Protein AF-A0A1W9M1H3-F1 (afdb_monomer_lite)

Radius of gyration: 82.52 Å; chains: 1; bounding box: 172×120×273 Å

pLDDT: mean 75.89, std 18.96, range [2.42, 95.19]

Sequence (982 aa):
MSDLTIGKKMFMIGVVIVTGLSFLAGNAFRTNAVIEKASANAVLRDSQYATLNQILQTHSRMMLAAMDSIINKDEGKISPERMTVINSGAEFFQSHSITLQKLADTDEEAGLVKNIMDTFPLLVKSIRTDLPELIQNGAVRAKQIQEAFIRIDDELDKLGETVTQNLLRLFVSVQKERKEEPEKVVLREQQVTVLNKMMLAQSALMLAAMDIIIDRDEGKISDERIKSVNENISLIRSNMESLTALADTEEEKRAAAEIHEFFPKLSEKIRTELVKLIEESSAELKKTESKFAETDKLLDAYGDKIETDLMKLVGLIENEQKTAAEELSSVISRSTWAGLIVFFVTLGIVIPVFFLITRSITGPINRVSAETDILIRKVRDGELAARGNAEAYSGIWKDLVLGINRLIEAFVIPINMTSEHIDRISKGDIPEKITEAYKGDFNRIKDNLNMLIGTMKGLLSETDSLIQAVQNGNLETRGTPEKFSGSWKELVTGINRLIDAFVTPINMNAGYIDRISQGDIPEKITEQYKGDFNRIKNNLNTLIDTMDSLLKETDGLIRAVQNGDLSKRGNSDGFAGDWRELLIGINRLTEAFVIPIHLTAAHIDRIAKGDIPEKITAEYKGDFNQIKNNLNMLIDATLEITRLAEKMAEGNLTVEVRERSAQDKLMQAMNSMVARLNETVMTVKGAANNVAYGSQQLSSTSEQMSQGNSEQAAAAEEASASMEQMASNIRQNADNAMETEKIALKSAENAREGGEAVKQTVIAMKSIAEKISIIEEIARQTNLLALNAAIEAARAGEHGKGFAVVASEVRKLAERSQKAAGEISKLSISSVDIAEKAGEMLARIVPNIQKTAELVQEISAASNEQNTGSAQINKSIQQLDEVIQQNASASEEMASTAGELSDQARRLRDTIEFFTVSETDQRQMNASGVIRKKSGRGIGKTSGEKKRNIRTAAGSGNNTAVSESNEDAENDFGLDKEFEKY

Foldseek 3Di:
DPDDDPVVVVVVVVVVVVVVVVVPPPPPPPQPPPPPVLPPVLVLLVVLLVLLVVLLVLLVLLLVLQVVCLVVLLVLARDPVSVVSNVVSLVVNQVSLVVSCVSDPDPLSNVLSVLLVVLSVLLSCLRNPVSRVLSNVVNVLVVVLVVLLVVLLVVLCVLLVQLLVLLVQLLVVLVVVCVVDVVCVVLSVQLNVLSVQLNVLSVQLSVLLVVLSVCLVVLDDDPVSLVSNVVSLVSNVVSLVVQCVSQDDPSSNVSSVSSVVRSVVSSCSSNPVSNVSSNVSSVVVVVSVVVSVVSSVSSCVSSVSSSVSSVVSSCVSVVVSVVSVPVSPPPDDDDDDDDPPPPPPPPDDDPDDDDDDDDDDDDDDDDDDDDADDDPDPQDDQPFDDDDAFDDDDDPRTDDDDYDGDDDDYDDDDDDDPPPLVVCVVVVNLDAADDDADDDVVRVVRVVSRVVSVLVVVLVVQVVVQVVCVVVVVLVDAGDLVVHDDCSSVVSVVVNVVSVLVPPLVVVLVVCVVCVVVVRLDDQDPDDDDDVSVVSSVVSNVVSVLSVLLVVQVVVVVVCVVVVNLVDAGDLVVDDDVSSVVSVVVNVVSVVVVPLVVVLVVCVVCVVVVNQDDQDPDDDDDPSVVSSVVSNVVSVVSVVLVVLVVCVVLQELVDDQDAPDPPRVVSVVSVVVSVVVLVVLVVLLVVLVVLLVVLVVLLVVLVVLLVVLVVLVVVLVVVLVVLVVVLVVLVVLLVVLVVLLVVLLVVLVVLVVVLVVLVVVLVVLVVVLVVLVVQLVVLVVQLVVLVVQLVVLVVVPPVSVVSNVVSVVSNVVSVVSNVVSVVVSVVSVVVSVVSVVSSVVSVVVSVVSNVVSVVSVVSSVVSVVVSVVSVVVSVVSVVVNVVSVVSNVVSVVSNVVSVVSNVVSVVSVVVSVSHDHDPPDPVPPVPPPDPPDDDDDDDDDDDDDDDDDDDDDDDDDDDDDDDDDDDDDDDDDDDDDDDPDD

Secondary structure (DSSP, 8-state):
-----HHHHHHHHHHHHHHHHTTGGGGGGGSTTSSGGGHHHHHHHHHHHHHHHHHHHHHHHHHHHHHHHHHTGGGSS--HHHHHHHHHHHHHHHHHHHHHHHH--SHHHHHHHHHHHHHHHHHHHIIIIIHHHHHHHHHHHHHHHHHHHHHHHHHHHHHHHHHHHHHHHHHHHHHHHHHH-GGGHHHHHHHHHHHHHHHHHHHHHHHHHHHHHHGGGG----HHHHHHHHHHHHHHHHHHHHHHHH--SHHHHHHHHHHHHHHHHHHHIIIIIIHHHHHHHHHHHHHHHHHHHHHHHHHHHHHHHHHHHHHHHHHHHHHHHHHHHHGGGGGS-------TTSGGGSSSSSSSS-SS----------------------S-SSS--------S--GGGG--------------------HHHHHHHHTT--PPPP-----THHHHHHHHHHHHHHHHHHHHHHHHHHHHHHHTT-TT----GGG--THHHHHHHHHHHHHHHHHHHHHHHHHHHHHHHTT--PPP--S---THHHHHHHHHHHHHHHHHHHHHHHHHHHHHHHTT-TT----GGG--THHHHHHHHHHHHHHHHHHHHHHHHHHHHHHHTT--PPP------THHHHHHHHHHHHHHHHHHHHHHHHHHHTTB-------SSTT-HHHHHHHHHHHHHHHHHHHHHHHHHHHHHHHHHHHHHHHHHHHHHHHHHHHHHHHHHHHHHHHHHHHHHHHHHHHHHHHHHHHHHHHHHHHHHHHHHHHHHHHHHHHHHHHHHHHHHHHHHHHHHHHHHHHTGGGGHHHHHHHHHHHHHHHHHHHHHHHHHHHHHHHHHHHHHHHHHHHHHHHHHHHHHHHHHHHHHHHHHHHHHHHHHHHHHHHHHHHHHHHHHHHHHHHHHHHHHHHHHHHHHHHHTTSB---TTHHHHTTSS--------------------------------------------------S--

Structure (mmCIF, N/CA/C/O backbone):
data_AF-A0A1W9M1H3-F1
#
_entry.id   AF-A0A1W9M1H3-F1
#
loop_
_atom_site.group_PDB
_atom_site.id
_atom_site.type_symbol
_atom_site.label_atom_id
_atom_site.label_alt_id
_atom_site.label_comp_id
_atom_site.label_asym_id
_atom_site.label_entity_id
_atom_site.label_seq_id
_atom_site.pdbx_PDB_ins_code
_atom_site.Cartn_x
_atom_site.Cartn_y
_atom_site.Cartn_z
_atom_site.occupancy
_atom_site.B_iso_or_equiv
_atom_site.auth_seq_id
_atom_site.auth_comp_id
_atom_site.auth_asym_id
_atom_site.auth_atom_id
_atom_site.pdbx_PDB_model_num
ATOM 1 N N . MET A 1 1 ? -35.608 -65.389 17.922 1.00 41.44 1 MET A N 1
ATOM 2 C CA . MET A 1 1 ? -34.564 -65.159 16.910 1.00 41.44 1 MET A CA 1
ATOM 3 C C . MET A 1 1 ? -33.668 -64.004 17.370 1.00 41.44 1 MET A C 1
ATOM 5 O O . MET A 1 1 ? -33.985 -62.869 17.044 1.00 41.44 1 MET A O 1
ATOM 9 N N . SER A 1 2 ? -32.620 -64.132 18.192 1.00 45.38 2 SER A N 1
ATOM 10 C CA . SER A 1 2 ? -31.841 -65.294 18.674 1.00 45.38 2 SER A CA 1
ATOM 11 C C . SER A 1 2 ? -31.317 -66.237 17.579 1.00 45.38 2 SER A C 1
ATOM 13 O O . SER A 1 2 ? -32.066 -66.674 16.716 1.00 45.38 2 SER A O 1
ATOM 15 N N . ASP A 1 3 ? -30.019 -66.524 17.615 1.00 47.69 3 ASP A N 1
ATOM 16 C CA . ASP A 1 3 ? -29.324 -67.504 16.768 1.00 47.69 3 ASP A CA 1
ATOM 17 C C . ASP A 1 3 ? -29.438 -67.318 15.245 1.00 47.69 3 ASP A C 1
ATOM 19 O O . ASP A 1 3 ? -29.888 -68.188 14.502 1.00 47.69 3 ASP A O 1
ATOM 23 N N . LEU A 1 4 ? -28.887 -66.201 14.754 1.00 44.25 4 LEU A N 1
ATOM 24 C CA . LEU A 1 4 ? -28.217 -66.199 13.449 1.00 44.25 4 LEU A CA 1
ATOM 25 C C . LEU A 1 4 ? -27.024 -65.230 13.452 1.00 44.25 4 LEU A C 1
ATOM 27 O O . LEU A 1 4 ? -27.161 -64.059 13.804 1.00 44.25 4 LEU A O 1
ATOM 31 N N . THR A 1 5 ? -25.843 -65.724 13.078 1.00 48.41 5 THR A N 1
ATOM 32 C CA . THR A 1 5 ? -24.572 -64.991 13.195 1.00 48.41 5 THR A CA 1
ATOM 33 C C . THR A 1 5 ? -24.386 -63.914 12.121 1.00 48.41 5 THR A C 1
ATOM 35 O O . THR A 1 5 ? -24.944 -63.984 11.023 1.00 48.41 5 THR A O 1
ATOM 38 N N . ILE A 1 6 ? -23.542 -62.920 12.431 1.00 49.50 6 ILE A N 1
ATOM 39 C CA . ILE A 1 6 ? -23.251 -61.736 11.595 1.00 49.50 6 ILE A CA 1
ATOM 40 C C . ILE A 1 6 ? -22.871 -62.105 10.148 1.00 49.50 6 ILE A C 1
ATOM 42 O O . ILE A 1 6 ? -23.288 -61.419 9.215 1.00 49.50 6 ILE A O 1
ATOM 46 N N . GLY A 1 7 ? -22.187 -63.236 9.934 1.00 53.47 7 GLY A N 1
ATOM 47 C CA . GLY A 1 7 ? -21.837 -63.734 8.598 1.00 53.47 7 GLY A CA 1
ATOM 48 C C . GLY A 1 7 ? -23.034 -63.920 7.652 1.00 53.47 7 GLY A C 1
ATOM 49 O O . GLY A 1 7 ? -22.919 -63.618 6.467 1.00 53.47 7 GLY A O 1
ATOM 50 N N . LYS A 1 8 ? -24.217 -64.318 8.148 1.00 48.03 8 LYS A N 1
ATOM 51 C CA . LYS A 1 8 ? -25.423 -64.441 7.301 1.00 48.03 8 LYS A CA 1
ATOM 52 C C . LYS A 1 8 ? -26.125 -63.107 7.019 1.00 48.03 8 LYS A C 1
ATOM 54 O O . LYS A 1 8 ? -26.892 -63.036 6.064 1.00 48.03 8 LYS A O 1
ATOM 59 N N . LYS A 1 9 ? -25.822 -62.040 7.771 1.00 47.09 9 LYS A N 1
ATOM 60 C CA . LYS A 1 9 ? -26.225 -60.666 7.412 1.00 47.09 9 LYS A CA 1
ATOM 61 C C . LYS A 1 9 ? -25.264 -60.048 6.388 1.00 47.09 9 LYS A C 1
ATOM 63 O O . LYS A 1 9 ? -25.734 -59.444 5.432 1.00 47.09 9 LYS A O 1
ATOM 68 N N . MET A 1 10 ? -23.956 -60.302 6.506 1.00 44.94 10 MET A N 1
ATOM 69 C CA . MET A 1 10 ? -22.968 -59.961 5.465 1.00 44.94 10 MET A CA 1
ATOM 70 C C . MET A 1 10 ? -23.281 -60.642 4.120 1.00 44.94 10 MET A C 1
ATOM 72 O O . MET A 1 10 ? -23.242 -59.997 3.075 1.00 44.94 10 MET A O 1
ATOM 76 N N . PHE A 1 11 ? -23.647 -61.929 4.130 1.00 46.62 11 PHE A N 1
ATOM 77 C CA . PHE A 1 11 ? -23.921 -62.690 2.903 1.00 46.62 11 PHE A CA 1
ATOM 78 C C . PHE A 1 11 ? -25.114 -62.137 2.098 1.00 46.62 11 PHE A C 1
ATOM 80 O O . PHE A 1 11 ? -25.024 -62.006 0.880 1.00 46.62 11 PHE A O 1
ATOM 87 N N . MET A 1 12 ? -26.198 -61.730 2.772 1.00 45.72 12 MET A N 1
ATOM 88 C CA . MET A 1 12 ? -27.349 -61.069 2.130 1.00 45.72 12 MET A CA 1
ATOM 89 C C . MET A 1 12 ? -26.995 -59.708 1.505 1.00 45.72 12 MET A C 1
ATOM 91 O O . MET A 1 12 ? -27.628 -59.310 0.534 1.00 45.72 12 MET A O 1
ATOM 95 N N . ILE A 1 13 ? -25.979 -59.008 2.021 1.00 46.88 13 ILE A N 1
ATOM 96 C CA . ILE A 1 13 ? -25.503 -57.733 1.460 1.00 46.88 13 ILE A CA 1
ATOM 97 C C . ILE A 1 13 ? -24.636 -57.987 0.214 1.00 46.88 13 ILE A C 1
ATOM 99 O O . ILE A 1 13 ? -24.832 -57.339 -0.813 1.00 46.88 13 ILE A O 1
ATOM 103 N N . GLY A 1 14 ? -23.744 -58.984 0.253 1.00 48.78 14 GLY A N 1
ATOM 104 C CA . GLY A 1 14 ? -22.912 -59.357 -0.899 1.00 48.78 14 GLY A CA 1
ATOM 105 C C . GLY A 1 14 ? -23.718 -59.799 -2.129 1.00 48.78 14 GLY A C 1
ATOM 106 O O . GLY A 1 14 ? -23.411 -59.387 -3.247 1.00 48.78 14 GLY A O 1
ATOM 107 N N . VAL A 1 15 ? -24.791 -60.576 -1.935 1.00 47.06 15 VAL A N 1
ATOM 108 C CA . VAL A 1 15 ? -25.648 -61.074 -3.033 1.00 47.06 15 VAL A CA 1
ATOM 109 C C . VAL A 1 15 ? -26.369 -59.942 -3.787 1.00 47.06 15 VAL A C 1
ATOM 111 O O . VAL A 1 15 ? -26.546 -60.033 -5.005 1.00 47.06 15 VAL A O 1
ATOM 114 N N . VAL A 1 16 ? -26.735 -58.854 -3.099 1.00 45.47 16 VAL A N 1
ATOM 115 C CA . VAL A 1 16 ? -27.395 -57.679 -3.705 1.00 45.47 16 VAL A CA 1
ATOM 116 C C . VAL A 1 16 ? -26.408 -56.811 -4.498 1.00 45.47 16 VAL A C 1
ATOM 118 O O . VAL A 1 16 ? -26.762 -56.268 -5.540 1.00 45.47 16 VAL A O 1
ATOM 121 N N . ILE A 1 17 ? -25.151 -56.709 -4.054 1.00 49.44 17 ILE A N 1
ATOM 122 C CA . ILE A 1 17 ? -24.120 -55.916 -4.747 1.00 49.44 17 ILE A CA 1
ATOM 123 C C . ILE A 1 17 ? -23.686 -56.596 -6.057 1.00 49.44 17 ILE A C 1
ATOM 125 O O . ILE A 1 17 ? -23.563 -55.941 -7.092 1.00 49.44 17 ILE A O 1
ATOM 129 N N . VAL A 1 18 ? -23.502 -57.921 -6.040 1.00 48.28 18 VAL A N 1
ATOM 130 C CA . VAL A 1 18 ? -23.032 -58.679 -7.215 1.00 48.28 18 VAL A CA 1
ATOM 131 C C . VAL A 1 18 ? -24.079 -58.727 -8.337 1.00 48.28 18 VAL A C 1
ATOM 133 O O . VAL A 1 18 ? -23.710 -58.681 -9.508 1.00 48.28 18 VAL A O 1
ATOM 136 N N . THR A 1 19 ? -25.378 -58.739 -8.016 1.00 49.00 19 THR A N 1
ATOM 137 C CA . THR A 1 19 ? -26.444 -58.719 -9.039 1.00 49.00 19 THR A CA 1
ATOM 138 C C . THR A 1 19 ? -26.579 -57.375 -9.765 1.00 49.00 19 THR A C 1
ATOM 140 O O . THR A 1 19 ? -26.987 -57.366 -10.925 1.00 49.00 19 THR A O 1
ATOM 143 N N . GLY A 1 20 ? -26.187 -56.253 -9.148 1.00 47.84 20 GLY A N 1
ATOM 144 C CA . GLY A 1 20 ? -26.184 -54.941 -9.811 1.00 47.84 20 GLY A CA 1
ATOM 145 C C . GLY A 1 20 ? -25.086 -54.791 -10.873 1.00 47.84 20 GLY A C 1
ATOM 146 O O . GLY A 1 20 ? -25.330 -54.260 -11.956 1.00 47.84 20 GLY A O 1
ATOM 147 N N . LEU A 1 21 ? -23.883 -55.305 -10.597 1.00 48.16 21 LEU A N 1
ATOM 148 C CA . LEU A 1 21 ? -22.724 -55.172 -11.493 1.00 48.16 21 LEU A CA 1
ATOM 149 C C . LEU A 1 21 ? -22.874 -55.966 -12.802 1.00 48.16 21 LEU A C 1
ATOM 151 O O . LEU A 1 21 ? -22.385 -55.530 -13.843 1.00 48.16 21 LEU A O 1
ATOM 155 N N . SER A 1 22 ? -23.597 -57.090 -12.791 1.00 47.09 22 SER A N 1
ATOM 156 C CA . SER A 1 22 ? -23.816 -57.915 -13.991 1.00 47.09 22 SER A CA 1
ATOM 157 C C . SER A 1 22 ? -24.731 -57.278 -15.048 1.00 47.09 22 SER A C 1
ATOM 159 O O . SER A 1 22 ? -24.753 -57.754 -16.181 1.00 47.09 22 SER A O 1
ATOM 161 N N . PHE A 1 23 ? -25.468 -56.209 -14.723 1.00 45.41 23 PHE A N 1
ATOM 162 C CA . PHE A 1 23 ? -26.370 -55.534 -15.669 1.00 45.41 23 PHE A CA 1
ATOM 163 C C . PHE A 1 23 ? -25.650 -54.503 -16.564 1.00 45.41 23 PHE A C 1
ATOM 165 O O . PHE A 1 23 ? -26.094 -54.226 -17.676 1.00 45.41 23 PHE A O 1
ATOM 172 N N . LEU A 1 24 ? -24.509 -53.963 -16.116 1.00 48.00 24 LEU A N 1
ATOM 173 C CA . LEU A 1 24 ? -23.777 -52.892 -16.811 1.00 48.00 24 LEU A CA 1
ATOM 174 C C . LEU A 1 24 ? -23.002 -53.362 -18.055 1.00 48.00 24 LEU A C 1
ATOM 176 O O . LEU A 1 24 ? -22.837 -52.595 -19.001 1.00 48.00 24 LEU A O 1
ATOM 180 N N . ALA A 1 25 ? -22.554 -54.620 -18.090 1.00 46.34 25 ALA A N 1
ATOM 181 C CA . ALA A 1 25 ? -21.704 -55.131 -19.171 1.00 46.34 25 ALA A CA 1
ATOM 182 C C . ALA A 1 25 ? -22.433 -55.313 -20.523 1.00 46.34 25 ALA A C 1
ATOM 184 O O . ALA A 1 25 ? -21.789 -55.350 -21.570 1.00 46.34 25 ALA A O 1
ATOM 185 N N . GLY A 1 26 ? -23.767 -55.428 -20.525 1.00 48.44 26 GLY A N 1
ATOM 186 C CA . GLY A 1 26 ? -24.540 -55.819 -21.712 1.00 48.44 26 GLY A CA 1
ATOM 187 C C . GLY A 1 26 ? -24.678 -54.754 -22.809 1.00 48.44 26 GLY A C 1
ATOM 188 O O . GLY A 1 26 ? -24.932 -55.103 -23.960 1.00 48.44 26 GLY A O 1
ATOM 189 N N . ASN A 1 27 ? -24.509 -53.466 -22.488 1.00 46.31 27 ASN A N 1
ATOM 190 C CA . ASN A 1 27 ? -24.770 -52.369 -23.435 1.00 46.31 27 ASN A CA 1
ATOM 191 C C . ASN A 1 27 ? -23.580 -52.006 -24.342 1.00 46.31 27 ASN A C 1
ATOM 193 O O . ASN A 1 27 ? -23.785 -51.387 -25.383 1.00 46.31 27 ASN A O 1
ATOM 197 N N . ALA A 1 28 ? -22.348 -52.385 -23.988 1.00 46.47 28 ALA A N 1
ATOM 198 C CA . ALA A 1 28 ? -21.140 -51.890 -24.660 1.00 46.47 28 ALA A CA 1
ATOM 199 C C . ALA A 1 28 ? -20.920 -52.436 -26.090 1.00 46.47 28 ALA A C 1
ATOM 201 O O . ALA A 1 28 ? -20.156 -51.863 -26.860 1.00 46.47 28 ALA A O 1
ATOM 202 N N . PHE A 1 29 ? -21.569 -53.545 -26.462 1.00 47.53 29 PHE A N 1
ATOM 203 C CA . PHE A 1 29 ? -21.206 -54.312 -27.664 1.00 47.53 29 PHE A CA 1
ATOM 204 C C . PHE A 1 29 ? -21.889 -53.848 -28.967 1.00 47.53 29 PHE A C 1
ATOM 206 O O . PHE A 1 29 ? -21.547 -54.325 -30.046 1.00 47.53 29 PHE A O 1
ATOM 213 N N . ARG A 1 30 ? -22.870 -52.935 -28.904 1.00 50.81 30 ARG A N 1
ATOM 214 C CA . ARG A 1 30 ? -23.650 -52.499 -30.086 1.00 50.81 30 ARG A CA 1
ATOM 215 C C . ARG A 1 30 ? -23.121 -51.247 -30.791 1.00 50.81 30 ARG A C 1
ATOM 217 O O . ARG A 1 30 ? -23.594 -50.932 -31.877 1.00 50.81 30 ARG A O 1
ATOM 224 N N . THR A 1 31 ? -22.156 -50.553 -30.200 1.00 53.69 31 THR A N 1
ATOM 225 C CA . THR A 1 31 ? -21.735 -49.203 -30.613 1.00 53.69 31 THR A CA 1
ATOM 226 C C . THR A 1 31 ? -20.708 -49.184 -31.752 1.00 53.69 31 THR A C 1
ATOM 228 O O . THR A 1 31 ? -20.527 -48.165 -32.408 1.00 53.69 31 THR A O 1
ATOM 231 N N . ASN A 1 32 ? -20.020 -50.303 -31.996 1.00 49.50 32 ASN A N 1
ATOM 232 C CA . ASN A 1 32 ? -18.735 -50.298 -32.706 1.00 49.50 32 ASN A CA 1
ATOM 233 C C . ASN A 1 32 ? -18.826 -50.287 -34.248 1.00 49.50 32 ASN A C 1
ATOM 235 O O . ASN A 1 32 ? -17.822 -50.069 -34.914 1.00 49.50 32 ASN A O 1
ATOM 239 N N . ALA A 1 33 ? -20.005 -50.537 -34.829 1.00 51.41 33 ALA A N 1
ATOM 240 C CA . ALA A 1 33 ? -20.173 -50.753 -36.277 1.00 51.41 33 ALA A CA 1
ATOM 241 C C . ALA A 1 33 ? -20.538 -49.490 -37.090 1.00 51.41 33 ALA A C 1
ATOM 243 O O . ALA A 1 33 ? -20.693 -49.571 -38.305 1.00 51.41 33 ALA A O 1
ATOM 244 N N . VAL A 1 34 ? -20.716 -48.337 -36.435 1.00 54.88 34 VAL A N 1
ATOM 245 C CA . VAL A 1 34 ? -21.118 -47.071 -37.089 1.00 54.88 34 VAL A CA 1
ATOM 246 C C . VAL A 1 34 ? -19.909 -46.178 -37.412 1.00 54.88 34 VAL A C 1
ATOM 248 O O . VAL A 1 34 ? -19.949 -45.393 -38.352 1.00 54.88 34 VAL A O 1
ATOM 251 N N . ILE A 1 35 ? -18.813 -46.338 -36.666 1.00 57.44 35 ILE A N 1
ATOM 252 C CA . ILE A 1 35 ? -17.660 -45.421 -36.647 1.00 57.44 35 ILE A CA 1
ATOM 253 C C . ILE A 1 35 ? -16.833 -45.480 -37.945 1.00 57.44 35 ILE A C 1
ATOM 255 O O . ILE A 1 35 ? -16.316 -44.467 -38.406 1.00 57.44 35 ILE A O 1
ATOM 259 N N . GLU A 1 36 ? -16.718 -46.660 -38.560 1.00 52.38 36 GLU A N 1
ATOM 260 C CA . GLU A 1 36 ? -15.759 -46.925 -39.642 1.00 52.38 36 GLU A CA 1
ATOM 261 C C . GLU A 1 36 ? -16.003 -46.071 -40.902 1.00 52.38 36 GLU A C 1
ATOM 263 O O . GLU A 1 36 ? -15.055 -45.606 -41.537 1.00 52.38 36 GLU A O 1
ATOM 268 N N . LYS A 1 37 ? -17.272 -45.796 -41.240 1.00 53.78 37 LYS A N 1
ATOM 269 C CA . LYS A 1 37 ? -17.651 -45.158 -42.513 1.00 53.78 37 LYS A CA 1
ATOM 270 C C . LYS A 1 37 ? -17.501 -43.629 -42.532 1.00 53.78 37 LYS A C 1
ATOM 272 O O . LYS A 1 37 ? -17.380 -43.062 -43.614 1.00 53.78 37 LYS A O 1
ATOM 277 N N . ALA A 1 38 ? -17.477 -42.971 -41.372 1.00 56.38 38 ALA A N 1
ATOM 278 C CA . ALA A 1 38 ? -17.289 -41.518 -41.276 1.00 56.38 38 ALA A CA 1
ATOM 279 C C . ALA A 1 38 ? -15.834 -41.082 -41.556 1.00 56.38 38 ALA A C 1
ATOM 281 O O . ALA A 1 38 ? -15.583 -39.946 -41.949 1.00 56.38 38 ALA A O 1
ATOM 282 N N . SER A 1 39 ? -14.873 -41.998 -41.389 1.00 56.28 39 SER A N 1
ATOM 283 C CA . SER A 1 39 ? -13.433 -41.699 -41.414 1.00 56.28 39 SER A CA 1
ATOM 284 C C . SER A 1 39 ? -12.898 -41.177 -42.756 1.00 56.28 39 SER A C 1
ATOM 286 O O . SER A 1 39 ? -12.018 -40.321 -42.773 1.00 56.28 39 SER A O 1
ATOM 288 N N . ALA A 1 40 ? -13.417 -41.668 -43.886 1.00 58.19 40 ALA A N 1
ATOM 289 C CA . ALA A 1 40 ? -12.817 -41.421 -45.199 1.00 58.19 40 ALA A CA 1
ATOM 290 C C . ALA A 1 40 ? -13.030 -39.992 -45.733 1.00 58.19 40 ALA A C 1
ATOM 292 O O . ALA A 1 40 ? -12.170 -39.479 -46.445 1.00 58.19 40 ALA A O 1
ATOM 293 N N . ASN A 1 41 ? -14.153 -39.348 -45.393 1.00 62.47 41 ASN A N 1
ATOM 294 C CA . ASN A 1 41 ? -14.491 -38.020 -45.923 1.00 62.47 41 ASN A CA 1
ATOM 295 C C . ASN A 1 41 ? -13.708 -36.892 -45.226 1.00 62.47 41 ASN A C 1
ATOM 297 O O . ASN A 1 41 ? -13.389 -35.887 -45.857 1.00 62.47 41 ASN A O 1
ATOM 301 N N . ALA A 1 42 ? -13.354 -37.080 -43.949 1.00 61.38 42 ALA A N 1
ATOM 302 C CA . ALA A 1 42 ? -12.552 -36.123 -43.186 1.00 61.38 42 ALA A CA 1
ATOM 303 C C . ALA A 1 42 ? -11.158 -35.917 -43.809 1.00 61.38 42 ALA A C 1
ATOM 305 O O . ALA A 1 42 ? -10.747 -34.786 -44.046 1.00 61.38 42 ALA A O 1
ATOM 306 N N . VAL A 1 43 ? -10.482 -37.010 -44.184 1.00 68.31 43 VAL A N 1
ATOM 307 C CA . VAL A 1 43 ? -9.086 -37.003 -44.668 1.00 68.31 43 VAL A CA 1
ATOM 308 C C . VAL A 1 43 ? -8.874 -36.129 -45.917 1.00 68.31 43 VAL A C 1
ATOM 310 O O . VAL A 1 43 ? -7.801 -35.547 -46.082 1.00 68.31 43 VAL A O 1
ATOM 313 N N . LEU A 1 44 ? -9.875 -36.001 -46.797 1.00 69.94 44 LEU A N 1
ATOM 314 C CA . LEU A 1 44 ? -9.781 -35.126 -47.973 1.00 69.94 44 LEU A CA 1
ATOM 315 C C . LEU A 1 44 ? -9.870 -33.641 -47.585 1.00 69.94 44 LEU A C 1
ATOM 317 O O . LEU A 1 44 ? -9.023 -32.843 -47.998 1.00 69.94 44 LEU A O 1
ATOM 321 N N . ARG A 1 45 ? -10.865 -33.285 -46.761 1.00 76.06 45 ARG A N 1
ATOM 322 C CA . ARG A 1 45 ? -11.091 -31.910 -46.285 1.00 76.06 45 ARG A CA 1
ATOM 323 C C . ARG A 1 45 ? -9.927 -31.435 -45.397 1.00 76.06 45 ARG A C 1
ATOM 325 O O . ARG A 1 45 ? -9.474 -30.303 -45.559 1.00 76.06 45 ARG A O 1
ATOM 332 N N . ASP A 1 46 ? -9.334 -32.322 -44.591 1.00 70.31 46 ASP A N 1
ATOM 333 C CA . ASP A 1 46 ? -8.098 -32.064 -43.831 1.00 70.31 46 ASP A CA 1
ATOM 334 C C . ASP A 1 46 ? -6.927 -31.637 -44.745 1.00 70.31 46 ASP A C 1
ATOM 336 O O . ASP A 1 46 ? -6.188 -30.701 -44.429 1.00 70.31 46 ASP A O 1
ATOM 340 N N . SER A 1 47 ? -6.764 -32.279 -45.910 1.00 73.50 47 SER A N 1
ATOM 341 C CA . SER A 1 47 ? -5.680 -31.970 -46.857 1.00 73.50 47 SER A CA 1
ATOM 342 C C . SER A 1 47 ? -5.872 -30.629 -47.580 1.00 73.50 47 SER A C 1
ATOM 344 O O . SER A 1 47 ? -4.888 -29.934 -47.864 1.00 73.50 47 SER A O 1
ATOM 346 N N . GLN A 1 48 ? -7.117 -30.244 -47.878 1.00 72.88 48 GLN A N 1
ATOM 347 C CA . GLN A 1 48 ? -7.432 -28.910 -48.402 1.00 72.88 48 GLN A CA 1
ATOM 348 C C . GLN A 1 48 ? -7.163 -27.841 -47.332 1.00 72.88 48 GLN A C 1
ATOM 350 O O . GLN A 1 48 ? -6.446 -26.874 -47.593 1.00 72.88 48 GLN A O 1
ATOM 355 N N . TYR A 1 49 ? -7.661 -28.059 -46.109 1.00 77.44 49 TYR A N 1
ATOM 356 C CA . TYR A 1 49 ? -7.498 -27.161 -44.963 1.00 77.44 49 TYR A CA 1
ATOM 357 C C . TYR A 1 49 ? -6.018 -26.930 -44.609 1.00 77.44 49 TYR A C 1
ATOM 359 O O . TYR A 1 49 ? -5.603 -25.793 -44.376 1.00 77.44 49 TYR A O 1
ATOM 367 N N . ALA A 1 50 ? -5.183 -27.974 -44.644 1.00 76.44 50 ALA A N 1
ATOM 368 C CA . ALA A 1 50 ? -3.738 -27.857 -44.434 1.00 76.44 50 ALA A CA 1
ATOM 369 C C . ALA A 1 50 ? -3.046 -26.996 -45.511 1.00 76.44 50 ALA A C 1
ATOM 371 O O . ALA A 1 50 ? -2.239 -26.124 -45.184 1.00 76.44 50 ALA A O 1
ATOM 372 N N . THR A 1 51 ? -3.394 -27.197 -46.788 1.00 79.88 51 THR A N 1
ATOM 373 C CA . THR A 1 51 ? -2.839 -26.424 -47.918 1.00 79.88 51 THR A CA 1
ATOM 374 C C . THR A 1 51 ? -3.247 -24.950 -47.834 1.00 79.88 51 THR A C 1
ATOM 376 O O . THR A 1 51 ? -2.426 -24.052 -48.022 1.00 79.88 51 THR A O 1
ATOM 379 N N . LEU A 1 52 ? -4.513 -24.694 -47.502 1.00 81.00 52 LEU A N 1
ATOM 380 C CA . LEU A 1 52 ? -5.070 -23.351 -47.383 1.00 81.00 52 LEU A CA 1
ATOM 381 C C . LEU A 1 52 ? -4.446 -22.563 -46.220 1.00 81.00 52 LEU A C 1
ATOM 383 O O . LEU A 1 52 ? -4.087 -21.399 -46.393 1.00 81.00 52 LEU A O 1
ATOM 387 N N . ASN A 1 53 ? -4.209 -23.212 -45.076 1.00 79.69 53 ASN A N 1
ATOM 388 C CA . ASN A 1 53 ? -3.504 -22.595 -43.950 1.00 79.69 53 ASN A CA 1
ATOM 389 C C . ASN A 1 53 ? -2.055 -22.204 -44.288 1.00 79.69 53 ASN A C 1
ATOM 391 O O . ASN A 1 53 ? -1.599 -21.153 -43.847 1.00 79.69 53 ASN A O 1
ATOM 395 N N . GLN A 1 54 ? -1.330 -22.983 -45.100 1.00 81.06 54 GLN A N 1
ATOM 396 C CA . GLN A 1 54 ? 0.024 -22.603 -45.539 1.00 81.06 54 GLN A CA 1
ATOM 397 C C . GLN A 1 54 ? 0.020 -21.367 -46.453 1.00 81.06 54 GLN A C 1
ATOM 399 O O . GLN A 1 54 ? 0.910 -20.518 -46.361 1.00 81.06 54 GLN A O 1
ATOM 404 N N . ILE A 1 55 ? -0.996 -21.236 -47.310 1.00 83.88 55 ILE A N 1
ATOM 405 C CA . ILE A 1 55 ? -1.200 -20.062 -48.172 1.00 83.88 55 ILE A CA 1
ATOM 406 C C . ILE A 1 55 ? -1.540 -18.829 -47.321 1.00 83.88 55 ILE A C 1
ATOM 408 O O . ILE A 1 55 ? -0.902 -17.790 -47.486 1.00 83.88 55 ILE A O 1
ATOM 412 N N . LEU A 1 56 ? -2.462 -18.963 -46.360 1.00 80.31 56 LEU A N 1
ATOM 413 C CA . LEU A 1 56 ? -2.851 -17.898 -45.428 1.00 80.31 56 LEU A CA 1
ATOM 414 C C . LEU A 1 56 ? -1.673 -17.437 -44.548 1.00 80.31 56 LEU A C 1
ATOM 416 O O . LEU A 1 56 ? -1.405 -16.243 -44.459 1.00 80.31 56 LEU A O 1
ATOM 420 N N . GLN A 1 57 ? -0.901 -18.368 -43.975 1.00 80.94 57 GLN A N 1
ATOM 421 C CA . GLN A 1 57 ? 0.310 -18.047 -43.206 1.00 80.94 57 GLN A CA 1
ATOM 422 C C . GLN A 1 57 ? 1.380 -17.349 -44.055 1.00 80.94 57 GLN A C 1
ATOM 424 O O . GLN A 1 57 ? 2.094 -16.483 -43.551 1.00 80.94 57 GLN A O 1
ATOM 429 N N . THR A 1 58 ? 1.508 -17.702 -45.337 1.00 83.56 58 THR A N 1
ATOM 430 C CA . THR A 1 58 ? 2.476 -17.052 -46.235 1.00 83.56 58 THR A CA 1
ATOM 431 C C . THR A 1 58 ? 2.027 -15.645 -46.620 1.00 83.56 58 THR A C 1
ATOM 433 O O . THR A 1 58 ? 2.843 -14.729 -46.596 1.00 83.56 58 THR A O 1
ATOM 436 N N . HIS A 1 59 ? 0.734 -15.452 -46.902 1.00 84.31 59 HIS A N 1
ATOM 437 C CA . HIS A 1 59 ? 0.129 -14.132 -47.120 1.00 84.31 59 HIS A CA 1
ATOM 438 C C . HIS A 1 59 ? 0.315 -13.225 -45.904 1.00 84.31 59 HIS A C 1
ATOM 440 O O . HIS A 1 59 ? 0.889 -12.149 -46.031 1.00 84.31 59 HIS A O 1
ATOM 446 N N . SER A 1 60 ? -0.059 -13.709 -44.716 1.00 83.56 60 SER A N 1
ATOM 447 C CA . SER A 1 60 ? 0.100 -12.996 -43.445 1.00 83.56 60 SER A CA 1
ATOM 448 C C . SER A 1 60 ? 1.561 -12.609 -43.179 1.00 83.56 60 SER A C 1
ATOM 450 O O . SER A 1 60 ? 1.834 -11.457 -42.860 1.00 83.56 60 SER A O 1
ATOM 452 N N . ARG A 1 61 ? 2.535 -13.504 -43.417 1.00 83.25 61 ARG A N 1
ATOM 453 C CA . ARG A 1 61 ? 3.973 -13.169 -43.318 1.00 83.25 61 ARG A CA 1
ATOM 454 C C . ARG A 1 61 ? 4.436 -12.144 -44.353 1.00 83.25 61 ARG A C 1
ATOM 456 O O . ARG A 1 61 ? 5.329 -11.358 -44.055 1.00 83.25 61 ARG A O 1
ATOM 463 N N . MET A 1 62 ? 3.871 -12.159 -45.559 1.00 85.31 62 MET A N 1
ATOM 464 C CA . MET A 1 62 ? 4.219 -11.212 -46.621 1.00 85.31 62 MET A CA 1
ATOM 465 C C . MET A 1 62 ? 3.639 -9.815 -46.347 1.00 85.31 62 MET A C 1
ATOM 467 O O . MET A 1 62 ? 4.325 -8.822 -46.577 1.00 85.31 62 MET A O 1
ATOM 471 N N . MET A 1 63 ? 2.417 -9.754 -45.807 1.00 83.06 63 MET A N 1
ATOM 472 C CA . MET A 1 63 ? 1.790 -8.537 -45.282 1.00 83.06 63 MET A CA 1
ATOM 473 C C . MET A 1 63 ? 2.566 -7.994 -44.081 1.00 83.06 63 MET A C 1
ATOM 475 O O . MET A 1 63 ? 2.961 -6.834 -44.100 1.00 83.06 63 MET A O 1
ATOM 479 N N . LEU A 1 64 ? 2.875 -8.839 -43.091 1.00 83.12 64 LEU A N 1
ATOM 480 C CA . LEU A 1 64 ? 3.647 -8.458 -41.908 1.00 83.12 64 LEU A CA 1
ATOM 481 C C . LEU A 1 64 ? 5.028 -7.912 -42.294 1.00 83.12 64 LEU A C 1
ATOM 483 O O . LEU A 1 64 ? 5.384 -6.828 -41.864 1.00 83.12 64 LEU A O 1
ATOM 487 N N . ALA A 1 65 ? 5.765 -8.572 -43.195 1.00 80.56 65 ALA A N 1
ATOM 488 C CA . ALA A 1 65 ? 7.058 -8.068 -43.670 1.00 80.56 65 ALA A CA 1
ATOM 489 C C . ALA A 1 65 ? 6.969 -6.726 -44.431 1.00 80.56 65 ALA A C 1
ATOM 491 O O . ALA A 1 65 ? 7.965 -6.005 -44.503 1.00 80.56 65 ALA A O 1
ATOM 492 N N . ALA A 1 66 ? 5.806 -6.386 -45.002 1.00 79.81 66 ALA A N 1
ATOM 493 C CA . ALA A 1 66 ? 5.556 -5.089 -45.628 1.00 79.81 66 ALA A CA 1
ATOM 494 C C . ALA A 1 66 ? 5.157 -4.019 -44.595 1.00 79.81 66 ALA A C 1
ATOM 496 O O . ALA A 1 66 ? 5.721 -2.926 -44.612 1.00 79.81 66 ALA A O 1
ATOM 497 N N . MET A 1 67 ? 4.253 -4.351 -43.666 1.00 80.56 67 MET A N 1
ATOM 498 C CA . MET A 1 67 ? 3.829 -3.491 -42.554 1.00 80.56 67 MET A CA 1
ATOM 499 C C . MET A 1 67 ? 4.994 -3.172 -41.614 1.00 80.56 67 MET A C 1
ATOM 501 O O . MET A 1 67 ? 5.242 -2.004 -41.337 1.00 80.56 67 MET A O 1
ATOM 505 N N . ASP A 1 68 ? 5.801 -4.163 -41.236 1.00 78.94 68 ASP A N 1
ATOM 506 C CA . ASP A 1 68 ? 7.060 -3.992 -40.501 1.00 78.94 68 ASP A CA 1
ATOM 507 C C . ASP A 1 68 ? 8.016 -3.005 -41.193 1.00 78.94 68 ASP A C 1
ATOM 509 O O . ASP A 1 68 ? 8.795 -2.322 -40.534 1.00 78.94 68 ASP A O 1
ATOM 513 N N . SER A 1 69 ? 7.983 -2.920 -42.527 1.00 80.44 69 SER A N 1
ATOM 514 C CA . SER A 1 69 ? 8.787 -1.965 -43.299 1.00 80.44 69 SER A CA 1
ATOM 515 C C . SER A 1 69 ? 8.130 -0.590 -43.479 1.00 80.44 69 SER A C 1
ATOM 517 O O . SER A 1 69 ? 8.834 0.359 -43.816 1.00 80.44 69 SER A O 1
ATOM 519 N N . ILE A 1 70 ? 6.828 -0.451 -43.212 1.00 74.69 70 ILE A N 1
ATOM 520 C CA . ILE A 1 70 ? 6.158 0.845 -43.002 1.00 74.69 70 ILE A CA 1
ATOM 521 C C . ILE A 1 70 ? 6.416 1.350 -41.574 1.00 74.69 70 ILE A C 1
ATOM 523 O O . ILE A 1 70 ? 6.664 2.539 -41.383 1.00 74.69 70 ILE A O 1
ATOM 527 N N . ILE A 1 71 ? 6.423 0.449 -40.587 1.00 74.50 71 ILE A N 1
ATOM 528 C CA . ILE A 1 71 ? 6.779 0.734 -39.191 1.00 74.50 71 ILE A CA 1
ATOM 529 C C . ILE A 1 71 ? 8.250 1.169 -39.119 1.00 74.50 71 ILE A C 1
ATOM 531 O O . ILE A 1 71 ? 8.542 2.274 -38.672 1.00 74.50 71 ILE A O 1
ATOM 535 N N . ASN A 1 72 ? 9.170 0.381 -39.682 1.00 69.88 72 ASN A N 1
ATOM 536 C CA . ASN A 1 72 ? 10.599 0.700 -39.750 1.00 69.88 72 ASN A CA 1
ATOM 537 C C . ASN A 1 72 ? 10.969 1.579 -40.968 1.00 69.88 72 ASN A C 1
ATOM 539 O O . ASN A 1 72 ? 12.051 1.436 -41.548 1.00 69.88 72 ASN A O 1
ATOM 543 N N . LYS A 1 73 ? 10.087 2.504 -41.371 1.00 69.62 73 LYS A N 1
ATOM 544 C CA . LYS A 1 73 ? 10.299 3.456 -42.483 1.00 69.62 73 LYS A CA 1
ATOM 545 C C . LYS A 1 73 ? 11.630 4.220 -42.405 1.00 69.62 73 LYS A C 1
ATOM 547 O O . LYS A 1 73 ? 12.210 4.569 -43.434 1.00 69.62 73 LYS A O 1
ATOM 552 N N . ASP A 1 74 ? 12.133 4.445 -41.196 1.00 64.25 74 ASP A N 1
ATOM 553 C CA . ASP A 1 74 ? 13.331 5.241 -40.929 1.00 64.25 74 ASP A CA 1
ATOM 554 C C . ASP A 1 74 ? 14.654 4.489 -41.202 1.00 64.25 74 ASP A C 1
ATOM 556 O O . ASP A 1 74 ? 15.707 5.118 -41.301 1.00 64.25 74 ASP A O 1
ATOM 560 N N . GLU A 1 75 ? 14.619 3.167 -41.455 1.00 65.25 75 GLU A N 1
ATOM 561 C CA . GLU A 1 75 ? 15.782 2.397 -41.950 1.00 65.25 75 GLU A CA 1
ATOM 562 C C . GLU A 1 75 ? 16.261 2.861 -43.347 1.00 65.25 75 GLU A C 1
ATOM 564 O O . GLU A 1 75 ? 17.384 2.558 -43.764 1.00 65.25 75 GLU A O 1
ATOM 569 N N . GLY A 1 76 ? 15.413 3.569 -44.108 1.00 65.81 76 GLY A N 1
ATOM 570 C CA . GLY A 1 76 ? 15.735 4.121 -45.433 1.00 65.81 76 GLY A CA 1
ATOM 571 C C . GLY A 1 76 ? 15.922 3.098 -46.557 1.00 65.81 76 GLY A C 1
ATOM 572 O O . GLY A 1 76 ? 16.300 3.457 -47.673 1.00 65.81 76 GLY A O 1
ATOM 573 N N . LYS A 1 77 ? 15.639 1.827 -46.271 1.00 76.25 77 LYS A N 1
ATOM 574 C CA . LYS A 1 77 ? 15.592 0.686 -47.191 1.00 76.25 77 LYS A CA 1
ATOM 575 C C . LYS A 1 77 ? 14.740 -0.413 -46.549 1.00 76.25 77 LYS A C 1
ATOM 577 O O . LYS A 1 77 ? 14.696 -0.510 -45.329 1.00 76.25 77 LYS A O 1
ATOM 582 N N . ILE A 1 78 ? 14.124 -1.282 -47.349 1.00 79.75 78 ILE A N 1
ATOM 583 C CA . ILE A 1 78 ? 13.619 -2.565 -46.831 1.00 79.75 78 ILE A CA 1
ATOM 584 C C . ILE A 1 78 ? 14.829 -3.464 -46.542 1.00 79.75 78 ILE A C 1
ATOM 586 O O . ILE A 1 78 ? 15.760 -3.523 -47.354 1.00 79.75 78 ILE A O 1
ATOM 590 N N . SER A 1 79 ? 14.843 -4.155 -45.397 1.00 80.19 79 SER A N 1
ATOM 591 C CA . SER A 1 79 ? 15.950 -5.054 -45.050 1.00 80.19 79 SER A CA 1
ATOM 592 C C . SER A 1 79 ? 16.066 -6.208 -46.067 1.00 80.19 79 SER A C 1
ATOM 594 O O . SER A 1 79 ? 15.046 -6.664 -46.599 1.00 80.19 79 SER A O 1
ATOM 596 N N . PRO A 1 80 ? 17.278 -6.722 -46.366 1.00 78.88 80 PRO A N 1
ATOM 597 C CA . PRO A 1 80 ? 17.443 -7.828 -47.317 1.00 78.88 80 PRO A CA 1
ATOM 598 C C . PRO A 1 80 ? 16.635 -9.074 -46.931 1.00 78.88 80 PRO A C 1
ATOM 600 O O . PRO A 1 80 ? 16.162 -9.803 -47.801 1.00 78.88 80 PRO A O 1
ATOM 603 N N . GLU A 1 81 ? 16.437 -9.290 -45.632 1.00 79.94 81 GLU A N 1
ATOM 604 C CA . GLU A 1 81 ? 15.662 -10.387 -45.053 1.00 79.94 81 GLU A CA 1
ATOM 605 C C . GLU A 1 81 ? 14.162 -10.212 -45.300 1.00 79.94 81 GLU A C 1
ATOM 607 O O . GLU A 1 81 ? 13.548 -11.097 -45.897 1.00 79.94 81 GLU A O 1
ATOM 612 N N . ARG A 1 82 ? 13.577 -9.052 -44.954 1.00 81.94 82 ARG A N 1
ATOM 613 C CA . ARG A 1 82 ? 12.165 -8.749 -45.255 1.00 81.94 82 ARG A CA 1
ATOM 614 C C . ARG A 1 82 ? 11.909 -8.790 -46.757 1.00 81.94 82 ARG A C 1
ATOM 616 O O . ARG A 1 82 ? 10.951 -9.420 -47.193 1.00 81.94 82 ARG A O 1
ATOM 623 N N . MET A 1 83 ? 12.812 -8.236 -47.570 1.00 83.94 83 MET A N 1
ATOM 624 C CA . MET A 1 83 ? 12.707 -8.321 -49.029 1.00 83.94 83 MET A CA 1
ATOM 625 C C . MET A 1 83 ? 12.816 -9.772 -49.536 1.00 83.94 83 MET A C 1
ATOM 627 O O . MET A 1 83 ? 12.161 -10.134 -50.511 1.00 83.94 83 MET A O 1
ATOM 631 N N . THR A 1 84 ? 13.577 -10.640 -48.862 1.00 83.81 84 THR A N 1
ATOM 632 C CA . THR A 1 84 ? 13.635 -12.081 -49.167 1.00 83.81 84 THR A CA 1
ATOM 633 C C . THR A 1 84 ? 12.345 -12.803 -48.768 1.00 83.81 84 THR A C 1
ATOM 635 O O . THR A 1 84 ? 11.861 -13.623 -49.550 1.00 83.81 84 THR A O 1
ATOM 638 N N . VAL A 1 85 ? 11.731 -12.471 -47.627 1.00 84.44 85 VAL A N 1
ATOM 639 C CA . VAL A 1 85 ? 10.394 -12.966 -47.234 1.00 84.44 85 VAL A CA 1
ATOM 640 C C . VAL A 1 85 ? 9.334 -12.520 -48.245 1.00 84.44 85 VAL A C 1
ATOM 642 O O . VAL A 1 85 ? 8.541 -13.339 -48.697 1.00 84.44 85 VAL A O 1
ATOM 645 N N . ILE A 1 86 ? 9.373 -11.261 -48.682 1.00 84.12 86 ILE A N 1
ATOM 646 C CA . ILE A 1 86 ? 8.483 -10.704 -49.709 1.00 84.12 86 ILE A CA 1
ATOM 647 C C . ILE A 1 86 ? 8.657 -11.426 -51.055 1.00 84.12 86 ILE A C 1
ATOM 649 O O . ILE A 1 86 ? 7.679 -11.835 -51.680 1.00 84.12 86 ILE A O 1
ATOM 653 N N . ASN A 1 87 ? 9.900 -11.619 -51.506 1.00 85.19 87 ASN A N 1
ATOM 654 C CA . ASN A 1 87 ? 10.202 -12.287 -52.773 1.00 85.19 87 ASN A CA 1
ATOM 655 C C . ASN A 1 87 ? 9.785 -13.771 -52.754 1.00 85.19 87 ASN A C 1
ATOM 657 O O . ASN A 1 87 ? 9.060 -14.220 -53.641 1.00 85.19 87 ASN A O 1
ATOM 661 N N . SER A 1 88 ? 10.209 -14.518 -51.730 1.00 83.81 88 SER A N 1
ATOM 662 C CA . SER A 1 88 ? 9.923 -15.955 -51.605 1.00 83.81 88 SER A CA 1
ATOM 663 C C . SER A 1 88 ? 8.457 -16.241 -51.267 1.00 83.81 88 SER A C 1
ATOM 665 O O . SER A 1 88 ? 7.899 -17.212 -51.774 1.00 83.81 88 SER A O 1
ATOM 667 N N . GLY A 1 89 ? 7.802 -15.376 -50.487 1.00 83.75 89 GLY A N 1
ATOM 668 C CA . GLY A 1 89 ? 6.367 -15.434 -50.216 1.00 83.75 89 GLY A CA 1
ATOM 669 C C . GLY A 1 89 ? 5.533 -15.241 -51.482 1.00 83.75 89 GLY A C 1
ATOM 670 O O . GLY A 1 89 ? 4.607 -16.016 -51.720 1.00 83.75 89 GLY A O 1
ATOM 671 N N . ALA A 1 90 ? 5.911 -14.289 -52.346 1.00 83.31 90 ALA A N 1
ATOM 672 C CA . ALA A 1 90 ? 5.258 -14.086 -53.639 1.00 83.31 90 ALA A CA 1
ATOM 673 C C . ALA A 1 90 ? 5.342 -15.332 -54.541 1.00 83.31 90 ALA A C 1
ATOM 675 O O . ALA A 1 90 ? 4.335 -15.760 -55.108 1.00 83.31 90 ALA A O 1
ATOM 676 N N . GLU A 1 91 ? 6.521 -15.950 -54.629 1.00 84.00 91 GLU A N 1
ATOM 677 C CA . GLU A 1 91 ? 6.752 -17.162 -55.426 1.00 84.00 91 GLU A CA 1
ATOM 678 C C . GLU A 1 91 ? 6.045 -18.397 -54.829 1.00 84.00 91 GLU A C 1
ATOM 680 O O . GLU A 1 91 ? 5.412 -19.171 -55.556 1.00 84.00 91 GLU A O 1
ATOM 685 N N . PHE A 1 92 ? 6.069 -18.558 -53.501 1.00 85.81 92 PHE A N 1
ATOM 686 C CA . PHE A 1 92 ? 5.368 -19.637 -52.799 1.00 85.81 92 PHE A CA 1
ATOM 687 C C . PHE A 1 92 ? 3.851 -19.541 -52.986 1.00 85.81 92 PHE A C 1
ATOM 689 O O . PHE A 1 92 ? 3.217 -20.536 -53.349 1.00 85.81 92 PHE A O 1
ATOM 696 N N . PHE A 1 93 ? 3.265 -18.361 -52.769 1.00 83.81 93 PHE A N 1
ATOM 697 C CA . PHE A 1 93 ? 1.824 -18.131 -52.883 1.00 83.81 93 PHE A CA 1
ATOM 698 C C . PHE A 1 93 ? 1.335 -18.362 -54.320 1.00 83.81 93 PHE A C 1
ATOM 700 O O . PHE A 1 93 ? 0.317 -19.026 -54.534 1.00 83.81 93 PHE A O 1
ATOM 707 N N . GLN A 1 94 ? 2.094 -17.900 -55.320 1.00 80.62 94 GLN A N 1
ATOM 708 C CA . GLN A 1 94 ? 1.792 -18.144 -56.733 1.00 80.62 94 GLN A CA 1
ATOM 709 C C . GLN A 1 94 ? 1.834 -19.642 -57.092 1.00 80.62 94 GLN A C 1
ATOM 711 O O . GLN A 1 94 ? 1.004 -20.109 -57.868 1.00 80.62 94 GLN A O 1
ATOM 716 N N . SER A 1 95 ? 2.750 -20.418 -56.504 1.00 80.56 95 SER A N 1
ATOM 717 C CA . SER A 1 95 ? 2.835 -21.872 -56.721 1.00 80.56 95 SER A CA 1
ATOM 718 C C . SER A 1 95 ? 1.702 -22.651 -56.030 1.00 80.56 95 SER A C 1
ATOM 720 O O . SER A 1 95 ? 1.079 -23.540 -56.622 1.00 80.56 95 SER A O 1
ATOM 722 N N . HIS A 1 96 ? 1.381 -22.305 -54.779 1.00 82.31 96 HIS A N 1
ATOM 723 C CA . HIS A 1 96 ? 0.414 -23.060 -53.977 1.00 82.31 96 HIS A CA 1
ATOM 724 C C . HIS A 1 96 ? -1.043 -22.700 -54.288 1.00 82.31 96 HIS A C 1
ATOM 726 O O . HIS A 1 96 ? -1.887 -23.593 -54.254 1.00 82.31 96 HIS A O 1
ATOM 732 N N . SER A 1 97 ? -1.348 -21.470 -54.713 1.00 75.88 97 SER A N 1
ATOM 733 C CA . SER A 1 97 ? -2.685 -21.113 -55.229 1.00 75.88 97 SER A CA 1
ATOM 734 C C . SER A 1 97 ? -3.085 -21.943 -56.462 1.00 75.88 97 SER A C 1
ATOM 736 O O . SER A 1 97 ? -4.220 -22.406 -56.545 1.00 75.88 97 SER A O 1
ATOM 738 N N . ILE A 1 98 ? -2.140 -22.261 -57.358 1.00 79.88 98 ILE A N 1
ATOM 739 C CA . ILE A 1 98 ? -2.347 -23.185 -58.496 1.00 79.88 98 ILE A CA 1
ATOM 740 C C . ILE A 1 98 ? -2.599 -24.634 -58.028 1.00 79.88 98 ILE A C 1
ATOM 742 O O . ILE A 1 98 ? -3.221 -25.425 -58.740 1.00 79.88 98 ILE A O 1
ATOM 746 N N . THR A 1 99 ? -2.117 -25.012 -56.843 1.00 78.81 99 THR A N 1
ATOM 747 C CA . THR A 1 99 ? -2.372 -26.338 -56.252 1.00 78.81 99 THR A CA 1
ATOM 748 C C . THR A 1 99 ? -3.735 -26.376 -55.563 1.00 78.81 99 THR A C 1
ATOM 750 O O . THR A 1 99 ? -4.511 -27.293 -55.813 1.00 78.81 99 THR A O 1
ATOM 753 N N . LEU A 1 100 ? -4.076 -25.333 -54.804 1.00 77.75 100 LEU A N 1
ATOM 754 C CA . LEU A 1 100 ? -5.399 -25.115 -54.218 1.00 77.75 100 LEU A CA 1
ATOM 755 C C . LEU A 1 100 ? -6.503 -25.111 -55.295 1.00 77.75 100 LEU A C 1
ATOM 757 O O . LEU A 1 100 ? -7.521 -25.772 -55.128 1.00 77.75 100 LEU A O 1
ATOM 761 N N . GLN A 1 101 ? -6.257 -24.482 -56.452 1.00 79.12 101 GLN A N 1
ATOM 762 C CA . GLN A 1 101 ? -7.170 -24.485 -57.606 1.00 79.12 101 GLN A CA 1
ATOM 763 C C . GLN A 1 101 ? -7.476 -25.892 -58.156 1.00 79.12 101 GLN A C 1
ATOM 765 O O . GLN A 1 101 ? -8.540 -26.103 -58.727 1.00 79.12 101 GLN A O 1
ATOM 770 N N . LYS A 1 102 ? -6.559 -26.858 -57.999 1.00 77.69 102 LYS A N 1
ATOM 771 C CA . LYS A 1 102 ? -6.754 -28.262 -58.419 1.00 77.69 102 LYS A CA 1
ATOM 772 C C . LYS A 1 102 ? -7.419 -29.127 -57.349 1.00 77.69 102 LYS A C 1
ATOM 774 O O . LYS A 1 102 ? -7.787 -30.258 -57.648 1.00 77.69 102 LYS A O 1
ATOM 779 N N . LEU A 1 103 ? -7.483 -28.630 -56.115 1.00 72.19 103 LEU A N 1
ATOM 780 C CA . LEU A 1 103 ? -8.073 -29.314 -54.968 1.00 72.19 103 LEU A CA 1
ATOM 781 C C . LEU A 1 103 ? -9.487 -28.813 -54.650 1.00 72.19 103 LEU A C 1
ATOM 783 O O . LEU A 1 103 ? -10.144 -29.438 -53.828 1.00 72.19 103 LEU A O 1
ATOM 787 N N . ALA A 1 104 ? -9.942 -27.719 -55.267 1.00 76.06 104 ALA A N 1
ATOM 788 C CA . ALA A 1 104 ? -11.315 -27.236 -55.151 1.00 76.06 104 ALA A CA 1
ATOM 789 C C . ALA A 1 104 ? -12.303 -28.253 -55.755 1.00 76.06 104 ALA A C 1
ATOM 791 O O . ALA A 1 104 ? -12.152 -28.643 -56.914 1.00 76.06 104 ALA A O 1
ATOM 792 N N . ASP A 1 105 ? -13.300 -28.661 -54.970 1.00 74.06 105 ASP A N 1
ATOM 793 C CA . ASP A 1 105 ? -14.299 -29.687 -55.324 1.00 74.06 105 ASP A CA 1
ATOM 794 C C . ASP A 1 105 ? -15.681 -29.072 -55.636 1.00 74.06 105 ASP A C 1
ATOM 796 O O . ASP A 1 105 ? -16.569 -29.736 -56.169 1.00 74.06 105 ASP A O 1
ATOM 800 N N . THR A 1 106 ? -15.867 -27.774 -55.354 1.00 78.00 106 THR A N 1
ATOM 801 C CA . THR A 1 106 ? -17.101 -27.025 -55.656 1.00 78.00 106 THR A CA 1
ATOM 802 C C . THR A 1 106 ? -16.849 -25.795 -56.536 1.00 78.00 106 THR A C 1
ATOM 804 O O . THR A 1 106 ? -15.778 -25.182 -56.504 1.00 78.00 106 THR A O 1
ATOM 807 N N . ASP A 1 107 ? -17.862 -25.387 -57.311 1.00 74.50 107 ASP A N 1
ATOM 808 C CA . ASP A 1 107 ? -17.797 -24.190 -58.169 1.00 74.50 107 ASP A CA 1
ATOM 809 C C . ASP A 1 107 ? -17.552 -22.894 -57.365 1.00 74.50 107 ASP A C 1
ATOM 811 O O . ASP A 1 107 ? -16.930 -21.952 -57.863 1.00 74.50 107 ASP A O 1
ATOM 815 N N . GLU A 1 108 ? -18.016 -22.838 -56.110 1.00 76.88 108 GLU A N 1
ATOM 816 C CA . GLU A 1 108 ? -17.835 -21.686 -55.218 1.00 76.88 108 GLU A CA 1
ATOM 817 C C . GLU A 1 108 ? -16.408 -21.627 -54.645 1.00 76.88 108 GLU A C 1
ATOM 819 O O . GLU A 1 108 ? -15.786 -20.559 -54.664 1.00 76.88 108 GLU A O 1
ATOM 824 N N . GLU A 1 109 ? -15.834 -22.776 -54.259 1.00 78.94 109 GLU A N 1
ATOM 825 C CA . GLU A 1 109 ? -14.409 -22.892 -53.915 1.00 78.94 109 GLU A CA 1
ATOM 826 C C . GLU A 1 109 ? -13.522 -22.416 -55.083 1.00 78.94 109 GLU A C 1
ATOM 828 O O . GLU A 1 109 ? -12.639 -21.570 -54.908 1.00 78.94 109 GLU A O 1
ATOM 833 N N . ALA A 1 110 ? -13.794 -22.899 -56.302 1.00 79.38 110 ALA A N 1
ATOM 834 C CA . ALA A 1 110 ? -13.040 -22.535 -57.502 1.00 79.38 110 ALA A CA 1
ATOM 835 C C . ALA A 1 110 ? -13.160 -21.037 -57.862 1.00 79.38 110 ALA A C 1
ATOM 837 O O . ALA A 1 110 ? -12.189 -20.424 -58.322 1.00 79.38 110 ALA A O 1
ATOM 838 N N . GLY A 1 111 ? -14.328 -20.429 -57.624 1.00 80.69 111 GLY A N 1
ATOM 839 C CA . GLY A 1 111 ? -14.564 -18.997 -57.821 1.00 80.69 111 GLY A CA 1
ATOM 840 C C . GLY A 1 111 ? -13.737 -18.111 -56.882 1.00 80.69 111 GLY A C 1
ATOM 841 O O . GLY A 1 111 ? -13.126 -17.137 -57.332 1.00 80.69 111 GLY A O 1
ATOM 842 N N . LEU A 1 112 ? -13.656 -18.469 -55.596 1.00 81.94 112 LEU A N 1
ATOM 843 C CA . LEU A 1 112 ? -12.855 -17.741 -54.603 1.00 81.94 112 LEU A CA 1
ATOM 844 C C . LEU A 1 112 ? -11.355 -17.802 -54.920 1.00 81.94 112 LEU A C 1
ATOM 846 O O . LEU A 1 112 ? -10.691 -16.762 -54.937 1.00 81.94 112 LEU A O 1
ATOM 850 N N . VAL A 1 113 ? -10.831 -18.986 -55.263 1.00 82.81 113 VAL A N 1
ATOM 851 C CA . VAL A 1 113 ? -9.414 -19.153 -55.644 1.00 82.81 113 VAL A CA 1
ATOM 852 C C . VAL A 1 113 ? -9.044 -18.262 -56.835 1.00 82.81 113 VAL A C 1
ATOM 854 O O . VAL A 1 113 ? -7.967 -17.664 -56.848 1.00 82.81 113 VAL A O 1
ATOM 857 N N . LYS A 1 114 ? -9.949 -18.088 -57.807 1.00 82.81 114 LYS A N 1
ATOM 858 C CA . LYS A 1 114 ? -9.715 -17.177 -58.933 1.00 82.81 114 LYS A CA 1
ATOM 859 C C . LYS A 1 114 ? -9.622 -15.707 -58.493 1.00 82.81 114 LYS A C 1
ATOM 861 O O . LYS A 1 114 ? -8.686 -15.020 -58.895 1.00 82.81 114 LYS A O 1
ATOM 866 N N . ASN A 1 115 ? -10.542 -15.231 -57.649 1.00 83.62 115 ASN A N 1
ATOM 867 C CA . ASN A 1 115 ? -10.533 -13.844 -57.159 1.00 83.62 115 ASN A CA 1
ATOM 868 C C . ASN A 1 115 ? -9.229 -13.490 -56.425 1.00 83.62 115 ASN A C 1
ATOM 870 O O . ASN A 1 115 ? -8.731 -12.367 -56.547 1.00 83.62 115 ASN A O 1
ATOM 874 N N . ILE A 1 116 ? -8.671 -14.453 -55.688 1.00 83.38 116 ILE A N 1
ATOM 875 C CA . ILE A 1 116 ? -7.370 -14.344 -55.021 1.00 83.38 116 ILE A CA 1
ATOM 876 C C . ILE A 1 116 ? -6.247 -14.179 -56.058 1.00 83.38 116 ILE A C 1
ATOM 878 O O . ILE A 1 116 ? -5.467 -13.228 -55.970 1.00 83.38 116 ILE A O 1
ATOM 882 N N . MET A 1 117 ? -6.201 -15.047 -57.076 1.00 80.94 117 MET A N 1
ATOM 883 C CA . MET A 1 117 ? -5.184 -15.005 -58.139 1.00 80.94 117 MET A CA 1
ATOM 884 C C . MET A 1 117 ? -5.234 -13.720 -58.983 1.00 80.94 117 MET A C 1
ATOM 886 O O . MET A 1 117 ? -4.180 -13.223 -59.373 1.00 80.94 117 MET A O 1
ATOM 890 N N . ASP A 1 118 ? -6.422 -13.154 -59.221 1.00 84.44 118 ASP A N 1
ATOM 891 C CA . ASP A 1 118 ? -6.584 -11.876 -59.934 1.00 84.44 118 ASP A CA 1
ATOM 892 C C . ASP A 1 118 ? -6.155 -10.658 -59.072 1.00 84.44 118 ASP A C 1
ATOM 894 O O . ASP A 1 118 ? -5.759 -9.626 -59.615 1.00 84.44 118 ASP A O 1
ATOM 898 N N . THR A 1 119 ? -6.195 -10.760 -57.733 1.00 84.00 119 THR A N 1
ATOM 899 C CA . THR A 1 119 ? -5.857 -9.648 -56.810 1.00 84.00 119 THR A CA 1
ATOM 900 C C . THR A 1 119 ? -4.369 -9.623 -56.433 1.00 84.00 119 THR A C 1
ATOM 902 O O . THR A 1 119 ? -3.763 -8.553 -56.351 1.00 84.00 119 THR A O 1
ATOM 905 N N . PHE A 1 120 ? -3.757 -10.795 -56.228 1.00 84.25 120 PHE A N 1
ATOM 906 C CA . PHE A 1 120 ? -2.387 -10.939 -55.716 1.00 84.25 120 PHE A CA 1
ATOM 907 C C . PHE A 1 120 ? -1.300 -10.142 -56.479 1.00 84.25 120 PHE A C 1
ATOM 909 O O . PHE A 1 120 ? -0.450 -9.537 -55.821 1.00 84.25 120 PHE A O 1
ATOM 916 N N . PRO A 1 121 ? -1.310 -10.037 -57.827 1.00 83.56 121 PRO A N 1
ATOM 917 C CA . PRO A 1 121 ? -0.295 -9.274 -58.560 1.00 83.56 121 PRO A CA 1
ATOM 918 C C . PRO A 1 121 ? -0.270 -7.770 -58.238 1.00 83.56 121 PRO A C 1
ATOM 920 O O . PRO A 1 121 ? 0.781 -7.142 -58.369 1.00 83.56 121 PRO A O 1
ATOM 923 N N . LEU A 1 122 ? -1.399 -7.189 -57.811 1.00 85.50 122 LEU A N 1
ATOM 924 C CA . LEU A 1 122 ? -1.480 -5.774 -57.427 1.00 85.50 122 LEU A CA 1
ATOM 925 C C . LEU A 1 122 ? -0.775 -5.530 -56.088 1.00 85.50 122 LEU A C 1
ATOM 927 O O . LEU A 1 122 ? 0.078 -4.648 -55.999 1.00 85.50 122 LEU A O 1
ATOM 931 N N . LEU A 1 123 ? -1.053 -6.381 -55.094 1.00 84.44 123 LEU A N 1
ATOM 932 C CA . LEU A 1 123 ? -0.374 -6.370 -53.797 1.00 84.44 123 LEU A CA 1
ATOM 933 C C . LEU A 1 123 ? 1.147 -6.523 -53.965 1.00 84.44 123 LEU A C 1
ATOM 935 O O . LEU A 1 123 ? 1.927 -5.733 -53.435 1.00 84.44 123 LEU A O 1
ATOM 939 N N . VAL A 1 124 ? 1.569 -7.495 -54.781 1.00 83.75 124 VAL A N 1
ATOM 940 C CA . VAL A 1 124 ? 2.987 -7.758 -55.071 1.00 83.75 124 VAL A CA 1
ATOM 941 C C . VAL A 1 124 ? 3.688 -6.543 -55.696 1.00 83.75 124 VAL A C 1
ATOM 943 O O . VAL A 1 124 ? 4.850 -6.301 -55.371 1.00 83.75 124 VAL A O 1
ATOM 946 N N . LYS A 1 125 ? 3.011 -5.742 -56.537 1.00 84.44 125 LYS A N 1
ATOM 947 C CA . LYS A 1 125 ? 3.570 -4.480 -57.059 1.00 84.44 125 LYS A CA 1
ATOM 948 C C . LYS A 1 125 ? 3.777 -3.452 -55.943 1.00 84.44 125 LYS A C 1
ATOM 950 O O . LYS A 1 125 ? 4.866 -2.884 -55.843 1.00 84.44 125 LYS A O 1
ATOM 955 N N . SER A 1 126 ? 2.756 -3.202 -55.125 1.00 83.50 126 SER A N 1
ATOM 956 C CA . SER A 1 126 ? 2.835 -2.165 -54.090 1.00 83.50 126 SER A CA 1
ATOM 957 C C . SER A 1 126 ? 3.905 -2.473 -53.043 1.00 83.50 126 SER A C 1
ATOM 959 O O . SER A 1 126 ? 4.659 -1.574 -52.675 1.00 83.50 126 SER A O 1
ATOM 961 N N . ILE A 1 127 ? 4.079 -3.746 -52.674 1.00 82.56 127 ILE A N 1
ATOM 962 C CA . ILE A 1 127 ? 5.153 -4.169 -51.766 1.00 82.56 127 ILE A CA 1
ATOM 963 C C . ILE A 1 127 ? 6.540 -4.142 -52.445 1.00 82.56 127 ILE A C 1
ATOM 965 O O . ILE A 1 127 ? 7.498 -3.663 -51.846 1.00 82.56 127 ILE A O 1
ATOM 969 N N . ARG A 1 128 ? 6.697 -4.651 -53.681 1.00 82.31 128 ARG A N 1
ATOM 970 C CA . ARG A 1 128 ? 8.030 -4.817 -54.317 1.00 82.31 128 ARG A CA 1
ATOM 971 C C . ARG A 1 128 ? 8.534 -3.595 -55.092 1.00 82.31 128 ARG A C 1
ATOM 973 O O . ARG A 1 128 ? 9.653 -3.637 -55.602 1.00 82.31 128 ARG A O 1
ATOM 980 N N . THR A 1 129 ? 7.742 -2.535 -55.245 1.00 80.56 129 THR A N 1
ATOM 981 C CA . THR A 1 129 ? 8.128 -1.353 -56.040 1.00 80.56 129 THR A CA 1
ATOM 982 C C . THR A 1 129 ? 7.729 -0.043 -55.377 1.00 80.56 129 THR A C 1
ATOM 984 O O . THR A 1 129 ? 8.605 0.772 -55.105 1.00 80.56 129 THR A O 1
ATOM 987 N N . ASP A 1 130 ? 6.442 0.147 -55.080 1.00 82.88 130 ASP A N 1
ATOM 988 C CA . ASP A 1 130 ? 5.946 1.455 -54.629 1.00 82.88 130 ASP A CA 1
ATOM 989 C C . ASP A 1 130 ? 6.442 1.791 -53.203 1.00 82.88 130 ASP A C 1
ATOM 991 O O . ASP A 1 130 ? 6.897 2.906 -52.946 1.00 82.88 130 ASP A O 1
ATOM 995 N N . LEU A 1 131 ? 6.433 0.809 -52.290 1.00 82.50 131 LEU A N 1
ATOM 996 C CA . LEU A 1 131 ? 6.889 0.965 -50.903 1.00 82.50 131 LEU A CA 1
ATOM 997 C C . LEU A 1 131 ? 8.418 1.207 -50.755 1.00 82.50 131 LEU A C 1
ATOM 999 O O . LEU A 1 131 ? 8.785 2.163 -50.065 1.00 82.50 131 LEU A O 1
ATOM 1003 N N . PRO A 1 132 ? 9.332 0.438 -51.395 1.00 81.62 132 PRO A N 1
ATOM 1004 C CA . PRO A 1 132 ? 10.777 0.690 -51.327 1.00 81.62 132 PRO A CA 1
ATOM 1005 C C . PRO A 1 132 ? 11.199 2.100 -51.759 1.00 81.62 132 PRO A C 1
ATOM 1007 O O . PRO A 1 132 ? 12.040 2.716 -51.102 1.00 81.62 132 PRO A O 1
ATOM 1010 N N . GLU A 1 133 ? 10.614 2.626 -52.842 1.00 81.75 133 GLU A N 1
ATOM 1011 C CA . GLU A 1 133 ? 10.914 3.977 -53.336 1.00 81.75 133 GLU A CA 1
ATOM 1012 C C . GLU A 1 133 ? 10.476 5.048 -52.323 1.00 81.75 133 GLU A C 1
ATOM 1014 O O . GLU A 1 133 ? 11.177 6.039 -52.103 1.00 81.75 133 GLU A O 1
ATOM 1019 N N . LEU A 1 134 ? 9.334 4.839 -51.666 1.00 82.31 134 LEU A N 1
ATOM 1020 C CA . LEU A 1 134 ? 8.773 5.754 -50.674 1.00 82.31 134 LEU A CA 1
ATOM 1021 C C . LEU A 1 134 ? 9.641 5.803 -49.402 1.00 82.31 134 LEU A C 1
ATOM 1023 O O . LEU A 1 134 ? 10.002 6.894 -48.954 1.00 82.31 134 LEU A O 1
ATOM 1027 N N . ILE A 1 135 ? 10.063 4.638 -48.898 1.00 81.31 135 ILE A N 1
ATOM 1028 C CA . ILE A 1 135 ? 10.997 4.493 -47.766 1.00 81.31 135 ILE A CA 1
ATOM 1029 C C . ILE A 1 135 ? 12.331 5.199 -48.052 1.00 81.31 135 ILE A C 1
ATOM 1031 O O . ILE A 1 135 ? 12.789 6.020 -47.253 1.00 81.31 135 ILE A O 1
ATOM 1035 N N . GLN A 1 136 ? 12.942 4.935 -49.214 1.00 79.56 136 GLN A N 1
ATOM 1036 C CA . GLN A 1 136 ? 14.242 5.513 -49.563 1.00 79.56 136 GLN A CA 1
ATOM 1037 C C . GLN A 1 136 ? 14.187 7.046 -49.672 1.00 79.56 136 GLN A C 1
ATOM 1039 O O . GLN A 1 136 ? 15.080 7.740 -49.180 1.00 79.56 136 GLN A O 1
ATOM 1044 N N . ASN A 1 137 ? 13.130 7.592 -50.281 1.00 78.50 137 ASN A N 1
ATOM 1045 C CA . ASN A 1 137 ? 12.941 9.041 -50.378 1.00 78.50 137 ASN A CA 1
ATOM 1046 C C . ASN A 1 137 ? 12.660 9.693 -49.009 1.00 78.50 137 ASN A C 1
ATOM 1048 O O . ASN A 1 137 ? 13.139 10.801 -48.757 1.00 78.50 137 ASN A O 1
ATOM 1052 N N . GLY A 1 138 ? 11.929 9.010 -48.118 1.00 74.06 138 GLY A N 1
ATOM 1053 C CA . GLY A 1 138 ? 11.644 9.479 -46.760 1.00 74.06 138 GLY A CA 1
ATOM 1054 C C . GLY A 1 138 ? 12.912 9.673 -45.926 1.00 74.06 138 GLY A C 1
ATOM 1055 O O . GLY A 1 138 ? 13.188 10.784 -45.470 1.00 74.06 138 GLY A O 1
ATOM 1056 N N . ALA A 1 139 ? 13.739 8.633 -45.796 1.00 71.06 139 ALA A N 1
ATOM 1057 C CA . ALA A 1 139 ? 14.944 8.688 -44.962 1.00 71.06 139 ALA A CA 1
ATOM 1058 C C . ALA A 1 139 ? 16.007 9.676 -45.479 1.00 71.06 139 ALA A C 1
ATOM 1060 O O . ALA A 1 139 ? 16.675 10.345 -44.686 1.00 71.06 139 ALA A O 1
ATOM 1061 N N . VAL A 1 140 ? 16.136 9.850 -46.804 1.00 76.38 140 VAL A N 1
ATOM 1062 C CA . VAL A 1 140 ? 16.999 10.901 -47.381 1.00 76.38 140 VAL A CA 1
ATOM 1063 C C . VAL A 1 140 ? 16.541 12.295 -46.937 1.00 76.38 140 VAL A C 1
ATOM 1065 O O . VAL A 1 140 ? 17.383 13.158 -46.671 1.00 76.38 140 VAL A O 1
ATOM 1068 N N . ARG A 1 141 ? 15.227 12.528 -46.810 1.00 74.00 141 ARG A N 1
ATOM 1069 C CA . ARG A 1 141 ? 14.682 13.809 -46.343 1.00 74.00 141 ARG A CA 1
ATOM 1070 C C . ARG A 1 141 ? 14.826 13.983 -44.830 1.00 74.00 141 ARG A C 1
ATOM 1072 O O . ARG A 1 141 ? 15.253 15.054 -44.401 1.00 74.00 141 ARG A O 1
ATOM 1079 N N . ALA A 1 142 ? 14.563 12.936 -44.047 1.00 70.56 142 ALA A N 1
ATOM 1080 C CA . ALA A 1 142 ? 14.769 12.929 -42.597 1.00 70.56 142 ALA A CA 1
ATOM 1081 C C . ALA A 1 142 ? 16.228 13.255 -42.231 1.00 70.56 142 ALA A C 1
ATOM 1083 O O . ALA A 1 142 ? 16.481 14.151 -41.426 1.00 70.56 142 ALA A O 1
ATOM 1084 N N . LYS A 1 143 ? 17.203 12.638 -42.914 1.00 75.19 143 LYS A N 1
ATOM 1085 C CA . LYS A 1 143 ? 18.629 12.923 -42.706 1.00 75.19 143 LYS A CA 1
ATOM 1086 C C . LYS A 1 143 ? 19.003 14.383 -42.996 1.00 75.19 143 LYS A C 1
ATOM 1088 O O . LYS A 1 143 ? 19.732 14.986 -42.215 1.00 75.19 143 LYS A O 1
ATOM 1093 N N . GLN A 1 144 ? 18.485 14.982 -44.073 1.00 76.38 144 GLN A N 1
ATOM 1094 C CA . GLN A 1 144 ? 18.724 16.406 -44.375 1.00 76.38 144 GLN A CA 1
ATOM 1095 C C . GLN A 1 144 ? 18.191 17.341 -43.279 1.00 76.38 144 GLN A C 1
ATOM 1097 O O . GLN A 1 144 ? 18.807 18.369 -42.994 1.00 76.38 144 GLN A O 1
ATOM 1102 N N . ILE A 1 145 ? 17.051 16.985 -42.679 1.00 75.62 145 ILE A N 1
ATOM 1103 C CA . ILE A 1 145 ? 16.431 17.713 -41.567 1.00 75.62 145 ILE A CA 1
ATOM 1104 C C . ILE A 1 145 ? 17.275 17.550 -40.294 1.00 75.62 145 ILE A C 1
ATOM 1106 O O . ILE A 1 145 ? 17.624 18.547 -39.666 1.00 75.62 145 ILE A O 1
ATOM 1110 N N . GLN A 1 146 ? 17.684 16.325 -39.954 1.00 76.38 146 GLN A N 1
ATOM 1111 C CA . GLN A 1 146 ? 18.530 16.042 -38.790 1.00 76.38 146 GLN A CA 1
ATOM 1112 C C . GLN A 1 146 ? 19.888 16.761 -38.875 1.00 76.38 146 GLN A C 1
ATOM 1114 O O . GLN A 1 146 ? 20.308 17.409 -37.920 1.00 76.38 146 GLN A O 1
ATOM 1119 N N . GLU A 1 147 ? 20.538 16.745 -40.043 1.00 79.00 147 GLU A N 1
ATOM 1120 C CA . GLU A 1 147 ? 21.765 17.514 -40.293 1.00 79.00 147 GLU A CA 1
ATOM 1121 C C . GLU A 1 147 ? 21.560 19.036 -40.160 1.00 79.00 147 GLU A C 1
ATOM 1123 O O . GLU A 1 147 ? 22.509 19.755 -39.849 1.00 79.00 147 GLU A O 1
ATOM 1128 N N . ALA A 1 148 ? 20.351 19.553 -40.407 1.00 79.31 148 ALA A N 1
ATOM 1129 C CA . ALA A 1 148 ? 20.031 20.965 -40.200 1.00 79.31 148 ALA A CA 1
ATOM 1130 C C . ALA A 1 148 ? 19.803 21.301 -38.720 1.00 79.31 148 ALA A C 1
ATOM 1132 O O . ALA A 1 148 ? 20.300 22.332 -38.271 1.00 79.31 148 ALA A O 1
ATOM 1133 N N . PHE A 1 149 ? 19.136 20.423 -37.960 1.00 81.06 149 PHE A N 1
ATOM 1134 C CA . PHE A 1 149 ? 18.993 20.582 -36.511 1.00 81.06 149 PHE A CA 1
ATOM 1135 C C . PHE A 1 149 ? 20.348 20.555 -35.810 1.00 81.06 149 PHE A C 1
ATOM 1137 O O . PHE A 1 149 ? 20.643 21.497 -35.086 1.00 81.06 149 PHE A O 1
ATOM 1144 N N . ILE A 1 150 ? 21.204 19.569 -36.108 1.00 81.06 150 ILE A N 1
ATOM 1145 C CA . ILE A 1 150 ? 22.554 19.463 -35.525 1.00 81.06 150 ILE A CA 1
ATOM 1146 C C . ILE A 1 150 ? 23.351 20.759 -35.738 1.00 81.06 150 ILE A C 1
ATOM 1148 O O . ILE A 1 150 ? 23.977 21.240 -34.804 1.00 81.06 150 ILE A O 1
ATOM 1152 N N . ARG A 1 151 ? 23.287 21.378 -36.929 1.00 83.81 151 ARG A N 1
ATOM 1153 C CA . ARG A 1 151 ? 23.968 22.662 -37.196 1.00 83.81 151 ARG A CA 1
ATOM 1154 C C . ARG A 1 151 ? 23.398 23.841 -36.402 1.00 83.81 151 ARG A C 1
ATOM 1156 O O . ARG A 1 151 ? 24.160 24.724 -36.021 1.00 83.81 151 ARG A O 1
ATOM 1163 N N . ILE A 1 152 ? 22.082 23.892 -36.182 1.00 85.00 152 ILE A N 1
ATOM 1164 C CA . ILE A 1 152 ? 21.464 24.952 -35.370 1.00 85.00 152 ILE A CA 1
ATOM 1165 C C . ILE A 1 152 ? 21.795 24.754 -33.887 1.00 85.00 152 ILE A C 1
ATOM 1167 O O . ILE A 1 152 ? 22.149 25.728 -33.231 1.00 85.00 152 ILE A O 1
ATOM 1171 N N . ASP A 1 153 ? 21.751 23.518 -33.395 1.00 83.38 153 ASP A N 1
ATOM 1172 C CA . ASP A 1 153 ? 22.136 23.114 -32.038 1.00 83.38 153 ASP A CA 1
ATOM 1173 C C . ASP A 1 153 ? 23.602 23.502 -31.746 1.00 83.38 153 ASP A C 1
ATOM 1175 O O . ASP A 1 153 ? 23.874 24.298 -30.846 1.00 83.38 153 ASP A O 1
ATOM 1179 N N . ASP A 1 154 ? 24.529 23.106 -32.632 1.00 83.50 154 ASP A N 1
ATOM 1180 C CA . ASP A 1 154 ? 25.950 23.492 -32.614 1.00 83.50 154 ASP A CA 1
ATOM 1181 C C . ASP A 1 154 ? 26.158 25.018 -32.503 1.00 83.50 154 ASP A C 1
ATOM 1183 O O . ASP A 1 154 ? 27.090 25.482 -31.839 1.00 83.50 154 ASP A O 1
ATOM 1187 N N . GLU A 1 155 ? 25.361 25.823 -33.209 1.00 84.62 155 GLU A N 1
ATOM 1188 C CA . GLU A 1 155 ? 25.480 27.288 -33.200 1.00 84.62 155 GLU A CA 1
ATOM 1189 C C . GLU A 1 155 ? 24.819 27.927 -31.970 1.00 84.62 155 GLU A C 1
ATOM 1191 O O . GLU A 1 155 ? 25.331 28.924 -31.448 1.00 84.62 155 GLU A O 1
ATOM 1196 N N . LEU A 1 156 ? 23.721 27.349 -31.479 1.00 85.69 156 LEU A N 1
ATOM 1197 C CA . LEU A 1 156 ? 23.026 27.792 -30.273 1.00 85.69 156 LEU A CA 1
ATOM 1198 C C . LEU A 1 156 ? 23.856 27.541 -29.020 1.00 85.69 156 LEU A C 1
ATOM 1200 O O . LEU A 1 156 ? 23.974 28.460 -28.212 1.00 85.69 156 LEU A O 1
ATOM 1204 N N . ASP A 1 157 ? 24.498 26.381 -28.893 1.00 84.00 157 ASP A N 1
ATOM 1205 C CA . ASP A 1 157 ? 25.407 26.089 -27.781 1.00 84.00 157 ASP A CA 1
ATOM 1206 C C . ASP A 1 157 ? 26.583 27.070 -27.750 1.00 84.00 157 ASP A C 1
ATOM 1208 O O . ASP A 1 157 ? 26.852 27.696 -26.723 1.00 84.00 157 ASP A O 1
ATOM 1212 N N . LYS A 1 158 ? 27.236 27.315 -28.894 1.00 85.81 158 LYS A N 1
ATOM 1213 C CA . LYS A 1 158 ? 28.369 28.258 -28.982 1.00 85.81 158 LYS A CA 1
ATOM 1214 C C . LYS A 1 158 ? 27.964 29.691 -28.612 1.00 85.81 158 LYS A C 1
ATOM 1216 O O . LYS A 1 158 ? 28.711 30.391 -27.921 1.00 85.81 158 LYS A O 1
ATOM 1221 N N . LEU A 1 159 ? 26.787 30.147 -29.047 1.00 85.88 159 LEU A N 1
ATOM 1222 C CA . LEU A 1 159 ? 26.257 31.470 -28.697 1.00 85.88 159 LEU A CA 1
ATOM 1223 C C . LEU A 1 159 ? 25.782 31.538 -27.233 1.00 85.88 159 LEU A C 1
ATOM 1225 O O . LEU A 1 159 ? 26.052 32.525 -26.543 1.00 85.88 159 LEU A O 1
ATOM 1229 N N . GLY A 1 160 ? 25.117 30.490 -26.749 1.00 83.12 160 GLY A N 1
ATOM 1230 C CA . GLY A 1 160 ? 24.599 30.351 -25.391 1.00 83.12 160 GLY A CA 1
ATOM 1231 C C . GLY A 1 160 ? 25.703 30.288 -24.342 1.00 83.12 160 GLY A C 1
ATOM 1232 O O . GLY A 1 160 ? 25.640 31.013 -23.344 1.00 83.12 160 GLY A O 1
ATOM 1233 N N . GLU A 1 161 ? 26.753 29.505 -24.597 1.00 85.06 161 GLU A N 1
ATOM 1234 C CA . GLU A 1 161 ? 27.963 29.465 -23.779 1.00 85.06 161 GLU A CA 1
ATOM 1235 C C . GLU A 1 161 ? 28.647 30.836 -23.769 1.00 85.06 161 GLU A C 1
ATOM 1237 O O . GLU A 1 161 ? 28.929 31.356 -22.692 1.00 85.06 161 GLU A O 1
ATOM 1242 N N . THR A 1 162 ? 28.850 31.471 -24.931 1.00 85.38 162 THR A N 1
ATOM 1243 C CA . THR A 1 162 ? 29.505 32.793 -25.017 1.00 85.38 162 THR A CA 1
ATOM 1244 C C . THR A 1 162 ? 28.782 33.845 -24.165 1.00 85.38 162 THR A C 1
ATOM 1246 O O . THR A 1 162 ? 29.412 34.570 -23.390 1.00 85.38 162 THR A O 1
ATOM 1249 N N . VAL A 1 163 ? 27.448 33.911 -24.251 1.00 85.12 163 VAL A N 1
ATOM 1250 C CA . VAL A 1 163 ? 26.629 34.815 -23.423 1.00 85.12 163 VAL A CA 1
ATOM 1251 C C . VAL A 1 163 ? 26.736 34.455 -21.933 1.00 85.12 163 VAL A C 1
ATOM 1253 O O . VAL A 1 163 ? 26.885 35.347 -21.093 1.00 85.12 163 VAL A O 1
ATOM 1256 N N . THR A 1 164 ? 26.728 33.164 -21.596 1.00 85.56 164 THR A N 1
ATOM 1257 C CA . THR A 1 164 ? 26.792 32.671 -20.208 1.00 85.56 164 THR A CA 1
ATOM 1258 C C . THR A 1 164 ? 28.160 32.908 -19.560 1.00 85.56 164 THR A C 1
ATOM 1260 O O . THR A 1 164 ? 28.222 33.390 -18.428 1.00 85.56 164 THR A O 1
ATOM 1263 N N . GLN A 1 165 ? 29.264 32.654 -20.271 1.00 86.12 165 GLN A N 1
ATOM 1264 C CA . GLN A 1 165 ? 30.621 32.941 -19.798 1.00 86.12 165 GLN A CA 1
ATOM 1265 C C . GLN A 1 165 ? 30.821 34.439 -19.540 1.00 86.12 165 GLN A C 1
ATOM 1267 O O . GLN A 1 165 ? 31.419 34.810 -18.528 1.00 86.12 165 GLN A O 1
ATOM 1272 N N . ASN A 1 166 ? 30.301 35.310 -20.411 1.00 84.62 166 ASN A N 1
ATOM 1273 C CA . ASN A 1 166 ? 30.430 36.758 -20.238 1.00 84.62 166 ASN A CA 1
ATOM 1274 C C . ASN A 1 166 ? 29.572 37.277 -19.065 1.00 84.62 166 ASN A C 1
ATOM 1276 O O . ASN A 1 166 ? 30.058 38.092 -18.277 1.00 84.62 166 ASN A O 1
ATOM 1280 N N . LEU A 1 167 ? 28.356 36.746 -18.867 1.00 84.94 167 LEU A N 1
ATOM 1281 C CA . LEU A 1 167 ? 27.544 37.003 -17.665 1.00 84.94 167 LEU A CA 1
ATOM 1282 C C . LEU A 1 167 ? 28.252 36.548 -16.377 1.00 84.94 167 LEU A C 1
ATOM 1284 O O . LEU A 1 167 ? 28.281 37.291 -15.395 1.00 84.94 167 LEU A O 1
ATOM 1288 N N . LEU A 1 168 ? 28.865 35.360 -16.380 1.00 85.81 168 LEU A N 1
ATOM 1289 C CA . LEU A 1 168 ? 29.591 34.824 -15.227 1.00 85.81 168 LEU A CA 1
ATOM 1290 C C . LEU A 1 168 ? 30.865 35.630 -14.919 1.00 85.81 168 LEU A C 1
ATOM 1292 O O . LEU A 1 168 ? 31.124 35.943 -13.757 1.00 85.81 168 LEU A O 1
ATOM 1296 N N . ARG A 1 169 ? 31.632 36.023 -15.947 1.00 83.94 169 ARG A N 1
ATOM 1297 C CA . ARG A 1 169 ? 32.807 36.907 -15.823 1.00 83.94 169 ARG A CA 1
ATOM 1298 C C . ARG A 1 169 ? 32.423 38.231 -15.159 1.00 83.94 169 ARG A C 1
ATOM 1300 O O . ARG A 1 169 ? 33.089 38.663 -14.218 1.00 83.94 169 ARG A O 1
ATOM 1307 N N . LEU A 1 170 ? 31.316 38.828 -15.602 1.00 85.38 170 LEU A N 1
ATOM 1308 C CA . LEU A 1 170 ? 30.781 40.070 -15.051 1.00 85.38 170 LEU A CA 1
ATOM 1309 C C . LEU A 1 170 ? 30.307 39.902 -13.598 1.00 85.38 170 LEU A C 1
ATOM 1311 O O . LEU A 1 170 ? 30.654 40.709 -12.739 1.00 85.38 170 LEU A O 1
ATOM 1315 N N . PHE A 1 171 ? 29.605 38.811 -13.279 1.00 86.69 171 PHE A N 1
ATOM 1316 C CA . PHE A 1 171 ? 29.208 38.490 -11.903 1.00 86.69 171 PHE A CA 1
ATOM 1317 C C . PHE A 1 171 ? 30.409 38.329 -10.957 1.00 86.69 171 PHE A C 1
ATOM 1319 O O . PHE A 1 171 ? 30.374 38.823 -9.828 1.00 86.69 171 PHE A O 1
ATOM 1326 N N . VAL A 1 172 ? 31.490 37.682 -11.406 1.00 85.50 172 VAL A N 1
ATOM 1327 C CA . VAL A 1 172 ? 32.724 37.532 -10.614 1.00 85.50 172 VAL A CA 1
ATOM 1328 C C . VAL A 1 172 ? 33.419 38.879 -10.391 1.00 85.50 172 VAL A C 1
ATOM 1330 O O . VAL A 1 172 ? 33.845 39.141 -9.264 1.00 85.50 172 VAL A O 1
ATOM 1333 N N . SER A 1 173 ? 33.481 39.746 -11.409 1.00 83.75 173 SER A N 1
ATOM 1334 C CA . SER A 1 173 ? 34.023 41.111 -11.295 1.00 83.75 173 SER A CA 1
ATOM 1335 C C . SER A 1 173 ? 33.248 41.933 -10.249 1.00 83.75 173 SER A C 1
ATOM 1337 O O . SER A 1 173 ? 33.815 42.319 -9.222 1.00 83.75 173 SER A O 1
ATOM 1339 N N . VAL A 1 174 ? 31.921 42.041 -10.394 1.00 84.50 174 VAL A N 1
ATOM 1340 C CA . VAL A 1 174 ? 31.036 42.750 -9.448 1.00 84.50 174 VAL A CA 1
ATOM 1341 C C . VAL A 1 174 ? 31.175 42.216 -8.010 1.00 84.50 174 VAL A C 1
ATOM 1343 O O . VAL A 1 174 ? 31.242 42.990 -7.054 1.00 84.50 174 VAL A O 1
ATOM 1346 N N . GLN A 1 175 ? 31.240 40.892 -7.812 1.00 82.19 175 GLN A N 1
ATOM 1347 C CA . GLN A 1 175 ? 31.367 40.290 -6.471 1.00 82.19 175 GLN A CA 1
ATOM 1348 C C . GLN A 1 175 ? 32.769 40.434 -5.856 1.00 82.19 175 GLN A C 1
ATOM 1350 O O . GLN A 1 175 ? 32.899 40.359 -4.628 1.00 82.19 175 GLN A O 1
ATOM 1355 N N . LYS A 1 176 ? 33.813 40.624 -6.673 1.00 82.31 176 LYS A N 1
ATOM 1356 C CA . LYS A 1 176 ? 35.155 40.999 -6.208 1.00 82.31 176 LYS A CA 1
ATOM 1357 C C . LYS A 1 176 ? 35.141 42.446 -5.728 1.00 82.31 176 LYS A C 1
ATOM 1359 O O . LYS A 1 176 ? 35.425 42.696 -4.557 1.00 82.31 176 LYS A O 1
ATOM 1364 N N . GLU A 1 177 ? 34.718 43.374 -6.582 1.00 76.56 177 GLU A N 1
ATOM 1365 C CA . GLU A 1 177 ? 34.693 44.802 -6.258 1.00 76.56 177 GLU A CA 1
ATOM 1366 C C . GLU A 1 177 ? 33.782 45.121 -5.058 1.00 76.56 177 GLU A C 1
ATOM 1368 O O . GLU A 1 177 ? 34.142 45.932 -4.208 1.00 76.56 177 GLU A O 1
ATOM 1373 N N . ARG A 1 178 ? 32.667 44.395 -4.881 1.00 76.25 178 ARG A N 1
ATOM 1374 C CA . ARG A 1 178 ? 31.789 44.486 -3.692 1.00 76.25 178 ARG A CA 1
ATOM 1375 C C . ARG A 1 178 ? 32.498 44.218 -2.351 1.00 76.25 178 ARG A C 1
ATOM 1377 O O . ARG A 1 178 ? 31.964 44.590 -1.307 1.00 76.25 178 ARG A O 1
ATOM 1384 N N . LYS A 1 179 ? 33.665 43.562 -2.350 1.00 72.94 179 LYS A N 1
ATOM 1385 C CA . LYS A 1 179 ? 34.507 43.352 -1.154 1.00 72.94 179 LYS A CA 1
ATOM 1386 C C . LYS A 1 179 ? 35.604 44.406 -0.999 1.00 72.94 179 LYS A C 1
ATOM 1388 O O . LYS A 1 179 ? 36.111 44.574 0.106 1.00 72.94 179 LYS A O 1
ATOM 1393 N N . GLU A 1 180 ? 35.988 45.060 -2.091 1.00 74.69 180 GLU A N 1
ATOM 1394 C CA . GLU A 1 180 ? 37.120 45.989 -2.163 1.00 74.69 180 GLU A CA 1
ATOM 1395 C C . GLU A 1 180 ? 36.658 47.451 -1.982 1.00 74.69 180 GLU A C 1
ATOM 1397 O O . GLU A 1 180 ? 37.351 48.226 -1.326 1.00 74.69 180 GLU A O 1
ATOM 1402 N N . GLU A 1 181 ? 35.448 47.808 -2.437 1.00 73.75 181 GLU A N 1
ATOM 1403 C CA . GLU A 1 181 ? 34.858 49.151 -2.312 1.00 73.75 181 GLU A CA 1
ATOM 1404 C C . GLU A 1 181 ? 33.572 49.162 -1.449 1.00 73.75 181 GLU A C 1
ATOM 1406 O O . GLU A 1 181 ? 32.451 49.168 -1.974 1.00 73.75 181 GLU A O 1
ATOM 1411 N N . PRO A 1 182 ? 33.682 49.203 -0.103 1.00 68.00 182 PRO A N 1
ATOM 1412 C CA . PRO A 1 182 ? 32.526 49.133 0.799 1.00 68.00 182 PRO A CA 1
ATOM 1413 C C . PRO A 1 182 ? 31.549 50.318 0.677 1.00 68.00 182 PRO A C 1
ATOM 1415 O O . PRO A 1 182 ? 30.395 50.201 1.086 1.00 68.00 182 PRO A O 1
ATOM 1418 N N . GLU A 1 183 ? 31.970 51.444 0.097 1.00 72.31 183 GLU A N 1
ATOM 1419 C CA . GLU A 1 183 ? 31.108 52.614 -0.130 1.00 72.31 183 GLU A CA 1
ATOM 1420 C C . GLU A 1 183 ? 30.113 52.405 -1.290 1.00 72.31 183 GLU A C 1
ATOM 1422 O O . GLU A 1 183 ? 29.035 53.000 -1.287 1.00 72.31 183 GLU A O 1
ATOM 1427 N N . LYS A 1 184 ? 30.407 51.501 -2.241 1.00 77.50 184 LYS A N 1
ATOM 1428 C CA . LYS A 1 184 ? 29.534 51.184 -3.390 1.00 77.50 184 LYS A CA 1
ATOM 1429 C C . LYS A 1 184 ? 28.621 49.971 -3.177 1.00 77.50 184 LYS A C 1
ATOM 1431 O O . LYS A 1 184 ? 27.960 49.538 -4.120 1.00 77.50 184 LYS A O 1
ATOM 1436 N N . VAL A 1 185 ? 28.533 49.410 -1.965 1.00 77.94 185 VAL A N 1
ATOM 1437 C CA . VAL A 1 185 ? 27.795 48.151 -1.700 1.00 77.94 185 VAL A CA 1
ATOM 1438 C C . VAL A 1 185 ? 26.352 48.169 -2.221 1.00 77.94 185 VAL A C 1
ATOM 1440 O O . VAL A 1 185 ? 25.908 47.166 -2.770 1.00 77.94 185 VAL A O 1
ATOM 1443 N N . VAL A 1 186 ? 25.645 49.303 -2.140 1.00 80.12 186 VAL A N 1
ATOM 1444 C CA . VAL A 1 186 ? 24.269 49.437 -2.663 1.00 80.12 186 VAL A CA 1
ATOM 1445 C C . VAL A 1 186 ? 24.215 49.316 -4.195 1.00 80.12 186 VAL A C 1
ATOM 1447 O O . VAL A 1 186 ? 23.333 48.638 -4.717 1.00 80.12 186 VAL A O 1
ATOM 1450 N N . LEU A 1 187 ? 25.170 49.916 -4.916 1.00 82.25 187 LEU A N 1
ATOM 1451 C CA . LEU A 1 187 ? 25.282 49.808 -6.377 1.00 82.25 187 LEU A CA 1
ATOM 1452 C C . LEU A 1 187 ? 25.621 48.367 -6.783 1.00 82.25 187 LEU A C 1
ATOM 1454 O O . LEU A 1 187 ? 24.946 47.775 -7.624 1.00 82.25 187 LEU A O 1
ATOM 1458 N N . ARG A 1 188 ? 26.615 47.768 -6.118 1.00 84.19 188 ARG A N 1
ATOM 1459 C CA . ARG A 1 188 ? 27.046 46.386 -6.370 1.00 84.19 188 ARG A CA 1
ATOM 1460 C C . ARG A 1 188 ? 25.927 45.377 -6.054 1.00 84.19 188 ARG A C 1
ATOM 1462 O O . ARG A 1 188 ? 25.782 44.385 -6.759 1.00 84.19 188 ARG A O 1
ATOM 1469 N N . GLU A 1 189 ? 25.075 45.623 -5.054 1.00 82.38 189 GLU A N 1
ATOM 1470 C CA . GLU A 1 189 ? 23.885 44.794 -4.785 1.00 82.38 189 GLU A CA 1
ATOM 1471 C C . GLU A 1 189 ? 22.781 44.947 -5.844 1.00 82.38 189 GLU A C 1
ATOM 1473 O O . GLU A 1 189 ? 22.124 43.958 -6.185 1.00 82.38 189 GLU A O 1
ATOM 1478 N N . GLN A 1 190 ? 22.610 46.138 -6.427 1.00 84.00 190 GLN A N 1
ATOM 1479 C CA . GLN A 1 190 ? 21.730 46.332 -7.586 1.00 84.00 190 GLN A CA 1
ATOM 1480 C C . GLN A 1 190 ? 22.259 45.571 -8.810 1.00 84.00 190 GLN A C 1
ATOM 1482 O O . GLN A 1 190 ? 21.513 44.784 -9.392 1.00 84.00 190 GLN A O 1
ATOM 1487 N N . GLN A 1 191 ? 23.548 45.705 -9.140 1.00 85.44 191 GLN A N 1
ATOM 1488 C CA . GLN A 1 191 ? 24.194 44.958 -10.228 1.00 85.44 191 GLN A CA 1
ATOM 1489 C C . GLN A 1 191 ? 24.072 43.436 -10.048 1.00 85.44 191 GLN A C 1
ATOM 1491 O O . GLN A 1 191 ? 23.617 42.753 -10.962 1.00 85.44 191 GLN A O 1
ATOM 1496 N N . VAL A 1 192 ? 24.385 42.894 -8.862 1.00 85.25 192 VAL A N 1
ATOM 1497 C CA . VAL A 1 192 ? 24.206 41.460 -8.543 1.00 85.25 192 VAL A CA 1
ATOM 1498 C C . VAL A 1 192 ? 22.752 41.017 -8.735 1.00 85.25 192 VAL A C 1
ATOM 1500 O O . VAL A 1 192 ? 22.500 39.921 -9.232 1.00 85.25 192 VAL A O 1
ATOM 1503 N N . THR A 1 193 ? 21.782 41.861 -8.375 1.00 86.00 193 THR A N 1
ATOM 1504 C CA . THR A 1 193 ? 20.352 41.561 -8.552 1.00 86.00 193 THR A CA 1
ATOM 1505 C C . THR A 1 193 ? 19.947 41.524 -10.029 1.00 86.00 193 THR A C 1
ATOM 1507 O O . THR A 1 193 ? 19.160 40.664 -10.421 1.00 86.00 193 THR A O 1
ATOM 1510 N N . VAL A 1 194 ? 20.485 42.426 -10.854 1.00 86.88 194 VAL A N 1
ATOM 1511 C CA . VAL A 1 194 ? 20.253 42.468 -12.308 1.00 86.88 194 VAL A CA 1
ATOM 1512 C C . VAL A 1 194 ? 20.931 41.278 -13.002 1.00 86.88 194 VAL A C 1
ATOM 1514 O O . VAL A 1 194 ? 20.284 40.568 -13.769 1.00 86.88 194 VAL A O 1
ATOM 1517 N N . LEU A 1 195 ? 22.185 40.975 -12.654 1.00 86.56 195 LEU A N 1
ATOM 1518 C CA . LEU A 1 195 ? 22.938 39.838 -13.197 1.00 86.56 195 LEU A CA 1
ATOM 1519 C C . LEU A 1 195 ? 22.298 38.491 -12.859 1.00 86.56 195 LEU A C 1
ATOM 1521 O O . LEU A 1 195 ? 22.133 37.669 -13.753 1.00 86.56 195 LEU A O 1
ATOM 1525 N N . ASN A 1 196 ? 21.852 38.283 -11.616 1.00 85.62 196 ASN A N 1
ATOM 1526 C CA . ASN A 1 196 ? 21.130 37.063 -11.240 1.00 85.62 196 ASN A CA 1
ATOM 1527 C C . ASN A 1 196 ? 19.856 36.864 -12.081 1.00 85.62 196 ASN A C 1
ATOM 1529 O O . ASN A 1 196 ? 19.569 35.744 -12.496 1.00 85.62 196 ASN A O 1
ATOM 1533 N N . LYS A 1 197 ? 19.103 37.937 -12.374 1.00 87.31 197 LYS A N 1
ATOM 1534 C CA . LYS A 1 197 ? 17.929 37.862 -13.263 1.00 87.31 197 LYS A CA 1
ATOM 1535 C C . LYS A 1 197 ? 18.320 37.509 -14.696 1.00 87.31 197 LYS A C 1
ATOM 1537 O O . LYS A 1 197 ? 17.655 36.679 -15.302 1.00 87.31 197 LYS A O 1
ATOM 1542 N N . MET A 1 198 ? 19.382 38.118 -15.226 1.00 88.50 198 MET A N 1
ATOM 1543 C CA . MET A 1 198 ? 19.855 37.846 -16.587 1.00 88.50 198 MET A CA 1
ATOM 1544 C C . MET A 1 198 ? 20.406 36.429 -16.733 1.00 88.50 198 MET A C 1
ATOM 1546 O O . MET A 1 198 ? 20.092 35.781 -17.720 1.00 88.50 198 MET A O 1
ATOM 1550 N N . MET A 1 199 ? 21.150 35.918 -15.749 1.00 85.94 199 MET A N 1
ATOM 1551 C CA . MET A 1 199 ? 21.627 34.531 -15.743 1.00 85.94 199 MET A CA 1
ATOM 1552 C C . MET A 1 199 ? 20.462 33.537 -15.684 1.00 85.94 199 MET A C 1
ATOM 1554 O O . MET A 1 199 ? 20.412 32.629 -16.504 1.00 85.94 199 MET A O 1
ATOM 1558 N N . LEU A 1 200 ? 19.488 33.736 -14.786 1.00 85.69 200 LEU A N 1
ATOM 1559 C CA . LEU A 1 200 ? 18.305 32.868 -14.705 1.00 85.69 200 LEU A CA 1
ATOM 1560 C C . LEU A 1 200 ? 17.481 32.887 -16.000 1.00 85.69 200 LEU A C 1
ATOM 1562 O O . LEU A 1 200 ? 17.091 31.830 -16.487 1.00 85.69 200 LEU A O 1
ATOM 1566 N N . ALA A 1 201 ? 17.252 34.068 -16.579 1.00 87.19 201 ALA A N 1
ATOM 1567 C CA . ALA A 1 201 ? 16.516 34.207 -17.832 1.00 87.19 201 ALA A CA 1
ATOM 1568 C C . ALA A 1 201 ? 17.292 33.641 -19.036 1.00 87.19 201 ALA A C 1
ATOM 1570 O O . ALA A 1 201 ? 16.684 33.065 -19.931 1.00 87.19 201 ALA A O 1
ATOM 1571 N N . GLN A 1 202 ? 18.625 33.755 -19.052 1.00 87.56 202 GLN A N 1
ATOM 1572 C CA . GLN A 1 202 ? 19.488 33.162 -20.078 1.00 87.56 202 GLN A CA 1
ATOM 1573 C C . GLN A 1 202 ? 19.476 31.631 -19.997 1.00 87.56 202 GLN A C 1
ATOM 1575 O O . GLN A 1 202 ? 19.329 30.975 -21.024 1.00 87.56 202 GLN A O 1
ATOM 1580 N N . SER A 1 203 ? 19.569 31.053 -18.796 1.00 85.56 203 SER A N 1
ATOM 1581 C CA . SER A 1 203 ? 19.428 29.605 -18.607 1.00 85.56 203 SER A CA 1
ATOM 1582 C C . SER A 1 203 ? 18.032 29.114 -18.996 1.00 85.56 203 SER A C 1
ATOM 1584 O O . SER A 1 203 ? 17.927 28.098 -19.670 1.00 85.56 203 SER A O 1
ATOM 1586 N N . ALA A 1 204 ? 16.968 29.847 -18.646 1.00 85.00 204 ALA A N 1
ATOM 1587 C CA . ALA A 1 204 ? 15.602 29.512 -19.055 1.00 85.00 204 ALA A CA 1
ATOM 1588 C C . ALA A 1 204 ? 15.380 29.646 -20.574 1.00 85.00 204 ALA A C 1
ATOM 1590 O O . ALA A 1 204 ? 14.635 28.861 -21.151 1.00 85.00 204 ALA A O 1
ATOM 1591 N N . LEU A 1 205 ? 16.041 30.605 -21.232 1.00 86.50 205 LEU A N 1
ATOM 1592 C CA . LEU A 1 205 ? 16.009 30.767 -22.687 1.00 86.50 205 LEU A CA 1
ATOM 1593 C C . LEU A 1 205 ? 16.750 29.635 -23.413 1.00 86.50 205 LEU A C 1
ATOM 1595 O O . LEU A 1 205 ? 16.238 29.136 -24.410 1.00 86.50 205 LEU A O 1
ATOM 1599 N N . MET A 1 206 ? 17.920 29.221 -22.913 1.00 86.88 206 MET A N 1
ATOM 1600 C CA . MET A 1 206 ? 18.651 28.073 -23.462 1.00 86.88 206 MET A CA 1
ATOM 1601 C C . MET A 1 206 ? 17.897 26.763 -23.234 1.00 86.88 206 MET A C 1
ATOM 1603 O O . MET A 1 206 ? 17.773 25.986 -24.172 1.00 86.88 206 MET A O 1
ATOM 1607 N N . LEU A 1 207 ? 17.325 26.553 -22.040 1.00 84.44 207 LEU A N 1
ATOM 1608 C CA . LEU A 1 207 ? 16.473 25.394 -21.758 1.00 84.44 207 LEU A CA 1
ATOM 1609 C C . LEU A 1 207 ? 15.290 25.351 -22.733 1.00 84.44 207 LEU A C 1
ATOM 1611 O O . LEU A 1 207 ? 15.128 24.373 -23.445 1.00 84.44 207 LEU A O 1
ATOM 1615 N N . ALA A 1 208 ? 14.544 26.453 -22.869 1.00 83.31 208 ALA A N 1
ATOM 1616 C CA . ALA A 1 208 ? 13.414 26.519 -23.791 1.00 83.31 208 ALA A CA 1
ATOM 1617 C C . ALA A 1 208 ? 13.818 26.316 -25.265 1.00 83.31 208 ALA A C 1
ATOM 1619 O O . ALA A 1 208 ? 13.019 25.796 -26.035 1.00 83.31 208 ALA A O 1
ATOM 1620 N N . ALA A 1 209 ? 15.030 26.707 -25.675 1.00 82.75 209 ALA A N 1
ATOM 1621 C CA . ALA A 1 209 ? 15.548 26.414 -27.013 1.00 82.75 209 ALA A CA 1
ATOM 1622 C C . ALA A 1 209 ? 15.914 24.929 -27.185 1.00 82.75 209 ALA A C 1
ATOM 1624 O O . ALA A 1 209 ? 15.613 24.351 -28.226 1.00 82.75 209 ALA A O 1
ATOM 1625 N N . MET A 1 210 ? 16.501 24.305 -26.161 1.00 81.88 210 MET A N 1
ATOM 1626 C CA . MET A 1 210 ? 16.846 22.882 -26.154 1.00 81.88 210 MET A CA 1
ATOM 1627 C C . MET A 1 210 ? 15.589 21.999 -26.127 1.00 81.88 210 MET A C 1
ATOM 1629 O O . MET A 1 210 ? 15.464 21.105 -26.957 1.00 81.88 210 MET A O 1
ATOM 1633 N N . ASP A 1 211 ? 14.599 22.323 -25.288 1.00 79.00 211 ASP A N 1
ATOM 1634 C CA . ASP A 1 211 ? 13.274 21.683 -25.259 1.00 79.00 211 ASP A CA 1
ATOM 1635 C C . ASP A 1 211 ? 12.588 21.739 -26.642 1.00 79.00 211 ASP A C 1
ATOM 1637 O O . ASP A 1 211 ? 11.887 20.816 -27.050 1.00 79.00 211 ASP A O 1
ATOM 1641 N N . ILE A 1 212 ? 12.798 22.826 -27.395 1.00 78.31 212 ILE A N 1
ATOM 1642 C CA . ILE A 1 212 ? 12.286 23.016 -28.763 1.00 78.31 212 ILE A CA 1
ATOM 1643 C C . ILE A 1 212 ? 13.045 22.160 -29.805 1.00 78.31 212 ILE A C 1
ATOM 1645 O O . ILE A 1 212 ? 12.464 21.802 -30.828 1.00 78.31 212 ILE A O 1
ATOM 1649 N N . ILE A 1 213 ? 14.310 21.801 -29.559 1.00 76.38 213 ILE A N 1
ATOM 1650 C CA . ILE A 1 213 ? 15.125 20.910 -30.416 1.00 76.38 213 ILE A CA 1
ATOM 1651 C C . ILE A 1 213 ? 14.877 19.428 -30.095 1.00 76.38 213 ILE A C 1
ATOM 1653 O O . ILE A 1 213 ? 14.954 18.577 -30.989 1.00 76.38 213 ILE A O 1
ATOM 1657 N N . ILE A 1 214 ? 14.557 19.125 -28.835 1.00 74.94 214 ILE A N 1
ATOM 1658 C CA . ILE A 1 214 ? 14.127 17.802 -28.373 1.00 74.94 214 ILE A CA 1
ATOM 1659 C C . ILE A 1 214 ? 12.749 17.486 -28.971 1.00 74.94 214 ILE A C 1
ATOM 1661 O O . ILE A 1 214 ? 12.633 16.536 -29.742 1.00 74.94 214 ILE A O 1
ATOM 1665 N N . ASP A 1 215 ? 11.754 18.355 -28.766 1.00 67.69 215 ASP A N 1
ATOM 1666 C CA . ASP A 1 215 ? 10.365 18.128 -29.211 1.00 67.69 215 ASP A CA 1
ATOM 1667 C C . ASP A 1 215 ? 10.105 18.551 -30.673 1.00 67.69 215 ASP A C 1
ATOM 1669 O O . ASP A 1 215 ? 8.968 18.770 -31.100 1.00 67.69 215 ASP A O 1
ATOM 1673 N N . ARG A 1 216 ? 11.168 18.638 -31.486 1.00 68.69 216 ARG A N 1
ATOM 1674 C CA . ARG A 1 216 ? 11.114 18.938 -32.932 1.00 68.69 216 ARG A CA 1
ATOM 1675 C C . ARG A 1 216 ? 10.142 18.027 -33.700 1.00 68.69 216 ARG A C 1
ATOM 1677 O O . ARG A 1 216 ? 9.587 18.443 -34.718 1.00 68.69 216 ARG A O 1
ATOM 1684 N N . ASP A 1 217 ? 9.949 16.804 -33.206 1.00 59.25 217 ASP A N 1
ATOM 1685 C CA . ASP A 1 217 ? 9.183 15.741 -33.852 1.00 59.25 217 ASP A CA 1
ATOM 1686 C C . ASP A 1 217 ? 7.660 15.893 -33.598 1.00 59.25 217 ASP A C 1
ATOM 1688 O O . ASP A 1 217 ? 6.856 15.438 -34.412 1.00 59.25 217 ASP A O 1
ATOM 1692 N N . GLU A 1 218 ? 7.231 16.663 -32.579 1.00 60.25 218 GLU A N 1
ATOM 1693 C CA . GLU A 1 218 ? 5.819 17.076 -32.417 1.00 60.25 218 GLU A CA 1
ATOM 1694 C C . GLU A 1 218 ? 5.363 18.049 -33.522 1.00 60.25 218 GLU A C 1
ATOM 1696 O O . GLU A 1 218 ? 4.172 18.175 -33.840 1.00 60.25 218 GLU A O 1
ATOM 1701 N N . GLY A 1 219 ? 6.311 18.780 -34.121 1.00 57.56 219 GLY A N 1
ATOM 1702 C CA . GLY A 1 219 ? 6.049 19.669 -35.249 1.00 57.56 219 GLY A CA 1
ATOM 1703 C C . GLY A 1 219 ? 5.122 20.853 -34.944 1.00 57.56 219 GLY A C 1
ATOM 1704 O O . GLY A 1 219 ? 4.481 21.388 -35.855 1.00 57.56 219 GLY A O 1
ATOM 1705 N N . LYS A 1 220 ? 5.013 21.228 -33.665 1.00 61.53 220 LYS A N 1
ATOM 1706 C CA . LYS A 1 220 ? 4.346 22.430 -33.154 1.00 61.53 220 LYS A CA 1
ATOM 1707 C C . LYS A 1 220 ? 5.067 22.901 -31.896 1.00 61.53 220 LYS A C 1
ATOM 1709 O O . LYS A 1 220 ? 5.025 22.225 -30.878 1.00 61.53 220 LYS A O 1
ATOM 1714 N N . ILE A 1 221 ? 5.641 24.097 -31.921 1.00 71.00 221 ILE A N 1
ATOM 1715 C CA . ILE A 1 221 ? 6.088 24.738 -30.681 1.00 71.00 221 ILE A CA 1
ATOM 1716 C C . ILE A 1 221 ? 4.841 25.264 -29.962 1.00 71.00 221 ILE A C 1
ATOM 1718 O O . ILE A 1 221 ? 4.042 25.976 -30.571 1.00 71.00 221 ILE A O 1
ATOM 1722 N N . SER A 1 222 ? 4.652 24.918 -28.687 1.00 76.62 222 SER A N 1
ATOM 1723 C CA . SER A 1 222 ? 3.483 25.384 -27.934 1.00 76.62 222 SER A CA 1
ATOM 1724 C C . SER A 1 222 ? 3.498 26.906 -27.735 1.00 76.62 222 SER A C 1
ATOM 1726 O O . SER A 1 222 ? 4.558 27.514 -27.550 1.00 76.62 222 SER A O 1
ATOM 1728 N N . ASP A 1 223 ? 2.314 27.528 -27.712 1.00 75.62 223 ASP A N 1
ATOM 1729 C CA . ASP A 1 223 ? 2.174 28.973 -27.472 1.00 75.62 223 ASP A CA 1
ATOM 1730 C C . ASP A 1 223 ? 2.840 29.401 -26.153 1.00 75.62 223 ASP A C 1
ATOM 1732 O O . ASP A 1 223 ? 3.402 30.491 -26.060 1.00 75.62 223 ASP A O 1
ATOM 1736 N N . GLU A 1 224 ? 2.844 28.526 -25.141 1.00 77.88 224 GLU A N 1
ATOM 1737 C CA . GLU A 1 224 ? 3.514 28.759 -23.859 1.00 77.88 224 GLU A CA 1
ATOM 1738 C C . GLU A 1 224 ? 5.044 28.750 -23.972 1.00 77.88 224 GLU A C 1
ATOM 1740 O O . GLU A 1 224 ? 5.701 29.570 -23.328 1.00 77.88 224 GLU A O 1
ATOM 1745 N N . ARG A 1 225 ? 5.631 27.903 -24.829 1.00 78.88 225 ARG A N 1
ATOM 1746 C CA . ARG A 1 225 ? 7.078 27.916 -25.105 1.00 78.88 225 ARG A CA 1
ATOM 1747 C C . ARG A 1 225 ? 7.484 29.117 -25.950 1.00 78.88 225 ARG A C 1
ATOM 1749 O O . ARG A 1 225 ? 8.440 29.801 -25.590 1.00 78.88 225 ARG A O 1
ATOM 1756 N N . ILE A 1 226 ? 6.722 29.456 -26.995 1.00 81.50 226 ILE A N 1
ATOM 1757 C CA . ILE A 1 226 ? 6.937 30.695 -27.768 1.00 81.50 226 ILE A CA 1
ATOM 1758 C C . ILE A 1 226 ? 6.839 31.912 -26.838 1.00 81.50 226 ILE A C 1
ATOM 1760 O O . ILE A 1 226 ? 7.684 32.811 -26.892 1.00 81.50 226 ILE A O 1
ATOM 1764 N N . LYS A 1 227 ? 5.851 31.940 -25.940 1.00 83.31 227 LYS A N 1
ATOM 1765 C CA . LYS A 1 227 ? 5.709 32.975 -24.913 1.00 83.31 227 LYS A CA 1
ATOM 1766 C C . LYS A 1 227 ? 6.911 33.004 -23.966 1.00 83.31 227 LYS A C 1
ATOM 1768 O O . LYS A 1 227 ? 7.489 34.073 -23.812 1.00 83.31 227 LYS A O 1
ATOM 1773 N N . SER A 1 228 ? 7.340 31.869 -23.411 1.00 83.56 228 SER A N 1
ATOM 1774 C CA . SER A 1 228 ? 8.512 31.766 -22.522 1.00 83.56 228 SER A CA 1
ATOM 1775 C C . SER A 1 228 ? 9.797 32.279 -23.185 1.00 83.56 228 SER A C 1
ATOM 1777 O O . SER A 1 228 ? 10.526 33.077 -22.594 1.00 83.56 228 SER A O 1
ATOM 1779 N N . VAL A 1 229 ? 10.045 31.911 -24.447 1.00 86.25 229 VAL A N 1
ATOM 1780 C CA . VAL A 1 229 ? 11.172 32.420 -25.246 1.00 86.25 229 VAL A CA 1
ATOM 1781 C C . VAL A 1 229 ? 11.095 33.945 -25.389 1.00 86.25 229 VAL A C 1
ATOM 1783 O O . VAL A 1 229 ? 12.069 34.642 -25.103 1.00 86.25 229 VAL A O 1
ATOM 1786 N N . ASN A 1 230 ? 9.937 34.501 -25.766 1.00 87.69 230 ASN A N 1
ATOM 1787 C CA . ASN A 1 230 ? 9.775 35.954 -25.908 1.00 87.69 230 ASN A CA 1
ATOM 1788 C C . ASN A 1 230 ? 9.844 36.703 -24.556 1.00 87.69 230 ASN A C 1
ATOM 1790 O O . ASN A 1 230 ? 10.418 37.792 -24.499 1.00 87.69 230 ASN A O 1
ATOM 1794 N N . GLU A 1 231 ? 9.306 36.139 -23.470 1.00 88.56 231 GLU A N 1
ATOM 1795 C CA . GLU A 1 231 ? 9.347 36.717 -22.120 1.00 88.56 231 GLU A CA 1
ATOM 1796 C C . GLU A 1 231 ? 10.776 36.741 -21.565 1.00 88.56 231 GLU A C 1
ATOM 1798 O O . GLU A 1 231 ? 11.222 37.793 -21.105 1.00 88.56 231 GLU A O 1
ATOM 1803 N N . ASN A 1 232 ? 11.537 35.649 -21.694 1.00 88.94 232 ASN A N 1
ATOM 1804 C CA . ASN A 1 232 ? 12.946 35.617 -21.294 1.00 88.94 232 ASN A CA 1
ATOM 1805 C C . ASN A 1 232 ? 13.810 36.546 -22.164 1.00 88.94 232 ASN A C 1
ATOM 1807 O O . ASN A 1 232 ? 14.615 37.301 -21.619 1.00 88.94 232 ASN A O 1
ATOM 1811 N N . ILE A 1 233 ? 13.594 36.599 -23.487 1.00 89.56 233 ILE A N 1
ATOM 1812 C CA . ILE A 1 233 ? 14.296 37.557 -24.363 1.00 89.56 233 ILE A CA 1
ATOM 1813 C C . ILE A 1 233 ? 14.009 39.010 -23.951 1.00 89.56 233 ILE A C 1
ATOM 1815 O O . ILE A 1 233 ? 14.926 39.835 -23.893 1.00 89.56 233 ILE A O 1
ATOM 1819 N N . SER A 1 234 ? 12.751 39.329 -23.637 1.00 88.19 234 SER A N 1
ATOM 1820 C CA . SER A 1 234 ? 12.341 40.653 -23.157 1.00 88.19 234 SER A CA 1
ATOM 1821 C C . SER A 1 234 ? 12.966 40.986 -21.796 1.00 88.19 234 SER A C 1
ATOM 1823 O O . SER A 1 234 ? 13.492 42.084 -21.598 1.00 88.19 234 SER A O 1
ATOM 1825 N N . LEU A 1 235 ? 12.987 40.018 -20.874 1.00 87.31 235 LEU A N 1
ATOM 1826 C CA . LEU A 1 235 ? 13.552 40.172 -19.538 1.00 87.31 235 LEU A CA 1
ATOM 1827 C C . LEU A 1 235 ? 15.070 40.395 -19.581 1.00 87.31 235 LEU A C 1
ATOM 1829 O O . LEU A 1 235 ? 15.560 41.299 -18.904 1.00 87.31 235 LEU A O 1
ATOM 1833 N N . ILE A 1 236 ? 15.815 39.642 -20.397 1.00 87.38 236 ILE A N 1
ATOM 1834 C CA . ILE A 1 236 ? 17.262 39.850 -20.573 1.00 87.38 236 ILE A CA 1
ATOM 1835 C C . ILE A 1 236 ? 17.522 41.226 -21.193 1.00 87.38 236 ILE A C 1
ATOM 1837 O O . ILE A 1 236 ? 18.359 41.961 -20.678 1.00 87.38 236 ILE A O 1
ATOM 1841 N N . ARG A 1 237 ? 16.766 41.628 -22.227 1.00 87.31 237 ARG A N 1
ATOM 1842 C CA . ARG A 1 237 ? 16.904 42.949 -22.870 1.00 87.31 237 ARG A CA 1
ATOM 1843 C C . ARG A 1 237 ? 16.653 44.108 -21.895 1.00 87.31 237 ARG A C 1
ATOM 1845 O O . ARG A 1 237 ? 17.474 45.012 -21.806 1.00 87.31 237 ARG A O 1
ATOM 1852 N N . SER A 1 238 ? 15.574 44.051 -21.114 1.00 87.06 238 SER A N 1
ATOM 1853 C CA . SER A 1 238 ? 15.242 45.082 -20.115 1.00 87.06 238 SER A CA 1
ATOM 1854 C C . SER A 1 238 ? 16.277 45.173 -18.982 1.00 87.06 238 SER A C 1
ATOM 1856 O O . SER A 1 238 ? 16.611 46.266 -18.516 1.00 87.06 238 SER A O 1
ATOM 1858 N N . ASN A 1 239 ? 16.828 44.034 -18.550 1.00 87.69 239 ASN A N 1
ATOM 1859 C CA . ASN A 1 239 ? 17.901 44.025 -17.557 1.00 87.69 239 ASN A CA 1
ATOM 1860 C C . ASN A 1 239 ? 19.260 44.435 -18.163 1.00 87.69 239 ASN A C 1
ATOM 1862 O O . ASN A 1 239 ? 20.054 45.026 -17.441 1.00 87.69 239 ASN A O 1
ATOM 1866 N N . MET A 1 240 ? 19.508 44.222 -19.463 1.00 84.25 240 MET A N 1
ATOM 1867 C CA . MET A 1 240 ? 20.724 44.672 -20.161 1.00 84.25 240 MET A CA 1
ATOM 1868 C C . MET A 1 240 ? 20.874 46.193 -20.104 1.00 84.25 240 MET A C 1
ATOM 1870 O O . MET A 1 240 ? 21.911 46.682 -19.674 1.00 84.25 240 MET A O 1
ATOM 1874 N N . GLU A 1 241 ? 19.827 46.944 -20.463 1.00 81.88 241 GLU A N 1
ATOM 1875 C CA . GLU A 1 241 ? 19.834 48.415 -20.399 1.00 81.88 241 GLU A CA 1
ATOM 1876 C C . GLU A 1 241 ? 20.139 48.911 -18.975 1.00 81.88 241 GLU A C 1
ATOM 1878 O O . GLU A 1 241 ? 20.947 49.820 -18.776 1.00 81.88 241 GLU A O 1
ATOM 1883 N N . SER A 1 242 ? 19.552 48.247 -17.973 1.00 82.31 242 SER A N 1
ATOM 1884 C CA . SER A 1 242 ? 19.815 48.519 -16.556 1.00 82.31 242 SER A CA 1
ATOM 1885 C C . SER A 1 242 ? 21.263 48.195 -16.169 1.00 82.31 242 SER A C 1
ATOM 1887 O O . SER A 1 242 ? 21.899 48.969 -15.462 1.00 82.31 242 SER A O 1
ATOM 1889 N N . LEU A 1 243 ? 21.808 47.071 -16.640 1.00 80.38 243 LEU A N 1
ATOM 1890 C CA . LEU A 1 243 ? 23.172 46.624 -16.363 1.00 80.38 243 LEU A CA 1
ATOM 1891 C C . LEU A 1 243 ? 24.214 47.557 -16.991 1.00 80.38 243 LEU A C 1
ATOM 1893 O O . LEU A 1 243 ? 25.154 47.956 -16.311 1.00 80.38 243 LEU A O 1
ATOM 1897 N N . THR A 1 244 ? 24.019 47.966 -18.247 1.00 80.88 244 THR A N 1
ATOM 1898 C CA . THR A 1 244 ? 24.887 48.931 -18.939 1.00 80.88 244 THR A CA 1
ATOM 1899 C C . THR A 1 244 ? 24.858 50.308 -18.267 1.00 80.88 244 THR A C 1
ATOM 1901 O O . THR A 1 244 ? 25.893 50.962 -18.193 1.00 80.88 244 THR A O 1
ATOM 1904 N N . ALA A 1 245 ? 23.710 50.738 -17.729 1.00 81.62 245 ALA A N 1
ATOM 1905 C CA . ALA A 1 245 ? 23.601 51.985 -16.967 1.00 81.62 245 ALA A CA 1
ATOM 1906 C C . ALA A 1 245 ? 24.207 51.906 -15.549 1.00 81.62 245 ALA A C 1
ATOM 1908 O O . ALA A 1 245 ? 24.566 52.938 -14.982 1.00 81.62 245 ALA A O 1
ATOM 1909 N N . LEU A 1 246 ? 24.312 50.703 -14.971 1.00 81.31 246 LEU A N 1
ATOM 1910 C CA . LEU A 1 246 ? 24.898 50.462 -13.647 1.00 81.31 246 LEU A CA 1
ATOM 1911 C C . LEU A 1 246 ? 26.401 50.136 -13.691 1.00 81.31 246 LEU A C 1
ATOM 1913 O O . LEU A 1 246 ? 27.038 50.205 -12.645 1.00 81.31 246 LEU A O 1
ATOM 1917 N N . ALA A 1 247 ? 26.960 49.744 -14.840 1.00 81.62 247 ALA A N 1
ATOM 1918 C CA . ALA A 1 247 ? 28.366 49.359 -15.000 1.00 81.62 247 ALA A CA 1
ATOM 1919 C C . ALA A 1 247 ? 29.306 50.576 -14.908 1.00 81.62 247 ALA A C 1
ATOM 1921 O O . ALA A 1 247 ? 29.320 51.428 -15.801 1.00 81.62 247 ALA A O 1
ATOM 1922 N N . ASP A 1 248 ? 30.113 50.666 -13.846 1.00 81.12 248 ASP A N 1
ATOM 1923 C CA . ASP A 1 248 ? 30.939 51.851 -13.574 1.00 81.12 248 ASP A CA 1
ATOM 1924 C C . ASP A 1 248 ? 32.440 51.638 -13.829 1.00 81.12 248 ASP A C 1
ATOM 1926 O O . ASP A 1 248 ? 33.118 52.605 -14.199 1.00 81.12 248 ASP A O 1
ATOM 1930 N N . THR A 1 249 ? 32.950 50.402 -13.766 1.00 82.12 249 THR A N 1
ATOM 1931 C CA . THR A 1 249 ? 34.341 50.080 -14.146 1.00 82.12 249 THR A CA 1
ATOM 1932 C C . THR A 1 249 ? 34.477 49.626 -15.603 1.00 82.12 249 THR A C 1
ATOM 1934 O O . THR A 1 249 ? 33.509 49.249 -16.265 1.00 82.12 249 THR A O 1
ATOM 1937 N N . GLU A 1 250 ? 35.691 49.714 -16.155 1.00 78.56 250 GLU A N 1
ATOM 1938 C CA . GLU A 1 250 ? 35.943 49.383 -17.567 1.00 78.56 250 GLU A CA 1
ATOM 1939 C C . GLU A 1 250 ? 35.843 47.875 -17.850 1.00 78.56 250 GLU A C 1
ATOM 1941 O O . GLU A 1 250 ? 35.464 47.487 -18.954 1.00 78.56 250 GLU A O 1
ATOM 1946 N N . GLU A 1 251 ? 36.112 47.018 -16.856 1.00 79.56 251 GLU A N 1
ATOM 1947 C CA . GLU A 1 251 ? 35.854 45.576 -16.961 1.00 79.56 251 GLU A CA 1
ATOM 1948 C C . GLU A 1 251 ? 34.347 45.291 -17.015 1.00 79.56 251 GLU A C 1
ATOM 1950 O O . GLU A 1 251 ? 33.897 44.528 -17.875 1.00 79.56 251 GLU A O 1
ATOM 1955 N N . GLU A 1 252 ? 33.555 45.959 -16.165 1.00 82.31 252 GLU A N 1
ATOM 1956 C CA . GLU A 1 252 ? 32.097 45.820 -16.152 1.00 82.31 252 GLU A CA 1
ATOM 1957 C C . GLU A 1 252 ? 31.464 46.272 -17.476 1.00 82.31 252 GLU A C 1
ATOM 1959 O O . GLU A 1 252 ? 30.683 45.531 -18.080 1.00 82.31 252 GLU A O 1
ATOM 1964 N N . LYS A 1 253 ? 31.840 47.459 -17.973 1.00 82.50 253 LYS A N 1
ATOM 1965 C CA . LYS A 1 253 ? 31.341 48.009 -19.248 1.00 82.50 253 LYS A CA 1
ATOM 1966 C C . LYS A 1 253 ? 31.723 47.135 -20.433 1.00 82.50 253 LYS A C 1
ATOM 1968 O O . LYS A 1 253 ? 30.899 46.916 -21.320 1.00 82.50 253 LYS A O 1
ATOM 1973 N N . ARG A 1 254 ? 32.956 46.618 -20.450 1.00 82.50 254 ARG A N 1
ATOM 1974 C CA . ARG A 1 254 ? 33.426 45.725 -21.510 1.00 82.50 254 ARG A CA 1
ATOM 1975 C C . ARG A 1 254 ? 32.634 44.422 -21.530 1.00 82.50 254 ARG A C 1
ATOM 1977 O O . ARG A 1 254 ? 32.162 44.035 -22.594 1.00 82.50 254 ARG A O 1
ATOM 1984 N N . ALA A 1 255 ? 32.455 43.766 -20.385 1.00 80.06 255 ALA A N 1
ATOM 1985 C CA . ALA A 1 255 ? 31.673 42.535 -20.334 1.00 80.06 255 ALA A CA 1
ATOM 1986 C C . ALA A 1 255 ? 30.197 42.791 -20.692 1.00 80.06 255 ALA A C 1
ATOM 1988 O O . ALA A 1 255 ? 29.619 42.017 -21.449 1.00 80.06 255 ALA A O 1
ATOM 1989 N N . ALA A 1 256 ? 29.603 43.906 -20.247 1.00 82.75 256 ALA A N 1
ATOM 1990 C CA . ALA A 1 256 ? 28.255 44.302 -20.659 1.00 82.75 256 ALA A CA 1
ATOM 1991 C C . ALA A 1 256 ? 28.144 44.512 -22.184 1.00 82.75 256 ALA A C 1
ATOM 1993 O O . ALA A 1 256 ? 27.177 44.056 -22.791 1.00 82.75 256 ALA A O 1
ATOM 1994 N N . ALA A 1 257 ? 29.145 45.132 -22.819 1.00 84.00 257 ALA A N 1
ATOM 1995 C CA . ALA A 1 257 ? 29.202 45.291 -24.273 1.00 84.00 257 ALA A CA 1
ATOM 1996 C C . ALA A 1 257 ? 29.371 43.949 -25.014 1.00 84.00 257 ALA A C 1
ATOM 1998 O O . ALA A 1 257 ? 28.689 43.717 -26.009 1.00 84.00 257 ALA A O 1
ATOM 1999 N N . GLU A 1 258 ? 30.213 43.040 -24.508 1.00 83.56 258 GLU A N 1
ATOM 2000 C CA . GLU A 1 258 ? 30.377 41.687 -25.061 1.00 83.56 258 GLU A CA 1
ATOM 2001 C C . GLU A 1 258 ? 29.046 40.897 -24.982 1.00 83.56 258 GLU A C 1
ATOM 2003 O O . GLU A 1 258 ? 28.624 40.300 -25.972 1.00 83.56 258 GLU A O 1
ATOM 2008 N N . ILE A 1 259 ? 28.300 40.962 -23.869 1.00 84.94 259 ILE A N 1
ATOM 2009 C CA . ILE A 1 259 ? 26.959 40.341 -23.771 1.00 84.94 259 ILE A CA 1
ATOM 2010 C C . ILE A 1 259 ? 25.971 41.018 -24.746 1.00 84.94 259 ILE A C 1
ATOM 2012 O O . ILE A 1 259 ? 25.205 40.327 -25.421 1.00 84.94 259 ILE A O 1
ATOM 2016 N N . HIS A 1 260 ? 26.004 42.350 -24.870 1.00 84.50 260 HIS A N 1
ATOM 2017 C CA . HIS A 1 260 ? 25.153 43.116 -25.791 1.00 84.50 260 HIS A CA 1
ATOM 2018 C C . HIS A 1 260 ? 25.443 42.810 -27.279 1.00 84.50 260 HIS A C 1
ATOM 2020 O O . HIS A 1 260 ? 24.556 42.983 -28.116 1.00 84.50 260 HIS A O 1
ATOM 2026 N N . GLU A 1 261 ? 26.636 42.327 -27.641 1.00 84.94 261 GLU A N 1
ATOM 2027 C CA . GLU A 1 261 ? 26.942 41.907 -29.016 1.00 84.94 261 GLU A CA 1
ATOM 2028 C C . GLU A 1 261 ? 26.410 40.499 -29.340 1.00 84.94 261 GLU A C 1
ATOM 2030 O O . GLU A 1 261 ? 25.853 40.275 -30.417 1.00 84.94 261 GLU A O 1
ATOM 2035 N N . PHE A 1 262 ? 26.572 39.534 -28.427 1.00 86.50 262 PHE A N 1
ATOM 2036 C CA . PHE A 1 262 ? 26.223 38.130 -28.691 1.00 86.50 262 PHE A CA 1
ATOM 2037 C C . PHE A 1 262 ? 24.764 37.780 -28.380 1.00 86.50 262 PHE A C 1
ATOM 2039 O O . PHE A 1 262 ? 24.173 36.965 -29.091 1.00 86.50 262 PHE A O 1
ATOM 2046 N N . PHE A 1 263 ? 24.147 38.420 -27.383 1.00 87.62 263 PHE A N 1
ATOM 2047 C CA . PHE A 1 263 ? 22.766 38.121 -27.004 1.00 87.62 263 PHE A CA 1
ATOM 2048 C C . PHE A 1 263 ? 21.729 38.361 -28.128 1.00 87.62 263 PHE A C 1
ATOM 2050 O O . PHE A 1 263 ? 20.865 37.501 -28.316 1.00 87.62 263 PHE A O 1
ATOM 2057 N N . PRO A 1 264 ? 21.798 39.443 -28.936 1.00 87.38 264 PRO A N 1
ATOM 2058 C CA . PRO A 1 264 ? 20.892 39.619 -30.072 1.00 87.38 264 PRO A CA 1
ATOM 2059 C C . PRO A 1 264 ? 20.975 38.468 -31.083 1.00 87.38 264 PRO A C 1
ATOM 2061 O O . PRO A 1 264 ? 19.931 37.951 -31.478 1.00 87.38 264 PRO A O 1
ATOM 2064 N N . LYS A 1 265 ? 22.194 38.017 -31.418 1.00 87.69 265 LYS A N 1
ATOM 2065 C CA . LYS A 1 265 ? 22.453 36.918 -32.368 1.00 87.69 265 LYS A CA 1
ATOM 2066 C C . LYS A 1 265 ? 21.826 35.609 -31.883 1.00 87.69 265 LYS A C 1
ATOM 2068 O O . LYS A 1 265 ? 21.119 34.949 -32.637 1.00 87.69 265 LYS A O 1
ATOM 2073 N N . LEU A 1 266 ? 22.010 35.283 -30.599 1.00 85.81 266 LEU A N 1
ATOM 2074 C CA . LEU A 1 266 ? 21.352 34.139 -29.958 1.00 85.81 266 LEU A CA 1
ATOM 2075 C C . LEU A 1 266 ? 19.822 34.258 -30.039 1.00 85.81 266 LEU A C 1
ATOM 2077 O O . LEU A 1 266 ? 19.141 33.315 -30.436 1.00 85.81 266 LEU A O 1
ATOM 2081 N N . SER A 1 267 ? 19.277 35.434 -29.708 1.00 85.88 267 SER A N 1
ATOM 2082 C CA . SER A 1 267 ? 17.827 35.661 -29.719 1.00 85.88 267 SER A CA 1
ATOM 2083 C C . SER A 1 267 ? 17.209 35.544 -31.119 1.00 85.88 267 SER A C 1
ATOM 2085 O O . SER A 1 267 ? 16.071 35.100 -31.239 1.00 85.88 267 SER A O 1
ATOM 2087 N N . GLU A 1 268 ? 17.952 35.892 -32.173 1.00 86.38 268 GLU A N 1
ATOM 2088 C CA . GLU A 1 268 ? 17.543 35.726 -33.572 1.00 86.38 268 GLU A CA 1
ATOM 2089 C C . GLU A 1 268 ? 17.607 34.257 -34.014 1.00 86.38 268 GLU A C 1
ATOM 2091 O O . GLU A 1 268 ? 16.648 33.761 -34.609 1.00 86.38 268 GLU A O 1
ATOM 2096 N N . LYS A 1 269 ? 18.672 33.533 -33.643 1.00 85.50 269 LYS A N 1
ATOM 2097 C CA . LYS A 1 269 ? 18.835 32.102 -33.940 1.00 85.50 269 LYS A CA 1
ATOM 2098 C C . LYS A 1 269 ? 17.682 31.266 -33.369 1.00 85.50 269 LYS A C 1
ATOM 2100 O O . LYS A 1 269 ? 17.061 30.497 -34.103 1.00 85.50 269 LYS A O 1
ATOM 2105 N N . ILE A 1 270 ? 17.340 31.483 -32.094 1.00 84.06 270 ILE A N 1
ATOM 2106 C CA . ILE A 1 270 ? 16.225 30.800 -31.413 1.00 84.06 270 ILE A CA 1
ATOM 2107 C C . ILE A 1 270 ? 14.876 31.213 -32.020 1.00 84.06 270 ILE A C 1
ATOM 2109 O O . ILE A 1 270 ? 14.047 30.361 -32.321 1.00 84.06 270 ILE A O 1
ATOM 2113 N N . ARG A 1 271 ? 14.627 32.518 -32.191 1.00 83.38 271 ARG A N 1
ATOM 2114 C CA . ARG A 1 271 ? 13.291 33.044 -32.530 1.00 83.38 271 ARG A CA 1
ATOM 2115 C C . ARG A 1 271 ? 12.931 32.951 -34.014 1.00 83.38 271 ARG A C 1
ATOM 2117 O O . ARG A 1 271 ? 11.745 32.983 -34.331 1.00 83.38 271 ARG A O 1
ATOM 2124 N N . THR A 1 272 ? 13.921 32.883 -34.903 1.00 79.94 272 THR A N 1
ATOM 2125 C CA . THR A 1 272 ? 13.715 32.948 -36.357 1.00 79.94 272 THR A CA 1
ATOM 2126 C C . THR A 1 272 ? 14.149 31.661 -37.052 1.00 79.94 272 THR A C 1
ATOM 2128 O O . THR A 1 272 ? 13.341 31.055 -37.750 1.00 79.94 272 THR A O 1
ATOM 2131 N N . GLU A 1 273 ? 15.402 31.228 -36.882 1.00 81.69 273 GLU A N 1
ATOM 2132 C CA . GLU A 1 273 ? 15.936 30.082 -37.636 1.00 81.69 273 GLU A CA 1
ATOM 2133 C C . GLU A 1 273 ? 15.434 28.737 -37.097 1.00 81.69 273 GLU A C 1
ATOM 2135 O O . GLU A 1 273 ? 14.931 27.926 -37.873 1.00 81.69 273 GLU A O 1
ATOM 2140 N N . LEU A 1 274 ? 15.505 28.522 -35.778 1.00 82.56 274 LEU A N 1
ATOM 2141 C CA . LEU A 1 274 ? 15.042 27.284 -35.141 1.00 82.56 274 LEU A CA 1
ATOM 2142 C C . LEU A 1 274 ? 13.528 27.071 -35.324 1.00 82.56 274 LEU A C 1
ATOM 2144 O O . LEU A 1 274 ? 13.106 25.999 -35.754 1.00 82.56 274 LEU A O 1
ATOM 2148 N N . VAL A 1 275 ? 12.718 28.108 -35.071 1.00 80.62 275 VAL A N 1
ATOM 2149 C CA . VAL A 1 275 ? 11.254 28.071 -35.280 1.00 80.62 275 VAL A CA 1
ATOM 2150 C C . VAL A 1 275 ? 10.917 27.695 -36.725 1.00 80.62 275 VAL A C 1
ATOM 2152 O O . VAL A 1 275 ? 10.141 26.767 -36.957 1.00 80.62 275 VAL A O 1
ATOM 2155 N N . LYS A 1 276 ? 11.543 28.364 -37.702 1.00 81.44 276 LYS A N 1
ATOM 2156 C CA . LYS A 1 276 ? 11.305 28.104 -39.126 1.00 81.44 276 LYS A CA 1
ATOM 2157 C C . LYS A 1 276 ? 11.701 26.683 -39.532 1.00 81.44 276 LYS A C 1
ATOM 2159 O O . LYS A 1 276 ? 10.987 26.069 -40.321 1.00 81.44 276 LYS A O 1
ATOM 2164 N N . LEU A 1 277 ? 12.804 26.148 -39.001 1.00 81.25 277 LEU A N 1
ATOM 2165 C CA . LEU A 1 277 ? 13.231 24.781 -39.308 1.00 81.25 277 LEU A CA 1
ATOM 2166 C C . LEU A 1 277 ? 12.201 23.738 -38.839 1.00 81.25 277 LEU A C 1
ATOM 2168 O O . LEU A 1 277 ? 11.988 22.758 -39.547 1.00 81.25 277 LEU A O 1
ATOM 2172 N N . ILE A 1 278 ? 11.534 23.967 -37.702 1.00 77.81 278 ILE A N 1
ATOM 2173 C CA . ILE A 1 278 ? 10.492 23.076 -37.158 1.00 77.81 278 ILE A CA 1
ATOM 2174 C C . ILE A 1 278 ? 9.188 23.163 -37.966 1.00 77.81 278 ILE A C 1
ATOM 2176 O O . ILE A 1 278 ? 8.539 22.146 -38.220 1.00 77.81 278 ILE A O 1
ATOM 2180 N N . GLU A 1 279 ? 8.811 24.357 -38.429 1.00 75.00 279 GLU A N 1
ATOM 2181 C CA . GLU A 1 279 ? 7.669 24.517 -39.339 1.00 75.00 279 GLU A CA 1
ATOM 2182 C C . GLU A 1 279 ? 7.924 23.828 -40.696 1.00 75.00 279 GLU A C 1
ATOM 2184 O O . GLU A 1 279 ? 7.055 23.116 -41.209 1.00 75.00 279 GLU A O 1
ATOM 2189 N N . GLU A 1 280 ? 9.128 23.983 -41.261 1.00 76.69 280 GLU A N 1
ATOM 2190 C CA . GLU A 1 280 ? 9.511 23.372 -42.541 1.00 76.69 280 GLU A CA 1
ATOM 2191 C C . GLU A 1 280 ? 9.727 21.848 -42.439 1.00 76.69 280 GLU A C 1
ATOM 2193 O O . GLU A 1 280 ? 9.331 21.124 -43.358 1.00 76.69 280 GLU A O 1
ATOM 2198 N N . SER A 1 281 ? 10.282 21.332 -41.332 1.00 73.06 281 SER A N 1
ATOM 2199 C CA . SER A 1 281 ? 10.427 19.885 -41.110 1.00 73.06 281 SER A CA 1
ATOM 2200 C C . SER A 1 281 ? 9.067 19.203 -40.968 1.00 73.06 281 SER A C 1
ATOM 2202 O O . SER A 1 281 ? 8.800 18.205 -41.640 1.00 73.06 281 SER A O 1
ATOM 2204 N N . SER A 1 282 ? 8.169 19.773 -40.160 1.00 68.25 282 SER A N 1
ATOM 2205 C CA . SER A 1 282 ? 6.860 19.181 -39.897 1.00 68.25 282 SER A CA 1
ATOM 2206 C C . SER A 1 282 ? 5.974 19.115 -41.144 1.00 68.25 282 SER A C 1
ATOM 2208 O O . SER A 1 282 ? 5.218 18.156 -41.320 1.00 68.25 282 SER A O 1
ATOM 2210 N N . ALA A 1 283 ? 6.078 20.103 -42.038 1.00 71.75 283 ALA A N 1
ATOM 2211 C CA . ALA A 1 283 ? 5.353 20.107 -43.306 1.00 71.75 283 ALA A CA 1
ATOM 2212 C C . ALA A 1 283 ? 5.793 18.964 -44.246 1.00 71.75 283 ALA A C 1
ATOM 2214 O O . ALA A 1 283 ? 4.949 18.329 -44.883 1.00 71.75 283 ALA A O 1
ATOM 2215 N N . GLU A 1 284 ? 7.095 18.673 -44.318 1.00 71.94 284 GLU A N 1
ATOM 2216 C CA . GLU A 1 284 ? 7.640 17.591 -45.152 1.00 71.94 284 GLU A CA 1
ATOM 2217 C C . GLU A 1 284 ? 7.426 16.202 -44.528 1.00 71.94 284 GLU A C 1
ATOM 2219 O O . GLU A 1 284 ? 7.129 15.251 -45.257 1.00 71.94 284 GLU A O 1
ATOM 2224 N N . LEU A 1 285 ? 7.490 16.087 -43.194 1.00 70.25 285 LEU A N 1
ATOM 2225 C CA . LEU A 1 285 ? 7.137 14.864 -42.465 1.00 70.25 285 LEU A CA 1
ATOM 2226 C C . LEU A 1 285 ? 5.674 14.481 -42.724 1.00 70.25 285 LEU A C 1
ATOM 2228 O O . LEU A 1 285 ? 5.423 13.433 -43.313 1.00 70.25 285 LEU A O 1
ATOM 2232 N N . LYS A 1 286 ? 4.712 15.374 -42.446 1.00 72.44 286 LYS A N 1
ATOM 2233 C CA . LYS A 1 286 ? 3.269 15.122 -42.668 1.00 72.44 286 LYS A CA 1
ATOM 2234 C C . LYS A 1 286 ? 2.935 14.752 -44.118 1.00 72.44 286 LYS A C 1
ATOM 2236 O O . LYS A 1 286 ? 2.076 13.910 -44.371 1.00 72.44 286 LYS A O 1
ATOM 2241 N N . LYS A 1 287 ? 3.628 15.351 -45.089 1.00 74.25 287 LYS A N 1
ATOM 2242 C CA . LYS A 1 287 ? 3.503 15.033 -46.524 1.00 74.25 287 LYS A CA 1
ATOM 2243 C C . LYS A 1 287 ? 4.071 13.653 -46.886 1.00 74.25 287 LYS A C 1
ATOM 2245 O O . LYS A 1 287 ? 3.576 13.022 -47.818 1.00 74.25 287 LYS A O 1
ATOM 2250 N N . THR A 1 288 ? 5.085 13.184 -46.165 1.00 72.44 288 THR A N 1
ATOM 2251 C CA . THR A 1 288 ? 5.668 11.842 -46.317 1.00 72.44 288 THR A CA 1
ATOM 2252 C C . THR A 1 288 ? 4.776 10.795 -45.646 1.00 72.44 288 THR A C 1
ATOM 2254 O O . THR A 1 288 ? 4.415 9.801 -46.272 1.00 72.44 288 THR A O 1
ATOM 2257 N N . GLU A 1 289 ? 4.306 11.063 -44.427 1.00 74.44 289 GLU A N 1
ATOM 2258 C CA . GLU A 1 289 ? 3.360 10.211 -43.696 1.00 74.44 289 GLU A CA 1
ATOM 2259 C C . GLU A 1 289 ? 2.020 10.066 -44.416 1.00 74.44 289 GLU A C 1
ATOM 2261 O O . GLU A 1 289 ? 1.485 8.965 -44.494 1.00 74.44 289 GLU A O 1
ATOM 2266 N N . SER A 1 290 ? 1.511 11.136 -45.035 1.00 76.75 290 SER A N 1
ATOM 2267 C CA . SER A 1 290 ? 0.306 11.068 -45.869 1.00 76.75 290 SER A CA 1
ATOM 2268 C C . SER A 1 290 ? 0.445 10.085 -47.035 1.00 76.75 290 SER A C 1
ATOM 2270 O O . SER A 1 290 ? -0.561 9.507 -47.438 1.00 76.75 290 SER A O 1
ATOM 2272 N N . LYS A 1 291 ? 1.654 9.900 -47.585 1.00 77.94 291 LYS A N 1
ATOM 2273 C CA . LYS A 1 291 ? 1.917 8.924 -48.654 1.00 77.94 291 LYS A CA 1
ATOM 2274 C C . LYS A 1 291 ? 2.126 7.513 -48.113 1.00 77.94 291 LYS A C 1
ATOM 2276 O O . LYS A 1 291 ? 1.682 6.560 -48.752 1.00 77.94 291 LYS A O 1
ATOM 2281 N N . PHE A 1 292 ? 2.758 7.371 -46.945 1.00 80.06 292 PHE A N 1
ATOM 2282 C CA . PHE A 1 292 ? 2.779 6.095 -46.228 1.00 80.06 292 PHE A CA 1
ATOM 2283 C C . PHE A 1 292 ? 1.346 5.630 -45.963 1.00 80.06 292 PHE A C 1
ATOM 2285 O O . PHE A 1 292 ? 0.984 4.571 -46.445 1.00 80.06 292 PHE A O 1
ATOM 2292 N N . ALA A 1 293 ? 0.492 6.463 -45.363 1.00 78.69 293 ALA A N 1
ATOM 2293 C CA . ALA A 1 293 ? -0.910 6.147 -45.073 1.00 78.69 293 ALA A CA 1
ATOM 2294 C C . ALA A 1 293 ? -1.813 5.965 -46.317 1.00 78.69 293 ALA A C 1
ATOM 2296 O O . ALA A 1 293 ? -2.921 5.441 -46.200 1.00 78.69 293 ALA A O 1
ATOM 2297 N N . GLU A 1 294 ? -1.393 6.423 -47.501 1.00 79.81 294 GLU A N 1
ATOM 2298 C CA . GLU A 1 294 ? -2.040 6.097 -48.785 1.00 79.81 294 GLU A CA 1
ATOM 2299 C C . GLU A 1 294 ? -1.594 4.717 -49.297 1.00 79.81 294 GLU A C 1
ATOM 2301 O O . GLU A 1 294 ? -2.417 3.944 -49.782 1.00 79.81 294 GLU A O 1
ATOM 2306 N N . THR A 1 295 ? -0.312 4.385 -49.133 1.00 80.31 295 THR A N 1
ATOM 2307 C CA . THR A 1 295 ? 0.268 3.085 -49.514 1.00 80.31 295 THR A CA 1
ATOM 2308 C C . THR A 1 295 ? -0.219 1.968 -48.593 1.00 80.31 295 THR A C 1
ATOM 2310 O O . THR A 1 295 ? -0.652 0.931 -49.076 1.00 80.31 295 THR A O 1
ATOM 2313 N N . ASP A 1 296 ? -0.224 2.220 -47.287 1.00 80.00 296 ASP A N 1
ATOM 2314 C CA . ASP A 1 296 ? -0.741 1.378 -46.204 1.00 80.00 296 ASP A CA 1
ATOM 2315 C C . ASP A 1 296 ? -2.185 0.936 -46.498 1.00 80.00 296 ASP A C 1
ATOM 2317 O O . ASP A 1 296 ? -2.451 -0.245 -46.687 1.00 80.00 296 ASP A O 1
ATOM 2321 N N . LYS A 1 297 ? -3.086 1.890 -46.773 1.00 79.94 297 LYS A N 1
ATOM 2322 C CA . LYS A 1 297 ? -4.476 1.609 -47.183 1.00 79.94 297 LYS A CA 1
ATOM 2323 C C . LYS A 1 297 ? -4.614 0.816 -48.481 1.00 79.94 297 LYS A C 1
ATOM 2325 O O . LYS A 1 297 ? -5.637 0.163 -48.673 1.00 79.94 297 LYS A O 1
ATOM 2330 N N . LEU A 1 298 ? -3.652 0.901 -49.401 1.00 80.44 298 LEU A N 1
ATOM 2331 C CA . LEU A 1 298 ? -3.644 0.068 -50.608 1.00 80.44 298 LEU A CA 1
ATOM 2332 C C . LEU A 1 298 ? -3.152 -1.350 -50.298 1.00 80.44 298 LEU A C 1
ATOM 2334 O O . LEU A 1 298 ? -3.686 -2.302 -50.864 1.00 80.44 298 LEU A O 1
ATOM 2338 N N . LEU A 1 299 ? -2.184 -1.502 -49.390 1.00 81.00 299 LEU A N 1
ATOM 2339 C CA . LEU A 1 299 ? -1.761 -2.806 -48.885 1.00 81.00 299 LEU A CA 1
ATOM 2340 C C . LEU A 1 299 ? -2.900 -3.483 -48.120 1.00 81.00 299 LEU A C 1
ATOM 2342 O O . LEU A 1 299 ? -3.220 -4.614 -48.467 1.00 81.00 299 LEU A O 1
ATOM 2346 N N . ASP A 1 300 ? -3.573 -2.785 -47.203 1.00 80.50 300 ASP A N 1
ATOM 2347 C CA . ASP A 1 300 ? -4.780 -3.265 -46.517 1.00 80.50 300 ASP A CA 1
ATOM 2348 C C . ASP A 1 300 ? -5.865 -3.649 -47.530 1.00 80.50 300 ASP A C 1
ATOM 2350 O O . ASP A 1 300 ? -6.309 -4.790 -47.570 1.00 80.50 300 ASP A O 1
ATOM 2354 N N . ALA A 1 301 ? -6.255 -2.745 -48.438 1.00 78.31 301 ALA A N 1
ATOM 2355 C CA . ALA A 1 301 ? -7.360 -2.997 -49.367 1.00 78.31 301 ALA A CA 1
ATOM 2356 C C . ALA A 1 301 ? -7.126 -4.184 -50.325 1.00 78.31 301 ALA A C 1
ATOM 2358 O O . ALA A 1 301 ? -8.094 -4.807 -50.775 1.00 78.31 301 ALA A O 1
ATOM 2359 N N . TYR A 1 302 ? -5.872 -4.519 -50.652 1.00 83.69 302 TYR A N 1
ATOM 2360 C CA . TYR A 1 302 ? -5.550 -5.749 -51.383 1.00 83.69 302 TYR A CA 1
ATOM 2361 C C . TYR A 1 302 ? -5.349 -6.952 -50.442 1.00 83.69 302 TYR A C 1
ATOM 2363 O O . TYR A 1 302 ? -5.784 -8.057 -50.774 1.00 83.69 302 TYR A O 1
ATOM 2371 N N . GLY A 1 303 ? -4.733 -6.740 -49.279 1.00 79.88 303 GLY A N 1
ATOM 2372 C CA . GLY A 1 303 ? -4.439 -7.724 -48.239 1.00 79.88 303 GLY A CA 1
ATOM 2373 C C . GLY A 1 303 ? -5.699 -8.313 -47.618 1.00 79.88 303 GLY A C 1
ATOM 2374 O O . GLY A 1 303 ? -5.919 -9.516 -47.755 1.00 79.88 303 GLY A O 1
ATOM 2375 N N . ASP A 1 304 ? -6.560 -7.464 -47.055 1.00 80.88 304 ASP A N 1
ATOM 2376 C CA . ASP A 1 304 ? -7.890 -7.784 -46.524 1.00 80.88 304 ASP A CA 1
ATOM 2377 C C . ASP A 1 304 ? -8.750 -8.488 -47.561 1.00 80.88 304 ASP A C 1
ATOM 2379 O O . ASP A 1 304 ? -9.494 -9.407 -47.232 1.00 80.88 304 ASP A O 1
ATOM 2383 N N . LYS A 1 305 ? -8.685 -8.068 -48.831 1.00 80.00 305 LYS A N 1
ATOM 2384 C CA . LYS A 1 305 ? -9.488 -8.685 -49.891 1.00 80.00 305 LYS A CA 1
ATOM 2385 C C . LYS A 1 305 ? -9.039 -10.125 -50.153 1.00 80.00 305 LYS A C 1
ATOM 2387 O O . LYS A 1 305 ? -9.884 -11.007 -50.307 1.00 80.00 305 LYS A O 1
ATOM 2392 N N . ILE A 1 306 ? -7.729 -10.364 -50.207 1.00 81.44 306 ILE A N 1
ATOM 2393 C CA . ILE A 1 306 ? -7.156 -11.704 -50.379 1.00 81.44 306 ILE A CA 1
ATOM 2394 C C . ILE A 1 306 ? -7.428 -12.559 -49.139 1.00 81.44 306 ILE A C 1
ATOM 2396 O O . ILE A 1 306 ? -7.884 -13.690 -49.278 1.00 81.44 306 ILE A O 1
ATOM 2400 N N . GLU A 1 307 ? -7.235 -12.012 -47.941 1.00 82.06 307 GLU A N 1
ATOM 2401 C CA . GLU A 1 307 ? -7.505 -12.694 -46.676 1.00 82.06 307 GLU A CA 1
ATOM 2402 C C . GLU A 1 307 ? -8.995 -13.010 -46.496 1.00 82.06 307 GLU A C 1
ATOM 2404 O O . GLU A 1 307 ? -9.342 -14.128 -46.139 1.00 82.06 307 GLU A O 1
ATOM 2409 N N . THR A 1 308 ? -9.893 -12.095 -46.856 1.00 82.25 308 THR A N 1
ATOM 2410 C CA . THR A 1 308 ? -11.348 -12.305 -46.847 1.00 82.25 308 THR A CA 1
ATOM 2411 C C . THR A 1 308 ? -11.769 -13.413 -47.813 1.00 82.25 308 THR A C 1
ATOM 2413 O O . THR A 1 308 ? -12.589 -14.261 -47.459 1.00 82.25 308 THR A O 1
ATOM 2416 N N . ASP A 1 309 ? -11.235 -13.431 -49.039 1.00 81.25 309 ASP A N 1
ATOM 2417 C CA . ASP A 1 309 ? -11.553 -14.483 -50.011 1.00 81.25 309 ASP A CA 1
ATOM 2418 C C . ASP A 1 309 ? -10.917 -15.840 -49.609 1.00 81.25 309 ASP A C 1
ATOM 2420 O O . ASP A 1 309 ? -11.532 -16.884 -49.838 1.00 81.25 309 ASP A O 1
ATOM 2424 N N . LEU A 1 310 ? -9.766 -15.844 -48.914 1.00 81.00 310 LEU A N 1
ATOM 2425 C CA . LEU A 1 310 ? -9.175 -17.036 -48.280 1.00 81.00 310 LEU A CA 1
ATOM 2426 C C . LEU A 1 310 ? -9.999 -17.525 -47.074 1.00 81.00 310 LEU A C 1
ATOM 2428 O O . LEU A 1 310 ? -10.273 -18.717 -46.976 1.00 81.00 310 LEU A O 1
ATOM 2432 N N . MET A 1 311 ? -10.439 -16.642 -46.172 1.00 81.81 311 MET A N 1
ATOM 2433 C CA . MET A 1 311 ? -11.228 -17.004 -44.986 1.00 81.81 311 MET A CA 1
ATOM 2434 C C . MET A 1 311 ? -12.618 -17.535 -45.348 1.00 81.81 311 MET A C 1
ATOM 2436 O O . MET A 1 311 ? -13.090 -18.472 -44.708 1.00 81.81 311 MET A O 1
ATOM 2440 N N . LYS A 1 312 ? -13.265 -17.013 -46.402 1.00 81.75 312 LYS A N 1
ATOM 2441 C CA . LYS A 1 312 ? -14.490 -17.626 -46.953 1.00 81.75 312 LYS A CA 1
ATOM 2442 C C . LYS A 1 312 ? -14.236 -19.071 -47.379 1.00 81.75 312 LYS A C 1
ATOM 2444 O O . LYS A 1 312 ? -15.033 -19.948 -47.066 1.00 81.75 312 LYS A O 1
ATOM 2449 N N . LEU A 1 313 ? -13.114 -19.315 -48.056 1.00 79.88 313 LEU A N 1
ATOM 2450 C CA . LEU A 1 313 ? -12.726 -20.646 -48.512 1.00 79.88 313 LEU A CA 1
ATOM 2451 C C . LEU A 1 313 ? -12.426 -21.587 -47.328 1.00 79.88 313 LEU A C 1
ATOM 2453 O O . LEU A 1 313 ? -12.848 -22.740 -47.355 1.00 79.88 313 LEU A O 1
ATOM 2457 N N . VAL A 1 314 ? -11.791 -21.083 -46.259 1.00 79.75 314 VAL A N 1
ATOM 2458 C CA . VAL A 1 314 ? -11.623 -21.817 -44.989 1.00 79.75 314 VAL A CA 1
ATOM 2459 C C . VAL A 1 314 ? -12.989 -22.172 -44.400 1.00 79.75 314 VAL A C 1
ATOM 2461 O O . VAL A 1 314 ? -13.230 -23.336 -44.094 1.00 79.75 314 VAL A O 1
ATOM 2464 N N . GLY A 1 315 ? -13.898 -21.199 -44.291 1.00 78.00 315 GLY A N 1
ATOM 2465 C CA . GLY A 1 315 ? -15.221 -21.383 -43.693 1.00 78.00 315 GLY A CA 1
ATOM 2466 C C . GLY A 1 315 ? -16.115 -22.374 -44.444 1.00 78.00 315 GLY A C 1
ATOM 2467 O O . GLY A 1 315 ? -16.833 -23.137 -43.803 1.00 78.00 315 GLY A O 1
ATOM 2468 N N . LEU A 1 316 ? -16.044 -22.420 -45.780 1.00 77.38 316 LEU A N 1
ATOM 2469 C CA . LEU A 1 316 ? -16.732 -23.439 -46.586 1.00 77.38 316 LEU A CA 1
ATOM 2470 C C . LEU A 1 316 ? -16.231 -24.854 -46.239 1.00 77.38 316 LEU A C 1
ATOM 2472 O O . LEU A 1 316 ? -17.032 -25.736 -45.929 1.00 77.38 316 LEU A O 1
ATOM 2476 N N . ILE A 1 317 ? -14.907 -25.044 -46.212 1.00 73.38 317 ILE A N 1
ATOM 2477 C CA . ILE A 1 317 ? -14.260 -26.332 -45.913 1.00 73.38 317 ILE A CA 1
ATOM 2478 C C . ILE A 1 317 ? -14.520 -26.767 -44.457 1.00 73.38 317 ILE A C 1
ATOM 2480 O O . ILE A 1 317 ? -14.829 -27.932 -44.202 1.00 73.38 317 ILE A O 1
ATOM 2484 N N . GLU A 1 318 ? -14.437 -25.843 -43.495 1.00 70.69 318 GLU A N 1
ATOM 2485 C CA . GLU A 1 318 ? -14.629 -26.127 -42.065 1.00 70.69 318 GLU A CA 1
ATOM 2486 C C . GLU A 1 318 ? -16.096 -26.447 -41.718 1.00 70.69 318 GLU A C 1
ATOM 2488 O O . GLU A 1 318 ? -16.368 -27.296 -40.867 1.00 70.69 318 GLU A O 1
ATOM 2493 N N . ASN A 1 319 ? -17.064 -25.808 -42.383 1.00 67.44 319 ASN A N 1
ATOM 2494 C CA . ASN A 1 319 ? -18.487 -26.041 -42.123 1.00 67.44 319 ASN A CA 1
ATOM 2495 C C . ASN A 1 319 ? -18.936 -27.446 -42.577 1.00 67.44 319 ASN A C 1
ATOM 2497 O O . ASN A 1 319 ? -19.700 -28.119 -41.876 1.00 67.44 319 ASN A O 1
ATOM 2501 N N . GLU A 1 320 ? -18.403 -27.949 -43.696 1.00 64.19 320 GLU A N 1
ATOM 2502 C CA . GLU A 1 320 ? -18.574 -29.359 -44.072 1.00 64.19 320 GLU A CA 1
ATOM 2503 C C . GLU A 1 320 ? -17.885 -30.310 -43.081 1.00 64.19 320 GLU A C 1
ATOM 2505 O O . GLU A 1 320 ? -18.473 -31.323 -42.694 1.00 64.19 320 GLU A O 1
ATOM 2510 N N . GLN A 1 321 ? -16.678 -29.969 -42.610 1.00 57.72 321 GLN A N 1
ATOM 2511 C CA . GLN A 1 321 ? -15.951 -30.772 -41.619 1.00 57.72 321 GLN A CA 1
ATOM 2512 C C . GLN A 1 321 ? -16.730 -30.879 -40.289 1.00 57.72 321 GLN A C 1
ATOM 2514 O O . GLN A 1 321 ? -16.848 -31.975 -39.736 1.00 57.72 321 GLN A O 1
ATOM 2519 N N . LYS A 1 322 ? -17.347 -29.784 -39.811 1.00 56.06 322 LYS A N 1
ATOM 2520 C CA . LYS A 1 322 ? -18.264 -29.800 -38.652 1.00 56.06 322 LYS A CA 1
ATOM 2521 C C . LYS A 1 322 ? -19.491 -30.679 -38.891 1.00 56.06 322 LYS A C 1
ATOM 2523 O O . LYS A 1 322 ? -19.842 -31.476 -38.023 1.00 56.06 322 LYS A O 1
ATOM 2528 N N . THR A 1 323 ? -20.111 -30.578 -40.066 1.00 57.62 323 THR A N 1
ATOM 2529 C CA . THR A 1 323 ? -21.304 -31.369 -40.416 1.00 57.62 323 THR A CA 1
ATOM 2530 C C . THR A 1 323 ? -21.018 -32.878 -40.361 1.00 57.62 323 THR A C 1
ATOM 2532 O O . THR A 1 323 ? -21.859 -33.650 -39.906 1.00 57.62 323 THR A O 1
ATOM 2535 N N . ALA A 1 324 ? -19.803 -33.305 -40.728 1.00 53.47 324 ALA A N 1
ATOM 2536 C CA . ALA A 1 324 ? -19.358 -34.696 -40.599 1.00 53.47 324 ALA A CA 1
ATOM 2537 C C . ALA A 1 324 ? -19.069 -35.146 -39.146 1.00 53.47 324 ALA A C 1
ATOM 2539 O O . ALA A 1 324 ? -19.010 -36.348 -38.878 1.00 53.47 324 ALA A O 1
ATOM 2540 N N . ALA A 1 325 ? -18.888 -34.215 -38.202 1.00 48.78 325 ALA A N 1
ATOM 2541 C CA . ALA A 1 325 ? -18.575 -34.513 -36.803 1.00 48.78 325 ALA A CA 1
ATOM 2542 C C . ALA A 1 325 ? -19.822 -34.632 -35.903 1.00 48.78 325 ALA A C 1
ATOM 2544 O O . ALA A 1 325 ? -19.816 -35.414 -34.947 1.00 48.78 325 ALA A O 1
ATOM 2545 N N . GLU A 1 326 ? -20.900 -33.890 -36.182 1.00 47.84 326 GLU A N 1
ATOM 2546 C CA . GLU A 1 326 ? -22.059 -33.824 -35.276 1.00 47.84 326 GLU A CA 1
ATOM 2547 C C . GLU A 1 326 ? -22.861 -35.136 -35.188 1.00 47.84 326 GLU A C 1
ATOM 2549 O O . GLU A 1 326 ? -23.313 -35.490 -34.090 1.00 47.84 326 GLU A O 1
ATOM 2554 N N . GLU A 1 327 ? -22.962 -35.917 -36.277 1.00 47.56 327 GLU A N 1
ATOM 2555 C CA . GLU A 1 327 ? -23.643 -37.230 -36.284 1.00 47.56 327 GLU A CA 1
ATOM 2556 C C . GLU A 1 327 ? -23.087 -38.191 -35.211 1.00 47.56 327 GLU A C 1
ATOM 2558 O O . GLU A 1 327 ? -23.833 -38.971 -34.603 1.00 47.56 327 GLU A O 1
ATOM 2563 N N . LEU A 1 328 ? -21.783 -38.092 -34.922 1.00 46.88 328 LEU A N 1
ATOM 2564 C CA . LEU A 1 328 ? -21.047 -38.969 -34.007 1.00 46.88 328 LEU A CA 1
ATOM 2565 C C . LEU A 1 328 ? -21.405 -38.745 -32.522 1.00 46.88 328 LEU A C 1
ATOM 2567 O O . LEU A 1 328 ? -21.229 -39.641 -31.695 1.00 46.88 328 LEU A O 1
ATOM 2571 N N . SER A 1 329 ? -21.928 -37.567 -32.165 1.00 45.16 329 SER A N 1
ATOM 2572 C CA . SER A 1 329 ? -22.150 -37.152 -30.766 1.00 45.16 329 SER A CA 1
ATOM 2573 C C . SER A 1 329 ? -23.398 -37.762 -30.101 1.00 45.16 329 SER A C 1
ATOM 2575 O O . SER A 1 329 ? -23.490 -37.846 -28.872 1.00 45.16 329 SER A O 1
ATOM 2577 N N . SER A 1 330 ? -24.360 -38.227 -30.903 1.00 48.88 330 SER A N 1
ATOM 2578 C CA . SER A 1 330 ? -25.747 -38.526 -30.497 1.00 48.88 330 SER A CA 1
ATOM 2579 C C . SER A 1 330 ? -25.944 -39.724 -29.543 1.00 48.88 330 SER A C 1
ATOM 2581 O O . SER A 1 330 ? -27.062 -40.001 -29.102 1.00 48.88 330 SER A O 1
ATOM 2583 N N . VAL A 1 331 ? -24.872 -40.442 -29.197 1.00 48.88 331 VAL A N 1
ATOM 2584 C CA . VAL A 1 331 ? -24.918 -41.774 -28.562 1.00 48.88 331 VAL A CA 1
ATOM 2585 C C . VAL A 1 331 ? -24.810 -41.744 -27.026 1.00 48.88 331 VAL A C 1
ATOM 2587 O O . VAL A 1 331 ? -25.248 -42.682 -26.360 1.00 48.88 331 VAL A O 1
ATOM 2590 N N . ILE A 1 332 ? -24.252 -40.682 -26.436 1.00 46.50 332 ILE A N 1
ATOM 2591 C CA . ILE A 1 332 ? -23.745 -40.705 -25.044 1.00 46.50 332 ILE A CA 1
ATOM 2592 C C . ILE A 1 332 ? -24.808 -40.330 -23.980 1.00 46.50 332 ILE A C 1
ATOM 2594 O O . ILE A 1 332 ? -24.648 -40.628 -22.797 1.00 46.50 332 ILE A O 1
ATOM 2598 N N . SER A 1 333 ? -25.942 -39.737 -24.369 1.00 46.16 333 SER A N 1
ATOM 2599 C CA . SER A 1 333 ? -26.922 -39.164 -23.426 1.00 46.16 333 SER A CA 1
ATOM 2600 C C . SER A 1 333 ? -28.039 -40.134 -22.985 1.00 46.16 333 SER A C 1
ATOM 2602 O O . SER A 1 333 ? -29.211 -39.937 -23.319 1.00 46.16 333 SER A O 1
ATOM 2604 N N . ARG A 1 334 ? -27.714 -41.193 -22.217 1.00 42.88 334 ARG A N 1
ATOM 2605 C CA . ARG A 1 334 ? -28.719 -42.007 -21.484 1.00 42.88 334 ARG A CA 1
ATOM 2606 C C . ARG A 1 334 ? -28.259 -42.480 -20.092 1.00 42.88 334 ARG A C 1
ATOM 2608 O O . ARG A 1 334 ? -27.188 -43.048 -19.931 1.00 42.88 334 ARG A O 1
ATOM 2615 N N . SER A 1 335 ? -29.165 -42.303 -19.124 1.00 37.19 335 SER A N 1
ATOM 2616 C CA . SER A 1 335 ? -29.186 -42.819 -17.738 1.00 37.19 335 SER A CA 1
ATOM 2617 C C . SER A 1 335 ? -28.054 -42.439 -16.764 1.00 37.19 335 SER A C 1
ATOM 2619 O O . SER A 1 335 ? -27.175 -43.238 -16.452 1.00 37.19 335 SER A O 1
ATOM 2621 N N . THR A 1 336 ? -28.230 -41.289 -16.105 1.00 48.88 336 THR A N 1
ATOM 2622 C CA . THR A 1 336 ? -28.192 -41.234 -14.625 1.00 48.88 336 THR A CA 1
ATOM 2623 C C . THR A 1 336 ? -29.478 -41.881 -14.037 1.00 48.88 336 THR A C 1
ATOM 2625 O O . THR A 1 336 ? -30.198 -42.543 -14.779 1.00 48.88 336 THR A O 1
ATOM 2628 N N . TRP A 1 337 ? -29.802 -41.672 -12.746 1.00 46.38 337 TRP A N 1
ATOM 2629 C CA . TRP A 1 337 ? -30.988 -42.185 -11.998 1.00 46.38 337 TRP A CA 1
ATOM 2630 C C . TRP A 1 337 ? -30.856 -43.514 -11.215 1.00 46.38 337 TRP A C 1
ATOM 2632 O O . TRP A 1 337 ? -31.700 -44.402 -11.313 1.00 46.38 337 TRP A O 1
ATOM 2642 N N . ALA A 1 338 ? -29.882 -43.600 -10.301 1.00 37.50 338 ALA A N 1
ATOM 2643 C CA . ALA A 1 338 ? -29.987 -44.446 -9.101 1.00 37.50 338 ALA A CA 1
ATOM 2644 C C . ALA A 1 338 ? -29.165 -43.845 -7.941 1.00 37.50 338 ALA A C 1
ATOM 2646 O O . ALA A 1 338 ? -28.032 -43.430 -8.161 1.00 37.50 338 ALA A O 1
ATOM 2647 N N . GLY A 1 339 ? -29.713 -43.797 -6.715 1.00 38.91 339 GLY A N 1
ATOM 2648 C CA . GLY A 1 339 ? -28.950 -43.425 -5.502 1.00 38.91 339 GLY A CA 1
ATOM 2649 C C . GLY A 1 339 ? -29.617 -42.458 -4.509 1.00 38.91 339 GLY A C 1
ATOM 2650 O O . GLY A 1 339 ? -29.189 -42.387 -3.360 1.00 38.91 339 GLY A O 1
ATOM 2651 N N . LEU A 1 340 ? -30.694 -41.762 -4.894 1.00 52.12 340 LEU A N 1
ATOM 2652 C CA . LEU A 1 340 ? -31.345 -40.677 -4.123 1.00 52.12 340 LEU A CA 1
ATOM 2653 C C . LEU A 1 340 ? -32.166 -41.151 -2.887 1.00 52.12 340 LEU A C 1
ATOM 2655 O O . LEU A 1 340 ? -33.188 -40.568 -2.542 1.00 52.12 340 LEU A O 1
ATOM 2659 N N . ILE A 1 341 ? -31.759 -42.250 -2.244 1.00 51.31 341 ILE A N 1
ATOM 2660 C CA . ILE A 1 341 ? -32.581 -43.039 -1.301 1.00 51.31 341 ILE A CA 1
ATOM 2661 C C . ILE A 1 341 ? -32.015 -43.059 0.135 1.00 51.31 341 ILE A C 1
ATOM 2663 O O . ILE A 1 341 ? -32.748 -43.329 1.082 1.00 51.31 341 ILE A O 1
ATOM 2667 N N . VAL A 1 342 ? -30.731 -42.739 0.340 1.00 44.97 342 VAL A N 1
ATOM 2668 C CA . VAL A 1 342 ? -30.046 -42.971 1.634 1.00 44.97 342 VAL A CA 1
ATOM 2669 C C . VAL A 1 342 ? -30.252 -41.845 2.668 1.00 44.97 342 VAL A C 1
ATOM 2671 O O . VAL A 1 342 ? -30.147 -42.089 3.867 1.00 44.97 342 VAL A O 1
ATOM 2674 N N . PHE A 1 343 ? -30.588 -40.620 2.247 1.00 45.28 343 PHE A N 1
ATOM 2675 C CA . PHE A 1 343 ? -30.588 -39.444 3.138 1.00 45.28 343 PHE A CA 1
ATOM 2676 C C . PHE A 1 343 ? -31.801 -39.342 4.090 1.00 45.28 343 PHE A C 1
ATOM 2678 O O . PHE A 1 343 ? -31.713 -38.706 5.135 1.00 45.28 343 PHE A O 1
ATOM 2685 N N . PHE A 1 344 ? -32.931 -39.984 3.777 1.00 50.62 344 PHE A N 1
ATOM 2686 C CA . PHE A 1 344 ? -34.209 -39.779 4.489 1.00 50.62 344 PHE A CA 1
ATOM 2687 C C . PHE A 1 344 ? -34.394 -40.579 5.799 1.00 50.62 344 PHE A C 1
ATOM 2689 O O . PHE A 1 344 ? -35.466 -40.536 6.397 1.00 50.62 344 PHE A O 1
ATOM 2696 N N . VAL A 1 345 ? -33.380 -41.315 6.267 1.00 45.94 345 VAL A N 1
ATOM 2697 C CA . VAL A 1 345 ? -33.529 -42.311 7.354 1.00 45.94 345 VAL A CA 1
ATOM 2698 C C . VAL A 1 345 ? -33.217 -41.757 8.761 1.00 45.94 345 VAL A C 1
ATOM 2700 O O . VAL A 1 345 ? -33.559 -42.382 9.762 1.00 45.94 345 VAL A O 1
ATOM 2703 N N . THR A 1 346 ? -32.610 -40.574 8.882 1.00 46.88 346 THR A N 1
ATOM 2704 C CA . THR A 1 346 ? -32.092 -40.042 10.165 1.00 46.88 346 THR A CA 1
ATOM 2705 C C . THR A 1 346 ? -33.075 -39.187 10.981 1.00 46.88 346 THR A C 1
ATOM 2707 O O . THR A 1 346 ? -32.797 -38.890 12.141 1.00 46.88 346 THR A O 1
ATOM 2710 N N . LEU A 1 347 ? -34.233 -38.802 10.433 1.00 44.31 347 LEU A N 1
ATOM 2711 C CA . LEU A 1 347 ? -35.084 -37.728 10.983 1.00 44.31 347 LEU A CA 1
ATOM 2712 C C . LEU A 1 347 ? -36.149 -38.170 12.026 1.00 44.31 347 LEU A C 1
ATOM 2714 O O . LEU A 1 347 ? -37.101 -37.434 12.271 1.00 44.31 347 LEU A O 1
ATOM 2718 N N . GLY A 1 348 ? -36.064 -39.382 12.595 1.00 54.34 348 GLY A N 1
ATOM 2719 C CA . GLY A 1 348 ? -37.277 -40.115 13.016 1.00 54.34 348 GLY A CA 1
ATOM 2720 C C . GLY A 1 348 ? -37.459 -40.600 14.466 1.00 54.34 348 GLY A C 1
ATOM 2721 O O . GLY A 1 348 ? -38.382 -41.383 14.667 1.00 54.34 348 GLY A O 1
ATOM 2722 N N . ILE A 1 349 ? -36.622 -40.248 15.462 1.00 51.81 349 ILE A N 1
ATOM 2723 C CA . ILE A 1 349 ? -36.581 -41.020 16.741 1.00 51.81 349 ILE A CA 1
ATOM 2724 C C . ILE A 1 349 ? -36.844 -40.253 18.064 1.00 51.81 349 ILE A C 1
ATOM 2726 O O . ILE A 1 349 ? -37.377 -40.855 18.991 1.00 51.81 349 ILE A O 1
ATOM 2730 N N . VAL A 1 350 ? -36.500 -38.967 18.217 1.00 46.28 350 VAL A N 1
ATOM 2731 C CA . VAL A 1 350 ? -36.234 -38.402 19.574 1.00 46.28 350 VAL A CA 1
ATOM 2732 C C . VAL A 1 350 ? -37.401 -37.625 20.233 1.00 46.28 350 VAL A C 1
ATOM 2734 O O . VAL A 1 350 ? -37.343 -37.321 21.420 1.00 46.28 350 VAL A O 1
ATOM 2737 N N . ILE A 1 351 ? -38.483 -37.305 19.515 1.00 53.16 351 ILE A N 1
ATOM 2738 C CA . ILE A 1 351 ? -39.484 -36.311 19.977 1.00 53.16 351 ILE A CA 1
ATOM 2739 C C . ILE A 1 351 ? -40.493 -36.785 21.066 1.00 53.16 351 ILE A C 1
ATOM 2741 O O . ILE A 1 351 ? -40.793 -35.978 21.948 1.00 53.16 351 ILE A O 1
ATOM 2745 N N . PRO A 1 352 ? -41.050 -38.018 21.071 1.00 48.12 352 PRO A N 1
ATOM 2746 C CA . PRO A 1 352 ? -42.211 -38.339 21.917 1.00 48.12 352 PRO A CA 1
ATOM 2747 C C . PRO A 1 352 ? -41.903 -39.309 23.079 1.00 48.12 352 PRO A C 1
ATOM 2749 O O . PRO A 1 352 ? -42.124 -40.512 22.951 1.00 48.12 352 PRO A O 1
ATOM 2752 N N . VAL A 1 353 ? -41.433 -38.806 24.233 1.00 46.62 353 VAL A N 1
ATOM 2753 C CA . VA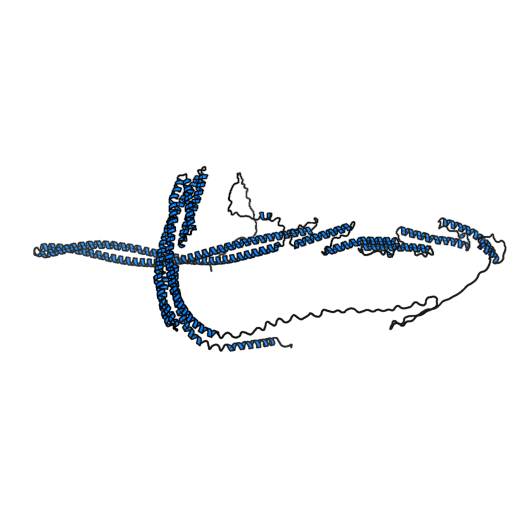L A 1 353 ? -41.160 -39.653 25.424 1.00 46.62 353 VAL A CA 1
ATOM 2754 C C . VAL A 1 353 ? -41.935 -39.238 26.690 1.00 46.62 353 VAL A C 1
ATOM 2756 O O . VAL A 1 353 ? -42.942 -39.873 26.994 1.00 46.62 353 VAL A O 1
ATOM 2759 N N . PHE A 1 354 ? -41.509 -38.228 27.466 1.00 44.66 354 PHE A N 1
ATOM 2760 C CA . PHE A 1 354 ? -41.950 -38.087 28.875 1.00 44.66 354 PHE A CA 1
ATOM 2761 C C . PHE A 1 354 ? -42.638 -36.754 29.242 1.00 44.66 354 PHE A C 1
ATOM 2763 O O . PHE A 1 354 ? -42.115 -35.937 29.991 1.00 44.66 354 PHE A O 1
ATOM 2770 N N . PHE A 1 355 ? -43.865 -36.559 28.747 1.00 46.62 355 PHE A N 1
ATOM 2771 C CA . PHE A 1 355 ? -44.694 -35.369 29.024 1.00 46.62 355 PHE A CA 1
ATOM 2772 C C . PHE A 1 355 ? -45.751 -35.559 30.146 1.00 46.62 355 PHE A C 1
ATOM 2774 O O . PHE A 1 355 ? -46.446 -34.607 30.487 1.00 46.62 355 PHE A O 1
ATOM 2781 N N . LEU A 1 356 ? -45.941 -36.770 30.703 1.00 45.06 356 LEU A N 1
ATOM 2782 C CA . LEU A 1 356 ? -47.283 -37.168 31.185 1.00 45.06 356 LEU A CA 1
ATOM 2783 C C . LEU A 1 356 ? -47.526 -37.546 32.665 1.00 45.06 356 LEU A C 1
ATOM 2785 O O . LEU A 1 356 ? -48.699 -37.610 33.027 1.00 45.06 356 LEU A O 1
ATOM 2789 N N . ILE A 1 357 ? -46.533 -37.809 33.533 1.00 51.22 357 ILE A N 1
ATOM 2790 C CA . ILE A 1 357 ? -46.816 -38.394 34.876 1.00 51.22 357 ILE A CA 1
ATOM 2791 C C . ILE A 1 357 ? -46.051 -37.721 36.036 1.00 51.22 357 ILE A C 1
ATOM 2793 O O . ILE A 1 357 ? -45.174 -38.322 36.650 1.00 51.22 357 ILE A O 1
ATOM 2797 N N . THR A 1 358 ? -46.447 -36.490 36.391 1.00 50.16 358 THR A N 1
ATOM 2798 C CA . THR A 1 358 ? -45.950 -35.776 37.593 1.00 50.16 358 THR A CA 1
ATOM 2799 C C . THR A 1 358 ? -47.066 -34.973 38.297 1.00 50.16 358 THR A C 1
ATOM 2801 O O . THR A 1 358 ? -46.955 -33.761 38.478 1.00 50.16 358 THR A O 1
ATOM 2804 N N . ARG A 1 359 ? -48.202 -35.606 38.652 1.00 38.38 359 ARG A N 1
ATOM 2805 C CA . ARG A 1 359 ? -49.369 -34.923 39.268 1.00 38.38 359 ARG A CA 1
ATOM 2806 C C . ARG A 1 359 ? -50.213 -35.850 40.173 1.00 38.38 359 ARG A C 1
ATOM 2808 O O . ARG A 1 359 ? -50.506 -36.966 39.770 1.00 38.38 359 ARG A O 1
ATOM 2815 N N . SER A 1 360 ? -50.682 -35.323 41.319 1.00 45.12 360 SER A N 1
ATOM 2816 C CA . SER A 1 360 ? -51.479 -35.975 42.402 1.00 45.12 360 SER A CA 1
ATOM 2817 C C . SER A 1 360 ? -50.686 -36.960 43.296 1.00 45.12 360 SER A C 1
ATOM 2819 O O . SER A 1 360 ? -50.032 -37.838 42.754 1.00 45.12 360 SER A O 1
ATOM 2821 N N . ILE A 1 361 ? -50.583 -36.893 44.640 1.00 52.34 361 ILE A N 1
ATOM 2822 C CA . ILE A 1 361 ? -51.344 -36.322 45.796 1.00 52.34 361 ILE A CA 1
ATOM 2823 C C . ILE A 1 361 ? -52.419 -37.258 46.401 1.00 52.34 361 ILE A C 1
ATOM 2825 O O . ILE A 1 361 ? -53.487 -37.384 45.810 1.00 52.34 361 ILE A O 1
ATOM 2829 N N . THR A 1 362 ? -52.152 -37.774 47.622 1.00 48.25 362 THR A N 1
ATOM 2830 C CA . THR A 1 362 ? -53.092 -38.294 48.665 1.00 48.25 362 THR A CA 1
ATOM 2831 C C . THR A 1 362 ? -52.382 -38.269 50.047 1.00 48.25 362 THR A C 1
ATOM 2833 O O . THR A 1 362 ? -51.158 -38.377 50.061 1.00 48.25 362 THR A O 1
ATOM 2836 N N . GLY A 1 363 ? -53.074 -38.139 51.203 1.00 52.75 363 GLY A N 1
ATOM 2837 C CA . GLY A 1 363 ? -52.383 -38.010 52.516 1.00 52.75 363 GLY A CA 1
ATOM 2838 C C . GLY A 1 363 ? -53.117 -38.362 53.842 1.00 52.75 363 GLY A C 1
ATOM 2839 O O . GLY A 1 363 ? -52.677 -39.303 54.499 1.00 52.75 363 GLY A O 1
ATOM 2840 N N . PRO A 1 364 ? -54.141 -37.614 54.326 1.00 54.50 364 PRO A N 1
ATOM 2841 C CA . PRO A 1 364 ? -54.348 -37.486 55.787 1.00 54.50 364 PRO A CA 1
ATOM 2842 C C . PRO A 1 364 ? -55.746 -37.864 56.357 1.00 54.50 364 PRO A C 1
ATOM 2844 O O . PRO A 1 364 ? -56.643 -37.026 56.382 1.00 54.50 364 PRO A O 1
ATOM 2847 N N . ILE A 1 365 ? -55.920 -39.075 56.922 1.00 49.91 365 ILE A N 1
ATOM 2848 C CA . ILE A 1 365 ? -57.086 -39.488 57.759 1.00 49.91 365 ILE A CA 1
ATOM 2849 C C . ILE A 1 365 ? -56.634 -40.553 58.789 1.00 49.91 365 ILE A C 1
ATOM 2851 O O . ILE A 1 365 ? -56.249 -41.633 58.348 1.00 49.91 365 ILE A O 1
ATOM 2855 N N . ASN A 1 366 ? -56.640 -40.309 60.124 1.00 48.34 366 ASN A N 1
ATOM 2856 C CA . ASN A 1 366 ? -56.158 -41.341 61.088 1.00 48.34 366 ASN A CA 1
ATOM 2857 C C . ASN A 1 366 ? -56.479 -41.237 62.624 1.00 48.34 366 ASN A C 1
ATOM 2859 O O . ASN A 1 366 ? -55.688 -41.760 63.408 1.00 48.34 366 ASN A O 1
ATOM 2863 N N . ARG A 1 367 ? -57.534 -40.562 63.138 1.00 48.69 367 ARG A N 1
ATOM 2864 C CA . ARG A 1 367 ? -57.798 -40.507 64.617 1.00 48.69 367 ARG A CA 1
ATOM 2865 C C . ARG A 1 367 ? -59.270 -40.355 65.050 1.00 48.69 367 ARG A C 1
ATOM 2867 O O . ARG A 1 367 ? -59.939 -39.457 64.555 1.00 48.69 367 ARG A O 1
ATOM 2874 N N . VAL A 1 368 ? -59.691 -41.133 66.065 1.00 49.06 368 VAL A N 1
ATOM 2875 C CA . VAL A 1 368 ? -60.871 -40.958 66.959 1.00 49.06 368 VAL A CA 1
ATOM 2876 C C . VAL A 1 368 ? -60.540 -41.568 68.340 1.00 49.06 368 VAL A C 1
ATOM 2878 O O . VAL A 1 368 ? -59.758 -42.515 68.405 1.00 49.06 368 VAL A O 1
ATOM 2881 N N . SER A 1 369 ? -61.083 -40.988 69.421 1.00 43.53 369 SER A N 1
ATOM 2882 C CA . SER A 1 369 ? -60.749 -41.256 70.839 1.00 43.53 369 SER A CA 1
ATOM 2883 C C . SER A 1 369 ? -61.913 -41.899 71.630 1.00 43.53 369 SER A C 1
ATOM 2885 O O . SER A 1 369 ? -62.935 -42.248 71.045 1.00 43.53 369 SER A O 1
ATOM 2887 N N . ALA A 1 370 ? -61.753 -42.046 72.952 1.00 47.75 370 ALA A N 1
ATOM 2888 C CA . ALA A 1 370 ? -62.750 -42.539 73.914 1.00 47.75 370 ALA A CA 1
ATOM 2889 C C . ALA A 1 370 ? -63.237 -41.451 74.909 1.00 47.75 370 ALA A C 1
ATOM 2891 O O . ALA A 1 370 ? -62.716 -40.335 74.927 1.00 47.75 370 ALA A O 1
ATOM 2892 N N . GLU A 1 371 ? -64.248 -41.801 75.714 1.00 47.38 371 GLU A N 1
ATOM 2893 C CA . GLU A 1 371 ? -65.170 -40.918 76.451 1.00 47.38 371 GLU A CA 1
ATOM 2894 C C . GLU A 1 371 ? -65.817 -41.720 77.617 1.00 47.38 371 GLU A C 1
ATOM 2896 O O . GLU A 1 371 ? -66.777 -42.459 77.380 1.00 47.38 371 GLU A O 1
ATOM 2901 N N . THR A 1 372 ? -65.268 -41.675 78.852 1.00 46.31 372 THR A N 1
ATOM 2902 C CA . THR A 1 372 ? -65.535 -42.765 79.840 1.00 46.31 372 THR A CA 1
ATOM 2903 C C . THR A 1 372 ? -65.660 -42.423 81.352 1.00 46.31 372 THR A C 1
ATOM 2905 O O . THR A 1 372 ? -65.940 -43.328 82.136 1.00 46.31 372 THR A O 1
ATOM 2908 N N . ASP A 1 373 ? -65.499 -41.177 81.823 1.00 50.94 373 ASP A N 1
ATOM 2909 C CA . ASP A 1 373 ? -65.388 -40.872 83.278 1.00 50.94 373 ASP A CA 1
ATOM 2910 C C . ASP A 1 373 ? -66.723 -40.497 83.987 1.00 50.94 373 ASP A C 1
ATOM 2912 O O . ASP A 1 373 ? -67.120 -39.331 84.032 1.00 50.94 373 ASP A O 1
ATOM 2916 N N . ILE A 1 374 ? -67.433 -41.478 84.576 1.00 39.16 374 ILE A N 1
ATOM 2917 C CA . ILE A 1 374 ? -68.862 -41.370 84.981 1.00 39.16 374 ILE A CA 1
ATOM 2918 C C . ILE A 1 374 ? -69.176 -41.540 86.507 1.00 39.16 374 ILE A C 1
ATOM 2920 O O . ILE A 1 374 ? -68.584 -42.345 87.220 1.00 39.16 374 ILE A O 1
ATOM 2924 N N . LEU A 1 375 ? -70.218 -40.825 86.988 1.00 50.94 375 LEU A N 1
ATOM 2925 C CA . LEU A 1 375 ? -71.006 -40.972 88.250 1.00 50.94 375 LEU A CA 1
ATOM 2926 C C . LEU A 1 375 ? -70.329 -40.828 89.647 1.00 50.94 375 LEU A C 1
ATOM 2928 O O . LEU A 1 375 ? -70.198 -39.714 90.159 1.00 50.94 375 LEU A O 1
ATOM 2932 N N . ILE A 1 376 ? -70.086 -41.944 90.354 1.00 51.84 376 ILE A N 1
ATOM 2933 C CA . ILE A 1 376 ? -69.665 -42.101 91.775 1.00 51.84 376 ILE A CA 1
ATOM 2934 C C . ILE A 1 376 ? -70.576 -41.498 92.892 1.00 51.84 376 ILE A C 1
ATOM 2936 O O . ILE A 1 376 ? -70.975 -42.195 93.822 1.00 51.84 376 ILE A O 1
ATOM 2940 N N . ARG A 1 377 ? -70.862 -40.192 92.882 1.00 50.47 377 ARG A N 1
ATOM 2941 C CA . ARG A 1 377 ? -70.867 -39.300 94.081 1.00 50.47 377 ARG A CA 1
ATOM 2942 C C . ARG A 1 377 ? -71.917 -39.428 95.230 1.00 50.47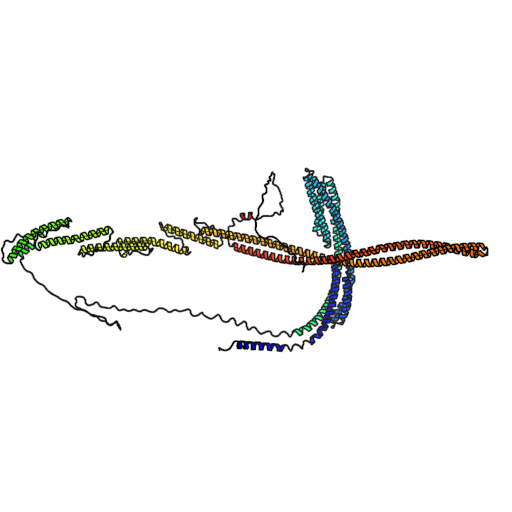 377 ARG A C 1
ATOM 2944 O O . ARG A 1 377 ? -71.895 -38.573 96.109 1.00 50.47 377 ARG A O 1
ATOM 2951 N N . LYS A 1 378 ? -72.846 -40.393 95.287 1.00 55.16 378 LYS A N 1
ATOM 2952 C CA . LYS A 1 378 ? -74.193 -40.174 95.909 1.00 55.16 378 LYS A CA 1
ATOM 2953 C C . LYS A 1 378 ? -74.529 -40.629 97.365 1.00 55.16 378 LYS A C 1
ATOM 2955 O O . LYS A 1 378 ? -75.717 -40.679 97.676 1.00 55.16 378 LYS A O 1
ATOM 2960 N N . VAL A 1 379 ? -73.593 -40.995 98.260 1.00 52.28 379 VAL A N 1
ATOM 2961 C CA . VAL A 1 379 ? -73.951 -41.759 99.503 1.00 52.28 379 VAL A CA 1
ATOM 2962 C C . VAL A 1 379 ? -73.370 -41.250 100.842 1.00 52.28 379 VAL A C 1
ATOM 2964 O O . VAL A 1 379 ? -73.015 -42.058 101.698 1.00 52.28 379 VAL A O 1
ATOM 2967 N N . ARG A 1 380 ? -73.214 -39.937 101.055 1.00 44.06 380 ARG A N 1
ATOM 2968 C CA . ARG A 1 380 ? -72.382 -39.426 102.170 1.00 44.06 380 ARG A CA 1
ATOM 2969 C C . ARG A 1 380 ? -73.120 -38.663 103.283 1.00 44.06 380 ARG A C 1
ATOM 2971 O O . ARG A 1 380 ? -72.556 -38.477 104.356 1.00 44.06 380 ARG A O 1
ATOM 2978 N N . ASP A 1 381 ? -74.353 -38.222 103.062 1.00 50.97 381 ASP A N 1
ATOM 2979 C CA . ASP A 1 381 ? -74.770 -36.910 103.585 1.00 50.97 381 ASP A CA 1
ATOM 2980 C C . ASP A 1 381 ? -75.692 -36.922 104.827 1.00 50.97 381 ASP A C 1
ATOM 2982 O O . ASP A 1 381 ? -76.520 -36.033 104.998 1.00 50.97 381 ASP A O 1
ATOM 2986 N N . GLY A 1 382 ? -75.550 -37.901 105.730 1.00 55.72 382 GLY A N 1
ATOM 2987 C CA . GLY A 1 382 ? -76.225 -37.920 107.047 1.00 55.72 382 GLY A CA 1
ATOM 2988 C C . GLY A 1 382 ? -77.722 -38.266 107.019 1.00 55.72 382 GLY A C 1
ATOM 2989 O O . GLY A 1 382 ? -78.218 -38.920 107.934 1.00 55.72 382 GLY A O 1
ATOM 2990 N N . GLU A 1 383 ? -78.408 -37.958 105.920 1.00 55.69 383 GLU A N 1
ATOM 2991 C CA . GLU A 1 383 ? -79.495 -38.786 105.401 1.00 55.69 383 GLU A CA 1
ATOM 2992 C C . GLU A 1 383 ? -78.921 -40.151 104.979 1.00 55.69 383 GLU A C 1
ATOM 2994 O O . GLU A 1 383 ? -77.978 -40.250 104.190 1.00 55.69 383 GLU A O 1
ATOM 2999 N N . LEU A 1 384 ? -79.466 -41.239 105.514 1.00 57.94 384 LEU A N 1
ATOM 3000 C CA . LEU A 1 384 ? -78.797 -42.543 105.499 1.00 57.94 384 LEU A CA 1
ATOM 3001 C C . LEU A 1 384 ? -79.190 -43.356 104.220 1.00 57.94 384 LEU A C 1
ATOM 3003 O O . LEU A 1 384 ? -79.988 -44.288 104.315 1.00 57.94 384 LEU A O 1
ATOM 3007 N N . ALA A 1 385 ? -78.685 -42.948 103.022 1.00 48.59 385 ALA A N 1
ATOM 3008 C CA . ALA A 1 385 ? -79.365 -43.081 101.694 1.00 48.59 385 ALA A CA 1
ATOM 3009 C C . ALA A 1 385 ? -78.677 -43.815 100.463 1.00 48.59 385 ALA A C 1
ATOM 3011 O O . ALA A 1 385 ? -78.466 -45.028 100.508 1.00 48.59 385 ALA A O 1
ATOM 3012 N N . ALA A 1 386 ? -78.454 -43.139 99.303 1.00 51.34 386 ALA A N 1
ATOM 3013 C CA . ALA A 1 386 ? -78.822 -43.547 97.899 1.00 51.34 386 ALA A CA 1
ATOM 3014 C C . ALA A 1 386 ? -77.856 -44.405 96.986 1.00 51.34 386 ALA A C 1
ATOM 3016 O O . ALA A 1 386 ? -76.868 -44.947 97.471 1.00 51.34 386 ALA A O 1
ATOM 3017 N N . ARG A 1 387 ? -78.177 -44.622 95.672 1.00 40.97 387 ARG A N 1
ATOM 3018 C CA . ARG A 1 387 ? -77.564 -45.603 94.689 1.00 40.97 387 ARG A CA 1
ATOM 3019 C C . ARG A 1 387 ? -77.524 -45.129 93.178 1.00 40.97 387 ARG A C 1
ATOM 3021 O O . ARG A 1 387 ? -77.768 -43.947 92.942 1.00 40.97 387 ARG A O 1
ATOM 3028 N N . GLY A 1 388 ? -77.212 -45.998 92.172 1.00 54.34 388 GLY A N 1
ATOM 3029 C CA . GLY A 1 388 ? -77.018 -45.690 90.705 1.00 54.34 388 GLY A CA 1
ATOM 3030 C C . GLY A 1 388 ? -77.204 -46.866 89.674 1.00 54.34 388 GLY A C 1
ATOM 3031 O O . GLY A 1 388 ? -77.686 -47.914 90.092 1.00 54.34 388 GLY A O 1
ATOM 3032 N N . ASN A 1 389 ? -76.870 -46.705 88.359 1.00 59.81 389 ASN A N 1
ATOM 3033 C CA . ASN A 1 389 ? -77.091 -47.672 87.218 1.00 59.81 389 ASN A CA 1
ATOM 3034 C C . ASN A 1 389 ? -76.095 -47.512 85.995 1.00 59.81 389 ASN A C 1
ATOM 3036 O O . ASN A 1 389 ? -75.355 -46.530 85.999 1.00 59.81 389 ASN A O 1
ATOM 3040 N N . ALA A 1 390 ? -76.062 -48.420 84.973 1.00 57.03 390 ALA A N 1
ATOM 3041 C CA . ALA A 1 390 ? -74.955 -48.583 83.976 1.00 57.03 390 ALA A CA 1
ATOM 3042 C C . ALA A 1 390 ? -75.217 -49.326 82.597 1.00 57.03 390 ALA A C 1
ATOM 3044 O O . ALA A 1 390 ? -74.917 -50.515 82.483 1.00 57.03 390 ALA A O 1
ATOM 3045 N N . GLU A 1 391 ? -75.682 -48.682 81.500 1.00 57.31 391 GLU A N 1
ATOM 3046 C CA . GLU A 1 391 ? -76.008 -49.411 80.225 1.00 57.31 391 GLU A CA 1
ATOM 3047 C C . GLU A 1 391 ? -75.325 -49.000 78.893 1.00 57.31 391 GLU A C 1
ATOM 3049 O O . GLU A 1 391 ? -75.394 -49.774 77.940 1.00 57.31 391 GLU A O 1
ATOM 3054 N N . ALA A 1 392 ? -74.660 -47.845 78.778 1.00 56.41 392 ALA A N 1
ATOM 3055 C CA . ALA A 1 392 ? -74.385 -47.204 77.474 1.00 56.41 392 ALA A CA 1
ATOM 3056 C C . ALA A 1 392 ? -73.220 -47.760 76.609 1.00 56.41 392 ALA A C 1
ATOM 3058 O O . ALA A 1 392 ? -72.929 -47.192 75.558 1.00 56.41 392 ALA A O 1
ATOM 3059 N N . TYR A 1 393 ? -72.545 -48.842 77.015 1.00 54.91 393 TYR A N 1
ATOM 3060 C CA . TYR A 1 393 ? -71.308 -49.322 76.377 1.00 54.91 393 TYR A CA 1
ATOM 3061 C C . TYR A 1 393 ? -71.330 -50.838 76.106 1.00 54.91 393 TYR A C 1
ATOM 3063 O O . TYR A 1 393 ? -72.050 -51.591 76.765 1.00 54.91 393 TYR A O 1
ATOM 3071 N N . SER A 1 394 ? -70.517 -51.297 75.145 1.00 51.25 394 SER A N 1
ATOM 3072 C CA . SER A 1 394 ? -70.373 -52.720 74.788 1.00 51.25 394 SER A CA 1
ATOM 3073 C C . SER A 1 394 ? -68.931 -53.216 74.947 1.00 51.25 394 SER A C 1
ATOM 3075 O O . SER A 1 394 ? -67.974 -52.452 74.812 1.00 51.25 394 SER A O 1
ATOM 3077 N N . GLY A 1 395 ? -68.776 -54.504 75.266 1.00 54.56 395 GLY A N 1
ATOM 3078 C CA . GLY A 1 395 ? -67.493 -55.068 75.685 1.00 54.56 395 GLY A CA 1
ATOM 3079 C C . GLY A 1 395 ? -67.120 -54.659 77.115 1.00 54.56 395 GLY A C 1
ATOM 3080 O O . GLY A 1 395 ? -67.990 -54.485 77.962 1.00 54.56 395 GLY A O 1
ATOM 3081 N N . ILE A 1 396 ? -65.818 -54.507 77.368 1.00 48.84 396 ILE A N 1
ATOM 3082 C CA . ILE A 1 396 ? -65.198 -54.382 78.706 1.00 48.84 396 ILE A CA 1
ATOM 3083 C C . ILE A 1 396 ? -65.699 -53.153 79.504 1.00 48.84 396 ILE A C 1
ATOM 3085 O O . ILE A 1 396 ? -65.599 -53.106 80.725 1.00 48.84 396 ILE A O 1
ATOM 3089 N N . TRP A 1 397 ? -66.289 -52.161 78.837 1.00 55.59 397 TRP A N 1
ATOM 3090 C CA . TRP A 1 397 ? -66.663 -50.865 79.414 1.00 55.59 397 TRP A CA 1
ATOM 3091 C C . TRP A 1 397 ? -68.008 -50.834 80.179 1.00 55.59 397 TRP A C 1
ATOM 3093 O O . TRP A 1 397 ? -68.580 -49.757 80.339 1.00 55.59 397 TRP A O 1
ATOM 3103 N N . LYS A 1 398 ? -68.540 -51.977 80.649 1.00 54.41 398 LYS A N 1
ATOM 3104 C CA . LYS A 1 398 ? -69.881 -52.056 81.279 1.00 54.41 398 LYS A CA 1
ATOM 3105 C C . LYS A 1 398 ? -69.919 -52.269 82.812 1.00 54.41 398 LYS A C 1
ATOM 3107 O O . LYS A 1 398 ? -70.866 -51.817 83.451 1.00 54.41 398 LYS A O 1
ATOM 3112 N N . ASP A 1 399 ? -68.923 -52.896 83.438 1.00 52.78 399 ASP A N 1
ATOM 3113 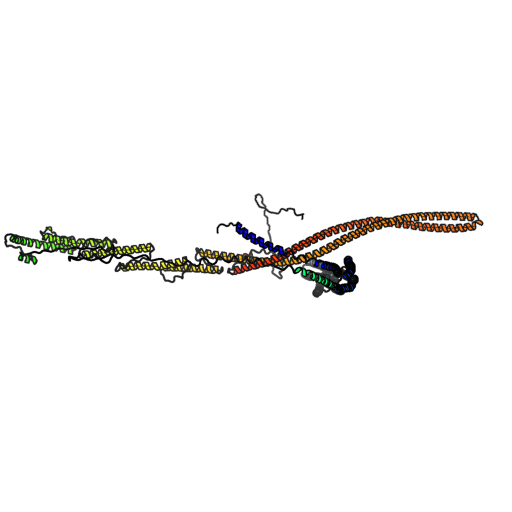C CA . ASP A 1 399 ? -69.119 -53.628 84.717 1.00 52.78 399 ASP A CA 1
ATOM 3114 C C . ASP A 1 399 ? -68.897 -52.863 86.079 1.00 52.78 399 ASP A C 1
ATOM 3116 O O . ASP A 1 399 ? -68.484 -53.485 87.055 1.00 52.78 399 ASP A O 1
ATOM 3120 N N . LEU A 1 400 ? -69.136 -51.538 86.234 1.00 51.81 400 LEU A N 1
ATOM 3121 C CA . LEU A 1 400 ? -68.349 -50.676 87.186 1.00 51.81 400 LEU A CA 1
ATOM 3122 C C . LEU A 1 400 ? -68.908 -50.030 88.558 1.00 51.81 400 LEU A C 1
ATOM 3124 O O . LEU A 1 400 ? -68.189 -49.158 89.029 1.00 51.81 400 LEU A O 1
ATOM 3128 N N . VAL A 1 401 ? -70.042 -50.295 89.308 1.00 55.47 401 VAL A N 1
ATOM 3129 C CA . VAL A 1 401 ? -70.492 -49.430 90.529 1.00 55.47 401 VAL A CA 1
ATOM 3130 C C . VAL A 1 401 ? -71.277 -50.052 91.782 1.00 55.47 401 VAL A C 1
ATOM 3132 O O . VAL A 1 401 ? -72.093 -50.940 91.564 1.00 55.47 401 VAL A O 1
ATOM 3135 N N . LEU A 1 402 ? -71.158 -49.542 93.069 1.00 55.81 402 LEU A N 1
ATOM 3136 C CA . LEU A 1 402 ? -71.957 -49.882 94.342 1.00 55.81 402 LEU A CA 1
ATOM 3137 C C . LEU A 1 402 ? -72.160 -48.759 95.484 1.00 55.81 402 LEU A C 1
ATOM 3139 O O . LEU A 1 402 ? -71.986 -47.586 95.169 1.00 55.81 402 LEU A O 1
ATOM 3143 N N . GLY A 1 403 ? -72.600 -49.042 96.769 1.00 49.00 403 GLY A N 1
ATOM 3144 C CA . GLY A 1 403 ? -73.011 -48.052 97.864 1.00 49.00 403 GLY A CA 1
ATOM 3145 C C . GLY A 1 403 ? -73.073 -48.456 99.413 1.00 49.00 403 GLY A C 1
ATOM 3146 O O . GLY A 1 403 ? -72.632 -49.546 99.756 1.00 49.00 403 GLY A O 1
ATOM 3147 N N . ILE A 1 404 ? -73.588 -47.594 100.361 1.00 54.69 404 ILE A N 1
ATOM 3148 C CA . ILE A 1 404 ? -73.267 -47.466 101.864 1.00 54.69 404 ILE A CA 1
ATOM 3149 C C . ILE A 1 404 ? -74.491 -47.356 102.910 1.00 54.69 404 ILE A C 1
ATOM 3151 O O . ILE A 1 404 ? -75.609 -47.677 102.505 1.00 54.69 404 ILE A O 1
ATOM 3155 N N . ASN A 1 405 ? -74.317 -47.044 104.245 1.00 47.56 405 ASN A N 1
ATOM 3156 C CA . ASN A 1 405 ? -75.243 -47.240 105.447 1.00 47.56 405 ASN A CA 1
ATOM 3157 C C . ASN A 1 405 ? -75.558 -46.046 106.490 1.00 47.56 405 ASN A C 1
ATOM 3159 O O . ASN A 1 405 ? -76.019 -45.014 106.019 1.00 47.56 405 ASN A O 1
ATOM 3163 N N . ARG A 1 406 ? -75.496 -46.183 107.868 1.00 26.39 406 ARG A N 1
ATOM 3164 C CA . ARG A 1 406 ? -76.384 -45.521 108.936 1.00 26.39 406 ARG A CA 1
ATOM 3165 C C . ARG A 1 406 ? -75.807 -45.177 110.381 1.00 26.39 406 ARG A C 1
ATOM 3167 O O . ARG A 1 406 ? -74.745 -45.702 110.695 1.00 26.39 406 ARG A O 1
ATOM 3174 N N . LEU A 1 407 ? -76.486 -44.343 111.245 1.00 14.55 407 LEU A N 1
ATOM 3175 C CA . LEU A 1 407 ? -76.039 -43.750 112.582 1.00 14.55 407 LEU A CA 1
ATOM 3176 C C . LEU A 1 407 ? -77.061 -43.676 113.819 1.00 14.55 407 LEU A C 1
ATOM 3178 O O . LEU A 1 407 ? -77.807 -44.638 113.974 1.00 14.55 407 LEU A O 1
ATOM 3182 N N . ILE A 1 408 ? -77.027 -42.663 114.755 1.00 3.93 408 ILE A N 1
ATOM 3183 C CA . ILE A 1 408 ? -77.340 -42.719 116.254 1.00 3.93 408 ILE A CA 1
ATOM 3184 C C . ILE A 1 408 ? -78.137 -41.525 116.951 1.00 3.93 408 ILE A C 1
ATOM 3186 O O . ILE A 1 408 ? -78.548 -40.614 116.242 1.00 3.93 408 ILE A O 1
ATOM 3190 N N . GLU A 1 409 ? -78.337 -41.507 118.311 1.00 3.48 409 GLU A N 1
ATOM 3191 C CA . GLU A 1 409 ? -79.162 -40.553 119.169 1.00 3.48 409 GLU A CA 1
ATOM 3192 C C . GLU A 1 409 ? -78.762 -40.498 120.714 1.00 3.48 409 GLU A C 1
ATOM 3194 O O . GLU A 1 409 ? -78.070 -41.433 121.124 1.00 3.48 409 GLU A O 1
ATOM 3199 N N . ALA A 1 410 ? -79.201 -39.497 121.554 1.00 3.36 410 ALA A N 1
ATOM 3200 C CA . ALA A 1 410 ? -79.677 -39.550 123.004 1.00 3.36 410 ALA A CA 1
ATOM 3201 C C . ALA A 1 410 ? -79.262 -38.466 124.101 1.00 3.36 410 ALA A C 1
ATOM 3203 O O . ALA A 1 410 ? -78.120 -38.013 124.137 1.00 3.36 410 ALA A O 1
ATOM 3204 N N . PHE A 1 411 ? -80.151 -38.236 125.122 1.00 2.42 411 PHE A N 1
ATOM 3205 C CA . PHE A 1 411 ? -79.954 -37.862 126.589 1.00 2.42 411 PHE A CA 1
ATOM 3206 C C . PHE A 1 411 ? -80.227 -36.415 127.190 1.00 2.42 411 PHE A C 1
ATOM 3208 O O . PHE A 1 411 ? -80.322 -35.445 126.447 1.00 2.42 411 PHE A O 1
ATOM 3215 N N . VAL A 1 412 ? -80.433 -36.264 128.542 1.00 6.81 412 VAL A N 1
ATOM 3216 C CA . VAL A 1 412 ? -80.924 -35.038 129.303 1.00 6.81 412 VAL A CA 1
ATOM 3217 C C . VAL A 1 412 ? -80.681 -35.050 130.874 1.00 6.81 412 VAL A C 1
ATOM 3219 O O . VAL A 1 412 ? -80.130 -36.035 131.355 1.00 6.81 412 VAL A O 1
ATOM 3222 N N . ILE A 1 413 ? -81.108 -34.048 131.715 1.00 21.30 413 ILE A N 1
ATOM 3223 C CA . ILE A 1 413 ? -81.185 -34.115 133.236 1.00 21.30 413 ILE A CA 1
ATOM 3224 C C . ILE A 1 413 ? -81.417 -32.745 134.033 1.00 21.30 413 ILE A C 1
ATOM 3226 O O . ILE A 1 413 ? -82.061 -31.876 133.447 1.00 21.30 413 ILE A O 1
ATOM 3230 N N . PRO A 1 414 ? -81.011 -32.521 135.339 1.00 53.28 414 PRO A N 1
ATOM 3231 C CA . PRO A 1 414 ? -81.745 -31.695 136.380 1.00 53.28 414 PRO A CA 1
ATOM 3232 C C . PRO A 1 414 ? -81.028 -30.536 137.200 1.00 53.28 414 PRO A C 1
ATOM 3234 O O . PRO A 1 414 ? -79.837 -30.303 137.017 1.00 53.28 414 PRO A O 1
ATOM 3237 N N . ILE A 1 415 ? -81.736 -29.841 138.151 1.00 60.38 415 ILE A N 1
ATOM 3238 C CA . ILE A 1 415 ? -81.283 -28.742 139.103 1.00 60.38 415 ILE A CA 1
ATOM 3239 C C . ILE A 1 415 ? -82.213 -28.459 140.355 1.00 60.38 415 ILE A C 1
ATOM 3241 O O . ILE A 1 415 ? -83.324 -28.984 140.366 1.00 60.38 415 ILE A O 1
ATOM 3245 N N . ASN A 1 416 ? -81.814 -27.665 141.410 1.00 60.75 416 ASN A N 1
ATOM 3246 C CA . ASN A 1 416 ? -82.643 -27.394 142.648 1.00 60.75 416 ASN A CA 1
ATOM 3247 C C . ASN A 1 416 ? -82.563 -26.052 143.519 1.00 60.75 416 ASN A C 1
ATOM 3249 O O . ASN A 1 416 ? -83.429 -25.210 143.312 1.00 60.75 416 ASN A O 1
ATOM 3253 N N . MET A 1 417 ? -81.734 -25.899 144.593 1.00 54.69 417 MET A N 1
ATOM 3254 C CA . MET A 1 417 ? -82.069 -25.161 145.885 1.00 54.69 417 MET A CA 1
ATOM 3255 C C . MET A 1 417 ? -81.154 -23.971 146.390 1.00 54.69 417 MET A C 1
ATOM 3257 O O . MET A 1 417 ? -80.353 -23.454 145.620 1.00 54.69 417 MET A O 1
ATOM 3261 N N . THR A 1 418 ? -81.244 -23.548 147.690 1.00 56.31 418 THR A N 1
ATOM 3262 C CA . THR A 1 418 ? -80.322 -22.607 148.422 1.00 56.31 418 THR A CA 1
ATOM 3263 C C . THR A 1 418 ? -80.489 -21.103 148.094 1.00 56.31 418 THR A C 1
ATOM 3265 O O . THR A 1 418 ? -79.620 -20.261 148.322 1.00 56.31 418 THR A O 1
ATOM 3268 N N . SER A 1 419 ? -81.655 -20.749 147.557 1.00 60.41 419 SER A N 1
ATOM 3269 C CA . SER A 1 419 ? -81.803 -19.585 146.680 1.00 60.41 419 SER A CA 1
ATOM 3270 C C . SER A 1 419 ? -81.708 -18.176 147.294 1.00 60.41 419 SER A C 1
ATOM 3272 O O . SER A 1 419 ? -81.429 -17.269 146.527 1.00 60.41 419 SER A O 1
ATOM 3274 N N . GLU A 1 420 ? -81.936 -17.921 148.591 1.00 67.12 420 GLU A N 1
ATOM 3275 C CA . GLU A 1 420 ? -82.054 -16.526 149.096 1.00 67.12 420 GLU A CA 1
ATOM 3276 C C . GLU A 1 420 ? -80.704 -15.835 149.362 1.00 67.12 420 GLU A C 1
ATOM 3278 O O . GLU A 1 420 ? -80.462 -14.712 148.924 1.00 67.12 420 GLU A O 1
ATOM 3283 N N . HIS A 1 421 ? -79.772 -16.506 150.043 1.00 57.78 421 HIS A N 1
ATOM 3284 C CA . HIS A 1 421 ? -78.422 -15.952 150.204 1.00 57.78 421 HIS A CA 1
ATOM 3285 C C . HIS A 1 421 ? -77.615 -16.038 148.899 1.00 57.78 421 HIS A C 1
ATOM 3287 O O . HIS A 1 421 ? -76.722 -15.222 148.680 1.00 57.78 421 HIS A O 1
ATOM 3293 N N . ILE A 1 422 ? -77.986 -16.954 147.995 1.00 60.03 422 ILE A N 1
ATOM 3294 C CA . ILE A 1 422 ? -77.562 -16.893 146.592 1.00 60.03 422 ILE A CA 1
ATOM 3295 C C . ILE A 1 422 ? -78.190 -15.680 145.891 1.00 60.03 422 ILE A C 1
ATOM 3297 O O . ILE A 1 422 ? -77.473 -15.008 145.169 1.00 60.03 422 ILE A O 1
ATOM 3301 N N . ASP A 1 423 ? -79.461 -15.338 146.125 1.00 67.31 423 ASP A N 1
ATOM 3302 C CA . ASP A 1 423 ? -80.127 -14.185 145.501 1.00 67.31 423 ASP A CA 1
ATOM 3303 C C . ASP A 1 423 ? -79.405 -12.863 145.819 1.00 67.31 423 ASP A C 1
ATOM 3305 O O . ASP A 1 423 ? -79.004 -12.171 144.880 1.00 67.31 423 ASP A O 1
ATOM 3309 N N . ARG A 1 424 ? -79.103 -12.554 147.092 1.00 65.81 424 ARG A N 1
ATOM 3310 C CA . ARG A 1 424 ? -78.303 -11.352 147.430 1.00 65.81 424 ARG A CA 1
ATOM 3311 C C . ARG A 1 424 ? -76.907 -11.367 146.804 1.00 65.81 424 ARG A C 1
ATOM 3313 O O . ARG A 1 424 ? -76.521 -10.392 146.164 1.00 65.81 424 ARG A O 1
ATOM 3320 N N . ILE A 1 425 ? -76.181 -12.482 146.909 1.00 63.22 425 ILE A N 1
ATOM 3321 C CA . ILE A 1 425 ? -74.830 -12.606 146.335 1.00 63.22 425 ILE A CA 1
ATOM 3322 C C . ILE A 1 425 ? -74.863 -12.518 144.794 1.00 63.22 425 ILE A C 1
ATOM 3324 O O . ILE A 1 425 ? -73.969 -11.922 144.197 1.00 63.22 425 ILE A O 1
ATOM 3328 N N . SER A 1 426 ? -75.918 -13.017 144.143 1.00 60.66 426 SER A N 1
ATOM 3329 C CA . SER A 1 426 ? -76.131 -12.917 142.689 1.00 60.66 426 SER A CA 1
ATOM 3330 C C . SER A 1 426 ? -76.493 -11.503 142.224 1.00 60.66 426 SER A C 1
ATOM 3332 O O . SER A 1 426 ? -76.215 -11.145 141.082 1.00 60.66 426 SER A O 1
ATOM 3334 N N . LYS A 1 427 ? -77.047 -10.675 143.120 1.00 74.12 427 LYS A N 1
ATOM 3335 C CA . LYS A 1 427 ? -77.296 -9.240 142.908 1.00 74.12 427 LYS A CA 1
ATOM 3336 C C . LYS A 1 427 ? -76.052 -8.372 143.148 1.00 74.12 427 LYS A C 1
ATOM 3338 O O . LYS A 1 427 ? -76.125 -7.161 142.968 1.00 74.12 427 LYS A O 1
ATOM 3343 N N . GLY A 1 428 ? -74.920 -8.963 143.542 1.00 65.50 428 GLY A N 1
ATOM 3344 C CA . GLY A 1 428 ? -73.634 -8.275 143.729 1.00 65.50 428 GLY A CA 1
ATOM 3345 C C . GLY A 1 428 ? -73.482 -7.504 145.047 1.00 65.50 428 GLY A C 1
ATOM 3346 O O . GLY A 1 428 ? -72.374 -7.091 145.385 1.00 65.50 428 GLY A O 1
ATOM 3347 N N . ASP A 1 429 ? -74.555 -7.357 145.825 1.00 72.25 429 ASP A N 1
ATOM 3348 C CA . ASP A 1 429 ? -74.515 -6.853 147.198 1.00 72.25 429 ASP A CA 1
ATOM 3349 C C . ASP A 1 429 ? -73.947 -7.942 148.123 1.00 72.25 429 ASP A C 1
ATOM 3351 O O . ASP A 1 429 ? -74.653 -8.876 148.504 1.00 72.25 429 ASP A O 1
ATOM 3355 N N . ILE A 1 430 ? -72.650 -7.858 148.443 1.00 77.31 430 ILE A N 1
ATOM 3356 C CA . ILE A 1 430 ? -71.969 -8.832 149.309 1.00 77.31 430 ILE A CA 1
ATOM 3357 C C . ILE A 1 430 ? -72.386 -8.576 150.769 1.00 77.31 430 ILE A C 1
ATOM 3359 O O . ILE A 1 430 ? -71.902 -7.608 151.370 1.00 77.31 430 ILE A O 1
ATOM 3363 N N . PRO A 1 431 ? -73.225 -9.443 151.372 1.00 65.25 431 PRO A N 1
ATOM 3364 C CA . PRO A 1 431 ? -73.803 -9.192 152.684 1.00 65.25 431 PRO A CA 1
ATOM 3365 C C . PRO A 1 431 ? -72.773 -9.366 153.808 1.00 65.25 431 PRO A C 1
ATOM 3367 O O . PRO A 1 431 ? -71.669 -9.883 153.615 1.00 65.25 431 PRO A O 1
ATOM 3370 N N . GLU A 1 432 ? -73.158 -8.977 155.022 1.00 72.56 432 GLU A N 1
ATOM 3371 C CA . GLU A 1 432 ? -72.451 -9.412 156.227 1.00 72.56 432 GLU A CA 1
ATOM 3372 C C . GLU A 1 432 ? -72.684 -10.909 156.505 1.00 72.56 432 GLU A C 1
ATOM 3374 O O . GLU A 1 432 ? -73.551 -11.551 155.908 1.00 72.56 432 GLU A O 1
ATOM 3379 N N . LYS A 1 433 ? -71.857 -11.495 157.376 1.00 75.00 433 LYS A N 1
ATOM 3380 C CA . LYS A 1 433 ? -71.813 -12.949 157.585 1.00 75.00 433 LYS A CA 1
ATOM 3381 C C . LYS A 1 433 ? -73.037 -13.475 158.344 1.00 75.00 433 LYS A C 1
ATOM 3383 O O . LYS A 1 433 ? -73.463 -12.894 159.335 1.00 75.00 433 LYS A O 1
ATOM 3388 N N . ILE A 1 434 ? -73.530 -14.634 157.911 1.00 65.69 434 ILE A N 1
ATOM 3389 C CA . ILE A 1 434 ? -74.648 -15.383 158.495 1.00 65.69 434 ILE A CA 1
ATOM 3390 C C . ILE A 1 434 ? -74.284 -15.856 159.908 1.00 65.69 434 ILE A C 1
ATOM 3392 O O . ILE A 1 434 ? -73.262 -16.521 160.097 1.00 65.69 434 ILE A O 1
ATOM 3396 N N . THR A 1 435 ? -75.133 -15.571 160.893 1.00 68.38 435 THR A N 1
ATOM 3397 C CA . THR A 1 435 ? -74.899 -15.907 162.312 1.00 68.38 435 THR A CA 1
ATOM 3398 C C . THR A 1 435 ? -75.795 -17.023 162.863 1.00 68.38 435 THR A C 1
ATOM 3400 O O . THR A 1 435 ? -75.528 -17.525 163.952 1.00 68.38 435 THR A O 1
ATOM 3403 N N . GLU A 1 436 ? -76.819 -17.455 162.120 1.00 60.75 436 GLU A N 1
ATOM 3404 C CA . GLU A 1 436 ? -77.722 -18.554 162.505 1.00 60.75 436 GLU A CA 1
ATOM 3405 C C . GLU A 1 436 ? -77.053 -19.947 162.455 1.00 60.75 436 GLU A C 1
ATOM 3407 O O . GLU A 1 436 ? -75.933 -20.106 161.966 1.00 60.75 436 GLU A O 1
ATOM 3412 N N . ALA A 1 437 ? -77.732 -20.987 162.960 1.00 53.81 437 ALA A N 1
ATOM 3413 C CA . ALA A 1 437 ? -77.165 -22.330 163.130 1.00 53.81 437 ALA A CA 1
ATOM 3414 C C . ALA A 1 437 ? -78.018 -23.440 162.486 1.00 53.81 437 ALA A C 1
ATOM 3416 O O . ALA A 1 437 ? -79.204 -23.581 162.779 1.00 53.81 437 ALA A O 1
ATOM 3417 N N . TYR A 1 438 ? -77.382 -24.278 161.662 1.00 59.78 438 TYR A N 1
ATOM 3418 C CA . TYR A 1 438 ? -78.004 -25.392 160.933 1.00 59.78 438 TYR A CA 1
ATOM 3419 C C . TYR A 1 438 ? -77.416 -26.746 161.386 1.00 59.78 438 TYR A C 1
ATOM 3421 O O . TYR A 1 438 ? -76.586 -26.810 162.294 1.00 59.78 438 TYR A O 1
ATOM 3429 N N . LYS A 1 439 ? -77.835 -27.864 160.769 1.00 46.84 439 LYS A N 1
ATOM 3430 C CA . LYS A 1 439 ? -77.319 -29.223 161.052 1.00 46.84 439 LYS A CA 1
ATOM 3431 C C . LYS A 1 439 ? -77.075 -30.022 159.763 1.00 46.84 439 LYS A C 1
ATOM 3433 O O . LYS A 1 439 ? -77.665 -29.721 158.728 1.00 46.84 439 LYS A O 1
ATOM 3438 N N . GLY A 1 440 ? -76.212 -31.040 159.831 1.00 59.16 440 GLY A N 1
ATOM 3439 C CA . GLY A 1 440 ? -75.852 -31.885 158.682 1.00 59.16 440 GLY A CA 1
ATOM 3440 C C . GLY A 1 440 ? -75.198 -31.097 157.541 1.00 59.16 440 GLY A C 1
ATOM 3441 O O . GLY A 1 440 ? -74.553 -30.071 157.776 1.00 59.16 440 GLY A O 1
ATOM 3442 N N . ASP A 1 441 ? -75.397 -31.540 156.297 1.00 57.75 441 ASP A N 1
ATOM 3443 C CA . ASP A 1 441 ? -74.866 -30.851 155.112 1.00 57.75 441 ASP A CA 1
ATOM 3444 C C . ASP A 1 441 ? -75.383 -29.410 154.955 1.00 57.75 441 ASP A C 1
ATOM 3446 O O . ASP A 1 441 ? -74.680 -28.558 154.413 1.00 57.75 441 ASP A O 1
ATOM 3450 N N . PHE A 1 442 ? -76.538 -29.076 155.537 1.00 63.28 442 PHE A N 1
ATOM 3451 C CA . PHE A 1 442 ? -77.045 -27.702 155.556 1.00 63.28 442 PHE A CA 1
ATOM 3452 C C . PHE A 1 442 ? -76.244 -26.767 156.483 1.00 63.28 442 PHE A C 1
ATOM 3454 O O . PHE A 1 442 ? -76.159 -25.574 156.199 1.00 63.28 442 PHE A O 1
ATOM 3461 N N . ASN A 1 443 ? -75.556 -27.270 157.522 1.00 60.06 443 ASN A N 1
ATOM 3462 C CA . ASN A 1 443 ? -74.596 -26.426 158.253 1.00 60.06 443 ASN A CA 1
ATOM 3463 C C . ASN A 1 443 ? -73.309 -26.185 157.459 1.00 60.06 443 ASN A C 1
ATOM 3465 O O . ASN A 1 443 ? -72.755 -25.089 157.518 1.00 60.06 443 ASN A O 1
ATOM 3469 N N . ARG A 1 444 ? -72.877 -27.168 156.653 1.00 60.50 444 ARG A N 1
ATOM 3470 C CA . ARG A 1 444 ? -71.763 -26.979 155.709 1.00 60.50 444 ARG A CA 1
ATOM 3471 C C . ARG A 1 444 ? -72.109 -25.870 154.712 1.00 60.50 444 ARG A C 1
ATOM 3473 O O . ARG A 1 444 ? -71.285 -24.994 154.495 1.00 60.50 444 ARG A O 1
ATOM 3480 N N . ILE A 1 445 ? -73.340 -25.841 154.188 1.00 66.00 445 ILE A N 1
ATOM 3481 C CA . ILE A 1 445 ? -73.829 -24.751 153.321 1.00 66.00 445 ILE A CA 1
ATOM 3482 C C . ILE A 1 445 ? -73.690 -23.378 154.008 1.00 66.00 445 ILE A C 1
ATOM 3484 O O . ILE A 1 445 ? -73.143 -22.458 153.403 1.00 66.00 445 ILE A O 1
ATOM 3488 N N . LYS A 1 446 ? -74.096 -23.242 155.278 1.00 68.00 446 LYS A N 1
ATOM 3489 C CA . LYS A 1 446 ? -73.990 -21.975 156.025 1.00 68.00 446 LYS A CA 1
ATOM 3490 C C . LYS A 1 446 ? -72.538 -21.525 156.263 1.00 68.00 446 LYS A C 1
ATOM 3492 O O . LYS A 1 446 ? -72.213 -20.363 156.031 1.00 68.00 446 LYS A O 1
ATOM 3497 N N . ASP A 1 447 ? -71.647 -22.416 156.702 1.00 71.38 447 ASP A N 1
ATOM 3498 C CA . ASP A 1 447 ? -70.235 -22.050 156.920 1.00 71.38 447 ASP A CA 1
ATOM 3499 C C . ASP A 1 447 ? -69.492 -21.782 155.593 1.00 71.38 447 ASP A C 1
ATOM 3501 O O . ASP A 1 447 ? -68.678 -20.859 155.518 1.00 71.38 447 ASP A O 1
ATOM 3505 N N . ASN A 1 448 ? -69.857 -22.482 154.511 1.00 63.75 448 ASN A N 1
ATOM 3506 C CA . ASN A 1 448 ? -69.369 -22.197 153.159 1.00 63.75 448 ASN A CA 1
ATOM 3507 C C . ASN A 1 448 ? -69.788 -20.793 152.679 1.00 63.75 448 ASN A C 1
ATOM 3509 O O . ASN A 1 448 ? -68.949 -20.061 152.153 1.00 63.75 448 ASN A O 1
ATOM 3513 N N . LEU A 1 449 ? -71.042 -20.375 152.903 1.00 71.06 449 LEU A N 1
ATOM 3514 C CA . LEU A 1 449 ? -71.525 -19.023 152.566 1.00 71.06 449 LEU A CA 1
ATOM 3515 C C . LEU A 1 449 ? -70.753 -17.920 153.325 1.00 71.06 449 LEU A C 1
ATOM 3517 O O . LEU A 1 449 ? -70.440 -16.873 152.759 1.00 71.06 449 LEU A O 1
ATOM 3521 N N . ASN A 1 450 ? -70.345 -18.171 154.571 1.00 75.19 450 ASN A N 1
ATOM 3522 C CA . ASN A 1 450 ? -69.512 -17.241 155.346 1.00 75.19 450 ASN A CA 1
ATOM 3523 C C . ASN A 1 450 ? -68.050 -17.159 154.891 1.00 75.19 450 ASN A C 1
ATOM 3525 O O . ASN A 1 450 ? -67.376 -16.150 155.146 1.00 75.19 450 ASN A O 1
ATOM 3529 N N . MET A 1 451 ? -67.542 -18.210 154.249 1.00 73.62 451 MET A N 1
ATOM 3530 C CA . MET A 1 451 ? -66.236 -18.195 153.594 1.00 73.62 451 MET A CA 1
ATOM 3531 C C . MET A 1 451 ? -66.318 -17.416 152.272 1.00 73.62 451 MET A C 1
ATOM 3533 O O . MET A 1 451 ? -65.514 -16.511 152.051 1.00 73.62 451 MET A O 1
ATOM 3537 N N . LEU A 1 452 ? -67.362 -17.684 151.478 1.00 70.75 452 LEU A N 1
ATOM 3538 C CA . LEU A 1 452 ? -67.682 -17.041 150.197 1.00 70.75 452 LEU A CA 1
ATOM 3539 C C . LEU A 1 452 ? -67.670 -15.503 150.284 1.00 70.75 452 LEU A C 1
ATOM 3541 O O . LEU A 1 452 ? -66.952 -14.846 149.531 1.00 70.75 452 LEU A O 1
ATOM 3545 N N . ILE A 1 453 ? -68.381 -14.944 151.273 1.00 74.81 453 ILE A N 1
ATOM 3546 C CA . ILE A 1 453 ? -68.440 -13.498 151.571 1.00 74.81 453 ILE A CA 1
ATOM 3547 C C . ILE A 1 453 ? -67.043 -12.883 151.773 1.00 74.81 453 ILE A C 1
ATOM 3549 O O . ILE A 1 453 ? -66.781 -11.759 151.344 1.00 74.81 453 ILE A O 1
ATOM 3553 N N . GLY A 1 454 ? -66.132 -13.613 152.426 1.00 74.31 454 GLY A N 1
ATOM 3554 C CA . GLY A 1 454 ? -64.763 -13.152 152.662 1.00 74.31 454 GLY A CA 1
ATOM 3555 C C . GLY A 1 454 ? -63.919 -13.152 151.388 1.00 74.31 454 GLY A C 1
ATOM 3556 O O . GLY A 1 454 ? -63.234 -12.171 151.104 1.00 74.31 454 GLY A O 1
ATOM 3557 N N . THR A 1 455 ? -63.988 -14.230 150.602 1.00 75.06 455 THR A N 1
ATOM 3558 C CA . THR A 1 455 ? -63.171 -14.378 149.390 1.00 75.06 455 THR A CA 1
ATOM 3559 C C . THR A 1 455 ? -63.556 -13.370 148.304 1.00 75.06 455 THR A C 1
ATOM 3561 O O . THR A 1 455 ? -62.669 -12.799 147.670 1.00 75.06 455 THR A O 1
ATOM 3564 N N . MET A 1 456 ? -64.851 -13.075 148.136 1.00 75.00 456 MET A N 1
ATOM 3565 C CA . MET A 1 456 ? -65.321 -12.112 147.130 1.00 75.00 456 MET A CA 1
ATOM 3566 C C . MET A 1 456 ? -64.790 -10.686 147.357 1.00 75.00 456 MET A C 1
ATOM 3568 O O . MET A 1 456 ? -64.403 -10.028 146.393 1.00 75.00 456 MET A O 1
ATOM 3572 N N . LYS A 1 457 ? -64.702 -10.207 148.611 1.00 79.00 457 LYS A N 1
ATOM 3573 C CA . LYS A 1 457 ? -64.185 -8.850 148.895 1.00 79.00 457 LYS A CA 1
ATOM 3574 C C . LYS A 1 457 ? -62.703 -8.686 148.538 1.00 79.00 457 LYS A C 1
ATOM 3576 O O . LYS A 1 457 ? -62.319 -7.625 148.058 1.00 79.00 457 LYS A O 1
ATOM 3581 N N . GLY A 1 458 ? -61.882 -9.723 148.721 1.00 77.62 458 GLY A N 1
ATOM 3582 C CA . GLY A 1 458 ? -60.476 -9.690 148.295 1.00 77.62 458 GLY A CA 1
ATOM 3583 C C . GLY A 1 458 ? -60.315 -9.691 146.771 1.00 77.62 458 GLY A C 1
ATOM 3584 O O . GLY A 1 458 ? -59.460 -8.989 146.237 1.00 77.62 458 GLY A O 1
ATOM 3585 N N . LEU A 1 459 ? -61.168 -10.444 146.069 1.00 76.69 459 LEU A N 1
ATOM 3586 C CA . LEU A 1 459 ? -61.084 -10.641 144.620 1.00 76.69 459 LEU A CA 1
ATOM 3587 C C . LEU A 1 459 ? -61.320 -9.343 143.825 1.00 76.69 459 LEU A C 1
ATOM 3589 O O . LEU A 1 459 ? -60.657 -9.103 142.816 1.00 76.69 459 LEU A O 1
ATOM 3593 N N . LEU A 1 460 ? -62.229 -8.489 144.308 1.00 78.44 460 LEU A N 1
ATOM 3594 C CA . LEU A 1 460 ? -62.500 -7.171 143.723 1.00 78.44 460 LEU A CA 1
ATOM 3595 C C . LEU A 1 460 ? -61.245 -6.278 143.718 1.00 78.44 460 LEU A C 1
ATOM 3597 O O . LEU A 1 460 ? -60.937 -5.665 142.700 1.00 78.44 460 LEU A O 1
ATOM 3601 N N . SER A 1 461 ? -60.484 -6.267 144.818 1.00 81.38 461 SER A N 1
ATOM 3602 C CA . SER A 1 461 ? -59.269 -5.448 144.962 1.00 81.38 461 SER A CA 1
ATOM 3603 C C . SER A 1 461 ? -58.124 -5.912 144.048 1.00 81.38 461 SER A C 1
ATOM 3605 O O . SER A 1 461 ? -57.451 -5.096 143.423 1.00 81.38 461 SER A O 1
ATOM 3607 N N . GLU A 1 462 ? -57.932 -7.230 143.898 1.00 80.94 462 GLU A N 1
ATOM 3608 C CA . GLU A 1 462 ? -56.912 -7.774 142.984 1.00 80.94 462 GLU A CA 1
ATOM 3609 C C . GLU A 1 462 ? -57.252 -7.486 141.506 1.00 80.94 462 GLU A C 1
ATOM 3611 O O . GLU A 1 462 ? -56.357 -7.305 140.681 1.00 80.94 462 GLU A O 1
ATOM 3616 N N . THR A 1 463 ? -58.547 -7.420 141.175 1.00 80.44 463 THR A N 1
ATOM 3617 C CA . THR A 1 463 ? -59.036 -7.160 139.811 1.00 80.44 463 THR A CA 1
ATOM 3618 C C . THR A 1 463 ? -58.796 -5.708 139.386 1.00 80.44 463 THR A C 1
ATOM 3620 O O . THR A 1 463 ? -58.322 -5.467 138.276 1.00 80.44 463 THR A O 1
ATOM 3623 N N . ASP A 1 464 ? -59.064 -4.739 140.266 1.00 82.00 464 ASP A N 1
ATOM 3624 C CA . ASP A 1 464 ? -58.895 -3.305 139.975 1.00 82.00 464 ASP A CA 1
ATOM 3625 C C . ASP A 1 464 ? -57.424 -2.943 139.676 1.00 82.00 464 ASP A C 1
ATOM 3627 O O . ASP A 1 464 ? -57.116 -2.255 138.698 1.00 82.00 464 ASP A O 1
ATOM 3631 N N . SER A 1 465 ? -56.488 -3.528 140.434 1.00 82.56 465 SER A N 1
ATOM 3632 C CA . SER A 1 465 ? -55.044 -3.354 140.217 1.00 82.56 465 SER A CA 1
ATOM 3633 C C . SER A 1 465 ? -54.563 -3.840 138.842 1.00 82.56 465 SER A C 1
ATOM 3635 O O . SER A 1 465 ? -53.587 -3.304 138.315 1.00 82.56 465 SER A O 1
ATOM 3637 N N . LEU A 1 466 ? -55.212 -4.852 138.256 1.00 82.50 466 LEU A N 1
ATOM 3638 C CA . LEU A 1 466 ? -54.868 -5.362 136.925 1.00 82.50 466 LEU A CA 1
ATOM 3639 C C . LEU A 1 466 ? -55.380 -4.457 135.802 1.00 82.50 466 LEU A C 1
ATOM 3641 O O . LEU A 1 466 ? -54.686 -4.264 134.804 1.00 82.50 466 LEU A O 1
ATOM 3645 N N . ILE A 1 467 ? -56.565 -3.866 135.977 1.00 80.19 467 ILE A N 1
ATOM 3646 C CA . ILE A 1 467 ? -57.152 -2.928 135.010 1.00 80.19 467 ILE A CA 1
ATOM 3647 C C . ILE A 1 467 ? -56.250 -1.695 134.865 1.00 80.19 467 ILE A C 1
ATOM 3649 O O . ILE A 1 467 ? -55.924 -1.303 133.742 1.00 80.19 467 ILE A O 1
ATOM 3653 N N . GLN A 1 468 ? -55.764 -1.150 135.986 1.00 81.06 468 GLN A N 1
ATOM 3654 C CA . GLN A 1 468 ? -54.787 -0.054 136.007 1.00 81.06 468 GLN A CA 1
ATOM 3655 C C . GLN A 1 468 ? -53.508 -0.388 135.224 1.00 81.06 468 GLN A C 1
ATOM 3657 O O . GLN A 1 468 ? -53.027 0.426 134.436 1.00 81.06 468 GLN A O 1
ATOM 3662 N N . ALA A 1 469 ? -52.953 -1.590 135.393 1.00 81.00 469 ALA A N 1
ATOM 3663 C CA . ALA A 1 469 ? -51.726 -1.978 134.701 1.00 81.00 469 ALA A CA 1
ATOM 3664 C C . ALA A 1 469 ? -51.905 -2.084 133.176 1.00 81.00 469 ALA A C 1
ATOM 3666 O O . ALA A 1 469 ? -51.047 -1.619 132.423 1.00 81.00 469 ALA A O 1
ATOM 3667 N N . VAL A 1 470 ? -53.037 -2.637 132.722 1.00 81.25 470 VAL A N 1
ATOM 3668 C CA . VAL A 1 470 ? -53.364 -2.752 131.292 1.00 81.25 470 VAL A CA 1
ATOM 3669 C C . VAL A 1 470 ? -53.601 -1.377 130.657 1.00 81.25 470 VAL A C 1
ATOM 3671 O O . VAL A 1 470 ? -53.097 -1.123 129.566 1.00 81.25 470 VAL A O 1
ATOM 3674 N N . GLN A 1 471 ? -54.296 -0.464 131.346 1.00 79.19 471 GLN A N 1
ATOM 3675 C CA . GLN A 1 471 ? -54.524 0.906 130.859 1.00 79.19 471 GLN A CA 1
ATOM 3676 C C . GLN A 1 471 ? -53.227 1.712 130.690 1.00 79.19 471 GLN A C 1
ATOM 3678 O O . GLN A 1 471 ? -53.125 2.512 129.765 1.00 79.19 471 GLN A O 1
ATOM 3683 N N . ASN A 1 472 ? -52.223 1.471 131.538 1.00 82.75 472 ASN A N 1
ATOM 3684 C CA . ASN A 1 472 ? -50.907 2.111 131.449 1.00 82.75 472 ASN A CA 1
ATOM 3685 C C . ASN A 1 472 ? -49.936 1.406 130.475 1.00 82.75 472 ASN A C 1
ATOM 3687 O O . ASN A 1 472 ? -48.762 1.760 130.425 1.00 82.75 472 ASN A O 1
ATOM 3691 N N . GLY A 1 473 ? -50.387 0.396 129.719 1.00 77.06 473 GLY A N 1
ATOM 3692 C CA . GLY A 1 473 ? -49.555 -0.341 128.757 1.00 77.06 473 GLY A CA 1
ATOM 3693 C C . GLY A 1 473 ? -48.576 -1.352 129.372 1.00 77.06 473 GLY A C 1
ATOM 3694 O O . GLY A 1 473 ? -47.871 -2.037 128.634 1.00 77.06 473 GLY A O 1
ATOM 3695 N N . ASN A 1 474 ? -48.559 -1.520 130.699 1.00 80.88 474 ASN A N 1
ATOM 3696 C CA . ASN A 1 474 ? -47.686 -2.463 131.409 1.00 80.88 474 ASN A CA 1
ATOM 3697 C C . ASN A 1 474 ? -48.267 -3.889 131.386 1.00 80.88 474 ASN A C 1
ATOM 3699 O O . ASN A 1 474 ? -48.569 -4.491 132.425 1.00 80.88 474 ASN A O 1
ATOM 3703 N N . LEU A 1 475 ? -48.415 -4.432 130.172 1.00 80.56 475 LEU A N 1
ATOM 3704 C CA . LEU A 1 475 ? -49.092 -5.701 129.877 1.00 80.56 475 LEU A CA 1
ATOM 3705 C C . LEU A 1 475 ? -48.383 -6.959 130.422 1.00 80.56 475 LEU A C 1
ATOM 3707 O O . LEU A 1 475 ? -48.900 -8.063 130.263 1.00 80.56 475 LEU A O 1
ATOM 3711 N N . GLU A 1 476 ? -47.237 -6.826 131.090 1.00 81.25 476 GLU A N 1
ATOM 3712 C CA . GLU A 1 476 ? -46.549 -7.913 131.811 1.00 81.25 476 GLU A CA 1
ATOM 3713 C C . GLU A 1 476 ? -47.073 -8.117 133.246 1.00 81.25 476 GLU A C 1
ATOM 3715 O O . GLU A 1 476 ? -46.807 -9.141 133.871 1.00 81.25 476 GLU A O 1
ATOM 3720 N N . THR A 1 477 ? -47.866 -7.180 133.774 1.00 83.69 477 THR A N 1
ATOM 3721 C CA . THR A 1 477 ? -48.381 -7.248 135.154 1.00 83.69 477 THR A CA 1
ATOM 3722 C C . THR A 1 477 ? -49.413 -8.371 135.315 1.00 83.69 477 THR A C 1
ATOM 3724 O O . THR A 1 477 ? -50.318 -8.517 134.490 1.00 83.69 477 THR A O 1
ATOM 3727 N N . ARG A 1 478 ? -49.308 -9.174 136.380 1.00 84.00 478 ARG A N 1
ATOM 3728 C CA . ARG A 1 478 ? -50.195 -10.317 136.671 1.00 84.00 478 ARG A CA 1
ATOM 3729 C C . ARG A 1 478 ? -50.711 -10.246 138.112 1.00 84.00 478 ARG A C 1
ATOM 3731 O O . ARG A 1 478 ? -49.986 -9.824 139.008 1.00 84.00 478 ARG A O 1
ATOM 3738 N N . GLY A 1 479 ? -51.960 -10.657 138.332 1.00 79.25 479 GLY A N 1
ATOM 3739 C CA . GLY A 1 479 ? -52.570 -10.748 139.662 1.00 79.25 479 GLY A CA 1
ATOM 3740 C C . GLY A 1 479 ? -52.106 -12.013 140.374 1.00 79.25 479 GLY A C 1
ATOM 3741 O O . GLY A 1 479 ? -51.670 -12.953 139.714 1.00 79.25 479 GLY A O 1
ATOM 3742 N N . THR A 1 480 ? -52.208 -12.049 141.703 1.00 85.38 480 THR A N 1
ATOM 3743 C CA . THR A 1 480 ? -51.595 -13.077 142.565 1.00 85.38 480 THR A CA 1
ATOM 3744 C C . THR A 1 480 ? -52.598 -14.191 142.902 1.00 85.38 480 THR A C 1
ATOM 3746 O O . THR A 1 480 ? -53.407 -14.016 143.821 1.00 85.38 480 THR A O 1
ATOM 3749 N N . PRO A 1 481 ? -52.599 -15.355 142.222 1.00 80.88 481 PRO A N 1
ATOM 3750 C CA . PRO A 1 481 ? -53.665 -16.334 142.416 1.00 80.88 481 PRO A CA 1
ATOM 3751 C C . PRO A 1 481 ? -53.565 -17.053 143.776 1.00 80.88 481 PRO A C 1
ATOM 3753 O O . PRO A 1 481 ? -54.568 -17.530 144.298 1.00 80.88 481 PRO A O 1
ATOM 3756 N N . GLU A 1 482 ? -52.381 -17.097 144.396 1.00 81.69 482 GLU A N 1
ATOM 3757 C CA . GLU A 1 482 ? -52.107 -17.724 145.704 1.00 81.69 482 GLU A CA 1
ATOM 3758 C C . GLU A 1 482 ? -52.843 -17.073 146.883 1.00 81.69 482 GLU A C 1
ATOM 3760 O O . GLU A 1 482 ? -52.999 -17.712 147.921 1.00 81.69 482 GLU A O 1
ATOM 3765 N N . LYS A 1 483 ? -53.331 -15.834 146.734 1.00 77.19 483 LYS A N 1
ATOM 3766 C CA . LYS A 1 483 ? -54.165 -15.155 147.743 1.00 77.19 483 LYS A CA 1
ATOM 3767 C C . LYS A 1 483 ? -55.571 -15.768 147.867 1.00 77.19 483 LYS A C 1
ATOM 3769 O O . LYS A 1 483 ? -56.305 -15.429 148.794 1.00 77.19 483 LYS A O 1
ATOM 3774 N N . PHE A 1 484 ? -55.959 -16.640 146.934 1.00 79.19 484 PHE A N 1
ATOM 3775 C CA . PHE A 1 484 ? -57.313 -17.169 146.784 1.00 79.19 484 PHE A CA 1
ATOM 3776 C C . PHE A 1 484 ? -57.331 -18.705 146.744 1.00 79.19 484 PHE A C 1
ATOM 3778 O O . PHE A 1 484 ? -56.324 -19.358 146.468 1.00 79.19 484 PHE A O 1
ATOM 3785 N N . SER A 1 485 ? -58.507 -19.285 146.996 1.00 71.50 485 SER A N 1
ATOM 3786 C CA . SER A 1 485 ? -58.711 -20.736 147.120 1.00 71.50 485 SER A CA 1
ATOM 3787 C C . SER A 1 485 ? -59.902 -21.209 146.287 1.00 71.50 485 SER A C 1
ATOM 3789 O O . SER A 1 485 ? -60.894 -20.491 146.146 1.00 71.50 485 SER A O 1
ATOM 3791 N N . GLY A 1 486 ? -59.819 -22.431 145.749 1.00 75.69 486 GLY A N 1
ATOM 3792 C CA . GLY A 1 486 ? -60.827 -22.974 144.831 1.00 75.69 486 GLY A CA 1
ATOM 3793 C C . GLY A 1 486 ? -60.973 -22.121 143.566 1.00 75.69 486 GLY A C 1
ATOM 3794 O O . GLY A 1 486 ? -60.014 -21.483 143.131 1.00 75.69 486 GLY A O 1
ATOM 3795 N N . SER A 1 487 ? -62.179 -22.049 143.004 1.00 71.88 487 SER A N 1
ATOM 3796 C CA . SER A 1 487 ? -62.425 -21.347 141.735 1.00 71.88 487 SER A CA 1
ATOM 3797 C C . SER A 1 487 ? -62.186 -19.836 141.757 1.00 71.88 487 SER A C 1
ATOM 3799 O O . SER A 1 487 ? -62.056 -19.219 140.705 1.00 71.88 487 SER A O 1
ATOM 3801 N N . TRP A 1 488 ? -62.005 -19.230 142.932 1.00 76.12 488 TRP A N 1
ATOM 3802 C CA . TRP A 1 488 ? -61.527 -17.851 143.048 1.00 76.12 488 TRP A CA 1
ATOM 3803 C C . TRP A 1 488 ? -60.051 -17.705 142.641 1.00 76.12 488 TRP A C 1
ATOM 3805 O O . TRP A 1 488 ? -59.685 -16.715 142.009 1.00 76.12 488 TRP A O 1
ATOM 3815 N N . LYS A 1 489 ? -59.218 -18.725 142.898 1.00 80.62 489 LYS A N 1
ATOM 3816 C CA . LYS A 1 489 ? -57.860 -18.819 142.337 1.00 80.62 489 LYS A CA 1
ATOM 3817 C C . LYS A 1 489 ? -57.899 -19.036 140.828 1.00 80.62 489 LYS A C 1
ATOM 3819 O O . LYS A 1 489 ? -57.116 -18.432 140.094 1.00 80.62 489 LYS A O 1
ATOM 3824 N N . GLU A 1 490 ? -58.818 -19.878 140.360 1.00 78.44 490 GLU A N 1
ATOM 3825 C CA . GLU A 1 490 ? -59.014 -20.145 138.930 1.00 78.44 490 GLU A CA 1
ATOM 3826 C C . GLU A 1 490 ? -59.450 -18.882 138.175 1.00 78.44 490 GLU A C 1
ATOM 3828 O O . GLU A 1 490 ? -58.990 -18.667 137.059 1.00 78.44 490 GLU A O 1
ATOM 3833 N N . LEU A 1 491 ? -60.245 -18.005 138.801 1.00 79.19 491 LEU A N 1
ATOM 3834 C CA . LEU A 1 491 ? -60.678 -16.727 138.230 1.00 79.19 491 LEU A CA 1
ATOM 3835 C C . LEU A 1 491 ? -59.503 -15.751 138.047 1.00 79.19 491 LEU A C 1
ATOM 3837 O O . LEU A 1 491 ? -59.298 -15.273 136.934 1.00 79.19 491 LEU A O 1
ATOM 3841 N N . VAL A 1 492 ? -58.670 -15.517 139.071 1.00 79.44 492 VAL A N 1
ATOM 3842 C CA . VAL A 1 492 ? -57.463 -14.664 138.927 1.00 79.44 492 VAL A CA 1
ATOM 3843 C C . VAL A 1 492 ? -56.468 -15.276 137.928 1.00 79.44 492 VAL A C 1
ATOM 3845 O O . VAL A 1 492 ? -55.904 -14.570 137.094 1.00 79.44 492 VAL A O 1
ATOM 3848 N N . THR A 1 493 ? -56.323 -16.606 137.927 1.00 81.94 493 THR A N 1
ATOM 3849 C CA . THR A 1 493 ? -55.547 -17.335 136.904 1.00 81.94 493 THR A CA 1
ATOM 3850 C C . THR A 1 493 ? -56.146 -17.155 135.501 1.00 81.94 493 THR A C 1
ATOM 3852 O O . THR A 1 493 ? -55.411 -17.067 134.520 1.00 81.94 493 THR A O 1
ATOM 3855 N N . GLY A 1 494 ? -57.473 -17.072 135.390 1.00 81.75 494 GLY A N 1
ATOM 3856 C CA . GLY A 1 494 ? -58.208 -16.810 134.155 1.00 81.75 494 GLY A CA 1
ATOM 3857 C C . GLY A 1 494 ? -58.002 -15.393 133.625 1.00 81.75 494 GLY A C 1
ATOM 3858 O O . GLY A 1 494 ? -57.790 -15.238 132.427 1.00 81.75 494 GLY A O 1
ATOM 3859 N N . ILE A 1 495 ? -57.977 -14.377 134.496 1.00 81.56 495 ILE A N 1
ATOM 3860 C CA . ILE A 1 495 ? -57.640 -12.996 134.109 1.00 81.56 495 ILE A CA 1
ATOM 3861 C C . ILE A 1 495 ? -56.184 -12.924 133.625 1.00 81.56 495 ILE A C 1
ATOM 3863 O O . ILE A 1 495 ? -55.923 -12.345 132.575 1.00 81.56 495 ILE A O 1
ATOM 3867 N N . ASN A 1 496 ? -55.244 -13.575 134.318 1.00 82.19 496 ASN A N 1
ATOM 3868 C CA . ASN A 1 496 ? -53.851 -13.656 133.867 1.00 82.19 496 ASN A CA 1
ATOM 3869 C C . ASN A 1 496 ? -53.743 -14.293 132.466 1.00 82.19 496 ASN A C 1
ATOM 3871 O O . ASN A 1 496 ? -53.180 -13.678 131.563 1.00 82.19 496 ASN A O 1
ATOM 3875 N N . ARG A 1 497 ? -54.386 -15.453 132.253 1.00 82.44 497 ARG A N 1
ATOM 3876 C CA . ARG A 1 497 ? -54.463 -16.125 130.939 1.00 82.44 497 ARG A CA 1
ATOM 3877 C C . ARG A 1 497 ? -55.136 -15.275 129.859 1.00 82.44 497 ARG A C 1
ATOM 3879 O O . ARG A 1 497 ? -54.786 -15.405 128.690 1.00 82.44 497 ARG A O 1
ATOM 3886 N N . LEU A 1 498 ? -56.106 -14.435 130.227 1.00 81.50 498 LEU A N 1
ATOM 3887 C CA . LEU A 1 498 ? -56.733 -13.491 129.304 1.00 81.50 498 LEU A CA 1
ATOM 3888 C C . LEU A 1 498 ? -55.709 -12.449 128.840 1.00 81.50 498 LEU A C 1
ATOM 3890 O O . LEU A 1 498 ? -55.588 -12.237 127.640 1.00 81.50 498 LEU A O 1
ATOM 3894 N N . ILE A 1 499 ? -54.934 -11.857 129.757 1.00 82.06 499 ILE A N 1
ATOM 3895 C CA . ILE A 1 499 ? -53.877 -10.894 129.404 1.00 82.06 499 ILE A CA 1
ATOM 3896 C C . ILE A 1 499 ? -52.813 -11.571 128.522 1.00 82.06 499 ILE A C 1
ATOM 3898 O O . ILE A 1 499 ? -52.479 -11.037 127.465 1.00 82.06 499 ILE A O 1
ATOM 3902 N N . ASP A 1 500 ? -52.350 -12.773 128.884 1.00 80.62 500 ASP A N 1
ATOM 3903 C CA . ASP A 1 500 ? -51.393 -13.551 128.077 1.00 80.62 500 ASP A CA 1
ATOM 3904 C C . ASP A 1 500 ? -51.898 -13.760 126.633 1.00 80.62 500 ASP A C 1
ATOM 3906 O O . ASP A 1 500 ? -51.162 -13.536 125.670 1.00 80.62 500 ASP A O 1
ATOM 3910 N N . ALA A 1 501 ? -53.184 -14.100 126.471 1.00 79.19 501 ALA A N 1
ATOM 3911 C CA . ALA A 1 501 ? -53.822 -14.315 125.171 1.00 79.19 501 ALA A CA 1
ATOM 3912 C C . ALA A 1 501 ? -53.953 -13.049 124.296 1.00 79.19 501 ALA A C 1
ATOM 3914 O O . ALA A 1 501 ? -54.154 -13.180 123.087 1.00 79.19 501 ALA A O 1
ATOM 3915 N N . PHE A 1 502 ? -53.824 -11.844 124.867 1.00 79.12 502 PHE A N 1
ATOM 3916 C CA . PHE A 1 502 ? -53.731 -10.587 124.111 1.00 79.12 502 PHE A CA 1
ATOM 3917 C C . PHE A 1 502 ? -52.281 -10.144 123.855 1.00 79.12 502 PHE A C 1
ATOM 3919 O O . PHE A 1 502 ? -52.021 -9.540 122.817 1.00 79.12 502 PHE A O 1
ATOM 3926 N N . VAL A 1 503 ? -51.328 -10.457 124.742 1.00 81.62 503 VAL A N 1
ATOM 3927 C CA . VAL A 1 503 ? -49.926 -10.006 124.621 1.00 81.62 503 VAL A CA 1
ATOM 3928 C C . VAL A 1 503 ? -49.157 -10.744 123.526 1.00 81.62 503 VAL A C 1
ATOM 3930 O O . VAL A 1 503 ? -48.544 -10.100 122.673 1.00 81.62 503 VAL A O 1
ATOM 3933 N N . THR A 1 504 ? -49.193 -12.081 123.512 1.00 80.00 504 THR A N 1
ATOM 3934 C CA . THR A 1 504 ? -48.400 -12.880 122.557 1.00 80.00 504 THR A CA 1
ATOM 3935 C C . THR A 1 504 ? -48.678 -12.531 121.083 1.00 80.00 504 THR A C 1
ATOM 3937 O O . THR A 1 504 ? -47.708 -12.303 120.356 1.00 80.00 504 THR A O 1
ATOM 3940 N N . PRO A 1 505 ? -49.943 -12.392 120.621 1.00 80.81 505 PRO A N 1
ATOM 3941 C CA . PRO A 1 505 ? -50.214 -11.992 119.241 1.00 80.81 505 PRO A CA 1
ATOM 3942 C C . PRO A 1 505 ? -49.692 -10.586 118.906 1.00 80.81 505 PRO A C 1
ATOM 3944 O O . PRO A 1 505 ? -49.229 -10.355 117.792 1.00 80.81 505 PRO A O 1
ATOM 3947 N N . ILE A 1 506 ? -49.778 -9.627 119.837 1.00 83.50 506 ILE A N 1
ATOM 3948 C CA . ILE A 1 506 ? -49.382 -8.229 119.592 1.00 83.50 506 ILE A CA 1
ATOM 3949 C C . ILE A 1 506 ? -47.868 -8.129 119.371 1.00 83.50 506 ILE A C 1
ATOM 3951 O O . ILE A 1 506 ? -47.439 -7.559 118.366 1.00 83.50 506 ILE A O 1
ATOM 3955 N N . ASN A 1 507 ? -47.071 -8.750 120.244 1.00 81.88 507 ASN A N 1
ATOM 3956 C CA . ASN A 1 507 ? -45.610 -8.730 120.130 1.00 81.88 507 ASN A CA 1
ATOM 3957 C C . ASN A 1 507 ? -45.116 -9.464 118.870 1.00 81.88 507 ASN A C 1
ATOM 3959 O O . ASN A 1 507 ? -44.174 -9.006 118.225 1.00 81.88 507 ASN A O 1
ATOM 3963 N N . MET A 1 508 ? -45.782 -10.557 118.474 1.00 83.31 508 MET A N 1
ATOM 3964 C CA . MET A 1 508 ? -45.495 -11.261 117.218 1.00 83.31 508 MET A CA 1
ATOM 3965 C C . MET A 1 508 ? -45.727 -10.350 116.001 1.00 83.31 508 MET A C 1
ATOM 3967 O O . MET A 1 508 ? -44.819 -10.177 115.188 1.00 83.31 508 MET A O 1
ATOM 3971 N N . ASN A 1 509 ? -46.891 -9.692 115.909 1.00 83.62 509 ASN A N 1
ATOM 3972 C CA . ASN A 1 509 ? -47.204 -8.797 114.787 1.00 83.62 509 ASN A CA 1
ATOM 3973 C C . ASN A 1 509 ? -46.187 -7.644 114.656 1.00 83.62 509 ASN A C 1
ATOM 3975 O O . ASN A 1 509 ? -45.819 -7.281 113.539 1.00 83.62 509 ASN A O 1
ATOM 3979 N N . ALA A 1 510 ? -45.703 -7.094 115.776 1.00 83.62 510 ALA A N 1
ATOM 3980 C CA . ALA A 1 510 ? -44.694 -6.033 115.773 1.00 83.62 510 ALA A CA 1
ATOM 3981 C C . ALA A 1 510 ? -43.365 -6.485 115.134 1.00 83.62 510 ALA A C 1
ATOM 3983 O O . ALA A 1 510 ? -42.834 -5.783 114.276 1.00 83.62 510 ALA A O 1
ATOM 3984 N N . GLY A 1 511 ? -42.869 -7.681 115.478 1.00 85.00 511 GLY A N 1
ATOM 3985 C CA . GLY A 1 511 ? -41.637 -8.232 114.895 1.00 85.00 511 GLY A CA 1
ATOM 3986 C C . GLY A 1 511 ? -41.743 -8.548 113.396 1.00 85.00 511 GLY A C 1
ATOM 3987 O O . GLY A 1 511 ? -40.765 -8.418 112.664 1.00 85.00 511 GLY A O 1
ATOM 3988 N N . TYR A 1 512 ? -42.934 -8.910 112.910 1.00 87.56 512 TYR A N 1
ATOM 3989 C CA . TYR A 1 512 ? -43.180 -9.090 111.473 1.00 87.56 512 TYR A CA 1
ATOM 3990 C C . TYR A 1 512 ? -43.168 -7.762 110.705 1.00 87.56 512 TYR A C 1
ATOM 3992 O O . TYR A 1 512 ? -42.614 -7.694 109.609 1.00 87.56 512 TYR A O 1
ATOM 4000 N N . ILE A 1 513 ? -43.750 -6.705 111.280 1.00 86.31 513 ILE A N 1
ATOM 4001 C CA . ILE A 1 513 ? -43.750 -5.360 110.685 1.00 86.31 513 ILE A CA 1
ATOM 4002 C C . ILE A 1 513 ? -42.325 -4.791 110.632 1.00 86.31 513 ILE A C 1
ATOM 4004 O O . ILE A 1 513 ? -41.945 -4.219 109.612 1.00 86.31 513 ILE A O 1
ATOM 4008 N N . ASP A 1 514 ? -41.527 -4.997 111.684 1.00 85.50 514 ASP A N 1
ATOM 4009 C CA . ASP A 1 514 ? -40.123 -4.571 111.738 1.00 85.50 514 ASP A CA 1
ATOM 4010 C C . ASP A 1 514 ? -39.288 -5.197 110.605 1.00 85.50 514 ASP A C 1
ATOM 4012 O O . ASP A 1 514 ? -38.718 -4.465 109.793 1.00 85.50 514 ASP A O 1
ATOM 4016 N N . ARG A 1 515 ? -39.311 -6.532 110.454 1.00 85.94 515 ARG A N 1
ATOM 4017 C CA . ARG A 1 515 ? -38.592 -7.241 109.372 1.00 85.94 515 ARG A CA 1
ATOM 4018 C C . ARG A 1 515 ? -38.973 -6.732 107.978 1.00 85.94 515 ARG A C 1
ATOM 4020 O O . ARG A 1 515 ? -38.092 -6.370 107.198 1.00 85.94 515 ARG A O 1
ATOM 4027 N N . ILE A 1 516 ? -40.276 -6.604 107.703 1.00 88.25 516 ILE A N 1
ATOM 4028 C CA . ILE A 1 516 ? -40.778 -6.090 106.418 1.00 88.25 516 ILE A CA 1
ATOM 4029 C C . ILE A 1 516 ? -40.300 -4.647 106.178 1.00 88.25 516 ILE A C 1
ATOM 4031 O O . ILE A 1 516 ? -39.939 -4.307 105.052 1.00 88.25 516 ILE A O 1
ATOM 4035 N N . SER A 1 517 ? -40.231 -3.806 107.218 1.00 85.62 517 SER A N 1
ATOM 4036 C CA . SER A 1 517 ? -39.723 -2.428 107.099 1.00 85.62 517 SER A CA 1
ATOM 4037 C C . SER A 1 517 ? -38.223 -2.348 106.777 1.00 85.62 517 SER A C 1
ATOM 4039 O O . SER A 1 517 ? -37.780 -1.381 106.159 1.00 85.62 517 SER A O 1
ATOM 4041 N N . GLN A 1 518 ? -37.457 -3.384 107.133 1.00 88.19 518 GLN A N 1
ATOM 4042 C CA . GLN A 1 518 ? -36.032 -3.533 106.819 1.00 88.19 518 GLN A CA 1
ATOM 4043 C C . GLN A 1 518 ? -35.784 -4.191 105.443 1.00 88.19 518 GLN A C 1
ATOM 4045 O O . GLN A 1 518 ? -34.634 -4.338 105.032 1.00 88.19 518 GLN A O 1
ATOM 4050 N N . GLY A 1 519 ? -36.843 -4.571 104.714 1.00 80.56 519 GLY A N 1
ATOM 4051 C CA . GLY A 1 519 ? -36.764 -5.230 103.404 1.00 80.56 519 GLY A CA 1
ATOM 4052 C C . GLY A 1 519 ? -36.602 -6.755 103.453 1.00 80.56 519 GLY A C 1
ATOM 4053 O O . GLY A 1 519 ? -36.487 -7.387 102.405 1.00 80.56 519 GLY A O 1
ATOM 4054 N N . ASP A 1 520 ? -36.623 -7.356 104.644 1.00 85.94 520 ASP A N 1
ATOM 4055 C CA . ASP A 1 520 ? -36.642 -8.806 104.842 1.00 85.94 520 ASP A CA 1
ATOM 4056 C C . ASP A 1 520 ? -38.097 -9.298 104.840 1.00 85.94 520 ASP A C 1
ATOM 4058 O O . ASP A 1 520 ? -38.870 -8.993 105.750 1.00 85.94 520 ASP A O 1
ATOM 4062 N N . ILE A 1 521 ? -38.489 -10.036 103.798 1.00 89.06 521 ILE A N 1
ATOM 4063 C CA . ILE A 1 521 ? -39.843 -10.585 103.661 1.00 89.06 521 ILE A CA 1
ATOM 4064 C C . ILE A 1 521 ? -39.906 -11.940 104.390 1.00 89.06 521 ILE A C 1
ATOM 4066 O O . ILE A 1 521 ? -39.329 -12.918 103.907 1.00 89.06 521 ILE A O 1
ATOM 4070 N N . PRO A 1 522 ? -40.589 -12.034 105.549 1.00 85.69 522 PRO A N 1
ATOM 4071 C CA . PRO A 1 522 ? -40.594 -13.242 106.364 1.00 85.69 522 PRO A CA 1
ATOM 4072 C C . PRO A 1 522 ? -41.459 -14.353 105.753 1.00 85.69 522 PRO A C 1
ATOM 4074 O O . PRO A 1 522 ? -42.391 -14.100 104.989 1.00 85.69 522 PRO A O 1
ATOM 4077 N N . GLU A 1 523 ? -41.212 -15.599 106.172 1.00 87.69 523 GLU A N 1
ATOM 4078 C CA . GLU A 1 523 ? -42.177 -16.687 105.977 1.00 87.69 523 GLU A CA 1
ATOM 4079 C C . GLU A 1 523 ? -43.534 -16.341 106.612 1.00 87.69 523 GLU A C 1
ATOM 4081 O O . GLU A 1 523 ? -43.611 -15.580 107.574 1.00 87.69 523 GLU A O 1
ATOM 4086 N N . LYS A 1 524 ? -44.624 -16.910 106.089 1.00 88.44 524 LYS A N 1
ATOM 4087 C CA . LYS A 1 524 ? -45.986 -16.599 106.553 1.00 88.44 524 LYS A CA 1
ATOM 4088 C C . LYS A 1 524 ? -46.219 -17.033 107.998 1.00 88.44 524 LYS A C 1
ATOM 4090 O O . LYS A 1 524 ? -45.811 -18.118 108.406 1.00 88.44 524 LYS A O 1
ATOM 4095 N N . ILE A 1 525 ? -47.028 -16.263 108.723 1.00 87.38 525 ILE A N 1
ATOM 4096 C CA . ILE A 1 525 ? -47.502 -16.631 110.058 1.00 87.38 525 ILE A CA 1
ATOM 4097 C C . ILE A 1 525 ? -48.419 -17.861 109.928 1.00 87.38 525 ILE A C 1
ATOM 4099 O O . ILE A 1 525 ? -49.540 -17.767 109.408 1.00 87.38 525 ILE A O 1
ATOM 4103 N N . THR A 1 526 ? -47.934 -19.015 110.388 1.00 84.94 526 THR A N 1
ATOM 4104 C CA . THR A 1 526 ? -48.627 -20.319 110.349 1.00 84.94 526 THR A CA 1
ATOM 4105 C C . THR A 1 526 ? -49.477 -20.599 111.592 1.00 84.94 526 THR A C 1
ATOM 4107 O O . THR A 1 526 ? -50.346 -21.472 111.564 1.00 84.94 526 THR A O 1
ATOM 4110 N N . GLU A 1 527 ? -49.258 -19.854 112.675 1.00 83.62 527 GLU A N 1
ATOM 4111 C CA . GLU A 1 527 ? -49.941 -20.021 113.960 1.00 83.62 527 GLU A CA 1
ATOM 4112 C C . GLU A 1 527 ? -51.462 -19.784 113.875 1.00 83.62 527 GLU A C 1
ATOM 4114 O O . GLU A 1 527 ? -51.963 -18.918 113.147 1.00 83.62 527 GLU A O 1
ATOM 4119 N N . GLN A 1 528 ? -52.226 -20.563 114.651 1.00 77.81 528 GLN A N 1
ATOM 4120 C CA . GLN A 1 528 ? -53.690 -20.538 114.617 1.00 77.81 528 GLN A CA 1
ATOM 4121 C C . GLN A 1 528 ? -54.289 -19.523 115.594 1.00 77.81 528 GLN A C 1
ATOM 4123 O O . GLN A 1 528 ? -54.603 -19.831 116.744 1.00 77.81 528 GLN A O 1
ATOM 4128 N N . TYR A 1 529 ? -54.535 -18.322 115.084 1.00 81.56 529 TYR A N 1
ATOM 4129 C CA . TYR A 1 529 ? -55.291 -17.282 115.777 1.00 81.56 529 TYR A CA 1
ATOM 4130 C C . TYR A 1 529 ? -56.807 -17.395 115.533 1.00 81.56 529 TYR A C 1
ATOM 4132 O O . TYR A 1 529 ? -57.267 -18.054 114.599 1.00 81.56 529 TYR A O 1
ATOM 4140 N N . LYS A 1 530 ? -57.608 -16.728 116.374 1.00 78.56 530 LYS A N 1
ATOM 4141 C CA . LYS A 1 530 ? -59.080 -16.661 116.281 1.00 78.56 530 LYS A CA 1
ATOM 4142 C C . LYS A 1 530 ? -59.549 -15.204 116.327 1.00 78.56 530 LYS A C 1
ATOM 4144 O O . LYS A 1 530 ? -58.824 -14.343 116.819 1.00 78.56 530 LYS A O 1
ATOM 4149 N N . GLY A 1 531 ? -60.751 -14.933 115.810 1.00 84.88 531 GLY A N 1
ATOM 4150 C CA . GLY A 1 531 ? -61.320 -13.580 115.769 1.00 84.88 531 GLY A CA 1
ATOM 4151 C C . GLY A 1 531 ? -60.398 -12.574 115.071 1.00 84.88 531 GLY A C 1
ATOM 4152 O O . GLY A 1 531 ? -59.779 -12.889 114.052 1.00 84.88 531 GLY A O 1
ATOM 4153 N N . ASP A 1 532 ? -60.278 -11.378 115.643 1.00 82.94 532 ASP A N 1
ATOM 4154 C CA . ASP A 1 532 ? -59.487 -10.279 115.083 1.00 82.94 532 ASP A CA 1
ATOM 4155 C C . ASP A 1 532 ? -57.997 -10.579 114.920 1.00 82.94 532 ASP A C 1
ATOM 4157 O O . ASP A 1 532 ? -57.395 -10.135 113.944 1.00 82.94 532 ASP A O 1
ATOM 4161 N N . PHE A 1 533 ? -57.399 -11.407 115.778 1.00 83.88 533 PHE A N 1
ATOM 4162 C CA . PHE A 1 533 ? -56.003 -11.805 115.590 1.00 83.88 533 PHE A CA 1
ATOM 4163 C C . PHE A 1 533 ? -55.806 -12.657 114.330 1.00 83.88 533 PHE A C 1
ATOM 4165 O O . PHE A 1 533 ? -54.795 -12.507 113.650 1.00 83.88 533 PHE A O 1
ATOM 4172 N N . ASN A 1 534 ? -56.794 -13.470 113.931 1.00 84.75 534 ASN A N 1
ATOM 4173 C CA . ASN A 1 534 ? -56.740 -14.165 112.640 1.00 84.75 534 ASN A CA 1
ATOM 4174 C C . ASN A 1 534 ? -56.901 -13.194 111.458 1.00 84.75 534 ASN A C 1
ATOM 4176 O O . ASN A 1 534 ? -56.322 -13.422 110.399 1.00 84.75 534 ASN A O 1
ATOM 4180 N N . ARG A 1 535 ? -57.655 -12.100 111.639 1.00 86.50 535 ARG A N 1
ATOM 4181 C CA . ARG A 1 535 ? -57.800 -11.023 110.647 1.00 86.50 535 ARG A CA 1
ATOM 4182 C C . ARG A 1 535 ? -56.483 -10.262 110.457 1.00 86.50 535 ARG A C 1
ATOM 4184 O O . ARG A 1 535 ? -56.054 -10.105 109.321 1.00 86.50 535 ARG A O 1
ATOM 4191 N N . ILE A 1 536 ? -55.796 -9.886 111.539 1.00 86.50 536 ILE A N 1
ATOM 4192 C CA . ILE A 1 536 ? -54.465 -9.250 111.477 1.00 86.50 536 ILE A CA 1
ATOM 4193 C C . ILE A 1 536 ? -53.442 -10.199 110.832 1.00 86.50 536 ILE A C 1
ATOM 4195 O O . ILE A 1 536 ? -52.777 -9.819 109.871 1.00 86.50 536 ILE A O 1
ATOM 4199 N N . LYS A 1 537 ? -53.390 -11.460 111.283 1.00 86.75 537 LYS A N 1
ATOM 4200 C CA . LYS A 1 537 ? -52.522 -12.508 110.725 1.00 86.75 537 LYS A CA 1
ATOM 4201 C C . LYS A 1 537 ? -52.750 -12.722 109.223 1.00 86.75 537 LYS A C 1
ATOM 4203 O O . LYS A 1 537 ? -51.797 -12.847 108.462 1.00 86.75 537 LYS A O 1
ATOM 4208 N N . ASN A 1 538 ? -54.009 -12.754 108.777 1.00 88.12 538 ASN A N 1
ATOM 4209 C CA . ASN A 1 538 ? -54.336 -12.854 107.353 1.00 88.12 538 ASN A CA 1
ATOM 4210 C C . ASN A 1 538 ? -53.868 -11.609 106.583 1.00 88.12 538 ASN A C 1
ATOM 4212 O O . ASN A 1 538 ? -53.259 -11.766 105.534 1.00 88.12 538 ASN A O 1
ATOM 4216 N N . ASN A 1 539 ? -54.089 -10.399 107.107 1.00 87.31 539 ASN A N 1
ATOM 4217 C CA . ASN A 1 539 ? -53.649 -9.160 106.457 1.00 87.31 539 ASN A CA 1
ATOM 4218 C C . ASN A 1 539 ? -52.118 -9.096 106.293 1.00 87.31 539 ASN A C 1
ATOM 4220 O O . ASN A 1 539 ? -51.643 -8.721 105.223 1.00 87.31 539 ASN A O 1
ATOM 4224 N N . LEU A 1 540 ? -51.347 -9.495 107.314 1.00 86.88 540 LEU A N 1
ATOM 4225 C CA . LEU A 1 540 ? -49.883 -9.576 107.224 1.00 86.88 540 LEU A CA 1
ATOM 4226 C C . LEU A 1 540 ? -49.429 -10.650 106.226 1.00 86.88 540 LEU A C 1
ATOM 4228 O O . LEU A 1 540 ? -48.553 -10.380 105.411 1.00 86.88 540 LEU A O 1
ATOM 4232 N N . ASN A 1 541 ? -50.065 -11.825 106.210 1.00 89.62 541 ASN A N 1
ATOM 4233 C CA . ASN A 1 541 ? -49.767 -12.853 105.208 1.00 89.62 541 ASN A CA 1
ATOM 4234 C C . ASN A 1 541 ? -50.081 -12.376 103.773 1.00 89.62 541 ASN A C 1
ATOM 4236 O O . ASN A 1 541 ? -49.297 -12.653 102.871 1.00 89.62 541 ASN A O 1
ATOM 4240 N N . THR A 1 542 ? -51.155 -11.604 103.561 1.00 89.56 542 THR A N 1
ATOM 4241 C CA . THR A 1 542 ? -51.462 -10.979 102.260 1.00 89.56 542 THR A CA 1
ATOM 4242 C C . THR A 1 542 ? -50.425 -9.920 101.864 1.00 89.56 542 THR A C 1
ATOM 4244 O O . THR A 1 542 ? -50.080 -9.814 100.687 1.00 89.56 542 THR A O 1
ATOM 4247 N N . LEU A 1 543 ? -49.894 -9.149 102.821 1.00 88.62 543 LEU A N 1
ATOM 4248 C CA . LEU A 1 543 ? -48.802 -8.200 102.567 1.00 88.62 543 LEU A CA 1
ATOM 4249 C C . LEU A 1 543 ? -47.515 -8.930 102.147 1.00 88.62 543 LEU A C 1
ATOM 4251 O O . LEU A 1 543 ? -46.898 -8.539 101.159 1.00 88.62 543 LEU A O 1
ATOM 4255 N N . ILE A 1 544 ? -47.162 -10.016 102.845 1.00 89.94 544 ILE A N 1
ATOM 4256 C CA . ILE A 1 544 ? -46.038 -10.906 102.505 1.00 89.94 544 ILE A CA 1
ATOM 4257 C C . ILE A 1 544 ? -46.204 -11.465 101.083 1.00 89.94 544 ILE A C 1
ATOM 4259 O O . ILE A 1 544 ? -45.297 -11.317 100.268 1.00 89.94 544 ILE A O 1
ATOM 4263 N N . ASP A 1 545 ? -47.375 -12.030 100.759 1.00 89.44 545 ASP A N 1
ATOM 4264 C CA . ASP A 1 545 ? -47.699 -12.545 99.418 1.00 89.44 545 ASP A CA 1
ATOM 4265 C C . ASP A 1 545 ? -47.556 -11.477 98.323 1.00 89.44 545 ASP A C 1
ATOM 4267 O O . ASP A 1 545 ? -47.017 -11.752 97.249 1.00 89.44 545 ASP A O 1
ATOM 4271 N N . THR A 1 546 ? -48.019 -10.252 98.591 1.00 88.75 546 THR A N 1
ATOM 4272 C CA . THR A 1 546 ? -47.969 -9.142 97.625 1.00 88.75 546 THR A CA 1
ATOM 4273 C C . THR A 1 546 ? -46.528 -8.696 97.366 1.00 88.75 546 THR A C 1
ATOM 4275 O O . THR A 1 546 ? -46.147 -8.504 96.212 1.00 88.75 546 THR A O 1
ATOM 4278 N N . MET A 1 547 ? -45.714 -8.574 98.421 1.00 88.25 547 MET A N 1
ATOM 4279 C CA . MET A 1 547 ? -44.303 -8.178 98.324 1.00 88.25 547 MET A CA 1
ATOM 4280 C C . MET A 1 547 ? -43.457 -9.233 97.602 1.00 88.25 547 MET A C 1
ATOM 4282 O O . MET A 1 547 ? -42.752 -8.908 96.649 1.00 88.25 547 MET A O 1
ATOM 4286 N N . ASP A 1 548 ? -43.563 -10.499 98.012 1.00 89.62 548 ASP A N 1
ATOM 4287 C CA . ASP A 1 548 ? -42.856 -11.628 97.394 1.00 89.62 548 ASP A CA 1
ATOM 4288 C C . ASP A 1 548 ? -43.207 -11.773 95.902 1.00 89.62 548 ASP A C 1
ATOM 4290 O O . ASP A 1 548 ? -42.318 -11.909 95.056 1.00 89.62 548 ASP A O 1
ATOM 4294 N N . SER A 1 549 ? -44.493 -11.651 95.557 1.00 89.81 549 SER A N 1
ATOM 4295 C CA . SER A 1 549 ? -44.952 -11.693 94.162 1.00 89.81 549 SER A CA 1
ATOM 4296 C C . SER A 1 549 ? -44.406 -10.524 93.337 1.00 89.81 549 SER A C 1
ATOM 4298 O O . SER A 1 549 ? -43.946 -10.733 92.216 1.00 89.81 549 SER A O 1
ATOM 4300 N N . LEU A 1 550 ? -44.410 -9.298 93.877 1.00 89.19 550 LEU A N 1
ATOM 4301 C CA . LEU A 1 550 ? -43.921 -8.113 93.162 1.00 89.19 550 LEU A CA 1
ATOM 4302 C C . LEU A 1 550 ? -42.405 -8.165 92.924 1.00 89.19 550 LEU A C 1
ATOM 4304 O O . LEU A 1 550 ? -41.937 -7.806 91.840 1.00 89.19 550 LEU A O 1
ATOM 4308 N N . LEU A 1 551 ? -41.640 -8.642 93.910 1.00 88.19 551 LEU A N 1
ATOM 4309 C CA . LEU A 1 551 ? -40.196 -8.847 93.784 1.00 88.19 551 LEU A CA 1
ATOM 4310 C C . LEU A 1 551 ? -39.876 -9.884 92.699 1.00 88.19 551 LEU A C 1
ATOM 4312 O O . LEU A 1 551 ? -39.015 -9.633 91.856 1.00 88.19 551 LEU A O 1
ATOM 4316 N N . LYS A 1 552 ? -40.607 -11.007 92.666 1.00 89.56 552 LYS A N 1
ATOM 4317 C CA . LYS A 1 552 ? -40.465 -12.051 91.634 1.00 89.56 552 LYS A CA 1
ATOM 4318 C C . LYS A 1 552 ? -40.799 -11.548 90.233 1.00 89.56 552 LYS A C 1
ATOM 4320 O O . LYS A 1 552 ? -40.053 -11.830 89.299 1.00 89.56 552 LYS A O 1
ATOM 4325 N N . GLU A 1 553 ? -41.872 -10.777 90.087 1.00 90.19 553 GLU A N 1
ATOM 4326 C CA . GLU A 1 553 ? -42.276 -10.205 88.798 1.00 90.19 553 GLU A CA 1
ATOM 4327 C C . GLU A 1 553 ? -41.247 -9.176 88.290 1.00 90.19 553 GLU A C 1
ATOM 4329 O O . GLU A 1 553 ? -40.896 -9.152 87.108 1.00 90.19 553 GLU A O 1
ATOM 4334 N N . THR A 1 554 ? -40.689 -8.374 89.203 1.00 88.31 554 THR A N 1
ATOM 4335 C CA . THR A 1 554 ? -39.661 -7.368 88.896 1.00 88.31 554 THR A CA 1
ATOM 4336 C C . THR A 1 554 ? -38.320 -8.012 88.523 1.00 88.31 554 THR A C 1
ATOM 4338 O O . THR A 1 554 ? -37.730 -7.638 87.511 1.00 88.31 554 THR A O 1
ATOM 4341 N N . ASP A 1 555 ? -37.851 -9.017 89.271 1.00 89.69 555 ASP A N 1
ATOM 4342 C CA . ASP A 1 555 ? -36.652 -9.798 88.923 1.00 89.69 555 ASP A CA 1
ATOM 4343 C C . ASP A 1 555 ? -36.842 -10.566 87.600 1.00 89.69 555 ASP A C 1
ATOM 4345 O O . ASP A 1 555 ? -35.955 -10.577 86.746 1.00 89.69 555 ASP A O 1
ATOM 4349 N N . GLY A 1 556 ? -38.035 -11.123 87.363 1.00 89.31 556 GLY A N 1
ATOM 4350 C CA . GLY A 1 556 ? -38.403 -11.753 86.094 1.00 89.31 556 GLY A CA 1
ATOM 4351 C C . GLY A 1 556 ? -38.269 -10.810 84.893 1.00 89.31 556 GLY A C 1
ATOM 4352 O O . GLY A 1 556 ? -37.700 -11.197 83.868 1.00 89.31 556 GLY A O 1
ATOM 4353 N N . LEU A 1 557 ? -38.718 -9.557 85.028 1.00 88.88 557 LEU A N 1
ATOM 4354 C CA . LEU A 1 557 ? -38.544 -8.516 84.008 1.00 88.88 557 LEU A CA 1
ATOM 4355 C C . LEU A 1 557 ? -37.090 -8.064 83.845 1.00 88.88 557 LEU A C 1
ATOM 4357 O O . LEU A 1 557 ? -36.624 -7.935 82.713 1.00 88.88 557 LEU A O 1
ATOM 4361 N N . ILE A 1 558 ? -36.352 -7.864 84.941 1.00 87.75 558 ILE A N 1
ATOM 4362 C CA . ILE A 1 558 ? -34.928 -7.498 84.891 1.00 87.75 558 ILE A CA 1
ATOM 4363 C C . ILE A 1 558 ? -34.139 -8.574 84.137 1.00 87.75 558 ILE A C 1
ATOM 4365 O O . ILE A 1 558 ? -33.388 -8.253 83.215 1.00 87.75 558 ILE A O 1
ATOM 4369 N N . ARG A 1 559 ? -34.370 -9.856 84.448 1.00 89.75 559 ARG A N 1
ATOM 4370 C CA . ARG A 1 559 ? -33.762 -10.985 83.730 1.00 89.75 559 ARG A CA 1
ATOM 4371 C C . ARG A 1 559 ? -34.210 -11.055 82.273 1.00 89.75 559 ARG A C 1
ATOM 4373 O O . ARG A 1 559 ? -33.394 -11.401 81.425 1.00 89.75 559 ARG A O 1
ATOM 4380 N N . ALA A 1 560 ? -35.465 -10.742 81.950 1.00 88.31 560 ALA A N 1
ATOM 4381 C CA . ALA A 1 560 ? -35.926 -10.707 80.561 1.00 88.31 560 ALA A CA 1
ATOM 4382 C C . ALA A 1 560 ? -35.140 -9.670 79.743 1.00 88.31 560 ALA A C 1
ATOM 4384 O O . ALA A 1 560 ? -34.531 -10.019 78.732 1.00 88.31 560 ALA A O 1
ATOM 4385 N N . VAL A 1 561 ? -35.051 -8.433 80.245 1.00 87.38 561 VAL A N 1
ATOM 4386 C CA . VAL A 1 561 ? -34.301 -7.334 79.613 1.00 87.38 561 VAL A CA 1
ATOM 4387 C C . VAL A 1 561 ? -32.804 -7.653 79.514 1.00 87.38 561 VAL A C 1
ATOM 4389 O O . VAL A 1 561 ? -32.213 -7.450 78.456 1.00 87.38 561 VAL A O 1
ATOM 4392 N N . GLN A 1 562 ? -32.192 -8.217 80.563 1.00 86.62 562 GLN A N 1
ATOM 4393 C CA . GLN A 1 562 ? -30.781 -8.642 80.550 1.00 86.62 562 GLN A CA 1
ATOM 4394 C C . GLN A 1 562 ? -30.484 -9.738 79.513 1.00 86.62 562 GLN A C 1
ATOM 4396 O O . GLN A 1 562 ? -29.395 -9.757 78.946 1.00 86.62 562 GLN A O 1
ATOM 4401 N N . ASN A 1 563 ? -31.445 -10.625 79.238 1.00 88.75 563 ASN A N 1
ATOM 4402 C CA . ASN A 1 563 ? -31.340 -11.651 78.195 1.00 88.75 563 ASN A CA 1
ATOM 4403 C C . ASN A 1 563 ? -31.774 -11.150 76.797 1.00 88.75 563 ASN A C 1
ATOM 4405 O O . ASN A 1 563 ? -31.871 -11.950 75.868 1.00 88.75 563 ASN A O 1
ATOM 4409 N N . GLY A 1 564 ? -32.056 -9.852 76.631 1.00 84.69 564 GLY A N 1
ATOM 4410 C CA . GLY A 1 564 ? -32.501 -9.251 75.367 1.00 84.69 564 GLY A CA 1
ATOM 4411 C C . GLY A 1 564 ? -33.972 -9.500 75.008 1.00 84.69 564 GLY A C 1
ATOM 4412 O O . GLY A 1 564 ? -34.431 -9.045 73.961 1.00 84.69 564 GLY A O 1
ATOM 4413 N N . ASP A 1 565 ? -34.738 -10.175 75.867 1.00 87.31 565 ASP A N 1
ATOM 4414 C CA . ASP A 1 565 ? -36.166 -10.421 75.672 1.00 87.31 565 ASP A CA 1
ATOM 4415 C C . ASP A 1 565 ? -36.996 -9.208 76.112 1.00 87.31 565 ASP A C 1
ATOM 4417 O O . ASP A 1 565 ? -37.644 -9.187 77.162 1.00 87.31 565 ASP A O 1
ATOM 4421 N N . LEU A 1 566 ? -36.993 -8.184 75.258 1.00 86.19 566 LEU A N 1
ATOM 4422 C CA . LEU A 1 566 ? -37.822 -6.989 75.412 1.00 86.19 566 LEU A CA 1
ATOM 4423 C C . LEU A 1 566 ? -39.307 -7.232 75.060 1.00 86.19 566 LEU A C 1
ATOM 4425 O O . LEU A 1 566 ? -40.081 -6.274 75.010 1.00 86.19 566 LEU A O 1
ATOM 4429 N N . SER A 1 567 ? -39.731 -8.478 74.805 1.00 86.31 567 SER A N 1
ATOM 4430 C CA . SER A 1 567 ? -41.136 -8.808 74.510 1.00 86.31 567 SER A CA 1
ATOM 4431 C C . SER A 1 567 ? -41.969 -9.048 75.772 1.00 86.31 567 SER A C 1
ATOM 4433 O O . SER A 1 567 ? -43.172 -8.784 75.776 1.00 86.31 567 SER A O 1
ATOM 4435 N N . LYS A 1 568 ? -41.337 -9.494 76.867 1.00 88.19 568 LYS A N 1
ATOM 4436 C CA . LYS A 1 568 ? -42.024 -9.740 78.142 1.00 88.19 568 LYS A CA 1
ATOM 4437 C C . LYS A 1 568 ? -42.537 -8.449 78.789 1.00 88.19 568 LYS A C 1
ATOM 4439 O O . LYS A 1 568 ? -41.936 -7.379 78.677 1.00 88.19 568 LYS A O 1
ATOM 4444 N N . ARG A 1 569 ? -43.664 -8.572 79.488 1.00 88.69 569 ARG A N 1
ATOM 4445 C CA . ARG A 1 569 ? -44.324 -7.533 80.290 1.00 88.69 569 ARG A CA 1
ATOM 4446 C C . ARG A 1 569 ? -44.779 -8.167 81.601 1.00 88.69 569 ARG A C 1
ATOM 4448 O O . ARG A 1 569 ? -45.155 -9.337 81.601 1.00 88.69 569 ARG A O 1
ATOM 4455 N N . GLY A 1 570 ? -44.729 -7.408 82.689 1.00 85.75 570 GLY A N 1
ATOM 4456 C CA . GLY A 1 570 ? -45.149 -7.865 84.007 1.00 85.75 570 GLY A CA 1
ATOM 4457 C C . GLY A 1 570 ? -46.668 -7.928 84.114 1.00 85.75 570 GLY A C 1
ATOM 4458 O O . GLY A 1 570 ? -47.364 -7.032 83.628 1.00 85.75 570 GLY A O 1
ATOM 4459 N N . ASN A 1 571 ? -47.177 -8.967 84.765 1.00 88.31 571 ASN A N 1
ATOM 4460 C CA . ASN A 1 571 ? -48.595 -9.207 84.988 1.00 88.31 571 ASN A CA 1
ATOM 4461 C C . ASN A 1 571 ? -49.190 -8.234 86.023 1.00 88.31 571 ASN A C 1
ATOM 4463 O O . ASN A 1 571 ? -49.318 -8.541 87.209 1.00 88.31 571 ASN A O 1
ATOM 4467 N N . SER A 1 572 ? -49.613 -7.057 85.562 1.00 88.00 572 SER A N 1
ATOM 4468 C CA . SER A 1 572 ? -50.251 -6.037 86.402 1.00 88.00 572 SER A CA 1
ATOM 4469 C C . SER A 1 572 ? -51.646 -6.416 86.916 1.00 88.00 572 SER A C 1
ATOM 4471 O O . SER A 1 572 ? -52.161 -5.744 87.804 1.00 88.00 572 SER A O 1
ATOM 4473 N N . ASP A 1 573 ? -52.273 -7.479 86.407 1.00 86.19 573 ASP A N 1
ATOM 4474 C CA . ASP A 1 573 ? -53.611 -7.902 86.853 1.00 86.19 573 ASP A CA 1
ATOM 4475 C C . ASP A 1 573 ? -53.574 -8.771 88.121 1.00 86.19 573 ASP A C 1
ATOM 4477 O O . ASP A 1 573 ? -54.604 -8.969 88.762 1.00 86.19 573 ASP A O 1
ATOM 4481 N N . GLY A 1 574 ? -52.384 -9.223 88.538 1.00 83.75 574 GLY A N 1
ATOM 4482 C CA . GLY A 1 574 ? -52.161 -9.846 89.848 1.00 83.75 574 GLY A CA 1
ATOM 4483 C C . GLY A 1 574 ? -52.085 -8.860 91.025 1.00 83.75 574 GLY A C 1
ATOM 4484 O O . GLY A 1 574 ? -52.039 -9.297 92.172 1.00 83.75 574 GLY A O 1
ATOM 4485 N N . PHE A 1 575 ? -52.071 -7.547 90.766 1.00 88.25 575 PHE A N 1
ATOM 4486 C CA . PHE A 1 575 ? -51.826 -6.504 91.770 1.00 88.25 575 PHE A CA 1
ATOM 4487 C C . PHE A 1 575 ? -52.966 -5.477 91.831 1.00 88.25 575 PHE A C 1
ATOM 4489 O O . PHE A 1 575 ? -53.739 -5.318 90.889 1.00 88.25 575 PHE A O 1
ATOM 4496 N N . ALA A 1 576 ? -53.068 -4.749 92.945 1.00 85.19 576 ALA A N 1
ATOM 4497 C CA . ALA A 1 576 ? -54.096 -3.732 93.174 1.00 85.19 576 ALA A CA 1
ATOM 4498 C C . ALA A 1 576 ? -53.510 -2.472 93.830 1.00 85.19 576 ALA A C 1
ATOM 4500 O O . ALA A 1 576 ? -52.497 -2.540 94.527 1.00 85.19 576 ALA A O 1
ATOM 4501 N N . GLY A 1 577 ? -54.163 -1.324 93.617 1.00 88.44 577 GLY A N 1
ATOM 4502 C CA . GLY A 1 577 ? -53.666 -0.024 94.078 1.00 88.44 577 GLY A CA 1
ATOM 4503 C C . GLY A 1 577 ? -52.343 0.361 93.411 1.00 88.44 577 GLY A C 1
ATOM 4504 O O . GLY A 1 577 ? -52.077 -0.031 92.273 1.00 88.44 577 GLY A O 1
ATOM 4505 N N . ASP A 1 578 ? -51.498 1.096 94.130 1.00 87.81 578 ASP A N 1
ATOM 4506 C CA . ASP A 1 578 ? -50.245 1.652 93.600 1.00 87.81 578 ASP A CA 1
ATOM 4507 C C . ASP A 1 578 ? -49.252 0.577 93.119 1.00 87.81 578 ASP A C 1
ATOM 4509 O O . ASP A 1 578 ? -48.474 0.822 92.198 1.00 87.81 578 ASP A O 1
ATOM 4513 N N . TRP A 1 579 ? -49.332 -0.651 93.650 1.00 89.06 579 TRP A N 1
ATOM 4514 C CA . TRP A 1 579 ? -48.553 -1.802 93.170 1.00 89.06 579 TRP A CA 1
ATOM 4515 C C . TRP A 1 579 ? -48.838 -2.142 91.700 1.00 89.06 579 TRP A C 1
ATOM 4517 O O . TRP A 1 579 ? -47.934 -2.542 90.966 1.00 89.06 579 TRP A O 1
ATOM 4527 N N . ARG A 1 580 ? -50.084 -1.939 91.249 1.00 90.06 580 ARG A N 1
ATOM 4528 C CA . ARG A 1 580 ? -50.486 -2.130 89.850 1.00 90.06 580 ARG A CA 1
ATOM 4529 C C . ARG A 1 580 ? -49.929 -1.025 88.958 1.00 90.06 580 ARG A C 1
ATOM 4531 O O . ARG A 1 580 ? -49.365 -1.324 87.908 1.00 90.06 580 ARG A O 1
ATOM 4538 N N . GLU A 1 581 ? -50.034 0.232 89.387 1.00 89.06 581 GLU A N 1
ATOM 4539 C CA . GLU A 1 581 ? -49.505 1.375 88.630 1.00 89.06 581 GLU A CA 1
ATOM 4540 C C . GLU A 1 581 ? -47.971 1.367 88.550 1.00 89.06 581 GLU A C 1
ATOM 4542 O O . GLU A 1 581 ? -47.422 1.722 87.508 1.00 89.06 581 GLU A O 1
ATOM 4547 N N . LEU A 1 582 ? -47.272 0.881 89.583 1.00 89.06 582 LEU A N 1
ATOM 4548 C CA . LEU A 1 582 ? -45.822 0.671 89.554 1.00 89.06 582 LEU A CA 1
ATOM 4549 C C . LEU A 1 582 ? -45.424 -0.304 88.437 1.00 89.06 582 LEU A C 1
ATOM 4551 O O . LEU A 1 582 ? -44.559 0.017 87.620 1.00 89.06 582 LEU A O 1
ATOM 4555 N N . LEU A 1 583 ? -46.084 -1.464 88.343 1.00 89.50 583 LEU A N 1
ATOM 4556 C CA . LEU A 1 583 ? -45.763 -2.465 87.320 1.00 89.50 583 LEU A CA 1
ATOM 4557 C C . LEU A 1 583 ? -46.207 -2.028 85.910 1.00 89.50 583 LEU A C 1
ATOM 4559 O O . LEU A 1 583 ? -45.500 -2.278 84.933 1.00 89.50 583 LEU A O 1
ATOM 4563 N N . ILE A 1 584 ? -47.317 -1.288 85.793 1.00 89.88 584 ILE A N 1
ATOM 4564 C CA . ILE A 1 584 ? -47.703 -0.593 84.551 1.00 89.88 584 ILE A CA 1
ATOM 4565 C C . ILE A 1 584 ? -46.640 0.449 84.156 1.00 89.88 584 ILE A C 1
ATOM 4567 O O . ILE A 1 584 ? -46.322 0.582 82.973 1.00 89.88 584 ILE A O 1
ATOM 4571 N N . GLY A 1 585 ? -46.056 1.162 85.121 1.00 89.75 585 GLY A N 1
ATOM 4572 C CA . GLY A 1 585 ? -44.948 2.095 84.916 1.00 89.75 585 GLY A CA 1
ATOM 4573 C C . GLY A 1 585 ? -43.694 1.415 84.363 1.00 89.75 585 GLY A C 1
ATOM 4574 O O . GLY A 1 585 ? -43.139 1.885 83.370 1.00 89.75 585 GLY A O 1
ATOM 4575 N N . ILE A 1 586 ? -43.298 0.272 84.936 1.00 89.44 586 ILE A N 1
ATOM 4576 C CA . ILE A 1 586 ? -42.184 -0.548 84.430 1.00 89.44 586 ILE A CA 1
ATOM 4577 C C . ILE A 1 586 ? -42.478 -1.032 83.000 1.00 89.44 586 ILE A C 1
ATOM 4579 O O . ILE A 1 586 ? -41.643 -0.862 82.114 1.00 89.44 586 ILE A O 1
ATOM 4583 N N . ASN A 1 587 ? -43.685 -1.540 82.733 1.00 88.94 587 ASN A N 1
ATOM 4584 C CA . ASN A 1 587 ? -44.090 -1.968 81.390 1.00 88.94 587 ASN A CA 1
ATOM 4585 C C . ASN A 1 587 ? -44.025 -0.825 80.358 1.00 88.94 587 ASN A C 1
ATOM 4587 O O . ASN A 1 587 ? -43.515 -1.023 79.256 1.00 88.94 587 ASN A O 1
ATOM 4591 N N . ARG A 1 588 ? -44.483 0.386 80.717 1.00 89.00 588 ARG A N 1
ATOM 4592 C CA . ARG A 1 588 ? -44.372 1.593 79.870 1.00 89.00 588 ARG A CA 1
ATOM 4593 C C . ARG A 1 588 ? -42.915 1.997 79.619 1.00 89.00 588 ARG A C 1
ATOM 4595 O O . ARG A 1 588 ? -42.603 2.454 78.521 1.00 89.00 588 ARG A O 1
ATOM 4602 N N . LEU A 1 589 ? -42.029 1.823 80.605 1.00 87.25 589 LEU A N 1
ATOM 4603 C CA . LEU A 1 589 ? -40.595 2.070 80.443 1.00 87.25 589 LEU A CA 1
ATOM 4604 C C . LEU A 1 589 ? -39.985 1.100 79.421 1.00 87.25 589 LEU A C 1
ATOM 4606 O O . LEU A 1 589 ? -39.294 1.551 78.513 1.00 87.25 589 LEU A O 1
ATOM 4610 N N . THR A 1 590 ? -40.288 -0.201 79.504 1.00 86.50 590 THR A N 1
ATOM 4611 C CA . THR A 1 590 ? -39.845 -1.192 78.505 1.00 86.50 590 THR A CA 1
ATOM 4612 C C . THR A 1 590 ? -40.352 -0.843 77.102 1.00 86.50 590 THR A C 1
ATOM 4614 O O . THR A 1 590 ? -39.569 -0.844 76.152 1.00 86.50 590 THR A O 1
ATOM 4617 N N . GLU A 1 591 ? -41.629 -0.468 76.968 1.00 86.25 591 GLU A N 1
ATOM 4618 C CA . GLU A 1 591 ? -42.247 -0.075 75.690 1.00 86.25 591 GLU A CA 1
ATOM 4619 C C . GLU A 1 591 ? -41.493 1.073 74.991 1.00 86.25 591 GLU A C 1
ATOM 4621 O O . GLU A 1 591 ? -41.272 1.040 73.779 1.00 86.25 591 GLU A O 1
ATOM 4626 N N . ALA A 1 592 ? -41.030 2.062 75.766 1.00 85.75 592 ALA A N 1
ATOM 4627 C CA . ALA A 1 592 ? -40.292 3.217 75.255 1.00 85.75 592 ALA A CA 1
ATOM 4628 C C . ALA A 1 592 ? -38.916 2.859 74.654 1.00 85.75 592 ALA A C 1
ATOM 4630 O O . ALA A 1 592 ? -38.443 3.571 73.768 1.00 85.75 592 ALA A O 1
ATOM 4631 N N . PHE A 1 593 ? -38.289 1.758 75.089 1.00 84.44 593 PHE A N 1
ATOM 4632 C CA . PHE A 1 593 ? -37.040 1.250 74.503 1.00 84.44 593 PHE A CA 1
ATOM 4633 C C . PHE A 1 593 ? -37.273 0.307 73.314 1.00 84.44 593 PHE A C 1
ATOM 4635 O O . PHE A 1 593 ? -36.462 0.298 72.387 1.00 84.44 593 PHE A O 1
ATOM 4642 N N . VAL A 1 594 ? -38.372 -0.457 73.297 1.00 86.94 594 VAL A N 1
ATOM 4643 C CA . VAL A 1 594 ? -38.666 -1.430 72.225 1.00 86.94 594 VAL A CA 1
ATOM 4644 C C . VAL A 1 594 ? -38.763 -0.759 70.856 1.00 86.94 594 VAL A C 1
ATOM 4646 O O . VAL A 1 594 ? -38.113 -1.204 69.910 1.00 86.94 594 VAL A O 1
ATOM 4649 N N . ILE A 1 595 ? -39.543 0.322 70.738 1.00 85.75 595 ILE A N 1
ATOM 4650 C CA . ILE A 1 595 ? -39.856 0.925 69.431 1.00 85.75 595 ILE A CA 1
ATOM 4651 C C . ILE A 1 595 ? -38.593 1.462 68.719 1.00 85.75 595 ILE A C 1
ATOM 4653 O O . ILE A 1 595 ? -38.375 1.080 67.565 1.00 85.75 595 ILE A O 1
ATOM 4657 N N . PRO A 1 596 ? -37.713 2.275 69.350 1.00 86.81 596 PRO A N 1
ATOM 4658 C CA . PRO A 1 596 ? -36.495 2.754 68.689 1.00 86.81 596 PRO A CA 1
ATOM 4659 C C . PRO A 1 596 ? -35.489 1.637 68.377 1.00 86.81 596 PRO A C 1
ATOM 4661 O O . PRO A 1 596 ? -34.810 1.703 67.350 1.00 86.81 596 PRO A O 1
ATOM 4664 N N . ILE A 1 597 ? -35.393 0.605 69.226 1.00 88.38 597 ILE A N 1
ATOM 4665 C CA . ILE A 1 597 ? -34.474 -0.527 69.020 1.00 88.38 597 ILE A CA 1
ATOM 4666 C C . ILE A 1 597 ? -34.940 -1.392 67.842 1.00 88.38 597 ILE A C 1
ATOM 4668 O O . ILE A 1 597 ? -34.137 -1.689 66.958 1.00 88.38 597 ILE A O 1
ATOM 4672 N N . HIS A 1 598 ? -36.230 -1.736 67.767 1.00 87.44 598 HIS A N 1
ATOM 4673 C CA . HIS A 1 598 ? -36.784 -2.490 66.637 1.00 87.44 598 HIS A CA 1
ATOM 4674 C C . HIS A 1 598 ? -36.682 -1.713 65.317 1.00 87.44 598 HIS A C 1
ATOM 4676 O O . HIS A 1 598 ? -36.310 -2.299 64.300 1.00 87.44 598 HIS A O 1
ATOM 4682 N N . LEU A 1 599 ? -36.934 -0.397 65.325 1.00 88.62 599 LEU A N 1
ATOM 4683 C CA . LEU A 1 599 ? -36.736 0.451 64.145 1.00 88.62 599 LEU A CA 1
ATOM 4684 C C . LEU A 1 599 ? -35.266 0.445 63.694 1.00 88.62 599 LEU A C 1
ATOM 4686 O O . LEU A 1 599 ? -34.979 0.237 62.517 1.00 88.62 599 LEU A O 1
ATOM 4690 N N . THR A 1 600 ? -34.334 0.614 64.635 1.00 89.31 600 THR A N 1
ATOM 4691 C CA . THR A 1 600 ? -32.887 0.584 64.367 1.00 89.31 600 THR A CA 1
ATOM 4692 C C . THR A 1 600 ? -32.460 -0.753 63.761 1.00 89.31 600 THR A C 1
ATOM 4694 O O . THR A 1 600 ? -31.784 -0.769 62.733 1.00 89.31 600 THR A O 1
ATOM 4697 N N . ALA A 1 601 ? -32.902 -1.872 64.342 1.00 89.81 601 ALA A N 1
ATOM 4698 C CA . ALA A 1 601 ? -32.614 -3.210 63.833 1.00 89.81 601 ALA A CA 1
ATOM 4699 C C . ALA A 1 601 ? -33.173 -3.426 62.415 1.00 89.81 601 ALA A C 1
ATOM 4701 O O . ALA A 1 601 ? -32.458 -3.931 61.555 1.00 89.81 601 ALA A O 1
ATOM 4702 N N . ALA A 1 602 ? -34.409 -2.990 62.144 1.00 90.00 602 ALA A N 1
ATOM 4703 C CA . ALA A 1 602 ? -35.033 -3.120 60.827 1.00 90.00 602 ALA A CA 1
ATOM 4704 C C . ALA A 1 602 ? -34.337 -2.273 59.744 1.00 90.00 602 ALA A C 1
ATOM 4706 O O . ALA A 1 602 ? -34.132 -2.753 58.631 1.00 90.00 602 ALA A O 1
ATOM 4707 N N . HIS A 1 603 ? -33.929 -1.037 60.054 1.00 92.56 603 HIS A N 1
ATOM 4708 C CA . HIS A 1 603 ? -33.158 -0.216 59.110 1.00 92.56 603 HIS A CA 1
ATOM 4709 C C . HIS A 1 603 ? -31.769 -0.815 58.838 1.00 92.56 603 HIS A C 1
ATOM 4711 O O . HIS A 1 603 ? -31.343 -0.845 57.686 1.00 92.56 603 HIS A O 1
ATOM 4717 N N . ILE A 1 604 ? -31.080 -1.335 59.861 1.00 91.94 604 ILE A N 1
ATOM 4718 C CA . ILE A 1 604 ? -29.771 -1.989 59.694 1.00 91.94 604 ILE A CA 1
ATOM 4719 C C . ILE A 1 604 ? -29.895 -3.284 58.875 1.00 91.94 604 ILE A C 1
ATOM 4721 O O . ILE A 1 604 ? -29.081 -3.504 57.984 1.00 91.94 604 ILE A O 1
ATOM 4725 N N . ASP A 1 605 ? -30.917 -4.108 59.120 1.00 91.75 605 ASP A N 1
ATOM 4726 C CA . ASP A 1 605 ? -31.177 -5.348 58.372 1.00 91.75 605 ASP A CA 1
ATOM 4727 C C . ASP A 1 605 ? -31.448 -5.094 56.877 1.00 91.75 605 ASP A C 1
ATOM 4729 O O . ASP A 1 605 ? -30.907 -5.805 56.029 1.00 91.75 605 ASP A O 1
ATOM 4733 N N . ARG A 1 606 ? -32.215 -4.045 56.544 1.00 92.19 606 ARG A N 1
ATOM 4734 C CA . ARG A 1 606 ? -32.450 -3.620 55.152 1.00 92.19 606 ARG A CA 1
ATOM 4735 C C . ARG A 1 606 ? -31.162 -3.120 54.484 1.00 92.19 606 ARG A C 1
ATOM 4737 O O . ARG A 1 606 ? -30.775 -3.645 53.439 1.00 92.19 606 ARG A O 1
ATOM 4744 N N . ILE A 1 607 ? -30.433 -2.205 55.134 1.00 92.25 607 ILE A N 1
ATOM 4745 C CA . ILE A 1 607 ? -29.161 -1.659 54.621 1.00 92.25 607 ILE A CA 1
ATOM 4746 C C . ILE A 1 607 ? -28.116 -2.771 54.423 1.00 92.25 607 ILE A C 1
ATOM 4748 O O . ILE A 1 607 ? -27.432 -2.795 53.403 1.00 92.25 607 ILE A O 1
ATOM 4752 N N . ALA A 1 608 ? -28.030 -3.741 55.341 1.00 88.56 608 ALA A N 1
ATOM 4753 C CA . ALA A 1 608 ? -27.132 -4.894 55.230 1.00 88.56 608 ALA A CA 1
ATOM 4754 C C . ALA A 1 608 ? -27.472 -5.839 54.057 1.00 88.56 608 ALA A C 1
ATOM 4756 O O . ALA A 1 608 ? -26.619 -6.621 53.637 1.00 88.56 608 ALA A O 1
ATOM 4757 N N . LYS A 1 609 ? -28.692 -5.757 53.512 1.00 91.00 609 LYS A N 1
ATOM 4758 C CA . LYS A 1 609 ? -29.151 -6.484 52.314 1.00 91.00 609 LYS A CA 1
ATOM 4759 C C . LYS A 1 609 ? -29.077 -5.642 51.032 1.00 91.00 609 LYS A C 1
ATOM 4761 O O . LYS A 1 609 ? -29.452 -6.136 49.974 1.00 91.00 609 LYS A O 1
ATOM 4766 N N . GLY A 1 610 ? -28.607 -4.393 51.113 1.00 85.19 610 GLY A N 1
ATOM 4767 C CA . GLY A 1 610 ? -28.556 -3.446 49.992 1.00 85.19 610 GLY A CA 1
ATOM 4768 C C . GLY A 1 610 ? -29.882 -2.739 49.682 1.00 85.19 610 GLY A C 1
ATOM 4769 O O . GLY A 1 610 ? -29.931 -1.907 48.781 1.00 85.19 610 GLY A O 1
ATOM 4770 N N . ASP A 1 611 ? -30.945 -3.023 50.436 1.00 91.44 611 ASP A N 1
ATOM 4771 C CA . ASP A 1 611 ? -32.220 -2.310 50.367 1.00 91.44 611 ASP A CA 1
ATOM 4772 C C . ASP A 1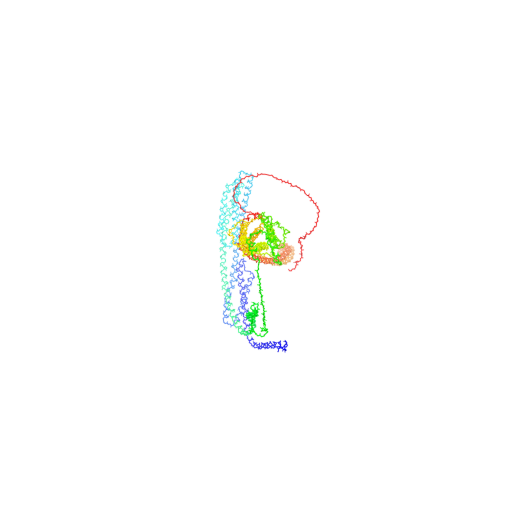 611 ? -32.105 -1.029 51.204 1.00 91.44 611 ASP A C 1
ATOM 4774 O O . ASP A 1 611 ? -32.230 -1.058 52.429 1.00 91.44 611 ASP A O 1
ATOM 4778 N N . ILE A 1 612 ? -31.783 0.096 50.560 1.00 92.62 612 ILE A N 1
ATOM 4779 C CA . ILE A 1 612 ? -31.569 1.365 51.263 1.00 92.62 612 ILE A CA 1
ATOM 4780 C C . ILE A 1 612 ? -32.930 2.022 51.567 1.00 92.62 612 ILE A C 1
ATOM 4782 O O . ILE A 1 612 ? -33.636 2.428 50.642 1.00 92.62 612 ILE A O 1
ATOM 4786 N N . PRO A 1 613 ? -33.329 2.139 52.849 1.00 90.88 613 PRO A N 1
ATOM 4787 C CA . PRO A 1 613 ? -34.631 2.671 53.228 1.00 90.88 613 PRO A CA 1
ATOM 4788 C C . PRO A 1 613 ? -34.684 4.199 53.107 1.00 90.88 613 PRO A C 1
ATOM 4790 O O . PRO A 1 613 ? -33.663 4.885 53.173 1.00 90.88 613 PRO A O 1
ATOM 4793 N N . GLU A 1 614 ? -35.898 4.748 53.041 1.00 91.31 614 GLU A N 1
ATOM 4794 C CA . GLU A 1 614 ? -36.114 6.181 53.262 1.00 91.31 614 GLU A CA 1
ATOM 4795 C C . GLU A 1 614 ? -35.615 6.624 54.649 1.00 91.31 614 GLU A C 1
ATOM 4797 O O . GLU A 1 614 ? -35.546 5.839 55.604 1.00 91.31 614 GLU A O 1
ATOM 4802 N N . LYS A 1 615 ? -35.280 7.913 54.770 1.00 92.50 615 LYS A N 1
ATOM 4803 C CA . LYS A 1 615 ? -34.812 8.507 56.027 1.00 92.50 615 LYS A CA 1
ATOM 4804 C C . LYS A 1 615 ? -35.883 8.431 57.109 1.00 92.50 615 LYS A C 1
ATOM 4806 O O . LYS A 1 615 ? -37.058 8.694 56.867 1.00 92.50 615 LYS A O 1
ATOM 4811 N N . ILE A 1 616 ? -35.451 8.186 58.341 1.00 92.00 616 ILE A N 1
ATOM 4812 C CA . ILE A 1 616 ? -36.322 8.210 59.511 1.00 92.00 616 ILE A CA 1
ATOM 4813 C C . ILE A 1 616 ? -36.738 9.662 59.780 1.00 92.00 616 ILE A C 1
ATOM 4815 O O . ILE A 1 616 ? -35.925 10.493 60.201 1.00 92.00 616 ILE A O 1
ATOM 4819 N N . THR A 1 617 ? -38.015 9.949 59.531 1.00 91.06 617 THR A N 1
ATOM 4820 C CA . THR A 1 617 ? -38.674 11.250 59.740 1.00 91.06 617 THR A CA 1
ATOM 4821 C C . THR A 1 617 ? -39.284 11.409 61.133 1.00 91.06 617 THR A C 1
ATOM 4823 O O . THR A 1 617 ? -39.599 12.528 61.530 1.00 91.06 617 THR A O 1
ATOM 4826 N N . ALA A 1 618 ? -39.438 10.316 61.887 1.00 87.75 618 ALA A N 1
ATOM 4827 C CA . ALA A 1 618 ? -40.036 10.322 63.220 1.00 87.75 618 ALA A CA 1
ATOM 4828 C C . ALA A 1 618 ? -39.244 11.182 64.225 1.00 87.75 618 ALA A C 1
ATOM 4830 O O . ALA A 1 618 ? -38.008 11.150 64.269 1.00 87.75 618 ALA A O 1
ATOM 4831 N N . GLU A 1 619 ? -39.965 11.934 65.060 1.00 87.81 619 GLU A N 1
ATOM 4832 C CA . GLU A 1 619 ? -39.362 12.753 66.111 1.00 87.81 619 GLU A CA 1
ATOM 4833 C C . GLU A 1 619 ? -38.926 11.909 67.312 1.00 87.81 619 GLU A C 1
ATOM 4835 O O . GLU A 1 619 ? -39.711 11.175 67.911 1.00 87.81 619 GLU A O 1
ATOM 4840 N N . TYR A 1 620 ? -37.671 12.094 67.716 1.00 88.75 620 TYR A N 1
ATOM 4841 C CA . TYR A 1 620 ? -37.085 11.504 68.914 1.00 88.75 620 TYR A CA 1
ATOM 4842 C C . TYR A 1 620 ? -36.373 12.583 69.737 1.00 88.75 620 TYR A C 1
ATOM 4844 O O . TYR A 1 620 ? -36.061 13.667 69.241 1.00 88.75 620 TYR A O 1
ATOM 4852 N N . LYS A 1 621 ? -36.093 12.286 71.010 1.00 86.06 621 LYS A N 1
ATOM 4853 C CA . LYS A 1 621 ? -35.394 13.178 71.950 1.00 86.06 621 LYS A CA 1
ATOM 4854 C C . LYS A 1 621 ? -34.224 12.438 72.598 1.00 86.06 621 LYS A C 1
ATOM 4856 O O . LYS A 1 621 ? -34.254 11.212 72.683 1.00 86.06 621 LYS A O 1
ATOM 4861 N N . GLY A 1 622 ? -33.207 13.183 73.034 1.00 90.56 622 GLY A N 1
ATOM 4862 C CA . GLY A 1 622 ? -31.982 12.610 73.606 1.00 90.56 622 GLY A CA 1
ATOM 4863 C C . GLY A 1 622 ? -31.299 11.620 72.657 1.00 90.56 622 GLY A C 1
ATOM 4864 O O . GLY A 1 622 ? -31.296 11.815 71.438 1.00 90.56 622 GLY A O 1
ATOM 4865 N N . ASP A 1 623 ? -30.770 10.542 73.224 1.00 89.12 623 ASP A N 1
ATOM 4866 C CA . ASP A 1 623 ? -29.943 9.538 72.543 1.00 89.12 623 ASP A CA 1
ATOM 4867 C C . ASP A 1 623 ? -30.651 8.886 71.344 1.00 89.12 623 ASP A C 1
ATOM 4869 O O . ASP A 1 623 ? -30.037 8.657 70.301 1.00 89.12 623 ASP A O 1
ATOM 4873 N N . PHE A 1 624 ? -31.971 8.678 71.418 1.00 89.69 624 PHE A N 1
ATOM 4874 C CA . PHE A 1 624 ? -32.756 8.152 70.296 1.00 89.69 624 PHE A CA 1
ATOM 4875 C C . PHE A 1 624 ? -32.721 9.073 69.063 1.00 89.69 624 PHE A C 1
ATOM 4877 O O . PHE A 1 624 ? -32.713 8.589 67.932 1.00 89.69 624 PHE A O 1
ATOM 4884 N N . ASN A 1 625 ? -32.629 10.397 69.249 1.00 90.00 625 ASN A N 1
ATOM 4885 C CA . ASN A 1 625 ? -32.450 11.331 68.133 1.00 90.00 625 ASN A CA 1
ATOM 4886 C C . ASN A 1 625 ? -31.033 11.256 67.544 1.00 90.00 625 ASN A C 1
ATOM 4888 O O . ASN A 1 625 ? -30.865 11.439 66.340 1.00 90.00 625 ASN A O 1
ATOM 4892 N N . GLN A 1 626 ? -30.022 10.959 68.366 1.00 91.06 626 GLN A N 1
ATOM 4893 C CA . GLN A 1 626 ? -28.655 10.733 67.895 1.00 91.06 626 GLN A CA 1
ATOM 4894 C C . GLN A 1 626 ? -28.562 9.436 67.079 1.00 91.06 626 GLN A C 1
ATOM 4896 O O . GLN A 1 626 ? -28.007 9.458 65.985 1.00 91.06 626 GLN A O 1
ATOM 4901 N N . ILE A 1 627 ? -29.189 8.344 67.536 1.00 91.88 627 ILE A N 1
ATOM 4902 C CA . ILE A 1 627 ? -29.311 7.090 66.770 1.00 91.88 627 ILE A CA 1
ATOM 4903 C C . ILE A 1 627 ? -30.010 7.353 65.426 1.00 91.88 627 ILE A C 1
ATOM 4905 O O . ILE A 1 627 ? -29.473 7.010 64.374 1.00 91.88 627 ILE A O 1
ATOM 4909 N N . LYS A 1 628 ? -31.157 8.046 65.442 1.00 91.88 628 LYS A N 1
ATOM 4910 C CA . LYS A 1 628 ? -31.907 8.440 64.238 1.00 91.88 628 LYS A CA 1
ATOM 4911 C C . LYS A 1 628 ? -31.066 9.284 63.266 1.00 91.88 628 LYS A C 1
ATOM 4913 O O . LYS A 1 628 ? -31.100 9.052 62.060 1.00 91.88 628 LYS A O 1
ATOM 4918 N N . ASN A 1 629 ? -30.297 10.253 63.768 1.00 91.75 629 ASN A N 1
ATOM 4919 C CA . ASN A 1 629 ? -29.410 11.076 62.941 1.00 91.75 629 ASN A CA 1
ATOM 4920 C C . ASN A 1 629 ? -28.264 10.246 62.335 1.00 91.75 629 ASN A C 1
ATOM 4922 O O . ASN A 1 629 ? -28.001 10.373 61.143 1.00 91.75 629 ASN A O 1
ATOM 4926 N N . ASN A 1 630 ? -27.638 9.359 63.115 1.00 91.38 630 ASN A N 1
ATOM 4927 C CA . ASN A 1 630 ? -26.570 8.474 62.640 1.00 91.38 630 ASN A CA 1
ATOM 4928 C C . ASN A 1 630 ? -27.071 7.504 61.552 1.00 91.38 630 ASN A C 1
ATOM 4930 O O . ASN A 1 630 ? -26.388 7.302 60.551 1.00 91.38 630 ASN A O 1
ATOM 4934 N N . LEU A 1 631 ? -28.279 6.946 61.708 1.00 92.19 631 LEU A N 1
ATOM 4935 C CA . LEU A 1 631 ? -28.924 6.113 60.684 1.00 92.19 631 LEU A CA 1
ATOM 4936 C C . LEU A 1 631 ? -29.237 6.913 59.412 1.00 92.19 631 LEU A C 1
ATOM 4938 O O . LEU A 1 631 ? -28.963 6.438 58.315 1.00 92.19 631 LEU A O 1
ATOM 4942 N N . ASN A 1 632 ? -29.739 8.145 59.535 1.00 93.62 632 ASN A N 1
ATOM 4943 C CA . ASN A 1 632 ? -29.981 9.005 58.373 1.00 93.62 632 ASN A CA 1
ATOM 4944 C C . ASN A 1 632 ? -28.676 9.385 57.649 1.00 93.62 632 ASN A C 1
ATOM 4946 O O . ASN A 1 632 ? -28.658 9.395 56.422 1.00 93.62 632 ASN A O 1
ATOM 4950 N N . MET A 1 633 ? -27.576 9.611 58.378 1.00 91.56 633 MET A N 1
ATOM 4951 C CA . MET A 1 633 ? -26.244 9.803 57.786 1.00 91.56 633 MET A CA 1
ATOM 4952 C C . MET A 1 633 ? -25.723 8.541 57.083 1.00 91.56 633 MET A C 1
ATOM 4954 O O . MET A 1 633 ? -25.076 8.658 56.048 1.00 91.56 633 MET A O 1
ATOM 4958 N N . LEU A 1 634 ? -26.013 7.341 57.601 1.00 91.38 634 LEU A N 1
ATOM 4959 C CA . LEU A 1 634 ? -25.679 6.073 56.936 1.00 91.38 634 LEU A CA 1
ATOM 4960 C C . LEU A 1 634 ? -26.491 5.871 55.642 1.00 91.38 634 LEU A C 1
ATOM 4962 O O . LEU A 1 634 ? -25.944 5.407 54.641 1.00 91.38 634 LEU A O 1
ATOM 4966 N N . ILE A 1 635 ? -27.770 6.257 55.643 1.00 92.62 635 ILE A N 1
ATOM 4967 C CA . ILE A 1 635 ? -28.636 6.259 54.453 1.00 92.62 635 ILE A CA 1
ATOM 4968 C C . ILE A 1 635 ? -28.091 7.236 53.399 1.00 92.62 635 ILE A C 1
ATOM 4970 O O . ILE A 1 635 ? -27.868 6.837 52.262 1.00 92.62 635 ILE A O 1
ATOM 4974 N N . ASP A 1 636 ? -27.783 8.483 53.774 1.00 91.44 636 ASP A N 1
ATOM 4975 C CA . ASP A 1 636 ? -27.138 9.452 52.869 1.00 91.44 636 ASP A CA 1
ATOM 4976 C C . ASP A 1 636 ? -25.816 8.916 52.299 1.00 91.44 636 ASP A C 1
ATOM 4978 O O . ASP A 1 636 ? -25.592 8.945 51.090 1.00 91.44 636 ASP A O 1
ATOM 4982 N N . ALA A 1 637 ? -24.961 8.367 53.166 1.00 89.50 637 ALA A N 1
ATOM 4983 C CA . ALA A 1 637 ? -23.667 7.816 52.787 1.00 89.50 637 ALA A CA 1
ATOM 4984 C C . ALA A 1 637 ? -23.784 6.644 51.798 1.00 89.50 637 ALA A C 1
ATOM 4986 O O . ALA A 1 637 ? -22.955 6.531 50.895 1.00 89.50 637 ALA A O 1
ATOM 4987 N N . THR A 1 638 ? -24.791 5.778 51.945 1.00 90.50 638 THR A N 1
ATOM 4988 C CA . THR A 1 638 ? -25.026 4.659 51.016 1.00 90.50 638 THR A CA 1
ATOM 4989 C C . THR A 1 638 ? -25.636 5.125 49.696 1.00 90.50 638 THR A C 1
ATOM 4991 O O . THR A 1 638 ? -25.131 4.728 48.649 1.00 90.50 638 THR A O 1
ATOM 4994 N N . LEU A 1 639 ? -26.620 6.031 49.713 1.00 91.44 639 LEU A N 1
ATOM 4995 C CA . LEU A 1 639 ? -27.192 6.616 48.490 1.00 91.44 639 LEU A CA 1
ATOM 4996 C C . LEU A 1 639 ? -26.147 7.377 47.657 1.00 91.44 639 LEU A C 1
ATOM 4998 O O . LEU A 1 639 ? -26.152 7.284 46.430 1.00 91.44 639 LEU A O 1
ATOM 5002 N N . GLU A 1 640 ? -25.224 8.101 48.298 1.00 90.00 640 GLU A N 1
ATOM 5003 C CA . GLU A 1 640 ? -24.143 8.802 47.596 1.00 90.00 640 GLU A CA 1
ATOM 5004 C C . GLU A 1 640 ? -23.177 7.835 46.893 1.00 90.00 640 GLU A C 1
ATOM 5006 O O . GLU A 1 640 ? -22.806 8.090 45.744 1.00 90.00 640 GLU A O 1
ATOM 5011 N N . ILE A 1 641 ? -22.819 6.715 47.540 1.00 90.75 641 ILE A N 1
ATOM 5012 C CA . ILE A 1 641 ? -21.998 5.654 46.932 1.00 90.75 641 ILE A CA 1
ATOM 5013 C C . ILE A 1 641 ? -22.730 5.034 45.740 1.00 90.75 641 ILE A C 1
ATOM 5015 O O . ILE A 1 641 ? -22.139 4.934 44.667 1.00 90.75 641 ILE A O 1
ATOM 5019 N N . THR A 1 642 ? -24.003 4.652 45.903 1.00 90.75 642 THR A N 1
ATOM 5020 C CA . THR A 1 642 ? -24.807 4.053 44.825 1.00 90.75 642 THR A CA 1
ATOM 5021 C C . THR A 1 642 ? -24.853 4.976 43.611 1.00 90.75 642 THR A C 1
ATOM 5023 O O . THR A 1 642 ? -24.466 4.564 42.524 1.00 90.75 642 THR A O 1
ATOM 5026 N N . ARG A 1 643 ? -25.177 6.259 43.811 1.00 90.69 643 ARG A N 1
ATOM 5027 C CA . ARG A 1 643 ? -25.223 7.271 42.745 1.00 90.69 643 ARG A CA 1
ATOM 5028 C C . ARG A 1 643 ? -23.868 7.505 42.061 1.00 90.69 643 ARG A C 1
ATOM 5030 O O . ARG A 1 643 ? -23.821 7.845 40.881 1.00 90.69 643 ARG A O 1
ATOM 5037 N N . LEU A 1 644 ? -22.752 7.375 42.782 1.00 91.25 644 LEU A N 1
ATOM 5038 C CA . LEU A 1 644 ? -21.418 7.449 42.173 1.00 91.25 644 LEU A CA 1
ATOM 5039 C C . LEU A 1 644 ? -21.115 6.197 41.340 1.00 91.25 644 LEU A C 1
ATOM 5041 O O . LEU A 1 644 ? -20.637 6.332 40.217 1.00 91.25 644 LEU A O 1
ATOM 5045 N N . ALA A 1 645 ? -21.445 5.005 41.842 1.00 90.31 645 ALA A N 1
ATOM 5046 C CA . ALA A 1 645 ? -21.287 3.752 41.107 1.00 90.31 645 ALA A CA 1
ATOM 5047 C C . ALA A 1 645 ? -22.173 3.699 39.846 1.00 90.31 645 ALA A C 1
ATOM 5049 O O . ALA A 1 645 ? -21.694 3.288 38.792 1.00 90.31 645 ALA A O 1
ATOM 5050 N N . GLU A 1 646 ? -23.418 4.182 39.928 1.00 91.94 646 GLU A N 1
ATOM 5051 C CA . GLU A 1 646 ? -24.325 4.366 38.786 1.00 91.94 646 GLU A CA 1
ATOM 5052 C C . GLU A 1 646 ? -23.681 5.258 37.720 1.00 91.94 646 GLU A C 1
ATOM 5054 O O . GLU A 1 646 ? -23.511 4.823 36.586 1.00 91.94 646 GLU A O 1
ATOM 5059 N N . LYS A 1 647 ? -23.198 6.452 38.088 1.00 90.44 647 LYS A N 1
ATOM 5060 C CA . LYS A 1 647 ? -22.521 7.356 37.142 1.00 90.44 647 LYS A CA 1
ATOM 5061 C C . LYS A 1 647 ? -21.259 6.769 36.513 1.00 90.44 647 LYS A C 1
ATOM 5063 O O . LYS A 1 647 ? -20.977 7.042 35.350 1.00 90.44 647 LYS A O 1
ATOM 5068 N N . MET A 1 648 ? -20.497 5.966 37.254 1.00 89.50 648 MET A N 1
ATOM 5069 C CA . MET A 1 648 ? -19.341 5.259 36.695 1.00 89.50 648 MET A CA 1
ATOM 5070 C C . MET A 1 648 ? -19.764 4.150 35.720 1.00 89.50 648 MET A C 1
ATOM 5072 O O . MET A 1 648 ? -19.091 3.946 34.712 1.00 89.50 648 MET A O 1
ATOM 5076 N N . ALA A 1 649 ? -20.885 3.468 35.980 1.00 89.38 649 ALA A N 1
ATOM 5077 C CA . ALA A 1 649 ? -21.480 2.496 35.063 1.00 89.38 649 ALA A CA 1
ATOM 5078 C C . ALA A 1 649 ? -22.107 3.158 33.818 1.00 89.38 649 ALA A C 1
ATOM 5080 O O . ALA A 1 649 ? -22.085 2.562 32.747 1.00 89.38 649 ALA A O 1
ATOM 5081 N N . GLU A 1 650 ? -22.577 4.405 33.929 1.00 91.44 650 GLU A N 1
ATOM 5082 C CA . GLU A 1 650 ? -22.955 5.296 32.815 1.00 91.44 650 GLU A CA 1
ATOM 5083 C C . GLU A 1 650 ? -21.740 5.858 32.038 1.00 91.44 650 GLU A C 1
ATOM 5085 O O . GLU A 1 650 ? -21.905 6.705 31.162 1.00 91.44 650 GLU A O 1
ATOM 5090 N N . GLY A 1 651 ? -20.509 5.440 32.364 1.00 88.81 651 GLY A N 1
ATOM 5091 C CA . GLY A 1 651 ? -19.281 5.882 31.692 1.00 88.81 651 GLY A CA 1
ATOM 5092 C C . GLY A 1 651 ? -18.748 7.250 32.142 1.00 88.81 651 GLY A C 1
ATOM 5093 O O . GLY A 1 651 ? -17.733 7.718 31.625 1.00 88.81 651 GLY A O 1
ATOM 5094 N N . ASN A 1 652 ? -19.372 7.914 33.119 1.00 91.06 652 ASN A N 1
ATOM 5095 C CA . ASN A 1 652 ? -18.941 9.230 33.581 1.00 91.06 652 ASN A CA 1
ATOM 5096 C C . ASN A 1 652 ? -17.790 9.129 34.601 1.00 91.06 652 ASN A C 1
ATOM 5098 O O . ASN A 1 652 ? -18.001 8.934 35.799 1.00 91.06 652 ASN A O 1
ATOM 5102 N N . LEU A 1 653 ? -16.561 9.324 34.116 1.00 89.44 653 LEU A N 1
ATOM 5103 C CA . LEU A 1 653 ? -15.327 9.339 34.907 1.00 89.44 653 LEU A CA 1
ATOM 5104 C C . LEU A 1 653 ? -14.880 10.764 35.296 1.00 89.44 653 LEU A C 1
ATOM 5106 O O . LEU A 1 653 ? -13.777 10.943 35.811 1.00 89.44 653 LEU A O 1
ATOM 5110 N N . THR A 1 654 ? -15.726 11.782 35.086 1.00 88.62 654 THR A N 1
ATOM 5111 C CA . THR A 1 654 ? -15.483 13.167 35.540 1.00 88.62 654 THR A CA 1
ATOM 5112 C C . THR A 1 654 ? -16.080 13.449 36.924 1.00 88.62 654 THR A C 1
ATOM 5114 O O . THR A 1 654 ? -16.130 14.604 37.349 1.00 88.62 654 THR A O 1
ATOM 5117 N N . VAL A 1 655 ? -16.607 12.430 37.610 1.00 87.25 655 VAL A N 1
ATOM 5118 C CA . VAL A 1 655 ? -17.261 12.576 38.916 1.00 87.25 655 VAL A CA 1
ATOM 5119 C C . VAL A 1 655 ? -16.255 12.844 40.038 1.00 87.25 655 VAL A C 1
ATOM 5121 O O . VAL A 1 655 ? -15.293 12.106 40.227 1.00 87.25 655 VAL A O 1
ATOM 5124 N N . GLU A 1 656 ? -16.505 13.889 40.826 1.00 82.88 656 GLU A N 1
ATOM 5125 C CA . GLU A 1 656 ? -15.724 14.184 42.030 1.00 82.88 656 GLU A CA 1
ATOM 5126 C C . GLU A 1 656 ? -16.124 13.221 43.162 1.00 82.88 656 GLU A C 1
ATOM 5128 O O . GLU A 1 656 ? -17.258 13.248 43.649 1.00 82.88 656 GLU A O 1
ATOM 5133 N N . VAL A 1 657 ? -15.193 12.359 43.585 1.00 86.94 657 VAL A N 1
ATOM 5134 C CA . VAL A 1 657 ? -15.387 11.424 44.703 1.00 86.94 657 VAL A CA 1
ATOM 5135 C C . VAL A 1 657 ? -14.831 12.045 45.982 1.00 86.94 657 VAL A C 1
ATOM 5137 O O . VAL A 1 657 ? -13.623 12.062 46.209 1.00 86.94 657 VAL A O 1
ATOM 5140 N N . ARG A 1 658 ? -15.722 12.556 46.834 1.00 87.00 658 ARG A N 1
ATOM 5141 C CA . ARG A 1 658 ? -15.355 13.232 48.083 1.00 87.00 658 ARG A CA 1
ATOM 5142 C C . ARG A 1 658 ? -15.336 12.275 49.276 1.00 87.00 658 ARG A C 1
ATOM 5144 O O . ARG A 1 658 ? -16.349 11.677 49.619 1.00 87.00 658 ARG A O 1
ATOM 5151 N N . GLU A 1 659 ? -14.205 12.191 49.968 1.00 88.44 659 GLU A N 1
ATOM 5152 C CA . GLU A 1 659 ? -14.093 11.450 51.232 1.00 88.44 659 GLU A CA 1
ATOM 5153 C C . GLU A 1 659 ? -14.908 12.113 52.356 1.00 88.44 659 GLU A C 1
ATOM 5155 O O . GLU A 1 659 ? -14.857 13.333 52.546 1.00 88.44 659 GLU A O 1
ATOM 5160 N N . ARG A 1 660 ? -15.646 11.308 53.133 1.00 86.50 660 ARG A N 1
ATOM 5161 C CA . ARG A 1 660 ? -16.470 11.793 54.259 1.00 86.50 660 ARG A CA 1
ATOM 5162 C C . ARG A 1 660 ? -15.671 11.886 55.564 1.00 86.50 660 ARG A C 1
ATOM 5164 O O . ARG A 1 660 ? -16.018 12.666 56.448 1.00 86.50 660 ARG A O 1
ATOM 5171 N N . SER A 1 661 ? -14.585 11.121 55.678 1.00 87.56 661 SER A N 1
ATOM 5172 C CA . SER A 1 661 ? -13.562 11.227 56.725 1.00 87.56 661 SER A CA 1
ATOM 5173 C C . SER A 1 661 ? -12.222 10.684 56.215 1.00 87.56 661 SER A C 1
ATOM 5175 O O . SER A 1 661 ? -12.183 9.941 55.240 1.00 87.56 661 SER A O 1
ATOM 5177 N N . ALA A 1 662 ? -11.118 10.978 56.909 1.00 83.56 662 ALA A N 1
ATOM 5178 C CA . ALA A 1 662 ? -9.788 10.463 56.547 1.00 83.56 662 ALA A CA 1
ATOM 5179 C C . ALA A 1 662 ? -9.643 8.926 56.688 1.00 83.56 662 ALA A C 1
ATOM 5181 O O . ALA A 1 662 ? -8.613 8.357 56.328 1.00 83.56 662 ALA A O 1
ATOM 5182 N N . GLN A 1 663 ? -10.653 8.247 57.241 1.00 89.00 663 GLN A N 1
ATOM 5183 C CA . GLN A 1 663 ? -10.721 6.792 57.401 1.00 89.00 663 GLN A CA 1
ATOM 5184 C C . GLN A 1 663 ? -11.695 6.137 56.402 1.00 89.00 663 GLN A C 1
ATOM 5186 O O . GLN A 1 663 ? -11.957 4.936 56.496 1.00 89.00 663 GLN A O 1
ATOM 5191 N N . ASP A 1 664 ? -12.240 6.906 55.456 1.00 90.75 664 ASP A N 1
ATOM 5192 C CA . ASP A 1 664 ? -13.269 6.490 54.503 1.00 90.75 664 ASP A CA 1
ATOM 5193 C C . ASP A 1 664 ? -12.692 5.671 53.336 1.00 90.75 664 ASP A C 1
ATOM 5195 O O . ASP A 1 664 ? -12.703 6.072 52.170 1.00 90.75 664 ASP A O 1
ATOM 5199 N N . LYS A 1 665 ? -12.184 4.480 53.671 1.00 90.25 665 LYS A N 1
ATOM 5200 C CA . LYS A 1 665 ? -11.523 3.553 52.739 1.00 90.25 665 LYS A CA 1
ATOM 5201 C C . LYS A 1 665 ? -12.351 3.229 51.494 1.00 90.25 665 LYS A C 1
ATOM 5203 O O . LYS A 1 665 ? -11.774 2.911 50.459 1.00 90.25 665 LYS A O 1
ATOM 5208 N N . LEU A 1 666 ? -13.681 3.293 51.581 1.00 89.81 666 LEU A N 1
ATOM 5209 C CA . LEU A 1 666 ? -14.565 3.023 50.448 1.00 89.81 666 LEU A CA 1
ATOM 5210 C C . LEU A 1 666 ? -14.574 4.188 49.449 1.00 89.81 666 LEU A C 1
ATOM 5212 O O . LEU A 1 666 ? -14.444 3.946 48.252 1.00 89.81 666 LEU A O 1
ATOM 5216 N N . MET A 1 667 ? -14.627 5.439 49.916 1.00 91.19 667 MET A N 1
ATOM 5217 C CA . MET A 1 667 ? -14.490 6.602 49.026 1.00 91.19 667 MET A CA 1
ATOM 5218 C C . MET A 1 667 ? -13.055 6.743 48.501 1.00 91.19 667 MET A C 1
ATOM 5220 O O . MET A 1 667 ? -12.872 7.036 47.325 1.00 91.19 667 MET A O 1
ATOM 5224 N N . GLN A 1 668 ? -12.040 6.422 49.312 1.00 91.00 668 GLN A N 1
ATOM 5225 C CA . GLN A 1 668 ? -10.638 6.338 48.870 1.00 91.00 668 GLN A CA 1
ATOM 5226 C C . GLN A 1 668 ? -10.449 5.291 47.753 1.00 91.00 668 GLN A C 1
ATOM 5228 O O . GLN A 1 668 ? -9.767 5.551 46.758 1.00 91.00 668 GLN A O 1
ATOM 5233 N N . ALA A 1 669 ? -11.095 4.125 47.874 1.00 91.75 669 ALA A N 1
ATOM 5234 C CA . ALA A 1 669 ? -11.089 3.087 46.844 1.00 91.75 669 ALA A CA 1
ATOM 5235 C C . ALA A 1 669 ? -11.862 3.506 45.580 1.00 91.75 669 ALA A C 1
ATOM 5237 O O . ALA A 1 669 ? -11.354 3.308 44.480 1.00 91.75 669 ALA A O 1
ATOM 5238 N N . MET A 1 670 ? -13.038 4.135 45.714 1.00 90.19 670 MET A N 1
ATOM 5239 C CA . MET A 1 670 ? -13.792 4.684 44.576 1.00 90.19 670 MET A CA 1
ATOM 5240 C C . MET A 1 670 ? -12.996 5.763 43.831 1.00 90.19 670 MET A C 1
ATOM 5242 O O . MET A 1 670 ? -12.896 5.707 42.611 1.00 90.19 670 MET A O 1
ATOM 5246 N N . ASN A 1 671 ? -12.355 6.693 44.545 1.00 89.94 671 ASN A N 1
ATOM 5247 C CA . ASN A 1 671 ? -11.515 7.734 43.948 1.00 89.94 671 ASN A CA 1
ATOM 5248 C C . ASN A 1 671 ? -10.314 7.117 43.200 1.00 89.94 671 ASN A C 1
ATOM 5250 O O . ASN A 1 671 ? -10.044 7.444 42.046 1.00 89.94 671 ASN A O 1
ATOM 5254 N N . SER A 1 672 ? -9.666 6.115 43.808 1.00 91.00 672 SER A N 1
ATOM 5255 C CA . SER A 1 672 ? -8.602 5.325 43.166 1.00 91.00 672 SER A CA 1
ATOM 5256 C C . SER A 1 672 ? -9.085 4.560 41.923 1.00 91.00 672 SER A C 1
ATOM 5258 O O . SER A 1 672 ? -8.316 4.373 40.979 1.00 91.00 672 SER A O 1
ATOM 5260 N N . MET A 1 673 ? -10.347 4.116 41.908 1.00 91.75 673 MET A N 1
ATOM 5261 C CA . MET A 1 673 ? -10.973 3.428 40.777 1.00 91.75 673 MET A CA 1
ATOM 5262 C C . MET A 1 673 ? -11.291 4.400 39.634 1.00 91.75 673 MET A C 1
ATOM 5264 O O . MET A 1 673 ? -10.923 4.112 38.498 1.00 91.75 673 MET A O 1
ATOM 5268 N N . VAL A 1 674 ? -11.881 5.569 39.923 1.00 91.06 674 VAL A N 1
ATOM 5269 C CA . VAL A 1 674 ? -12.088 6.651 38.939 1.00 91.06 674 VAL A CA 1
ATOM 5270 C C . VAL A 1 674 ? -10.756 7.055 38.308 1.00 91.06 674 VAL A C 1
ATOM 5272 O O . VAL A 1 674 ? -10.650 7.079 37.084 1.00 91.06 674 VAL A O 1
ATOM 5275 N N . ALA A 1 675 ? -9.727 7.305 39.125 1.00 89.06 675 ALA A N 1
ATOM 5276 C CA . ALA A 1 675 ? -8.408 7.719 38.652 1.00 89.06 675 ALA A CA 1
ATOM 5277 C C . ALA A 1 675 ? -7.777 6.688 37.699 1.00 89.06 675 ALA A C 1
ATOM 5279 O O . ALA A 1 675 ? -7.397 7.043 36.585 1.00 89.06 675 ALA A O 1
ATOM 5280 N N . ARG A 1 676 ? -7.732 5.405 38.090 1.00 90.25 676 ARG A N 1
ATOM 5281 C CA . ARG A 1 676 ? -7.160 4.326 37.259 1.00 90.25 676 ARG A CA 1
ATOM 5282 C C . ARG A 1 676 ? -7.961 4.053 35.988 1.00 90.25 676 ARG A C 1
ATOM 5284 O O . ARG A 1 676 ? -7.366 3.760 34.953 1.00 90.25 676 ARG A O 1
ATOM 5291 N N . LEU A 1 677 ? -9.292 4.142 36.038 1.00 90.50 677 LEU A N 1
ATOM 5292 C CA . LEU A 1 677 ? -10.131 3.996 34.845 1.00 90.50 677 LEU A CA 1
ATOM 5293 C C . LEU A 1 677 ? -9.916 5.165 33.879 1.00 90.50 677 LEU A C 1
ATOM 5295 O O . LEU A 1 677 ? -9.718 4.928 32.693 1.00 90.50 677 LEU A O 1
ATOM 5299 N N . ASN A 1 678 ? -9.872 6.403 34.378 1.00 89.62 678 ASN A N 1
ATOM 5300 C CA . ASN A 1 678 ? -9.614 7.595 33.568 1.00 89.62 678 ASN A CA 1
ATOM 5301 C C . ASN A 1 678 ? -8.206 7.544 32.932 1.00 89.62 678 ASN A C 1
ATOM 5303 O O . ASN A 1 678 ? -8.079 7.693 31.720 1.00 89.62 678 ASN A O 1
ATOM 5307 N N . GLU A 1 679 ? -7.168 7.201 33.705 1.00 89.44 679 GLU A N 1
ATOM 5308 C CA . GLU A 1 679 ? -5.800 6.953 33.214 1.00 89.44 679 GLU A CA 1
ATOM 5309 C C . GLU A 1 679 ? -5.764 5.886 32.105 1.00 89.44 679 GLU A C 1
ATOM 5311 O O . GLU A 1 679 ? -5.164 6.098 31.047 1.00 89.44 679 GLU A O 1
ATOM 5316 N N . THR A 1 680 ? -6.452 4.758 32.308 1.00 90.06 680 THR A N 1
ATOM 5317 C CA . THR A 1 680 ? -6.525 3.667 31.323 1.00 90.06 680 THR A CA 1
ATOM 5318 C C . THR A 1 680 ? -7.231 4.126 30.045 1.00 90.06 680 THR A C 1
ATOM 5320 O O . THR A 1 680 ? -6.684 3.982 28.953 1.00 90.06 680 THR A O 1
ATOM 5323 N N . VAL A 1 681 ? -8.412 4.739 30.166 1.00 91.38 681 VAL A N 1
ATOM 5324 C CA . VAL A 1 681 ? -9.199 5.257 29.034 1.00 91.38 681 VAL A CA 1
ATOM 5325 C C . VAL A 1 681 ? -8.413 6.312 28.250 1.00 91.38 681 VAL A C 1
ATOM 5327 O O . VAL A 1 681 ? -8.363 6.250 27.023 1.00 91.38 681 VAL A O 1
ATOM 5330 N N . MET A 1 682 ? -7.733 7.237 28.930 1.00 89.19 682 MET A N 1
ATOM 5331 C CA . MET A 1 682 ? -6.883 8.254 28.300 1.00 89.19 682 MET A CA 1
ATOM 5332 C C . MET A 1 682 ? -5.658 7.645 27.610 1.00 89.19 682 MET A C 1
ATOM 5334 O O . MET A 1 682 ? -5.274 8.109 26.534 1.00 89.19 682 MET A O 1
ATOM 5338 N N . THR A 1 683 ? -5.090 6.572 28.167 1.00 89.62 683 THR A N 1
ATOM 5339 C CA . THR A 1 683 ? -3.995 5.821 27.538 1.00 89.62 683 THR A CA 1
ATOM 5340 C C . THR A 1 683 ? -4.457 5.143 26.247 1.00 89.62 683 THR A C 1
ATOM 5342 O O . THR A 1 683 ? -3.792 5.287 25.221 1.00 89.62 683 THR A O 1
ATOM 5345 N N . VAL A 1 684 ? -5.620 4.476 26.235 1.00 91.19 684 VAL A N 1
ATOM 5346 C CA . VAL A 1 684 ? -6.132 3.834 25.008 1.00 91.19 684 VAL A CA 1
ATOM 5347 C C . VAL A 1 684 ? -6.650 4.871 23.996 1.00 91.19 684 VAL A C 1
ATOM 5349 O O . VAL A 1 684 ? -6.404 4.710 22.804 1.00 91.19 684 VAL A O 1
ATOM 5352 N N . LYS A 1 685 ? -7.245 5.995 24.433 1.00 88.31 685 LYS A N 1
ATOM 5353 C CA . LYS A 1 685 ? -7.578 7.154 23.569 1.00 88.31 685 LYS A CA 1
ATOM 5354 C C . LYS A 1 685 ? -6.320 7.707 22.883 1.00 88.31 685 LYS A C 1
ATOM 5356 O O . LYS A 1 685 ? -6.348 8.015 21.693 1.00 88.31 685 LYS A O 1
ATOM 5361 N N . GLY A 1 686 ? -5.202 7.793 23.610 1.00 89.25 686 GLY A N 1
ATOM 5362 C CA . GLY A 1 686 ? -3.890 8.154 23.063 1.00 89.25 686 GLY A CA 1
ATOM 5363 C C . GLY A 1 686 ? -3.351 7.123 22.067 1.00 89.25 686 GLY A C 1
ATOM 5364 O O . GLY A 1 686 ? -2.959 7.487 20.959 1.00 89.25 686 GLY A O 1
ATOM 5365 N N . ALA A 1 687 ? -3.385 5.837 22.423 1.00 89.38 687 ALA A N 1
ATOM 5366 C CA . ALA A 1 687 ? -2.925 4.745 21.566 1.00 89.38 687 ALA A CA 1
ATOM 5367 C C . ALA A 1 687 ? -3.729 4.645 20.257 1.00 89.38 687 ALA A C 1
ATOM 5369 O O . ALA A 1 687 ? -3.130 4.569 19.188 1.00 89.38 687 ALA A O 1
ATOM 5370 N N . ALA A 1 688 ? -5.061 4.731 20.313 1.00 92.19 688 ALA A N 1
ATOM 5371 C CA . ALA A 1 688 ? -5.927 4.710 19.134 1.00 92.19 688 ALA A CA 1
ATOM 5372 C C . ALA A 1 688 ? -5.643 5.894 18.191 1.00 92.19 688 ALA A C 1
ATOM 5374 O O . ALA A 1 688 ? -5.527 5.702 16.983 1.00 92.19 688 ALA A O 1
ATOM 5375 N N . ASN A 1 689 ? -5.435 7.103 18.730 1.00 90.00 689 ASN A N 1
ATOM 5376 C CA . ASN A 1 689 ? -5.006 8.248 17.921 1.00 90.00 689 ASN A CA 1
ATOM 5377 C C . ASN A 1 689 ? -3.628 8.008 17.273 1.00 90.00 689 ASN A C 1
ATOM 5379 O O . ASN A 1 689 ? -3.450 8.321 16.098 1.00 90.00 689 ASN A O 1
ATOM 5383 N N . ASN A 1 690 ? -2.667 7.421 17.995 1.00 90.81 690 ASN A N 1
ATOM 5384 C CA . ASN A 1 690 ? -1.348 7.092 17.442 1.00 90.81 690 ASN A CA 1
ATOM 5385 C C . ASN A 1 690 ? -1.429 6.036 16.325 1.00 90.81 690 ASN A C 1
ATOM 5387 O O . ASN A 1 690 ? -0.753 6.190 15.310 1.00 90.81 690 ASN A O 1
ATOM 5391 N N . VAL A 1 691 ? -2.278 5.009 16.466 1.00 92.69 691 VAL A N 1
ATOM 5392 C CA . VAL A 1 691 ? -2.531 4.020 15.401 1.00 92.69 691 VAL A CA 1
ATOM 5393 C C . VAL A 1 691 ? -3.186 4.686 14.191 1.00 92.69 691 VAL A C 1
ATOM 5395 O O . VAL A 1 691 ? -2.745 4.444 13.072 1.00 92.69 691 VAL A O 1
ATOM 5398 N N . ALA A 1 692 ? -4.163 5.579 14.382 1.00 90.81 692 ALA A N 1
ATOM 5399 C CA . ALA A 1 692 ? -4.781 6.320 13.281 1.00 90.81 692 ALA A CA 1
ATOM 5400 C C . ALA A 1 692 ? -3.764 7.196 12.520 1.00 90.81 692 ALA A C 1
ATOM 5402 O O . ALA A 1 692 ? -3.704 7.139 11.293 1.00 90.81 692 ALA A O 1
ATOM 5403 N N . TYR A 1 693 ? -2.907 7.949 13.224 1.00 90.88 693 TYR A N 1
ATOM 5404 C CA . TYR A 1 693 ? -1.841 8.735 12.586 1.00 90.88 693 TYR A CA 1
ATOM 5405 C C . TYR A 1 693 ? -0.799 7.855 11.880 1.00 90.88 693 TYR A C 1
ATOM 5407 O O . TYR A 1 693 ? -0.391 8.176 10.764 1.00 90.88 693 TYR A O 1
ATOM 5415 N N . GLY A 1 694 ? -0.398 6.738 12.495 1.00 91.62 694 GLY A N 1
ATOM 5416 C CA . GLY A 1 694 ? 0.505 5.763 11.880 1.00 91.62 694 GLY A CA 1
ATOM 5417 C C . GLY A 1 694 ? -0.083 5.154 10.607 1.00 91.62 694 GLY A C 1
ATOM 5418 O O . GLY A 1 694 ? 0.605 5.078 9.597 1.00 91.62 694 GLY A O 1
ATOM 5419 N N . SER A 1 695 ? -1.375 4.818 10.623 1.00 94.75 695 SER A N 1
ATOM 5420 C CA . SER A 1 695 ? -2.115 4.288 9.469 1.00 94.75 695 SER A CA 1
ATOM 5421 C C . SER A 1 695 ? -2.201 5.308 8.332 1.00 94.75 695 SER A C 1
ATOM 5423 O O . SER A 1 695 ? -1.925 4.977 7.184 1.00 94.75 695 SER A O 1
ATOM 5425 N N . GLN A 1 696 ? -2.497 6.575 8.644 1.00 90.25 696 GLN A N 1
ATOM 5426 C CA . GLN A 1 696 ? -2.513 7.662 7.659 1.00 90.25 696 GLN A CA 1
ATOM 5427 C C . GLN A 1 696 ? -1.137 7.846 6.991 1.00 90.25 696 GLN A C 1
ATOM 5429 O O . GLN A 1 696 ? -1.052 8.041 5.779 1.00 90.25 696 GLN A O 1
ATOM 5434 N N . GLN A 1 697 ? -0.053 7.758 7.771 1.00 92.44 697 GLN A N 1
ATOM 5435 C CA . GLN A 1 697 ? 1.314 7.827 7.251 1.00 92.44 697 GLN A CA 1
ATOM 5436 C C . GLN A 1 697 ? 1.677 6.580 6.426 1.00 92.44 697 GLN A C 1
ATOM 5438 O O . GLN A 1 697 ? 2.346 6.706 5.401 1.00 92.44 697 GLN A O 1
ATOM 5443 N N . LEU A 1 698 ? 1.220 5.394 6.836 1.00 93.06 698 LEU A N 1
ATOM 5444 C CA . LEU A 1 698 ? 1.440 4.134 6.126 1.00 93.06 698 LEU A CA 1
ATOM 5445 C C . LEU A 1 698 ? 0.727 4.126 4.762 1.00 93.06 698 LEU A C 1
ATOM 5447 O O . LEU A 1 698 ? 1.354 3.773 3.767 1.00 93.06 698 LEU A O 1
ATOM 5451 N N . SER A 1 699 ? -0.516 4.620 4.685 1.00 92.69 699 SER A N 1
ATOM 5452 C CA . SER A 1 699 ? -1.243 4.834 3.418 1.00 92.69 699 SER A CA 1
ATOM 5453 C C . SER A 1 699 ? -0.458 5.748 2.477 1.00 92.69 699 SER A C 1
ATOM 5455 O O . SER A 1 699 ? -0.139 5.357 1.361 1.00 92.69 699 SER A O 1
ATOM 5457 N N . SER A 1 700 ? -0.030 6.920 2.963 1.00 93.06 700 SER A N 1
ATOM 5458 C CA . SER A 1 700 ? 0.763 7.864 2.164 1.00 93.06 700 SER A CA 1
ATOM 5459 C C . SER A 1 700 ? 2.120 7.289 1.727 1.00 93.06 700 SER A C 1
ATOM 5461 O O . SER A 1 700 ? 2.593 7.598 0.636 1.00 93.06 700 SER A O 1
ATOM 5463 N N . THR A 1 701 ? 2.733 6.419 2.536 1.00 91.81 701 THR A N 1
ATOM 5464 C CA . THR A 1 701 ? 3.969 5.706 2.166 1.00 91.81 701 THR A CA 1
ATOM 5465 C C . THR A 1 701 ? 3.697 4.641 1.096 1.00 91.81 701 THR A C 1
ATOM 5467 O O . THR A 1 701 ? 4.494 4.488 0.177 1.00 91.81 701 THR A O 1
ATOM 5470 N N . SER A 1 702 ? 2.551 3.955 1.171 1.00 94.00 702 SER A N 1
ATOM 5471 C CA . SER A 1 702 ? 2.105 2.957 0.184 1.00 94.00 702 SER A CA 1
ATOM 5472 C C . SER A 1 702 ? 1.798 3.605 -1.171 1.00 94.00 702 SER A C 1
ATOM 5474 O O . SER A 1 702 ? 2.215 3.100 -2.208 1.00 94.00 702 SER A O 1
ATOM 5476 N N . GLU A 1 703 ? 1.141 4.770 -1.165 1.00 89.06 703 GLU A N 1
ATOM 5477 C CA . GLU A 1 703 ? 0.908 5.608 -2.351 1.00 89.06 703 GLU A CA 1
ATOM 5478 C C . GLU A 1 703 ? 2.235 6.036 -3.003 1.00 89.06 703 GLU A C 1
ATOM 5480 O O . GLU A 1 703 ? 2.413 5.879 -4.211 1.00 89.06 703 GLU A O 1
ATOM 5485 N N . GLN A 1 704 ? 3.200 6.517 -2.207 1.00 92.12 704 GLN A N 1
ATOM 5486 C CA . GLN A 1 704 ? 4.532 6.884 -2.704 1.00 92.12 704 GLN A CA 1
ATOM 5487 C C . GLN A 1 704 ? 5.324 5.685 -3.242 1.00 92.12 704 GLN A C 1
ATOM 5489 O O . GLN A 1 704 ? 6.045 5.834 -4.227 1.00 92.12 704 GLN A O 1
ATOM 5494 N N . MET A 1 705 ? 5.195 4.506 -2.627 1.00 91.88 705 MET A N 1
ATOM 5495 C CA . MET A 1 705 ? 5.865 3.295 -3.102 1.00 91.88 705 MET A CA 1
ATOM 5496 C C . MET A 1 705 ? 5.228 2.773 -4.395 1.00 91.88 705 MET A C 1
ATOM 5498 O O . MET A 1 705 ? 5.958 2.447 -5.321 1.00 91.88 705 MET A O 1
ATOM 5502 N N . SER A 1 706 ? 3.898 2.800 -4.524 1.00 91.88 706 SER A N 1
ATOM 5503 C CA . SER A 1 706 ? 3.190 2.452 -5.766 1.00 91.88 706 SER A CA 1
ATOM 5504 C C . SER A 1 706 ? 3.568 3.372 -6.941 1.00 91.88 706 SER A C 1
ATOM 5506 O O . SER A 1 706 ? 3.883 2.898 -8.036 1.00 91.88 706 SER A O 1
ATOM 5508 N N . GLN A 1 707 ? 3.660 4.685 -6.694 1.00 90.88 707 GLN A N 1
ATOM 5509 C CA . GLN A 1 707 ? 4.196 5.646 -7.665 1.00 90.88 707 GLN A CA 1
ATOM 5510 C C . GLN A 1 707 ? 5.655 5.321 -8.036 1.00 90.88 707 GLN A C 1
ATOM 5512 O O . GLN A 1 707 ? 5.987 5.241 -9.217 1.00 90.88 707 GLN A O 1
ATOM 5517 N N . GLY A 1 708 ? 6.515 5.062 -7.044 1.00 92.44 708 GLY A N 1
ATOM 5518 C CA . GLY A 1 708 ? 7.918 4.701 -7.269 1.00 92.44 708 GLY A CA 1
ATOM 5519 C C . GLY A 1 708 ? 8.108 3.386 -8.035 1.00 92.44 708 GLY A C 1
ATOM 5520 O O . GLY A 1 708 ? 9.005 3.295 -8.866 1.00 92.44 708 GLY A O 1
ATOM 5521 N N . ASN A 1 709 ? 7.244 2.391 -7.819 1.00 90.75 709 ASN A N 1
ATOM 5522 C CA . ASN A 1 709 ? 7.235 1.139 -8.583 1.00 90.75 709 ASN A CA 1
ATOM 5523 C C . ASN A 1 709 ? 6.841 1.387 -10.047 1.00 90.75 709 ASN A C 1
ATOM 5525 O O . ASN A 1 709 ? 7.425 0.791 -10.944 1.00 90.75 709 ASN A O 1
ATOM 5529 N N . SER A 1 710 ? 5.897 2.302 -10.294 1.00 88.06 710 SER A N 1
ATOM 5530 C CA . SER A 1 710 ? 5.481 2.693 -11.650 1.00 88.06 710 SER A CA 1
ATOM 5531 C C . SER A 1 710 ? 6.606 3.414 -12.406 1.00 88.06 710 SER A C 1
ATOM 5533 O O . SER A 1 710 ? 6.840 3.152 -13.584 1.00 88.06 710 SER A O 1
ATOM 5535 N N . GLU A 1 711 ? 7.353 4.281 -11.716 1.00 90.81 711 GLU A N 1
ATOM 5536 C CA . GLU A 1 711 ? 8.551 4.943 -12.255 1.00 90.81 711 GLU A CA 1
ATOM 5537 C C . GLU A 1 711 ? 9.701 3.947 -12.501 1.00 90.81 711 GLU A C 1
ATOM 5539 O O . GLU A 1 711 ? 10.400 4.044 -13.510 1.00 90.81 711 GLU A O 1
ATOM 5544 N N . GLN A 1 712 ? 9.873 2.949 -11.624 1.00 92.19 712 GLN A N 1
ATOM 5545 C CA . GLN A 1 712 ? 10.845 1.866 -11.816 1.00 92.19 712 GLN A CA 1
ATOM 5546 C C . GLN A 1 712 ? 10.472 0.934 -12.975 1.00 92.19 712 GLN A C 1
ATOM 5548 O O . GLN A 1 712 ? 11.371 0.514 -13.698 1.00 92.19 712 GLN A O 1
ATOM 5553 N N . ALA A 1 713 ? 9.183 0.645 -13.189 1.00 91.50 713 ALA A N 1
ATOM 5554 C CA . ALA A 1 713 ? 8.712 -0.175 -14.306 1.00 91.50 713 ALA A CA 1
ATOM 5555 C C . ALA A 1 713 ? 9.061 0.473 -15.653 1.00 91.50 713 ALA A C 1
ATOM 5557 O O . ALA A 1 713 ? 9.722 -0.151 -16.477 1.00 91.50 713 ALA A O 1
ATOM 5558 N N . ALA A 1 714 ? 8.728 1.756 -15.831 1.00 90.31 714 ALA A N 1
ATOM 5559 C CA . ALA A 1 714 ? 9.068 2.498 -17.046 1.00 90.31 714 ALA A CA 1
ATOM 5560 C C . ALA A 1 714 ? 10.590 2.540 -17.300 1.00 90.31 714 ALA A C 1
ATOM 5562 O O . ALA A 1 714 ? 11.043 2.321 -18.423 1.00 90.31 714 ALA A O 1
ATOM 5563 N N . ALA A 1 715 ? 11.395 2.750 -16.251 1.00 91.31 715 ALA A N 1
ATOM 5564 C CA . ALA A 1 715 ? 12.855 2.723 -16.359 1.00 91.31 715 ALA A CA 1
ATOM 5565 C C . ALA A 1 715 ? 13.414 1.318 -16.675 1.00 91.31 715 ALA A C 1
ATOM 5567 O O . ALA A 1 715 ? 14.438 1.202 -17.350 1.00 91.31 715 ALA A O 1
ATOM 5568 N N . ALA A 1 716 ? 12.760 0.248 -16.210 1.00 91.44 716 ALA A N 1
ATOM 5569 C CA . ALA A 1 716 ? 13.124 -1.132 -16.527 1.00 91.44 716 ALA A CA 1
ATOM 5570 C C . ALA A 1 716 ? 12.755 -1.507 -17.975 1.00 91.44 716 ALA A C 1
ATOM 5572 O O . ALA A 1 716 ? 13.558 -2.151 -18.650 1.00 91.44 716 ALA A O 1
ATOM 5573 N N . GLU A 1 717 ? 11.602 -1.056 -18.481 1.00 86.94 717 GLU A N 1
ATOM 5574 C CA . GLU A 1 717 ? 11.210 -1.199 -19.891 1.00 86.94 717 GLU A CA 1
ATOM 5575 C C . GLU A 1 717 ? 12.179 -0.453 -20.826 1.00 86.94 717 GLU A C 1
ATOM 5577 O O . GLU A 1 717 ? 12.693 -1.045 -21.778 1.00 86.94 717 GLU A O 1
ATOM 5582 N N . GLU A 1 718 ? 12.506 0.811 -20.526 1.00 90.62 718 GLU A N 1
ATOM 5583 C CA . GLU A 1 718 ? 13.470 1.612 -21.299 1.00 90.62 718 GLU A CA 1
ATOM 5584 C C . GLU A 1 718 ? 14.870 0.973 -21.300 1.00 90.62 718 GLU A C 1
ATOM 5586 O O . GLU A 1 718 ? 15.523 0.874 -22.348 1.00 90.62 718 GLU A O 1
ATOM 5591 N N . ALA A 1 719 ? 15.324 0.479 -20.142 1.00 89.50 719 ALA A N 1
ATOM 5592 C CA . ALA A 1 719 ? 16.584 -0.246 -20.024 1.00 89.50 719 ALA A CA 1
ATOM 5593 C C . ALA A 1 719 ? 16.562 -1.566 -20.813 1.00 89.50 719 ALA A C 1
ATOM 5595 O O . ALA A 1 719 ? 17.537 -1.871 -21.499 1.00 89.50 719 ALA A O 1
ATOM 5596 N N . SER A 1 720 ? 15.463 -2.324 -20.766 1.00 92.19 720 SER A N 1
ATOM 5597 C CA . SER A 1 720 ? 15.291 -3.575 -21.515 1.00 92.19 720 SER A CA 1
ATOM 5598 C C . SER A 1 720 ? 15.375 -3.336 -23.026 1.00 92.19 720 SER A C 1
ATOM 5600 O O . SER A 1 720 ? 16.237 -3.910 -23.695 1.00 92.19 720 SER A O 1
ATOM 5602 N N . ALA A 1 721 ? 14.588 -2.394 -23.559 1.00 90.56 721 ALA A N 1
ATOM 5603 C CA . ALA A 1 721 ? 14.615 -2.026 -24.976 1.00 90.56 721 ALA A CA 1
ATOM 5604 C C . ALA A 1 721 ? 16.005 -1.527 -25.422 1.00 90.56 721 ALA A C 1
ATOM 5606 O O . ALA A 1 721 ? 16.514 -1.914 -26.480 1.00 90.56 721 ALA A O 1
ATOM 5607 N N . SER A 1 722 ? 16.668 -0.728 -24.579 1.00 92.12 722 SER A N 1
ATOM 5608 C CA . SER A 1 722 ? 18.047 -0.281 -24.809 1.00 92.12 722 SER A CA 1
ATOM 5609 C C . SER A 1 722 ? 19.039 -1.448 -24.848 1.00 92.12 722 SER A C 1
ATOM 5611 O O . SER A 1 722 ? 19.942 -1.460 -25.689 1.00 92.12 722 SER A O 1
ATOM 5613 N N . MET A 1 723 ? 18.871 -2.449 -23.978 1.00 90.50 723 MET A N 1
ATOM 5614 C CA . MET A 1 723 ? 19.706 -3.649 -23.934 1.00 90.50 723 MET A CA 1
ATOM 5615 C C . MET A 1 723 ? 19.457 -4.593 -25.115 1.00 90.50 723 MET A C 1
ATOM 5617 O O . MET A 1 723 ? 20.425 -5.147 -25.636 1.00 90.50 723 MET A O 1
ATOM 5621 N N . GLU A 1 724 ? 18.220 -4.739 -25.599 1.00 86.94 724 GLU A N 1
ATOM 5622 C CA . GLU A 1 724 ? 17.921 -5.510 -26.815 1.00 86.94 724 GLU A CA 1
ATOM 5623 C C . GLU A 1 724 ? 18.516 -4.849 -28.066 1.00 86.94 724 GLU A C 1
ATOM 5625 O O . GLU A 1 724 ? 19.202 -5.511 -28.854 1.00 86.94 724 GLU A O 1
ATOM 5630 N N . GLN A 1 725 ? 18.360 -3.528 -28.210 1.00 91.12 725 GLN A N 1
ATOM 5631 C CA . GLN A 1 725 ? 19.009 -2.765 -29.279 1.00 91.12 725 GLN A CA 1
ATOM 5632 C C . GLN A 1 725 ? 20.541 -2.878 -29.194 1.00 91.12 725 GLN A C 1
ATOM 5634 O O . GLN A 1 725 ? 21.216 -3.053 -30.212 1.00 91.12 725 GLN A O 1
ATOM 5639 N N . MET A 1 726 ? 21.110 -2.838 -27.984 1.00 90.31 726 MET A N 1
ATOM 5640 C CA . MET A 1 726 ? 22.542 -3.046 -27.771 1.00 90.31 726 MET A CA 1
ATOM 5641 C C . MET A 1 726 ? 22.975 -4.467 -28.165 1.00 90.31 726 MET A C 1
ATOM 5643 O O . MET A 1 726 ? 23.968 -4.613 -28.872 1.00 90.31 726 MET A O 1
ATOM 5647 N N . ALA A 1 727 ? 22.222 -5.507 -27.795 1.00 90.31 727 ALA A N 1
ATOM 5648 C CA . ALA A 1 727 ? 22.500 -6.894 -28.178 1.00 90.31 727 ALA A CA 1
ATOM 5649 C C . ALA A 1 727 ? 22.427 -7.114 -29.700 1.00 90.31 727 ALA A C 1
ATOM 5651 O O . ALA A 1 727 ? 23.185 -7.917 -30.249 1.00 90.31 727 ALA A O 1
ATOM 5652 N N . SER A 1 728 ? 21.534 -6.400 -30.393 1.00 93.69 728 SER A N 1
ATOM 5653 C CA . SER A 1 728 ? 21.466 -6.384 -31.859 1.00 93.69 728 SER A CA 1
ATOM 5654 C C . SER A 1 728 ? 22.729 -5.756 -32.465 1.00 93.69 728 SER A C 1
ATOM 5656 O O . SER A 1 728 ? 23.441 -6.407 -33.232 1.00 93.69 728 SER A O 1
ATOM 5658 N N . ASN A 1 729 ? 23.091 -4.547 -32.021 1.00 92.38 729 ASN A N 1
ATOM 5659 C CA . ASN A 1 729 ? 24.297 -3.840 -32.467 1.00 92.38 729 ASN A CA 1
ATOM 5660 C C . ASN A 1 729 ? 25.591 -4.628 -32.181 1.00 92.38 729 ASN A C 1
ATOM 5662 O O . ASN A 1 729 ? 26.508 -4.632 -33.001 1.00 92.38 729 ASN A O 1
ATOM 5666 N N . ILE A 1 730 ? 25.680 -5.318 -31.038 1.00 93.50 730 ILE A N 1
ATOM 5667 C CA . ILE A 1 730 ? 26.843 -6.145 -30.688 1.00 93.50 730 ILE A CA 1
ATOM 5668 C C . ILE A 1 730 ? 26.955 -7.366 -31.616 1.00 93.50 730 ILE A C 1
ATOM 5670 O O . ILE A 1 730 ? 28.053 -7.641 -32.102 1.00 93.50 730 ILE A O 1
ATOM 5674 N N . ARG A 1 731 ? 25.850 -8.073 -31.913 1.00 90.75 731 ARG A N 1
ATOM 5675 C CA . ARG A 1 731 ? 25.859 -9.162 -32.911 1.00 90.75 731 ARG A CA 1
ATOM 5676 C C . ARG A 1 731 ? 26.284 -8.646 -34.281 1.00 90.75 731 ARG A C 1
ATOM 5678 O O . ARG A 1 731 ? 27.223 -9.181 -34.859 1.00 90.75 731 ARG A O 1
ATOM 5685 N N . GLN A 1 732 ? 25.680 -7.550 -34.741 1.00 94.31 732 GLN A N 1
ATOM 5686 C CA . GLN A 1 732 ? 26.024 -6.949 -36.028 1.00 94.31 732 GLN A CA 1
ATOM 5687 C C . GLN A 1 732 ? 27.509 -6.548 -36.096 1.00 94.31 732 GLN A C 1
ATOM 5689 O O . GLN A 1 732 ? 28.146 -6.735 -37.128 1.00 94.31 732 GLN A O 1
ATOM 5694 N N . ASN A 1 733 ? 28.094 -6.048 -35.003 1.00 91.75 733 ASN A N 1
ATOM 5695 C CA . ASN A 1 733 ? 29.529 -5.767 -34.927 1.00 91.75 733 ASN A CA 1
ATOM 5696 C C . ASN A 1 733 ? 30.391 -7.039 -34.981 1.00 91.75 733 ASN A C 1
ATOM 5698 O O . ASN A 1 733 ? 31.416 -7.031 -35.662 1.00 91.75 733 ASN A O 1
ATOM 5702 N N . ALA A 1 734 ? 29.977 -8.133 -34.332 1.00 91.69 734 ALA A N 1
ATOM 5703 C CA . ALA A 1 734 ? 30.667 -9.421 -34.420 1.00 91.69 734 ALA A CA 1
ATOM 5704 C C . ALA A 1 734 ? 30.634 -10.001 -35.849 1.00 91.69 734 ALA A C 1
ATOM 5706 O O . ALA A 1 734 ? 31.670 -10.454 -36.341 1.00 91.69 734 ALA A O 1
ATOM 5707 N N . ASP A 1 735 ? 29.484 -9.922 -36.528 1.00 91.25 735 ASP A N 1
ATOM 5708 C CA . ASP A 1 735 ? 29.294 -10.383 -37.909 1.00 91.25 735 ASP A CA 1
ATOM 5709 C C . ASP A 1 735 ? 30.068 -9.510 -38.914 1.00 91.25 735 ASP A C 1
ATOM 5711 O O . ASP A 1 735 ? 30.824 -10.027 -39.741 1.00 91.25 735 ASP A O 1
ATOM 5715 N N . ASN A 1 736 ? 29.967 -8.178 -38.792 1.00 93.38 736 ASN A N 1
ATOM 5716 C CA . ASN A 1 736 ? 30.752 -7.215 -39.575 1.00 93.38 736 ASN A CA 1
ATOM 5717 C C . ASN A 1 736 ? 32.262 -7.451 -39.399 1.00 93.38 736 ASN A C 1
ATOM 5719 O O . ASN A 1 736 ? 33.025 -7.330 -40.362 1.00 93.38 736 ASN A O 1
ATOM 5723 N N . ALA A 1 737 ? 32.706 -7.790 -38.184 1.00 94.56 737 ALA A N 1
ATOM 5724 C CA . ALA A 1 737 ? 34.092 -8.147 -37.913 1.00 94.56 737 ALA A CA 1
ATOM 5725 C C . ALA A 1 737 ? 34.475 -9.460 -38.616 1.00 94.56 737 ALA A C 1
ATOM 5727 O O . ALA A 1 737 ? 35.456 -9.473 -39.353 1.00 94.56 737 ALA A O 1
ATOM 5728 N N . MET A 1 738 ? 33.684 -10.531 -38.500 1.00 91.25 738 MET A N 1
ATOM 5729 C CA . MET A 1 738 ? 33.958 -11.802 -39.193 1.00 91.25 738 MET A CA 1
ATOM 5730 C C . MET A 1 738 ? 33.993 -11.656 -40.725 1.00 91.25 738 MET A C 1
ATOM 5732 O O . MET A 1 738 ? 34.844 -12.255 -41.391 1.00 91.25 738 MET A O 1
ATOM 5736 N N . GLU A 1 739 ? 33.118 -10.836 -41.317 1.00 94.62 739 GLU A N 1
ATOM 5737 C CA . GLU A 1 739 ? 33.192 -10.532 -42.750 1.00 94.62 739 GLU A CA 1
ATOM 5738 C C . GLU A 1 739 ? 34.430 -9.684 -43.091 1.00 94.62 739 GLU A C 1
ATOM 5740 O O . GLU A 1 739 ? 35.130 -9.980 -44.063 1.00 94.62 739 GLU A O 1
ATOM 5745 N N . THR A 1 740 ? 34.772 -8.690 -42.268 1.00 94.19 740 THR A N 1
ATOM 5746 C CA . THR A 1 740 ? 35.967 -7.851 -42.466 1.00 94.19 740 THR A CA 1
ATOM 5747 C C . THR A 1 740 ? 37.266 -8.654 -42.333 1.00 94.19 740 THR A C 1
ATOM 5749 O O . THR A 1 740 ? 38.173 -8.472 -43.145 1.00 94.19 740 THR A O 1
ATOM 5752 N N . GLU A 1 741 ? 37.356 -9.591 -41.385 1.00 92.94 741 GLU A N 1
ATOM 5753 C CA . GLU A 1 741 ? 38.466 -10.542 -41.238 1.00 92.94 741 GLU A CA 1
ATOM 5754 C C . GLU A 1 741 ? 38.620 -11.376 -42.516 1.00 92.94 741 GLU A C 1
ATOM 5756 O O . GLU A 1 741 ? 39.699 -11.438 -43.109 1.00 92.94 741 GLU A O 1
ATOM 5761 N N . LYS A 1 742 ? 37.521 -11.958 -43.004 1.00 93.19 742 LYS A N 1
ATOM 5762 C CA . LYS A 1 742 ? 37.482 -12.762 -44.232 1.00 93.19 742 LYS A CA 1
ATOM 5763 C C . LYS A 1 742 ? 37.883 -11.955 -45.474 1.00 93.19 742 LYS A C 1
ATOM 5765 O O . LYS A 1 742 ? 38.634 -12.458 -46.315 1.00 93.19 742 LYS A O 1
ATOM 5770 N N . ILE A 1 743 ? 37.435 -10.702 -45.586 1.00 94.06 743 ILE A N 1
ATOM 5771 C CA . ILE A 1 743 ? 37.829 -9.773 -46.657 1.00 94.06 743 ILE A CA 1
ATOM 5772 C C . ILE A 1 743 ? 39.312 -9.403 -46.538 1.00 94.06 743 ILE A C 1
ATOM 5774 O O . ILE A 1 743 ? 40.008 -9.381 -47.556 1.00 94.06 743 ILE A O 1
ATOM 5778 N N . ALA A 1 744 ? 39.829 -9.163 -45.331 1.00 94.25 744 ALA A N 1
ATOM 5779 C CA . ALA A 1 744 ? 41.242 -8.881 -45.094 1.00 94.25 744 ALA A CA 1
ATOM 5780 C C . ALA A 1 744 ? 42.117 -10.089 -45.467 1.00 94.25 744 ALA A C 1
ATOM 5782 O O . ALA A 1 744 ? 43.035 -9.950 -46.275 1.00 94.25 744 ALA A O 1
ATOM 5783 N N . LEU A 1 745 ? 41.788 -11.295 -44.997 1.00 93.75 745 LEU A N 1
ATOM 5784 C CA . LEU A 1 745 ? 42.490 -12.531 -45.357 1.00 93.75 745 LEU A CA 1
ATOM 5785 C C . LEU A 1 745 ? 42.488 -12.769 -46.877 1.00 93.75 745 LEU A C 1
ATOM 5787 O O . LEU A 1 745 ? 43.545 -13.037 -47.456 1.00 93.75 745 LEU A O 1
ATOM 5791 N N . LYS A 1 746 ? 41.346 -12.582 -47.557 1.00 94.25 746 LYS A N 1
ATOM 5792 C CA . LYS A 1 746 ? 41.287 -12.706 -49.023 1.00 94.25 746 LYS A CA 1
ATOM 5793 C C . LYS A 1 746 ? 42.042 -11.581 -49.744 1.00 94.25 746 LYS A C 1
ATOM 5795 O O . LYS A 1 746 ? 42.636 -11.817 -50.794 1.00 94.25 746 LYS A O 1
ATOM 5800 N N . SER A 1 747 ? 42.093 -10.377 -49.178 1.00 94.94 747 SER A N 1
ATOM 5801 C CA . SER A 1 747 ? 42.882 -9.260 -49.716 1.00 94.94 747 SER A CA 1
ATOM 5802 C C . SER A 1 747 ? 44.387 -9.489 -49.560 1.00 94.94 747 SER A C 1
ATOM 5804 O O . SER A 1 747 ? 45.142 -9.195 -50.484 1.00 94.94 747 SER A O 1
ATOM 5806 N N . ALA A 1 748 ? 44.828 -10.082 -48.447 1.00 94.38 748 ALA A N 1
ATOM 5807 C CA . ALA A 1 748 ? 46.207 -10.519 -48.244 1.00 94.38 748 ALA A CA 1
ATOM 5808 C C . ALA A 1 748 ? 46.596 -11.637 -49.230 1.00 94.38 748 ALA A C 1
ATOM 5810 O O . ALA A 1 748 ? 47.685 -11.598 -49.802 1.00 94.38 748 ALA A O 1
ATOM 5811 N N . GLU A 1 749 ? 45.698 -12.592 -49.500 1.00 93.94 749 GLU A N 1
ATOM 5812 C CA . GLU A 1 749 ? 45.909 -13.612 -50.535 1.00 93.94 749 GLU A CA 1
ATOM 5813 C C . GLU A 1 749 ? 46.017 -12.992 -51.938 1.00 93.94 749 GLU A C 1
ATOM 5815 O O . GLU A 1 749 ? 47.002 -13.237 -52.635 1.00 93.94 749 GLU A O 1
ATOM 5820 N N . ASN A 1 750 ? 45.071 -12.132 -52.328 1.00 93.81 750 ASN A N 1
ATOM 5821 C CA . ASN A 1 750 ? 45.082 -11.459 -53.630 1.00 93.81 750 ASN A CA 1
ATOM 5822 C C . ASN A 1 750 ? 46.331 -10.569 -53.808 1.00 93.81 750 ASN A C 1
ATOM 5824 O O . ASN A 1 750 ? 46.926 -10.536 -54.884 1.00 93.81 750 ASN A O 1
ATOM 5828 N N . ALA A 1 751 ? 46.770 -9.867 -52.756 1.00 93.19 751 ALA A N 1
ATOM 5829 C CA . ALA A 1 751 ? 47.986 -9.053 -52.776 1.00 93.19 751 ALA A CA 1
ATOM 5830 C C . ALA A 1 751 ? 49.267 -9.906 -52.855 1.00 93.19 751 ALA A C 1
ATOM 5832 O O . ALA A 1 751 ? 50.229 -9.506 -53.512 1.00 93.19 751 ALA A O 1
ATOM 5833 N N . ARG A 1 752 ? 49.274 -11.105 -52.254 1.00 92.88 752 ARG A N 1
ATOM 5834 C CA . ARG A 1 752 ? 50.355 -12.097 -52.386 1.00 92.88 752 ARG A CA 1
ATOM 5835 C C . ARG A 1 752 ? 50.434 -12.657 -53.810 1.00 92.88 752 ARG A C 1
ATOM 5837 O O . ARG A 1 752 ? 51.530 -12.752 -54.359 1.00 92.88 752 ARG A O 1
ATOM 5844 N N . GLU A 1 753 ? 49.298 -12.984 -54.425 1.00 92.06 753 GLU A N 1
ATOM 5845 C CA . GLU A 1 753 ? 49.229 -13.428 -55.826 1.00 92.06 753 GLU A CA 1
ATOM 5846 C C . GLU A 1 753 ? 49.659 -12.320 -56.796 1.00 92.06 753 GLU A C 1
ATOM 5848 O O . GLU A 1 753 ? 50.491 -12.555 -57.673 1.00 92.06 753 GLU A O 1
ATOM 5853 N N . GLY A 1 754 ? 49.184 -11.088 -56.584 1.00 92.50 754 GLY A N 1
ATOM 5854 C CA . GLY A 1 754 ? 49.638 -9.907 -57.322 1.00 92.50 754 GLY A CA 1
ATOM 5855 C C . GLY A 1 754 ? 51.141 -9.654 -57.163 1.00 92.50 754 GLY A C 1
ATOM 5856 O O . GLY A 1 754 ? 51.819 -9.349 -58.142 1.00 92.50 754 GLY A O 1
ATOM 5857 N N . GLY A 1 755 ? 51.688 -9.851 -55.960 1.00 92.44 755 GLY A N 1
ATOM 5858 C CA . GLY A 1 755 ? 53.123 -9.755 -55.687 1.00 92.44 755 GLY A CA 1
ATOM 5859 C C . GLY A 1 755 ? 53.945 -10.787 -56.463 1.00 92.44 755 GLY A C 1
ATOM 5860 O O . GLY A 1 755 ? 54.976 -10.442 -57.042 1.00 92.44 755 GLY A O 1
ATOM 5861 N N . GLU A 1 756 ? 53.467 -12.031 -56.558 1.00 91.25 756 GLU A N 1
ATOM 5862 C CA . GLU A 1 756 ? 54.109 -13.054 -57.388 1.00 91.25 756 GLU A CA 1
ATOM 5863 C C . GLU A 1 756 ? 53.982 -12.731 -58.887 1.00 91.25 756 GLU A C 1
ATOM 5865 O O . GLU A 1 756 ? 54.965 -12.848 -59.615 1.00 91.25 756 GLU A O 1
ATOM 5870 N N . ALA A 1 757 ? 52.833 -12.236 -59.358 1.00 92.12 757 ALA A N 1
ATOM 5871 C CA . ALA A 1 757 ? 52.658 -11.807 -60.749 1.00 92.12 757 ALA A CA 1
ATOM 5872 C C . ALA A 1 757 ? 53.586 -10.631 -61.128 1.00 92.12 757 ALA A C 1
ATOM 5874 O O . ALA A 1 757 ? 54.193 -10.631 -62.206 1.00 92.12 757 ALA A O 1
ATOM 5875 N N . VAL A 1 758 ? 53.775 -9.661 -60.227 1.00 93.31 758 VAL A N 1
ATOM 5876 C CA . VAL A 1 758 ? 54.761 -8.577 -60.379 1.00 93.31 758 VAL A CA 1
ATOM 5877 C C . VAL A 1 758 ? 56.187 -9.138 -60.395 1.00 93.31 758 VAL A C 1
ATOM 5879 O O . VAL A 1 758 ? 56.975 -8.770 -61.262 1.00 93.31 758 VAL A O 1
ATOM 5882 N N . LYS A 1 759 ? 56.516 -10.097 -59.524 1.00 92.00 759 LYS A N 1
ATOM 5883 C CA . LYS A 1 759 ? 57.818 -10.789 -59.498 1.00 92.00 759 LYS A CA 1
ATOM 5884 C C . LYS A 1 759 ? 58.106 -11.573 -60.789 1.00 92.00 759 LYS A C 1
ATOM 5886 O O . LYS A 1 759 ? 59.218 -11.483 -61.310 1.00 92.00 759 LYS A O 1
ATOM 5891 N N . GLN A 1 760 ? 57.119 -12.255 -61.370 1.00 91.19 760 GLN A N 1
ATOM 5892 C CA . GLN A 1 760 ? 57.248 -12.871 -62.701 1.00 91.19 760 GLN A CA 1
ATOM 5893 C C . GLN A 1 760 ? 57.414 -11.813 -63.808 1.00 91.19 760 GLN A C 1
ATOM 5895 O O . GLN A 1 760 ? 58.226 -11.986 -64.718 1.00 91.19 760 GLN A O 1
ATOM 5900 N N . THR A 1 761 ? 56.725 -10.673 -63.696 1.00 90.44 761 THR A N 1
ATOM 5901 C CA . THR A 1 761 ? 56.879 -9.534 -64.620 1.00 90.44 761 THR A CA 1
ATOM 5902 C C . THR A 1 761 ? 58.286 -8.929 -64.551 1.00 90.44 761 THR A C 1
ATOM 5904 O O . THR A 1 761 ? 58.886 -8.672 -65.593 1.00 90.44 761 THR A O 1
ATOM 5907 N N . VAL A 1 762 ? 58.870 -8.785 -63.355 1.00 91.56 762 VAL A N 1
ATOM 5908 C CA . VAL A 1 762 ? 60.270 -8.363 -63.153 1.00 91.56 762 VAL A CA 1
ATOM 5909 C C . VAL A 1 762 ? 61.243 -9.327 -63.840 1.00 91.56 762 VAL A C 1
ATOM 5911 O O . VAL A 1 762 ? 62.160 -8.880 -64.528 1.00 91.56 762 VAL A O 1
ATOM 5914 N N . ILE A 1 763 ? 61.040 -10.643 -63.705 1.00 91.81 763 ILE A N 1
ATOM 5915 C CA . ILE A 1 763 ? 61.872 -11.663 -64.371 1.00 91.81 763 ILE A CA 1
ATOM 5916 C C . ILE A 1 763 ? 61.773 -11.527 -65.900 1.00 91.81 763 ILE A C 1
ATOM 5918 O O . ILE A 1 763 ? 62.798 -11.498 -66.587 1.00 91.81 763 ILE A O 1
ATOM 5922 N N . ALA A 1 764 ? 60.559 -11.372 -66.438 1.00 91.25 764 ALA A N 1
ATOM 5923 C CA . ALA A 1 764 ? 60.337 -11.171 -67.868 1.00 91.25 764 ALA A CA 1
ATOM 5924 C C . ALA A 1 764 ? 60.983 -9.870 -68.385 1.00 91.25 764 ALA A C 1
ATOM 5926 O O . ALA A 1 764 ? 61.693 -9.897 -69.390 1.00 91.25 764 ALA A O 1
ATOM 5927 N N . MET A 1 765 ? 60.815 -8.746 -67.679 1.00 89.81 765 MET A N 1
ATOM 5928 C CA . MET A 1 765 ? 61.417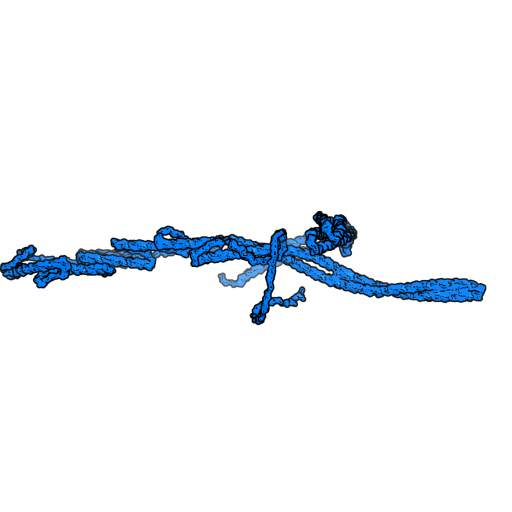 -7.458 -68.050 1.00 89.81 765 MET A CA 1
ATOM 5929 C C . MET A 1 765 ? 62.950 -7.473 -67.975 1.00 89.81 765 MET A C 1
ATOM 5931 O O . MET A 1 765 ? 63.600 -6.904 -68.852 1.00 89.81 765 MET A O 1
ATOM 5935 N N . LYS A 1 766 ? 63.549 -8.173 -66.999 1.00 89.69 766 LYS A N 1
ATOM 5936 C CA . LYS A 1 766 ? 65.007 -8.385 -66.943 1.00 89.69 766 LYS A CA 1
ATOM 5937 C C . LYS A 1 766 ? 65.513 -9.187 -68.148 1.00 89.69 766 LYS A C 1
ATOM 5939 O O . LYS A 1 766 ? 66.530 -8.820 -68.731 1.00 89.69 766 LYS A O 1
ATOM 5944 N N . SER A 1 767 ? 64.776 -10.215 -68.577 1.00 91.31 767 SER A N 1
ATOM 5945 C CA . SER A 1 767 ? 65.090 -10.969 -69.802 1.00 91.31 767 SER A CA 1
ATOM 5946 C C . SER A 1 767 ? 64.937 -10.112 -71.070 1.00 91.31 767 SER A C 1
ATOM 5948 O O . SER A 1 767 ? 65.787 -10.163 -71.957 1.00 91.31 767 SER A O 1
ATOM 5950 N N . ILE A 1 768 ? 63.917 -9.247 -71.145 1.00 89.50 768 ILE A N 1
ATOM 5951 C CA . ILE A 1 768 ? 63.764 -8.279 -72.248 1.00 89.50 768 ILE A CA 1
ATOM 5952 C C . ILE A 1 768 ? 64.958 -7.315 -72.293 1.00 89.50 768 ILE A C 1
ATOM 5954 O O . ILE A 1 768 ? 65.548 -7.144 -73.358 1.00 89.50 768 ILE A O 1
ATOM 5958 N N . ALA A 1 769 ? 65.366 -6.738 -71.157 1.00 89.38 769 ALA A N 1
ATOM 5959 C CA . ALA A 1 769 ? 66.531 -5.854 -71.087 1.00 89.38 769 ALA A CA 1
ATOM 5960 C C . ALA A 1 769 ? 67.826 -6.558 -71.549 1.00 89.38 769 ALA A C 1
ATOM 5962 O O . ALA A 1 769 ? 68.593 -5.985 -72.324 1.00 89.38 769 ALA A O 1
ATOM 5963 N N . GLU A 1 770 ? 68.031 -7.822 -71.159 1.00 91.44 770 GLU A N 1
ATOM 5964 C CA . GLU A 1 770 ? 69.138 -8.656 -71.649 1.00 91.44 770 GLU A CA 1
ATOM 5965 C C . GLU A 1 770 ? 69.079 -8.840 -73.179 1.00 91.44 770 GLU A C 1
ATOM 5967 O O . GLU A 1 770 ? 70.067 -8.580 -73.870 1.00 91.44 770 GLU A O 1
ATOM 5972 N N . LYS A 1 771 ? 67.927 -9.235 -73.746 1.00 91.06 771 LYS A N 1
ATOM 5973 C CA . LYS A 1 771 ? 67.809 -9.443 -75.203 1.00 91.06 771 LYS A CA 1
ATOM 5974 C C . LYS A 1 771 ? 67.982 -8.145 -75.991 1.00 91.06 771 LYS A C 1
ATOM 5976 O O . LYS A 1 771 ? 68.588 -8.168 -77.059 1.00 91.06 771 LYS A O 1
ATOM 5981 N N . ILE A 1 772 ? 67.506 -7.018 -75.467 1.00 91.31 772 ILE A N 1
ATOM 5982 C CA . ILE A 1 772 ? 67.692 -5.702 -76.087 1.00 91.31 772 ILE A CA 1
ATOM 5983 C C . ILE A 1 772 ? 69.166 -5.271 -76.039 1.00 91.31 772 ILE A C 1
ATOM 5985 O O . ILE A 1 772 ? 69.668 -4.767 -77.041 1.00 91.31 772 ILE A O 1
ATOM 5989 N N . SER A 1 773 ? 69.894 -5.547 -74.952 1.00 90.62 773 SER A N 1
ATOM 5990 C CA . SER A 1 773 ? 71.347 -5.316 -74.885 1.00 90.62 773 SER A CA 1
ATOM 5991 C C . SER A 1 773 ? 72.117 -6.155 -75.920 1.00 90.62 773 SER A C 1
ATOM 5993 O O . SER A 1 773 ? 73.012 -5.640 -76.591 1.00 90.62 773 SER A O 1
ATOM 5995 N N . ILE A 1 774 ? 71.715 -7.414 -76.138 1.00 92.31 774 ILE A N 1
ATOM 5996 C CA . ILE A 1 774 ? 72.269 -8.260 -77.211 1.00 92.31 774 ILE A CA 1
ATOM 5997 C C . ILE A 1 774 ? 71.960 -7.670 -78.600 1.00 92.31 774 ILE A C 1
ATOM 5999 O O . ILE A 1 774 ? 72.828 -7.669 -79.470 1.00 92.31 774 ILE A O 1
ATOM 6003 N N . ILE A 1 775 ? 70.757 -7.126 -78.820 1.00 91.12 775 ILE A N 1
ATOM 6004 C CA . ILE A 1 775 ? 70.384 -6.463 -80.084 1.00 91.12 775 ILE A CA 1
ATOM 6005 C C . ILE A 1 775 ? 71.187 -5.169 -80.303 1.00 91.12 775 ILE A C 1
ATOM 6007 O O . ILE A 1 775 ? 71.605 -4.903 -81.430 1.00 91.12 775 ILE A O 1
ATOM 6011 N N . GLU A 1 776 ? 71.460 -4.393 -79.250 1.00 91.31 776 GLU A N 1
ATOM 6012 C CA . GLU A 1 776 ? 72.320 -3.204 -79.319 1.00 91.31 776 GLU A CA 1
ATOM 6013 C C . GLU A 1 776 ? 73.756 -3.572 -79.733 1.00 91.31 776 GLU A C 1
ATOM 6015 O O . GLU A 1 776 ? 74.333 -2.938 -80.620 1.00 91.31 776 GLU A O 1
ATOM 6020 N N . GLU A 1 777 ? 74.308 -4.648 -79.166 1.00 91.06 777 GLU A N 1
ATOM 6021 C CA . GLU A 1 777 ? 75.629 -5.172 -79.528 1.00 91.06 777 GLU A CA 1
ATOM 6022 C C . GLU A 1 777 ? 75.660 -5.737 -80.961 1.00 91.06 777 GLU A C 1
ATOM 6024 O O . GLU A 1 777 ? 76.590 -5.441 -81.712 1.00 91.06 777 GLU A O 1
ATOM 6029 N N . ILE A 1 778 ? 74.628 -6.470 -81.397 1.00 90.81 778 ILE A N 1
ATOM 6030 C CA . ILE A 1 778 ? 74.494 -6.927 -82.794 1.00 90.81 778 ILE A CA 1
ATOM 6031 C C . ILE A 1 778 ? 74.428 -5.731 -83.751 1.00 90.81 778 ILE A C 1
ATOM 6033 O O . ILE A 1 778 ? 75.074 -5.747 -84.802 1.00 90.81 778 ILE A O 1
ATOM 6037 N N . ALA A 1 779 ? 73.703 -4.667 -83.399 1.00 91.94 779 ALA A N 1
ATOM 6038 C CA . ALA A 1 779 ? 73.652 -3.447 -84.197 1.00 91.94 779 ALA A CA 1
ATOM 6039 C C . ALA A 1 779 ? 75.027 -2.752 -84.252 1.00 91.94 779 ALA A C 1
ATOM 6041 O O . ALA A 1 779 ? 75.476 -2.366 -85.333 1.00 91.94 779 ALA A O 1
ATOM 6042 N N . ARG A 1 780 ? 75.757 -2.682 -83.130 1.00 90.81 780 ARG A N 1
ATOM 6043 C CA . ARG A 1 780 ? 77.131 -2.155 -83.073 1.00 90.81 780 ARG A CA 1
ATOM 6044 C C . ARG A 1 780 ? 78.106 -2.973 -83.932 1.00 90.81 780 ARG A C 1
ATOM 6046 O O . ARG A 1 780 ? 78.907 -2.397 -84.669 1.00 90.81 780 ARG A O 1
ATOM 6053 N N . GLN A 1 781 ? 78.023 -4.303 -83.894 1.00 91.25 781 GLN A N 1
ATOM 6054 C CA . GLN A 1 781 ? 78.826 -5.190 -84.746 1.00 91.25 781 GLN A CA 1
ATOM 6055 C C . GLN A 1 781 ? 78.454 -5.051 -86.230 1.00 91.25 781 GLN A C 1
ATOM 6057 O O . GLN A 1 781 ? 79.338 -4.979 -87.082 1.00 91.25 781 GLN A O 1
ATOM 6062 N N . THR A 1 782 ? 77.162 -4.926 -86.548 1.00 92.19 782 THR A N 1
ATOM 6063 C CA . THR A 1 782 ? 76.666 -4.704 -87.919 1.00 92.19 782 THR A CA 1
ATOM 6064 C C . THR A 1 782 ? 77.146 -3.362 -88.479 1.00 92.19 782 THR A C 1
ATOM 6066 O O . THR A 1 782 ? 77.548 -3.294 -89.637 1.00 92.19 782 THR A O 1
ATOM 6069 N N . ASN A 1 783 ? 77.192 -2.310 -87.655 1.00 89.75 783 ASN A N 1
ATOM 6070 C CA . ASN A 1 783 ? 77.762 -1.006 -88.005 1.00 89.75 783 ASN A CA 1
ATOM 6071 C C . ASN A 1 783 ? 79.256 -1.129 -88.381 1.00 89.75 783 ASN A C 1
ATOM 6073 O O . ASN A 1 783 ? 79.676 -0.644 -89.432 1.00 89.75 783 ASN A O 1
ATOM 6077 N N . LEU A 1 784 ? 80.045 -1.866 -87.590 1.00 90.00 784 LEU A N 1
ATOM 6078 C CA . LEU A 1 784 ? 81.464 -2.129 -87.877 1.00 90.00 784 LEU A CA 1
ATOM 6079 C C . LEU A 1 784 ? 81.675 -3.003 -89.129 1.00 90.00 784 LEU A C 1
ATOM 6081 O O . LEU A 1 784 ? 82.561 -2.719 -89.935 1.00 90.00 784 LEU A O 1
ATOM 6085 N N . LEU A 1 785 ? 80.847 -4.031 -89.337 1.00 88.50 785 LEU A N 1
ATOM 6086 C CA . LEU A 1 785 ? 80.871 -4.859 -90.549 1.00 88.50 785 LEU A CA 1
ATOM 6087 C C . LEU A 1 785 ? 80.521 -4.042 -91.800 1.00 88.50 785 LEU A C 1
ATOM 6089 O O . LEU A 1 785 ? 81.203 -4.154 -92.817 1.00 88.50 785 LEU A O 1
ATOM 6093 N N . ALA A 1 786 ? 79.512 -3.174 -91.714 1.00 89.12 786 ALA A N 1
ATOM 6094 C CA . ALA A 1 786 ? 79.123 -2.268 -92.787 1.00 89.12 786 ALA A CA 1
ATOM 6095 C C . ALA A 1 786 ? 80.199 -1.205 -93.077 1.00 89.12 786 ALA A C 1
ATOM 6097 O O . ALA A 1 786 ? 80.442 -0.882 -94.239 1.00 89.12 786 ALA A O 1
ATOM 6098 N N . LEU A 1 787 ? 80.899 -0.708 -92.052 1.00 87.62 787 LEU A N 1
ATOM 6099 C CA . LEU A 1 787 ? 82.059 0.170 -92.218 1.00 87.62 787 LEU A CA 1
ATOM 6100 C C . LEU A 1 787 ? 83.201 -0.541 -92.964 1.00 87.62 787 LEU A C 1
ATOM 6102 O O . LEU A 1 787 ? 83.719 0.003 -93.937 1.00 87.62 787 LEU A O 1
ATOM 6106 N N . ASN A 1 788 ? 83.544 -1.770 -92.568 1.00 85.19 788 ASN A N 1
ATOM 6107 C CA . ASN A 1 788 ? 84.567 -2.574 -93.245 1.00 85.19 788 ASN A CA 1
ATOM 6108 C C . ASN A 1 788 ? 84.177 -2.890 -94.701 1.00 85.19 788 ASN A C 1
ATOM 6110 O O . ASN A 1 788 ? 85.003 -2.761 -95.602 1.00 85.19 788 ASN A O 1
ATOM 6114 N N . ALA A 1 789 ? 82.908 -3.231 -94.951 1.00 84.56 789 ALA A N 1
ATOM 6115 C CA . ALA A 1 789 ? 82.388 -3.453 -96.299 1.00 84.56 789 ALA A CA 1
ATOM 6116 C C . ALA A 1 789 ? 82.430 -2.178 -97.161 1.00 84.56 789 ALA A C 1
ATOM 6118 O O . ALA A 1 789 ? 82.766 -2.253 -98.339 1.00 84.56 789 ALA A O 1
ATOM 6119 N N . ALA A 1 790 ? 82.150 -1.002 -96.587 1.00 83.69 790 ALA A N 1
ATOM 6120 C CA . ALA A 1 790 ? 82.265 0.276 -97.289 1.00 83.69 790 ALA A CA 1
ATOM 6121 C C . ALA A 1 790 ? 83.727 0.635 -97.621 1.00 83.69 790 ALA A C 1
ATOM 6123 O O . ALA A 1 790 ? 83.993 1.157 -98.704 1.00 83.69 790 ALA A O 1
ATOM 6124 N N . ILE A 1 791 ? 84.675 0.320 -96.729 1.00 83.88 791 ILE A N 1
ATOM 6125 C CA . ILE A 1 791 ? 86.117 0.501 -96.964 1.00 83.88 791 ILE A CA 1
ATOM 6126 C C . ILE A 1 791 ? 86.594 -0.403 -98.107 1.00 83.88 791 ILE A C 1
ATOM 6128 O O . ILE A 1 791 ? 87.218 0.084 -99.049 1.00 83.88 791 ILE A O 1
ATOM 6132 N N . GLU A 1 792 ? 86.267 -1.697 -98.078 1.00 82.38 792 GLU A N 1
ATOM 6133 C CA . GLU A 1 792 ? 86.717 -2.628 -99.121 1.00 82.38 792 GLU A CA 1
ATOM 6134 C C . GLU A 1 792 ? 85.995 -2.380 -100.463 1.00 82.38 792 GLU A C 1
ATOM 6136 O O . GLU A 1 792 ? 86.599 -2.507 -101.528 1.00 82.38 792 GLU A O 1
ATOM 6141 N N . ALA A 1 793 ? 84.746 -1.898 -100.439 1.00 81.75 793 ALA A N 1
ATOM 6142 C CA . ALA A 1 793 ? 84.050 -1.416 -101.633 1.00 81.75 793 ALA A CA 1
ATOM 6143 C C . ALA A 1 793 ? 84.707 -0.158 -102.234 1.00 81.75 793 ALA A C 1
ATOM 6145 O O . ALA A 1 793 ? 84.822 -0.058 -103.454 1.00 81.75 793 ALA A O 1
ATOM 6146 N N . ALA A 1 794 ? 85.196 0.779 -101.413 1.00 77.56 794 ALA A N 1
ATOM 6147 C CA . ALA A 1 794 ? 85.993 1.907 -101.903 1.00 77.56 794 ALA A CA 1
ATOM 6148 C C . ALA A 1 794 ? 87.345 1.445 -102.484 1.00 77.56 794 ALA A C 1
ATOM 6150 O O . ALA A 1 794 ? 87.806 1.974 -103.495 1.00 77.56 794 ALA A O 1
ATOM 6151 N N . ARG A 1 795 ? 87.951 0.410 -101.889 1.00 80.06 795 ARG A N 1
ATOM 6152 C CA . ARG A 1 795 ? 89.204 -0.217 -102.343 1.00 80.06 795 ARG A CA 1
ATOM 6153 C C . ARG A 1 795 ? 89.063 -0.950 -103.685 1.00 80.06 795 ARG A C 1
ATOM 6155 O O . ARG A 1 795 ? 90.017 -0.986 -104.454 1.00 80.06 795 ARG A O 1
ATOM 6162 N N . ALA A 1 796 ? 87.875 -1.479 -103.985 1.00 77.31 796 ALA A N 1
ATOM 6163 C CA . ALA A 1 796 ? 87.532 -2.124 -105.257 1.00 77.31 796 ALA A CA 1
ATOM 6164 C C . ALA A 1 796 ? 87.239 -1.140 -106.417 1.00 77.31 796 ALA A C 1
ATOM 6166 O O . ALA A 1 796 ? 86.958 -1.572 -107.539 1.00 77.31 796 ALA A O 1
ATOM 6167 N N . GLY A 1 797 ? 87.299 0.176 -106.176 1.00 74.88 797 GLY A N 1
ATOM 6168 C CA . GLY A 1 797 ? 87.164 1.207 -107.208 1.00 74.88 797 GLY A CA 1
ATOM 6169 C C . GLY A 1 797 ? 85.812 1.181 -107.933 1.00 74.88 797 GLY A C 1
ATOM 6170 O O . GLY A 1 797 ? 84.757 1.052 -107.312 1.00 74.88 797 GLY A O 1
ATOM 6171 N N . GLU A 1 798 ? 85.833 1.299 -109.265 1.00 71.44 798 GLU A N 1
ATOM 6172 C CA . GLU A 1 798 ? 84.622 1.327 -110.105 1.00 71.44 798 GLU A CA 1
ATOM 6173 C C . GLU A 1 798 ? 83.700 0.116 -109.885 1.00 71.44 798 GLU A C 1
ATOM 6175 O O . GLU A 1 798 ? 82.479 0.271 -109.845 1.00 71.44 798 GLU A O 1
ATOM 6180 N N . HIS A 1 799 ? 84.266 -1.076 -109.663 1.00 67.81 799 HIS A N 1
ATOM 6181 C CA . HIS A 1 799 ? 83.494 -2.301 -109.435 1.00 67.81 799 HIS A CA 1
ATOM 6182 C C . HIS A 1 799 ? 82.802 -2.339 -108.060 1.00 67.81 799 HIS A C 1
ATOM 6184 O O . HIS A 1 799 ? 81.821 -3.060 -107.888 1.00 67.81 799 HIS A O 1
ATOM 6190 N N . GLY A 1 800 ? 83.269 -1.550 -107.086 1.00 75.62 800 GLY A N 1
ATOM 6191 C CA . GLY A 1 800 ? 82.719 -1.518 -105.730 1.00 75.62 800 GLY A CA 1
ATOM 6192 C C . GLY A 1 800 ? 81.530 -0.573 -105.526 1.00 75.62 800 GLY A C 1
ATOM 6193 O O . GLY A 1 800 ? 80.857 -0.663 -104.499 1.00 75.62 800 GLY A O 1
ATOM 6194 N N . LYS A 1 801 ? 81.219 0.312 -106.487 1.00 74.25 801 LYS A N 1
ATOM 6195 C CA . LYS A 1 801 ? 80.231 1.402 -106.315 1.00 74.25 801 LYS A CA 1
ATOM 6196 C C . LYS A 1 801 ? 78.852 0.940 -105.828 1.00 74.25 801 LYS A C 1
ATOM 6198 O O . LYS A 1 801 ? 78.290 1.566 -104.933 1.00 74.25 801 LYS A O 1
ATOM 6203 N N . GLY A 1 802 ? 78.321 -0.163 -106.363 1.00 77.88 802 GLY A N 1
ATOM 6204 C CA . GLY A 1 802 ? 77.038 -0.722 -105.910 1.00 77.88 802 GLY A CA 1
ATOM 6205 C C . GLY A 1 802 ? 77.091 -1.251 -104.471 1.00 77.88 802 GLY A C 1
ATOM 6206 O O . GLY A 1 802 ? 76.194 -0.982 -103.673 1.00 77.88 802 GLY A O 1
ATOM 6207 N N . PHE A 1 803 ? 78.182 -1.933 -104.110 1.00 81.00 803 PHE A N 1
ATOM 6208 C CA . PHE A 1 803 ? 78.411 -2.446 -102.756 1.00 81.00 803 PHE A CA 1
ATOM 6209 C C . PHE A 1 803 ? 78.576 -1.321 -101.727 1.00 81.00 803 PHE A C 1
ATOM 6211 O O . PHE A 1 803 ? 78.054 -1.432 -100.621 1.00 81.00 803 PHE A O 1
ATOM 6218 N N . ALA A 1 804 ? 79.234 -0.215 -102.090 1.00 80.75 804 ALA A N 1
ATOM 6219 C CA . ALA A 1 804 ? 79.418 0.937 -101.206 1.00 80.75 804 ALA A CA 1
ATOM 6220 C C . ALA A 1 804 ? 78.083 1.594 -100.799 1.00 80.75 804 ALA A C 1
ATOM 6222 O O . ALA A 1 804 ? 77.922 1.998 -99.647 1.00 80.75 804 ALA A O 1
ATOM 6223 N N . VAL A 1 805 ? 77.104 1.657 -101.713 1.00 83.69 805 VAL A N 1
ATOM 6224 C CA . VAL A 1 805 ? 75.755 2.174 -101.415 1.00 83.69 805 VAL A CA 1
ATOM 6225 C C . VAL A 1 805 ? 75.015 1.245 -100.450 1.00 83.69 805 VAL A C 1
ATOM 6227 O O . VAL A 1 805 ? 74.490 1.714 -99.442 1.00 83.69 805 VAL A O 1
ATOM 6230 N N . VAL A 1 806 ? 75.028 -0.070 -100.704 1.00 85.50 806 VAL A N 1
ATOM 6231 C CA . VAL A 1 806 ? 74.404 -1.063 -99.809 1.00 85.50 806 VAL A CA 1
ATOM 6232 C C . VAL A 1 806 ? 75.053 -1.033 -98.423 1.00 85.50 806 VAL A C 1
ATOM 6234 O O . VAL A 1 806 ? 74.346 -0.966 -97.421 1.00 85.50 806 VAL A O 1
ATOM 6237 N N . ALA A 1 807 ? 76.385 -0.998 -98.350 1.00 86.88 807 ALA A N 1
ATOM 6238 C CA . ALA A 1 807 ? 77.117 -0.893 -97.091 1.00 86.88 807 ALA A CA 1
ATOM 6239 C C . ALA A 1 807 ? 76.772 0.399 -96.327 1.00 86.88 807 ALA A C 1
ATOM 6241 O O . ALA A 1 807 ? 76.554 0.352 -95.119 1.00 86.88 807 ALA A O 1
ATOM 6242 N N . SER A 1 808 ? 76.646 1.542 -97.014 1.00 86.00 808 SER A N 1
ATOM 6243 C CA . SER A 1 808 ? 76.220 2.803 -96.393 1.00 86.00 808 SER A CA 1
ATOM 6244 C C . SER A 1 808 ? 74.812 2.717 -95.792 1.00 86.00 808 SER A C 1
ATOM 6246 O O . SER A 1 808 ? 74.601 3.171 -94.667 1.00 86.00 808 SER A O 1
ATOM 6248 N N . GLU A 1 809 ? 73.859 2.101 -96.495 1.00 89.94 809 GLU A N 1
ATOM 6249 C CA . GLU A 1 809 ? 72.479 1.998 -96.012 1.00 89.94 809 GLU A CA 1
ATOM 6250 C C . GLU A 1 809 ? 72.329 0.969 -94.879 1.00 89.94 809 GLU A C 1
ATOM 6252 O O . GLU A 1 809 ? 71.653 1.247 -93.888 1.00 89.94 809 GLU A O 1
ATOM 6257 N N . VAL A 1 810 ? 73.047 -0.162 -94.943 1.00 90.75 810 VAL A N 1
ATOM 6258 C CA . VAL A 1 810 ? 73.166 -1.106 -93.815 1.00 90.75 810 VAL A CA 1
ATOM 6259 C C . VAL A 1 810 ? 73.796 -0.416 -92.601 1.00 90.75 810 VAL A C 1
ATOM 6261 O O . VAL A 1 810 ? 73.329 -0.626 -91.482 1.00 90.75 810 VAL A O 1
ATOM 6264 N N . ARG A 1 811 ? 74.791 0.466 -92.791 1.00 88.88 811 ARG A N 1
ATOM 6265 C CA . ARG A 1 811 ? 75.397 1.222 -91.683 1.00 88.88 811 ARG A CA 1
ATOM 6266 C C . ARG A 1 811 ? 74.392 2.168 -91.021 1.00 88.88 811 ARG A C 1
ATOM 6268 O O . ARG A 1 811 ? 74.275 2.153 -89.800 1.00 88.88 811 ARG A O 1
ATOM 6275 N N . LYS A 1 812 ? 73.611 2.930 -91.798 1.00 88.19 812 LYS A N 1
ATOM 6276 C CA . LYS A 1 812 ? 72.537 3.791 -91.256 1.00 88.19 812 LYS A CA 1
ATOM 6277 C C . LYS A 1 812 ? 71.460 2.979 -90.540 1.00 88.19 812 LYS A C 1
ATOM 6279 O O . LYS A 1 812 ? 70.973 3.400 -89.492 1.00 88.19 812 LYS A O 1
ATOM 6284 N N . LEU A 1 813 ? 71.072 1.826 -91.088 1.00 90.44 813 LEU A N 1
ATOM 6285 C CA . LEU A 1 813 ? 70.099 0.942 -90.451 1.00 90.44 813 LEU A CA 1
ATOM 6286 C C . LEU A 1 813 ? 70.636 0.408 -89.113 1.00 90.44 813 LEU A C 1
ATOM 6288 O O . LEU A 1 813 ? 69.903 0.405 -88.125 1.00 90.44 813 LEU A O 1
ATOM 6292 N N . ALA A 1 814 ? 71.916 0.039 -89.054 1.00 89.75 814 ALA A N 1
ATOM 6293 C CA . ALA A 1 814 ? 72.595 -0.387 -87.835 1.00 89.75 814 ALA A CA 1
ATOM 6294 C C . ALA A 1 814 ? 72.712 0.741 -86.793 1.00 89.75 814 ALA A C 1
ATOM 6296 O O . ALA A 1 814 ? 72.357 0.529 -85.639 1.00 89.75 814 ALA A O 1
ATOM 6297 N N . GLU A 1 815 ? 73.106 1.956 -87.189 1.00 89.88 815 GLU A N 1
ATOM 6298 C CA . GLU A 1 815 ? 73.129 3.137 -86.308 1.00 89.88 815 GLU A CA 1
ATOM 6299 C C . GLU A 1 815 ? 71.736 3.432 -85.717 1.00 89.88 815 GLU A C 1
ATOM 6301 O O . GLU A 1 815 ? 71.598 3.650 -84.510 1.00 89.88 815 GLU A O 1
ATOM 6306 N N . ARG A 1 816 ? 70.680 3.380 -86.544 1.00 90.81 816 ARG A N 1
ATOM 6307 C CA . ARG A 1 816 ? 69.287 3.566 -86.091 1.00 90.81 816 ARG A CA 1
ATOM 6308 C C . ARG A 1 816 ? 68.820 2.439 -85.167 1.00 90.81 816 ARG A C 1
ATOM 6310 O O . ARG A 1 816 ? 68.152 2.724 -84.176 1.00 90.81 816 ARG A O 1
ATOM 6317 N N . SER A 1 817 ? 69.193 1.193 -85.458 1.00 93.19 817 SER A N 1
ATOM 6318 C CA . SER A 1 817 ? 68.857 0.026 -84.631 1.00 93.19 817 SER A CA 1
ATOM 6319 C C . SER A 1 817 ? 69.566 0.066 -83.278 1.00 93.19 817 SER A C 1
ATOM 6321 O O . SER A 1 817 ? 68.930 -0.182 -82.260 1.00 93.19 817 SER A O 1
ATOM 6323 N N . GLN A 1 818 ? 70.846 0.452 -83.244 1.00 91.00 818 GLN A N 1
ATOM 6324 C CA . GLN A 1 818 ? 71.607 0.610 -82.006 1.00 91.00 818 GLN A CA 1
ATOM 6325 C C . GLN A 1 818 ? 70.992 1.702 -81.123 1.00 91.00 818 GLN A C 1
ATOM 6327 O O . GLN A 1 818 ? 70.749 1.470 -79.942 1.00 91.00 818 GLN A O 1
ATOM 6332 N N . LYS A 1 819 ? 70.660 2.869 -81.697 1.00 90.94 819 LYS A N 1
ATOM 6333 C CA . LYS A 1 819 ? 70.005 3.946 -80.943 1.00 90.94 819 LYS A CA 1
ATOM 6334 C C . LYS A 1 819 ? 68.645 3.509 -80.377 1.00 90.94 819 LYS A C 1
ATOM 6336 O O . LYS A 1 819 ? 68.382 3.748 -79.202 1.00 90.94 819 LYS A O 1
ATOM 6341 N N . ALA A 1 820 ? 67.805 2.859 -81.185 1.00 90.06 820 ALA A N 1
ATOM 6342 C CA . ALA A 1 820 ? 66.504 2.366 -80.731 1.00 90.06 820 ALA A CA 1
ATOM 6343 C C . ALA A 1 820 ? 66.642 1.298 -79.630 1.00 90.06 820 ALA A C 1
ATOM 6345 O O . ALA A 1 820 ? 65.908 1.338 -78.645 1.00 90.06 820 ALA A O 1
ATOM 6346 N N . ALA A 1 821 ? 67.611 0.384 -79.752 1.00 91.81 821 ALA A N 1
ATOM 6347 C CA . ALA A 1 821 ? 67.897 -0.610 -78.723 1.00 91.81 821 ALA A CA 1
ATOM 6348 C C . ALA A 1 821 ? 68.357 0.044 -77.408 1.00 91.81 821 ALA A C 1
ATOM 6350 O O . ALA A 1 821 ? 67.814 -0.289 -76.360 1.00 91.81 821 ALA A O 1
ATOM 6351 N N . GLY A 1 822 ? 69.252 1.036 -77.448 1.00 88.75 822 GLY A N 1
ATOM 6352 C CA . GLY A 1 822 ? 69.678 1.776 -76.253 1.00 88.75 822 GLY A CA 1
ATOM 6353 C C . GLY A 1 822 ? 68.539 2.552 -75.569 1.00 88.75 822 GLY A C 1
ATOM 6354 O O . GLY A 1 822 ? 68.440 2.573 -74.340 1.00 88.75 822 GLY A O 1
ATOM 6355 N N . GLU A 1 823 ? 67.623 3.141 -76.347 1.00 89.88 823 GLU A N 1
ATOM 6356 C CA . GLU A 1 823 ? 66.422 3.811 -75.820 1.00 89.88 823 GLU A CA 1
ATOM 6357 C C . GLU A 1 823 ? 65.453 2.811 -75.153 1.00 89.88 823 GLU A C 1
ATOM 6359 O O . GLU A 1 823 ? 64.995 3.056 -74.033 1.00 89.88 823 GLU A O 1
ATOM 6364 N N . ILE A 1 824 ? 65.213 1.646 -75.771 1.00 91.75 824 ILE A N 1
ATOM 6365 C CA . ILE A 1 824 ? 64.392 0.565 -75.191 1.00 91.75 824 ILE A CA 1
ATOM 6366 C C . ILE A 1 824 ? 65.079 -0.062 -73.966 1.00 91.75 824 ILE A C 1
ATOM 6368 O O . ILE A 1 824 ? 64.406 -0.371 -72.984 1.00 91.75 824 ILE A O 1
ATOM 6372 N N . SER A 1 825 ? 66.405 -0.217 -73.981 1.00 90.06 825 SER A N 1
ATOM 6373 C CA . SER A 1 825 ? 67.208 -0.743 -72.869 1.00 90.06 825 SER A CA 1
ATOM 6374 C C . SER A 1 825 ? 67.036 0.126 -71.621 1.00 90.06 825 SER A C 1
ATOM 6376 O O . SER A 1 825 ? 66.626 -0.358 -70.564 1.00 90.06 825 SER A O 1
ATOM 6378 N N . LYS A 1 826 ? 67.214 1.446 -71.771 1.00 89.44 826 LYS A N 1
ATOM 6379 C CA . LYS A 1 826 ? 67.013 2.422 -70.691 1.00 89.44 826 LYS A CA 1
ATOM 6380 C C . LYS A 1 826 ? 65.577 2.414 -70.154 1.00 89.44 826 LYS A C 1
ATOM 6382 O O . LYS A 1 826 ? 65.386 2.457 -68.938 1.00 89.44 826 LYS A O 1
ATOM 6387 N N . LEU A 1 827 ? 64.576 2.330 -71.035 1.00 89.62 827 LEU A N 1
ATOM 6388 C CA . LEU A 1 827 ? 63.168 2.233 -70.635 1.00 89.62 827 LEU A CA 1
ATOM 6389 C C . LEU A 1 827 ? 62.870 0.918 -69.892 1.00 89.62 827 LEU A C 1
ATOM 6391 O O . LEU A 1 827 ? 62.153 0.927 -68.893 1.00 89.62 827 LEU A O 1
ATOM 6395 N N . SER A 1 828 ? 63.461 -0.195 -70.332 1.00 91.31 828 SER A N 1
ATOM 6396 C CA . SER A 1 828 ? 63.294 -1.516 -69.712 1.00 91.31 828 SER A CA 1
ATOM 6397 C C . SER A 1 828 ? 63.891 -1.545 -68.304 1.00 91.31 828 SER A C 1
ATOM 6399 O O . SER A 1 828 ? 63.218 -1.972 -67.371 1.00 91.31 828 SER A O 1
ATOM 6401 N N . ILE A 1 829 ? 65.102 -1.006 -68.118 1.00 89.19 829 ILE A N 1
ATOM 6402 C CA . ILE A 1 829 ? 65.747 -0.883 -66.798 1.00 89.19 829 ILE A CA 1
ATOM 6403 C C . ILE A 1 829 ? 64.895 -0.020 -65.853 1.00 89.19 829 ILE A C 1
ATOM 6405 O O . ILE A 1 829 ? 64.653 -0.412 -64.714 1.00 89.19 829 ILE A O 1
ATOM 6409 N N . SER A 1 830 ? 64.373 1.114 -66.334 1.00 91.12 830 SER A N 1
ATOM 6410 C CA . SER A 1 830 ? 63.470 1.958 -65.540 1.00 91.12 830 SER A CA 1
ATOM 6411 C C . SER A 1 830 ? 62.142 1.266 -65.205 1.00 91.12 830 SER A C 1
ATOM 6413 O O . SER A 1 830 ? 61.558 1.556 -64.166 1.00 91.12 830 SER A O 1
ATOM 6415 N N . SER A 1 831 ? 61.659 0.365 -66.064 1.00 91.81 831 SER A N 1
ATOM 6416 C CA . SER A 1 831 ? 60.426 -0.399 -65.826 1.00 91.81 831 SER A CA 1
ATOM 6417 C C . SER A 1 831 ? 60.639 -1.513 -64.797 1.00 91.81 831 SER A C 1
ATOM 6419 O O . SER A 1 831 ? 59.769 -1.740 -63.959 1.00 91.81 831 SER A O 1
ATOM 6421 N N . VAL A 1 832 ? 61.816 -2.153 -64.805 1.00 91.56 832 VAL A N 1
ATOM 6422 C CA . VAL A 1 832 ? 62.237 -3.121 -63.778 1.00 91.56 832 VAL A CA 1
ATOM 6423 C C . VAL A 1 832 ? 62.288 -2.465 -62.397 1.00 91.56 832 VAL A C 1
ATOM 6425 O O . VAL A 1 832 ? 61.678 -2.989 -61.474 1.00 91.56 832 VAL A O 1
ATOM 6428 N N . ASP A 1 833 ? 62.933 -1.302 -62.259 1.00 89.56 833 ASP A N 1
ATOM 6429 C CA . ASP A 1 833 ? 63.032 -0.567 -60.984 1.00 89.56 833 ASP A CA 1
ATOM 6430 C C . ASP A 1 833 ? 61.650 -0.192 -60.402 1.00 89.56 833 ASP A C 1
ATOM 6432 O O . ASP A 1 833 ? 61.410 -0.344 -59.203 1.00 89.56 833 ASP A O 1
ATOM 6436 N N . ILE A 1 834 ? 60.708 0.228 -61.254 1.00 90.25 834 ILE A N 1
ATOM 6437 C CA . ILE A 1 834 ? 59.320 0.513 -60.852 1.00 90.25 834 ILE A CA 1
ATOM 6438 C C . ILE A 1 834 ? 58.594 -0.773 -60.420 1.00 90.25 834 ILE A C 1
ATOM 6440 O O . ILE A 1 834 ? 57.904 -0.776 -59.398 1.00 90.25 834 ILE A O 1
ATOM 6444 N N . ALA A 1 835 ? 58.758 -1.872 -61.161 1.00 92.69 835 ALA A N 1
ATOM 6445 C CA . ALA A 1 835 ? 58.120 -3.149 -60.847 1.00 92.69 835 ALA A CA 1
ATOM 6446 C C . ALA A 1 835 ? 58.696 -3.806 -59.575 1.00 92.69 835 ALA A C 1
ATOM 6448 O O . ALA A 1 835 ? 57.940 -4.363 -58.781 1.00 92.69 835 ALA A O 1
ATOM 6449 N N . GLU A 1 836 ? 60.002 -3.689 -59.317 1.00 91.06 836 GLU A N 1
ATOM 6450 C CA . GLU A 1 836 ? 60.619 -4.159 -58.069 1.00 91.06 836 GLU A CA 1
ATOM 6451 C C . GLU A 1 836 ? 60.113 -3.365 -56.857 1.00 91.06 836 GLU A C 1
ATOM 6453 O O . GLU A 1 836 ? 59.740 -3.966 -55.849 1.00 91.06 836 GLU A O 1
ATOM 6458 N N . LYS A 1 837 ? 59.969 -2.037 -56.977 1.00 90.31 837 LYS A N 1
ATOM 6459 C CA . LYS A 1 837 ? 59.361 -1.195 -55.930 1.00 90.31 837 LYS A CA 1
ATOM 6460 C C . LYS A 1 837 ? 57.895 -1.545 -55.670 1.00 90.31 837 LYS A C 1
ATOM 6462 O O . LYS A 1 837 ? 57.488 -1.610 -54.512 1.00 90.31 837 LYS A O 1
ATOM 6467 N N . ALA A 1 838 ? 57.114 -1.831 -56.713 1.00 91.31 838 ALA A N 1
ATOM 6468 C CA . ALA A 1 838 ? 55.742 -2.319 -56.555 1.00 91.31 838 ALA A CA 1
ATOM 6469 C C . ALA A 1 838 ? 55.695 -3.680 -55.828 1.00 91.31 838 ALA A C 1
ATOM 6471 O O . ALA A 1 838 ? 54.859 -3.880 -54.945 1.00 91.31 838 ALA A O 1
ATOM 6472 N N . GLY A 1 839 ? 56.631 -4.586 -56.136 1.00 91.38 839 GLY A N 1
ATOM 6473 C CA . GLY A 1 839 ? 56.798 -5.861 -55.434 1.00 91.38 839 GLY A CA 1
ATOM 6474 C C . GLY A 1 839 ? 57.155 -5.691 -53.953 1.00 91.38 839 GLY A C 1
ATOM 6475 O O . GLY A 1 839 ? 56.531 -6.319 -53.099 1.00 91.38 839 GLY A O 1
ATOM 6476 N N . GLU A 1 840 ? 58.093 -4.796 -53.625 1.00 90.69 840 GLU A N 1
ATOM 6477 C CA . GLU A 1 840 ? 58.421 -4.451 -52.234 1.00 90.69 840 GLU A CA 1
ATOM 6478 C C . GLU A 1 840 ? 57.230 -3.857 -51.472 1.00 90.69 840 GLU A C 1
ATOM 6480 O O . GLU A 1 840 ? 57.022 -4.190 -50.304 1.00 90.69 840 GLU A O 1
ATOM 6485 N N . MET A 1 841 ? 56.437 -2.989 -52.107 1.00 89.25 841 MET A N 1
ATOM 6486 C CA . MET A 1 841 ? 55.240 -2.422 -51.480 1.00 89.25 841 MET A CA 1
ATOM 6487 C C . MET A 1 841 ? 54.219 -3.514 -51.150 1.00 89.25 841 MET A C 1
ATOM 6489 O O . MET A 1 841 ? 53.742 -3.569 -50.017 1.00 89.25 841 MET A O 1
ATOM 6493 N N . LEU A 1 842 ? 53.942 -4.433 -52.081 1.00 91.31 842 LEU A N 1
ATOM 6494 C CA . LEU A 1 842 ? 53.045 -5.571 -51.839 1.00 91.31 842 LEU A CA 1
ATOM 6495 C C . LEU A 1 842 ? 53.572 -6.492 -50.724 1.00 91.31 842 LEU A C 1
ATOM 6497 O O . LEU A 1 842 ? 52.807 -6.881 -49.842 1.00 91.31 842 LEU A O 1
ATOM 6501 N N . ALA A 1 843 ? 54.882 -6.757 -50.690 1.00 89.50 843 ALA A N 1
ATOM 6502 C CA . ALA A 1 843 ? 55.521 -7.555 -49.640 1.00 89.50 843 ALA A CA 1
ATOM 6503 C C . ALA A 1 843 ? 55.426 -6.926 -48.233 1.00 89.50 843 ALA A C 1
ATOM 6505 O O . ALA A 1 843 ? 55.422 -7.656 -47.244 1.00 89.50 843 ALA A O 1
ATOM 6506 N N . ARG A 1 844 ? 55.316 -5.593 -48.126 1.00 91.88 844 ARG A N 1
ATOM 6507 C CA . ARG A 1 844 ? 55.063 -4.882 -46.855 1.00 91.88 844 ARG A CA 1
ATOM 6508 C C . ARG A 1 844 ? 53.571 -4.761 -46.523 1.00 91.88 844 ARG A C 1
ATOM 6510 O O . ARG A 1 844 ? 53.215 -4.699 -45.352 1.00 91.88 844 ARG A O 1
ATOM 6517 N N . ILE A 1 845 ? 52.702 -4.728 -47.533 1.00 91.56 845 ILE A N 1
ATOM 6518 C CA . ILE A 1 845 ? 51.247 -4.610 -47.362 1.00 91.56 845 ILE A CA 1
ATOM 6519 C C . ILE A 1 845 ? 50.628 -5.923 -46.862 1.00 91.56 845 ILE A C 1
ATOM 6521 O O . ILE A 1 845 ? 49.780 -5.873 -45.975 1.00 91.56 845 ILE A O 1
ATOM 6525 N N . VAL A 1 846 ? 51.060 -7.087 -47.363 1.00 94.19 846 VAL A N 1
ATOM 6526 C CA . VAL A 1 846 ? 50.483 -8.391 -46.968 1.00 94.19 846 VAL A CA 1
ATOM 6527 C C . VAL A 1 846 ? 50.528 -8.630 -45.443 1.00 94.19 846 VAL A C 1
ATOM 6529 O O . VAL A 1 846 ? 49.459 -8.878 -44.882 1.00 94.19 846 VAL A O 1
ATOM 6532 N N . PRO A 1 847 ? 51.668 -8.469 -44.731 1.00 94.31 847 PRO A N 1
ATOM 6533 C CA . PRO A 1 847 ? 51.706 -8.608 -43.270 1.00 94.31 847 PRO A CA 1
ATOM 6534 C C . PRO A 1 847 ? 50.833 -7.590 -42.527 1.00 94.31 847 PRO A C 1
ATOM 6536 O O . PRO A 1 847 ? 50.245 -7.919 -41.500 1.00 94.31 847 PRO A O 1
ATOM 6539 N N . ASN A 1 848 ? 50.704 -6.364 -43.047 1.00 94.44 848 ASN A N 1
ATOM 6540 C CA . ASN A 1 848 ? 49.848 -5.346 -42.437 1.00 94.44 848 ASN A CA 1
ATOM 6541 C C . ASN A 1 848 ? 48.364 -5.726 -42.544 1.00 94.44 848 ASN A C 1
ATOM 6543 O O . ASN A 1 848 ? 47.648 -5.606 -41.557 1.00 94.44 848 ASN A O 1
ATOM 6547 N N . ILE A 1 849 ? 47.914 -6.239 -43.697 1.00 94.69 849 ILE A N 1
ATOM 6548 C CA . ILE A 1 849 ? 46.533 -6.722 -43.871 1.00 94.69 849 ILE A CA 1
ATOM 6549 C C . ILE A 1 849 ? 46.269 -7.947 -42.980 1.00 94.69 849 ILE A C 1
ATOM 6551 O O . ILE A 1 849 ? 45.205 -8.038 -42.372 1.00 94.69 849 ILE A O 1
ATOM 6555 N N . GLN A 1 850 ? 47.235 -8.863 -42.847 1.00 91.75 850 GLN A N 1
ATOM 6556 C CA . GLN A 1 850 ? 47.125 -9.987 -41.908 1.00 91.75 850 GLN A CA 1
ATOM 6557 C C . GLN A 1 850 ? 46.983 -9.494 -40.462 1.00 91.75 850 GLN A C 1
ATOM 6559 O O . GLN A 1 850 ? 46.110 -9.970 -39.744 1.00 91.75 850 GLN A O 1
ATOM 6564 N N . LYS A 1 851 ? 47.747 -8.473 -40.057 1.00 94.00 851 LYS A N 1
ATOM 6565 C CA . LYS A 1 851 ? 47.607 -7.862 -38.731 1.00 94.00 851 LYS A CA 1
ATOM 6566 C C . LYS A 1 851 ? 46.292 -7.092 -38.543 1.00 94.00 851 LYS A C 1
ATOM 6568 O O . LYS A 1 851 ? 45.775 -7.034 -37.433 1.00 94.00 851 LYS A O 1
ATOM 6573 N N . THR A 1 852 ? 45.710 -6.541 -39.609 1.00 93.81 852 THR A N 1
ATOM 6574 C CA . THR A 1 852 ? 44.331 -6.030 -39.570 1.00 93.81 852 THR A CA 1
ATOM 6575 C C . THR A 1 852 ? 43.330 -7.161 -39.332 1.00 93.81 852 THR A C 1
ATOM 6577 O O . THR A 1 852 ? 42.430 -6.982 -38.522 1.00 93.81 852 THR A O 1
ATOM 6580 N N . ALA A 1 853 ? 43.499 -8.331 -39.960 1.00 93.75 853 ALA A N 1
ATOM 6581 C CA . ALA A 1 853 ? 42.645 -9.492 -39.700 1.00 93.75 853 ALA A CA 1
ATOM 6582 C C . ALA A 1 853 ? 42.758 -9.981 -38.241 1.00 93.75 853 ALA A C 1
ATOM 6584 O O . ALA A 1 853 ? 41.731 -10.195 -37.609 1.00 93.75 853 ALA A O 1
ATOM 6585 N N . GLU A 1 854 ? 43.973 -10.061 -37.677 1.00 93.44 854 GLU A N 1
ATOM 6586 C CA . GLU A 1 854 ? 44.202 -10.377 -36.250 1.00 93.44 854 GLU A CA 1
ATOM 6587 C C . GLU A 1 854 ? 43.420 -9.432 -35.316 1.00 93.44 854 GLU A C 1
ATOM 6589 O O . GLU A 1 854 ? 42.665 -9.884 -34.460 1.00 93.44 854 GLU A O 1
ATOM 6594 N N . LEU A 1 855 ? 43.544 -8.113 -35.512 1.00 93.12 855 LEU A N 1
ATOM 6595 C CA . LEU A 1 855 ? 42.855 -7.110 -34.685 1.00 93.12 855 LEU A CA 1
ATOM 6596 C C . LEU A 1 855 ? 41.327 -7.147 -34.853 1.00 93.12 855 LEU A C 1
ATOM 6598 O O . LEU A 1 855 ? 40.586 -6.860 -33.917 1.00 93.12 855 LEU A O 1
ATOM 6602 N N . VAL A 1 856 ? 40.836 -7.503 -36.039 1.00 94.50 856 VAL A N 1
ATOM 6603 C CA . VAL A 1 856 ? 39.398 -7.660 -36.298 1.00 94.50 856 VAL A CA 1
ATOM 6604 C C . VAL A 1 856 ? 38.857 -8.957 -35.676 1.00 94.50 856 VAL A C 1
ATOM 6606 O O . VAL A 1 856 ? 37.732 -8.969 -35.178 1.00 94.50 856 VAL A O 1
ATOM 6609 N N . GLN A 1 857 ? 39.666 -10.016 -35.608 1.00 91.62 857 GLN A N 1
ATOM 6610 C CA . GLN A 1 857 ? 39.344 -11.235 -34.863 1.00 91.62 857 GLN A CA 1
ATOM 6611 C C . GLN A 1 857 ? 39.259 -10.962 -33.347 1.00 91.62 857 GLN A C 1
ATOM 6613 O O . GLN A 1 857 ? 38.322 -11.429 -32.699 1.00 91.62 857 GLN A O 1
ATOM 6618 N N . GLU A 1 858 ? 40.161 -10.140 -32.790 1.00 94.44 858 GLU A N 1
ATOM 6619 C CA . GLU A 1 858 ? 40.067 -9.657 -31.399 1.00 94.44 858 GLU A CA 1
ATOM 6620 C C . GLU A 1 858 ? 38.764 -8.871 -31.148 1.00 94.44 858 GLU A C 1
ATOM 6622 O O . GLU A 1 858 ? 38.105 -9.088 -30.130 1.00 94.44 858 GLU A O 1
ATOM 6627 N N . ILE A 1 859 ? 38.332 -8.023 -32.094 1.00 93.31 859 ILE A N 1
ATOM 6628 C CA . ILE A 1 859 ? 37.038 -7.318 -32.018 1.00 93.31 859 ILE A CA 1
ATOM 6629 C C . ILE A 1 859 ? 35.865 -8.310 -32.019 1.00 93.31 859 ILE A C 1
ATOM 6631 O O . ILE A 1 859 ? 34.979 -8.193 -31.176 1.00 93.31 859 ILE A O 1
ATOM 6635 N N . SER A 1 860 ? 35.858 -9.312 -32.906 1.00 91.94 860 SER A N 1
ATOM 6636 C CA . SER A 1 860 ? 34.781 -10.316 -32.952 1.00 91.94 860 SER A CA 1
ATOM 6637 C C . SER A 1 860 ? 34.695 -11.143 -31.658 1.00 91.94 860 SER A C 1
ATOM 6639 O O . SER A 1 860 ? 33.598 -11.411 -31.159 1.00 91.94 860 SER A O 1
ATOM 6641 N N . ALA A 1 861 ? 35.840 -11.491 -31.058 1.00 92.69 861 ALA A N 1
ATOM 6642 C CA . ALA A 1 861 ? 35.892 -12.155 -29.757 1.00 92.69 861 ALA A CA 1
ATOM 6643 C C . ALA A 1 861 ? 35.318 -11.264 -28.638 1.00 92.69 861 ALA A C 1
ATOM 6645 O O . ALA A 1 861 ? 34.437 -11.702 -27.896 1.00 92.69 861 ALA A O 1
ATOM 6646 N N . ALA A 1 862 ? 35.743 -9.997 -28.569 1.00 95.19 862 ALA A N 1
ATOM 6647 C CA . ALA A 1 862 ? 35.245 -9.033 -27.587 1.00 95.19 862 ALA A CA 1
ATOM 6648 C C . ALA A 1 862 ? 33.738 -8.748 -27.748 1.00 95.19 862 ALA A C 1
ATOM 6650 O O . ALA A 1 862 ? 33.021 -8.651 -26.754 1.00 95.19 862 ALA A O 1
ATOM 6651 N N . SER A 1 863 ? 33.219 -8.674 -28.978 1.00 94.81 863 SER A N 1
ATOM 6652 C CA . SER A 1 863 ? 31.777 -8.538 -29.222 1.00 94.81 863 SER A CA 1
ATOM 6653 C C . SER A 1 863 ? 30.990 -9.787 -28.801 1.00 94.81 863 SER A C 1
ATOM 6655 O O . SER A 1 863 ? 29.900 -9.658 -28.253 1.00 94.81 863 SER A O 1
ATOM 6657 N N . ASN A 1 864 ? 31.531 -11.001 -28.948 1.00 89.69 864 ASN A N 1
ATOM 6658 C CA . ASN A 1 864 ? 30.876 -12.205 -28.416 1.00 89.69 864 ASN A CA 1
ATOM 6659 C C . ASN A 1 864 ? 30.840 -12.235 -26.873 1.00 89.69 864 ASN A C 1
ATOM 6661 O O . ASN A 1 864 ? 29.833 -12.644 -26.282 1.00 89.69 864 ASN A O 1
ATOM 6665 N N . GLU A 1 865 ? 31.886 -11.741 -26.207 1.00 92.44 865 GLU A N 1
ATOM 6666 C CA . GLU A 1 865 ? 31.891 -11.556 -24.750 1.00 92.44 865 GLU A CA 1
ATOM 6667 C C . GLU A 1 865 ? 30.873 -10.484 -24.315 1.00 92.44 865 GLU A C 1
ATOM 6669 O O . GLU A 1 865 ? 30.053 -10.732 -23.428 1.00 92.44 865 GLU A O 1
ATOM 6674 N N . GLN A 1 866 ? 30.821 -9.339 -25.007 1.00 93.00 866 GLN A N 1
ATOM 6675 C CA . GLN A 1 866 ? 29.814 -8.292 -24.780 1.00 93.00 866 GLN A CA 1
ATOM 6676 C C . GLN A 1 866 ? 28.376 -8.785 -25.004 1.00 93.00 866 GLN A C 1
ATOM 6678 O O . GLN A 1 866 ? 27.491 -8.426 -24.234 1.00 93.00 866 GLN A O 1
ATOM 6683 N N . ASN A 1 867 ? 28.127 -9.633 -26.006 1.00 91.81 867 ASN A N 1
ATOM 6684 C CA . ASN A 1 867 ? 26.813 -10.239 -26.257 1.00 91.81 867 ASN A CA 1
ATOM 6685 C C . ASN A 1 867 ? 26.395 -11.159 -25.094 1.00 91.81 867 ASN A C 1
ATOM 6687 O O . ASN A 1 867 ? 25.237 -11.164 -24.678 1.00 91.81 867 ASN A O 1
ATOM 6691 N N . THR A 1 868 ? 27.356 -11.881 -24.512 1.00 91.19 868 THR A N 1
ATOM 6692 C CA . THR A 1 868 ? 27.137 -12.722 -23.324 1.00 91.19 868 THR A CA 1
ATOM 6693 C C . THR A 1 868 ? 26.839 -11.868 -22.085 1.00 91.19 868 THR A C 1
ATOM 6695 O O . THR A 1 868 ? 25.871 -12.132 -21.372 1.00 91.19 868 THR A O 1
ATOM 6698 N N . GLY A 1 869 ? 27.605 -10.795 -21.860 1.00 92.44 869 GLY A N 1
ATOM 6699 C CA . GLY A 1 869 ? 27.350 -9.832 -20.781 1.00 92.44 869 GLY A CA 1
ATOM 6700 C C . GLY A 1 869 ? 26.017 -9.088 -20.936 1.00 92.44 869 GLY A C 1
ATOM 6701 O O . GLY A 1 869 ? 25.304 -8.888 -19.957 1.00 92.44 869 GLY A O 1
ATOM 6702 N N . SER A 1 870 ? 25.633 -8.745 -22.166 1.00 91.25 870 SER A N 1
ATOM 6703 C CA . SER A 1 870 ? 24.344 -8.128 -22.496 1.00 91.25 870 SER A CA 1
ATOM 6704 C C . SER A 1 870 ? 23.167 -9.049 -22.150 1.00 91.25 870 SER A C 1
ATOM 6706 O O . SER A 1 870 ? 22.231 -8.621 -21.474 1.00 91.25 870 SER A O 1
ATOM 6708 N N . ALA A 1 871 ? 23.250 -10.338 -22.503 1.00 87.88 871 ALA A N 1
ATOM 6709 C CA . ALA A 1 871 ? 22.244 -11.332 -22.125 1.00 87.88 871 ALA A CA 1
ATOM 6710 C C . ALA A 1 871 ? 22.141 -11.530 -20.596 1.00 87.88 871 ALA A C 1
ATOM 6712 O O . ALA A 1 871 ? 21.037 -11.668 -20.067 1.00 87.88 871 ALA A O 1
ATOM 6713 N N . GLN A 1 872 ? 23.272 -11.492 -19.879 1.00 91.69 872 GLN A N 1
ATOM 6714 C CA . GLN A 1 872 ? 23.308 -11.533 -18.411 1.00 91.69 872 GLN A CA 1
ATOM 6715 C C . GLN A 1 872 ? 22.594 -10.312 -17.799 1.00 91.69 872 GLN A C 1
ATOM 6717 O O . GLN A 1 872 ? 21.766 -10.476 -16.905 1.00 91.69 872 GLN A O 1
ATOM 6722 N N . ILE A 1 873 ? 22.866 -9.102 -18.306 1.00 92.19 873 ILE A N 1
ATOM 6723 C CA . ILE A 1 873 ? 22.212 -7.861 -17.855 1.00 92.19 873 ILE A CA 1
ATOM 6724 C C . ILE A 1 873 ? 20.704 -7.915 -18.122 1.00 92.19 873 ILE A C 1
ATOM 6726 O O . ILE A 1 873 ? 19.931 -7.591 -17.224 1.00 92.19 873 ILE A O 1
ATOM 6730 N N . ASN A 1 874 ? 20.268 -8.380 -19.299 1.00 90.50 874 ASN A N 1
ATOM 6731 C CA . ASN A 1 874 ? 18.839 -8.481 -19.608 1.00 90.50 874 ASN A CA 1
ATOM 6732 C C . ASN A 1 874 ? 18.110 -9.445 -18.649 1.00 90.50 874 ASN A C 1
ATOM 6734 O O . ASN A 1 874 ? 17.030 -9.135 -18.150 1.00 90.50 874 ASN A O 1
ATOM 6738 N N . LYS A 1 875 ? 18.744 -10.569 -18.278 1.00 91.75 875 LYS A N 1
ATOM 6739 C CA . LYS A 1 875 ? 18.218 -11.457 -17.228 1.00 91.75 875 LYS A CA 1
ATOM 6740 C C . LYS A 1 875 ? 18.109 -10.747 -15.870 1.00 91.75 875 LYS A C 1
ATOM 6742 O O . LYS A 1 875 ? 17.127 -10.945 -15.162 1.00 91.75 875 LYS A O 1
ATOM 6747 N N . SER A 1 876 ? 19.074 -9.904 -15.501 1.00 93.19 876 SER A N 1
ATOM 6748 C CA . SER A 1 876 ? 18.985 -9.106 -14.268 1.00 93.19 876 SER A CA 1
ATOM 6749 C C . SER A 1 876 ? 17.902 -8.021 -14.320 1.00 93.19 876 SER A C 1
ATOM 6751 O O . SER A 1 876 ? 17.333 -7.717 -13.277 1.00 93.19 876 SER A O 1
ATOM 6753 N N . ILE A 1 877 ? 17.565 -7.480 -15.497 1.00 91.81 877 ILE A N 1
ATOM 6754 C CA . ILE A 1 877 ? 16.411 -6.577 -15.671 1.00 91.81 877 ILE A CA 1
ATOM 6755 C C . ILE A 1 877 ? 15.096 -7.351 -15.481 1.00 91.81 877 ILE A C 1
ATOM 6757 O O . ILE A 1 877 ? 14.222 -6.885 -14.759 1.00 91.81 877 ILE A O 1
ATOM 6761 N N . GLN A 1 878 ? 14.982 -8.573 -16.014 1.00 89.19 878 GLN A N 1
ATOM 6762 C CA . GLN A 1 878 ? 13.818 -9.445 -15.776 1.00 89.19 878 GLN A CA 1
ATOM 6763 C C . GLN A 1 878 ? 13.635 -9.790 -14.285 1.00 89.19 878 GLN A C 1
ATOM 6765 O O . GLN A 1 878 ? 12.521 -9.752 -13.774 1.00 89.19 878 GLN A O 1
ATOM 6770 N N . GLN A 1 879 ? 14.724 -10.057 -13.556 1.00 92.00 879 GLN A N 1
ATOM 6771 C CA . GLN A 1 879 ? 14.671 -10.259 -12.098 1.00 92.00 879 GLN A CA 1
ATOM 6772 C C . GLN A 1 879 ? 14.322 -8.975 -11.324 1.00 92.00 879 GLN A C 1
ATOM 6774 O O . GLN A 1 879 ? 13.776 -9.041 -10.225 1.00 92.00 879 GLN A O 1
ATOM 6779 N N . LEU A 1 880 ? 14.646 -7.803 -11.874 1.00 93.00 880 LEU A N 1
ATOM 6780 C CA . LEU A 1 880 ? 14.277 -6.514 -11.296 1.00 93.00 880 LEU A CA 1
ATOM 6781 C C . LEU A 1 880 ? 12.780 -6.222 -11.505 1.00 93.00 880 LEU A C 1
ATOM 6783 O O . LEU A 1 880 ? 12.151 -5.697 -10.590 1.00 93.00 880 LEU A O 1
ATOM 6787 N N . ASP A 1 881 ? 12.191 -6.643 -12.628 1.00 90.69 881 ASP A N 1
ATOM 6788 C CA . ASP A 1 881 ? 10.737 -6.604 -12.844 1.00 90.69 881 ASP A CA 1
ATOM 6789 C C . ASP A 1 881 ? 9.969 -7.514 -11.864 1.00 90.69 881 ASP A C 1
ATOM 6791 O O . ASP A 1 881 ? 9.014 -7.060 -11.237 1.00 90.69 881 ASP A O 1
ATOM 6795 N N . GLU A 1 882 ? 10.436 -8.746 -11.605 1.00 92.25 882 GLU A N 1
ATOM 6796 C CA . GLU A 1 882 ? 9.852 -9.607 -10.553 1.00 92.25 882 GLU A CA 1
ATOM 6797 C C . GLU A 1 882 ? 9.803 -8.888 -9.186 1.00 92.25 882 GLU A C 1
ATOM 6799 O O . GLU A 1 882 ? 8.804 -8.967 -8.462 1.00 92.25 882 GLU A O 1
ATOM 6804 N N . VAL A 1 883 ? 10.851 -8.125 -8.847 1.00 92.38 883 VAL A N 1
ATOM 6805 C CA . VAL A 1 883 ? 10.917 -7.320 -7.615 1.00 92.38 883 VAL A CA 1
ATOM 6806 C C . VAL A 1 883 ? 9.989 -6.099 -7.668 1.00 92.38 883 VAL A C 1
ATOM 6808 O O . VAL A 1 883 ? 9.377 -5.773 -6.650 1.00 92.38 883 VAL A O 1
ATOM 6811 N N . ILE A 1 884 ? 9.817 -5.442 -8.820 1.00 91.81 884 ILE A N 1
ATOM 6812 C CA . ILE A 1 884 ? 8.841 -4.349 -8.995 1.00 91.81 884 ILE A CA 1
ATOM 6813 C C . ILE A 1 884 ? 7.411 -4.870 -8.796 1.00 91.81 884 ILE A C 1
ATOM 6815 O O . ILE A 1 884 ? 6.649 -4.278 -8.029 1.00 91.81 884 ILE A O 1
ATOM 6819 N N . GLN A 1 885 ? 7.052 -6.000 -9.412 1.00 89.94 885 GLN A N 1
ATOM 6820 C CA . GLN A 1 885 ? 5.735 -6.626 -9.251 1.00 89.94 885 GLN A CA 1
ATOM 6821 C C . GLN A 1 885 ? 5.477 -7.053 -7.793 1.00 89.94 885 GLN A C 1
ATOM 6823 O O . GLN A 1 885 ? 4.377 -6.860 -7.259 1.00 89.94 885 GLN A O 1
ATOM 6828 N N . GLN A 1 886 ? 6.501 -7.573 -7.108 1.00 92.56 886 GLN A N 1
ATOM 6829 C CA . GLN A 1 886 ? 6.419 -7.914 -5.686 1.00 92.56 886 GLN A CA 1
ATOM 6830 C C . GLN A 1 886 ? 6.268 -6.664 -4.800 1.00 92.56 886 GLN A C 1
ATOM 6832 O O . GLN A 1 886 ? 5.439 -6.658 -3.889 1.00 92.56 886 GLN A O 1
ATOM 6837 N N . ASN A 1 887 ? 6.995 -5.581 -5.094 1.00 91.25 887 ASN A N 1
ATOM 6838 C CA . ASN A 1 887 ? 6.862 -4.293 -4.408 1.00 91.25 887 ASN A CA 1
ATOM 6839 C C . ASN A 1 887 ? 5.486 -3.646 -4.635 1.00 91.25 887 ASN A C 1
ATOM 6841 O O . ASN A 1 887 ? 4.944 -3.035 -3.712 1.00 91.25 887 ASN A O 1
ATOM 6845 N N . ALA A 1 888 ? 4.904 -3.778 -5.831 1.00 89.81 888 ALA A N 1
ATOM 6846 C CA . ALA A 1 888 ? 3.557 -3.299 -6.135 1.00 89.81 888 ALA A CA 1
ATOM 6847 C C . ALA A 1 888 ? 2.511 -4.063 -5.309 1.00 89.81 888 ALA A C 1
ATOM 6849 O O . ALA A 1 888 ? 1.740 -3.444 -4.577 1.00 89.81 888 ALA A O 1
ATOM 6850 N N . SER A 1 889 ? 2.585 -5.397 -5.315 1.00 91.88 889 SER A N 1
ATOM 6851 C CA . SER A 1 889 ? 1.728 -6.274 -4.502 1.00 91.88 889 SER A CA 1
ATOM 6852 C C . SER A 1 889 ? 1.821 -5.940 -3.004 1.00 91.88 889 SER A C 1
ATOM 6854 O O . SER A 1 889 ? 0.806 -5.779 -2.327 1.00 91.88 889 SER A O 1
ATOM 6856 N N . ALA A 1 890 ? 3.041 -5.747 -2.491 1.00 91.88 890 ALA A N 1
ATOM 6857 C CA . ALA A 1 890 ? 3.277 -5.345 -1.106 1.00 91.88 890 ALA A CA 1
ATOM 6858 C C . ALA A 1 890 ? 2.762 -3.925 -0.794 1.00 91.88 890 ALA A C 1
ATOM 6860 O O . ALA A 1 890 ? 2.366 -3.656 0.338 1.00 91.88 890 ALA A O 1
ATOM 6861 N N . SER A 1 891 ? 2.729 -3.018 -1.777 1.00 92.69 891 SER A N 1
ATOM 6862 C CA . SER A 1 891 ? 2.163 -1.670 -1.615 1.00 92.69 891 SER A CA 1
ATOM 6863 C C . SER A 1 891 ? 0.635 -1.708 -1.508 1.00 92.69 891 SER A C 1
ATOM 6865 O O . SER A 1 891 ? 0.066 -0.989 -0.687 1.00 92.69 891 SER A O 1
ATOM 6867 N N . GLU A 1 892 ? -0.038 -2.575 -2.272 1.00 89.75 892 GLU A N 1
ATOM 6868 C CA . GLU A 1 892 ? -1.485 -2.800 -2.145 1.00 89.75 892 GLU A CA 1
ATOM 6869 C C . GLU A 1 892 ? -1.847 -3.459 -0.804 1.00 89.75 892 GLU A C 1
ATOM 6871 O O . GLU A 1 892 ? -2.764 -3.000 -0.116 1.00 89.75 892 GLU A O 1
ATOM 6876 N N . GLU A 1 893 ? -1.095 -4.478 -0.373 1.00 92.69 893 GLU A N 1
ATOM 6877 C CA . GLU A 1 893 ? -1.283 -5.117 0.937 1.00 92.69 893 GLU A CA 1
ATOM 6878 C C . GLU A 1 893 ? -1.040 -4.126 2.092 1.00 92.69 893 GLU A C 1
ATOM 6880 O O . GLU A 1 893 ? -1.802 -4.092 3.065 1.00 92.69 893 GLU A O 1
ATOM 6885 N N . MET A 1 894 ? -0.032 -3.256 1.969 1.00 92.56 894 MET A N 1
ATOM 6886 C CA . MET A 1 894 ? 0.269 -2.206 2.946 1.00 92.56 894 MET A CA 1
ATOM 6887 C C . MET A 1 894 ? -0.823 -1.125 2.995 1.00 92.56 894 MET A C 1
ATOM 6889 O O . MET A 1 894 ? -1.215 -0.712 4.090 1.00 92.56 894 MET A O 1
ATOM 6893 N N . ALA A 1 895 ? -1.384 -0.725 1.848 1.00 92.25 895 ALA A N 1
ATOM 6894 C CA . ALA A 1 895 ? -2.518 0.197 1.778 1.00 92.25 895 ALA A CA 1
ATOM 6895 C C . ALA A 1 895 ? -3.799 -0.415 2.378 1.00 92.25 895 ALA A C 1
ATOM 6897 O O . ALA A 1 895 ? -4.495 0.240 3.158 1.00 92.25 895 ALA A O 1
ATOM 6898 N N . SER A 1 896 ? -4.077 -1.692 2.093 1.00 95.00 896 SER A N 1
ATOM 6899 C CA . SER A 1 896 ? -5.180 -2.446 2.706 1.00 95.00 896 SER A CA 1
ATOM 6900 C C . SER A 1 896 ? -5.019 -2.535 4.229 1.00 95.00 896 SER A C 1
ATOM 6902 O O . SER A 1 896 ? -5.945 -2.224 4.982 1.00 95.00 896 SER A O 1
ATOM 6904 N N . THR A 1 897 ? -3.811 -2.860 4.698 1.00 92.94 897 THR A N 1
ATOM 6905 C CA . THR A 1 897 ? -3.463 -2.922 6.127 1.00 92.94 897 THR A CA 1
ATOM 6906 C C . THR A 1 897 ? -3.603 -1.556 6.808 1.00 92.94 897 THR A C 1
ATOM 6908 O O . THR A 1 897 ? -4.129 -1.470 7.917 1.00 92.94 897 THR A O 1
ATOM 6911 N N . ALA A 1 898 ? -3.197 -0.468 6.147 1.00 94.81 898 ALA A N 1
ATOM 6912 C CA . ALA A 1 898 ? -3.408 0.897 6.631 1.00 94.81 898 ALA A CA 1
ATOM 6913 C C . ALA A 1 898 ? -4.905 1.246 6.745 1.00 94.81 898 ALA A C 1
ATOM 6915 O O . ALA A 1 898 ? -5.326 1.857 7.731 1.00 94.81 898 ALA A O 1
ATOM 6916 N N . GLY A 1 899 ? -5.719 0.818 5.775 1.00 90.88 899 GLY A N 1
ATOM 6917 C CA . GLY A 1 899 ? -7.175 0.937 5.820 1.00 90.88 899 GLY A CA 1
ATOM 6918 C C . GLY A 1 899 ? -7.781 0.207 7.021 1.00 90.88 899 GLY A C 1
ATOM 6919 O O . GLY A 1 899 ? -8.504 0.818 7.810 1.00 90.88 899 GLY A O 1
ATOM 6920 N N . GLU A 1 900 ? -7.438 -1.070 7.219 1.00 93.75 900 GLU A N 1
ATOM 6921 C CA . GLU A 1 900 ? -7.963 -1.845 8.346 1.00 93.75 900 GLU A CA 1
ATOM 6922 C C . GLU A 1 900 ? -7.490 -1.291 9.700 1.00 93.75 900 GLU A C 1
ATOM 6924 O O . GLU A 1 900 ? -8.311 -1.114 10.599 1.00 93.75 900 GLU A O 1
ATOM 6929 N N . LEU A 1 901 ? -6.211 -0.931 9.861 1.00 93.69 901 LEU A N 1
ATOM 6930 C CA . LEU A 1 901 ? -5.709 -0.324 11.102 1.00 93.69 901 LEU A CA 1
ATOM 6931 C C . LEU A 1 901 ? -6.400 1.013 11.425 1.00 93.69 901 LEU A C 1
ATOM 6933 O O . LEU A 1 901 ? -6.694 1.280 12.594 1.00 93.69 901 LEU A O 1
ATOM 6937 N N . SER A 1 902 ? -6.728 1.821 10.411 1.00 94.81 902 SER A N 1
ATOM 6938 C CA . SER A 1 902 ? -7.520 3.051 10.565 1.00 94.81 902 SER A CA 1
ATOM 6939 C C . SER A 1 902 ? -8.951 2.759 11.040 1.00 94.81 902 SER A C 1
ATOM 6941 O O . SER A 1 902 ? -9.463 3.428 11.943 1.00 94.81 902 SER A O 1
ATOM 6943 N N . ASP A 1 903 ? -9.587 1.718 10.500 1.00 94.12 903 ASP A N 1
ATOM 6944 C CA . ASP A 1 903 ? -10.918 1.263 10.915 1.00 94.12 903 ASP A CA 1
ATOM 6945 C C . ASP A 1 903 ? -10.925 0.656 12.330 1.00 94.12 903 ASP A C 1
ATOM 6947 O O . ASP A 1 903 ? -11.834 0.941 13.114 1.00 94.12 903 ASP A O 1
ATOM 6951 N N . GLN A 1 904 ? -9.903 -0.117 12.712 1.00 93.69 904 GLN A N 1
ATOM 6952 C CA . GLN A 1 904 ? -9.757 -0.636 14.079 1.00 93.69 904 GLN A CA 1
ATOM 6953 C C . GLN A 1 904 ? -9.488 0.503 15.081 1.00 93.69 904 GLN A C 1
ATOM 6955 O O . GLN A 1 904 ? -10.083 0.530 16.159 1.00 93.69 904 GLN A O 1
ATOM 6960 N N . ALA A 1 905 ? -8.667 1.497 14.719 1.00 94.19 905 ALA A N 1
ATOM 6961 C CA . ALA A 1 905 ? -8.451 2.698 15.528 1.00 94.19 905 ALA A CA 1
ATOM 6962 C C . ALA A 1 905 ? -9.734 3.530 15.704 1.00 94.19 905 ALA A C 1
ATOM 6964 O O . ALA A 1 905 ? -9.973 4.065 16.791 1.00 94.19 905 ALA A O 1
ATOM 6965 N N . ARG A 1 906 ? -10.588 3.597 14.670 1.00 91.75 906 ARG A N 1
ATOM 6966 C CA . ARG A 1 906 ? -11.923 4.208 14.752 1.00 91.75 906 ARG A CA 1
ATOM 6967 C C . ARG A 1 906 ? -12.819 3.435 15.717 1.00 91.75 906 ARG A C 1
ATOM 6969 O O . ARG A 1 906 ? -13.244 4.010 16.708 1.00 91.75 906 ARG A O 1
ATOM 6976 N N . ARG A 1 907 ? -12.974 2.117 15.543 1.00 92.19 907 ARG A N 1
ATOM 6977 C CA . ARG A 1 907 ? -13.765 1.258 16.452 1.00 92.19 907 ARG A CA 1
ATOM 6978 C C . ARG A 1 907 ? -13.326 1.371 17.915 1.00 92.19 907 ARG A C 1
ATOM 6980 O O . ARG A 1 907 ? -14.176 1.412 18.804 1.00 92.19 907 ARG A O 1
ATOM 6987 N N . LEU A 1 908 ? -12.017 1.443 18.178 1.00 91.44 908 LEU A N 1
ATOM 6988 C CA . LEU A 1 908 ? -11.481 1.677 19.524 1.00 91.44 908 LEU A CA 1
ATOM 6989 C C . LEU A 1 908 ? -11.905 3.044 20.073 1.00 91.44 908 LEU A C 1
ATOM 6991 O O . LEU A 1 908 ? -12.364 3.120 21.209 1.00 91.44 908 LEU A O 1
ATOM 6995 N N . ARG A 1 909 ? -11.798 4.111 19.270 1.00 88.38 909 ARG A N 1
ATOM 6996 C CA . ARG A 1 909 ? -12.298 5.446 19.628 1.00 88.38 909 ARG A CA 1
ATOM 6997 C C . ARG A 1 909 ? -13.799 5.448 19.915 1.00 88.38 909 ARG A C 1
ATOM 6999 O O . ARG A 1 909 ? -14.188 5.963 20.955 1.00 88.38 909 ARG A O 1
ATOM 7006 N N . ASP A 1 910 ? -14.603 4.859 19.039 1.00 88.94 910 ASP A N 1
ATOM 7007 C CA . ASP A 1 910 ? -16.067 4.836 19.144 1.00 88.94 910 ASP A CA 1
ATOM 7008 C C . ASP A 1 910 ? -16.511 4.053 20.400 1.00 88.94 910 ASP A C 1
ATOM 7010 O O . ASP A 1 910 ? -17.426 4.454 21.114 1.00 88.94 910 ASP A O 1
ATOM 7014 N N . THR A 1 911 ? -15.794 2.972 20.738 1.00 87.62 911 THR A N 1
ATOM 7015 C CA . THR A 1 911 ? -15.981 2.212 21.992 1.00 87.62 911 THR A CA 1
ATOM 7016 C C . THR A 1 911 ? -15.594 3.033 23.230 1.00 87.62 911 THR A C 1
ATOM 7018 O O . THR A 1 911 ? -16.195 2.892 24.294 1.00 87.62 911 THR A O 1
ATOM 7021 N N . ILE A 1 912 ? -14.585 3.898 23.105 1.00 88.44 912 ILE A N 1
ATOM 7022 C CA . ILE A 1 912 ? -14.087 4.775 24.173 1.00 88.44 912 ILE A CA 1
ATOM 7023 C C . ILE A 1 912 ? -14.955 6.026 24.356 1.00 88.44 912 ILE A C 1
ATOM 7025 O O . ILE A 1 912 ? -14.988 6.566 25.457 1.00 88.44 912 ILE A O 1
ATOM 7029 N N . GLU A 1 913 ? -15.691 6.466 23.334 1.00 86.25 913 GLU A N 1
ATOM 7030 C CA . GLU A 1 913 ? -16.570 7.646 23.385 1.00 86.25 913 GLU A CA 1
ATOM 7031 C C . GLU A 1 913 ? -17.731 7.494 24.388 1.00 86.25 913 GLU A C 1
ATOM 7033 O O . GLU A 1 913 ? -18.256 8.489 24.884 1.00 86.25 913 GLU A O 1
ATOM 7038 N N . PHE A 1 914 ? -18.051 6.258 24.793 1.00 88.81 914 PHE A N 1
ATOM 7039 C CA . PHE A 1 914 ? -18.898 5.967 25.956 1.00 88.81 914 PHE A CA 1
ATOM 7040 C C . PHE A 1 914 ? -18.359 6.573 27.269 1.00 88.81 914 PHE A C 1
ATOM 7042 O O . PHE A 1 914 ? -19.134 6.976 28.136 1.00 88.81 914 PHE A O 1
ATOM 7049 N N . PHE A 1 915 ? -17.035 6.654 27.435 1.00 90.44 915 PHE A N 1
ATOM 7050 C CA . PHE A 1 915 ? -16.407 7.146 28.658 1.00 90.44 915 PHE A CA 1
ATOM 7051 C C . PHE A 1 915 ? -16.155 8.656 28.606 1.00 90.44 915 PHE A C 1
ATOM 7053 O O . PHE A 1 915 ? -15.250 9.146 27.927 1.00 90.44 915 PHE A O 1
ATOM 7060 N N . THR A 1 916 ? -16.902 9.408 29.417 1.00 88.12 916 THR A N 1
ATOM 7061 C CA . THR A 1 916 ? -16.644 10.841 29.608 1.00 88.12 916 THR A CA 1
ATOM 7062 C C . THR A 1 916 ? -15.459 11.021 30.557 1.00 88.12 916 THR A C 1
ATOM 7064 O O . THR A 1 916 ? -15.553 10.699 31.742 1.00 88.12 916 THR A O 1
ATOM 7067 N N . VAL A 1 917 ? -14.348 11.550 30.042 1.00 85.31 917 VAL A N 1
ATOM 7068 C CA . VAL A 1 917 ? -13.092 11.784 30.776 1.00 85.31 917 VAL A CA 1
ATOM 7069 C C . VAL A 1 917 ? -12.731 13.268 30.836 1.00 85.31 917 VAL A C 1
ATOM 7071 O O . VAL A 1 917 ? -12.972 14.024 29.896 1.00 85.31 917 VAL A O 1
ATOM 7074 N N . SER A 1 918 ? -12.126 13.691 31.946 1.00 66.81 918 SER A N 1
ATOM 7075 C CA . SER A 1 918 ? -11.684 15.074 32.148 1.00 66.81 918 SER A CA 1
ATOM 7076 C C . SER A 1 918 ? -10.450 15.376 31.290 1.00 66.81 918 SER A C 1
ATOM 7078 O O . SER A 1 918 ? -9.364 14.888 31.586 1.00 66.81 918 SER A O 1
ATOM 7080 N N . GLU A 1 919 ? -10.572 16.221 30.260 1.00 59.53 919 GLU A N 1
ATOM 7081 C CA . GLU A 1 919 ? -9.452 16.546 29.345 1.00 59.53 919 GLU A CA 1
ATOM 7082 C C . GLU A 1 919 ? -8.359 17.457 29.960 1.00 59.53 919 GLU A C 1
ATOM 7084 O O . GLU A 1 919 ? -7.409 17.879 29.290 1.00 59.53 919 GLU A O 1
ATOM 7089 N N . THR A 1 920 ? -8.463 17.740 31.258 1.00 45.94 920 THR A N 1
ATOM 7090 C CA . THR A 1 920 ? -7.566 18.590 32.045 1.00 45.94 920 THR A CA 1
ATOM 7091 C C . THR A 1 920 ? -6.241 17.891 32.389 1.00 45.94 920 THR A C 1
ATOM 7093 O O . THR A 1 920 ? -6.020 17.589 33.552 1.00 45.94 920 THR A O 1
ATOM 7096 N N . ASP A 1 921 ? -5.380 17.629 31.388 1.00 42.84 921 ASP A N 1
ATOM 7097 C CA . ASP A 1 921 ? -3.897 17.732 31.519 1.00 42.84 921 ASP A CA 1
ATOM 7098 C C . ASP A 1 921 ? -3.057 17.356 30.270 1.00 42.84 921 ASP A C 1
ATOM 7100 O O . ASP A 1 921 ? -1.829 17.499 30.279 1.00 42.84 921 ASP A O 1
ATOM 7104 N N . GLN A 1 922 ? -3.661 16.973 29.133 1.00 43.75 922 GLN A N 1
ATOM 7105 C CA . GLN A 1 922 ? -2.916 16.549 27.919 1.00 43.75 922 GLN A CA 1
ATOM 7106 C C . GLN A 1 922 ? -1.938 17.589 27.314 1.00 43.75 922 GLN A C 1
ATOM 7108 O O . GLN A 1 922 ? -1.197 17.274 26.378 1.00 43.75 922 GLN A O 1
ATOM 7113 N N . ARG A 1 923 ? -1.888 18.822 27.836 1.00 42.25 923 ARG A N 1
ATOM 7114 C CA . ARG A 1 923 ? -0.927 19.857 27.420 1.00 42.25 923 ARG A CA 1
ATOM 7115 C C . ARG A 1 923 ? 0.455 19.760 28.074 1.00 42.25 923 ARG A C 1
ATOM 7117 O O . ARG A 1 923 ? 1.373 20.357 27.521 1.00 42.25 923 ARG A O 1
ATOM 7124 N N . GLN A 1 924 ? 0.637 19.039 29.187 1.00 41.16 924 GLN A N 1
ATOM 7125 C CA . GLN A 1 924 ? 1.967 18.925 29.816 1.00 41.16 924 GLN A CA 1
ATOM 7126 C C . GLN A 1 924 ? 2.783 17.727 29.305 1.00 41.16 924 GLN A C 1
ATOM 7128 O O . GLN A 1 924 ? 3.942 17.901 28.937 1.00 41.16 924 GLN A O 1
ATOM 7133 N N . MET A 1 925 ? 2.198 16.528 29.201 1.00 39.22 925 MET A N 1
ATOM 7134 C CA . MET A 1 925 ? 2.962 15.323 28.818 1.00 39.22 925 MET A CA 1
ATOM 7135 C C . MET A 1 925 ? 3.489 15.353 27.372 1.00 39.22 925 MET A C 1
ATOM 7137 O O . MET A 1 925 ? 4.603 14.904 27.107 1.00 39.22 925 MET A O 1
ATOM 7141 N N . ASN A 1 926 ? 2.746 15.957 26.440 1.00 40.38 926 ASN A N 1
ATOM 7142 C CA . ASN A 1 926 ? 3.148 16.050 25.030 1.00 40.38 926 ASN A CA 1
ATOM 7143 C C . ASN A 1 926 ? 4.336 17.005 24.769 1.00 40.38 926 ASN A C 1
ATOM 7145 O O . ASN A 1 926 ? 4.853 17.042 23.653 1.00 40.38 926 ASN A O 1
ATOM 7149 N N . ALA A 1 927 ? 4.799 17.762 25.772 1.00 38.25 927 ALA A N 1
ATOM 7150 C CA . ALA A 1 927 ? 5.909 18.706 25.621 1.00 38.25 927 ALA A CA 1
ATOM 7151 C C . ALA A 1 927 ? 7.302 18.041 25.567 1.00 38.25 927 ALA A C 1
ATOM 7153 O O . ALA A 1 927 ? 8.247 18.663 25.083 1.00 38.25 927 ALA A O 1
ATOM 7154 N N . SER A 1 928 ? 7.435 16.793 26.034 1.00 36.53 928 SER A N 1
ATOM 7155 C CA . SER A 1 928 ? 8.741 16.138 26.247 1.00 36.53 928 SER A CA 1
ATOM 7156 C C . SER A 1 928 ? 9.096 15.040 25.234 1.00 36.53 928 SER A C 1
ATOM 7158 O O . SER A 1 928 ? 10.221 14.550 25.250 1.00 36.53 928 SER A O 1
ATOM 7160 N N . GLY A 1 929 ? 8.163 14.625 24.366 1.00 37.78 929 GLY A N 1
ATOM 7161 C CA . GLY A 1 929 ? 8.330 13.426 23.525 1.00 37.78 929 GLY A CA 1
ATOM 7162 C C . GLY A 1 929 ? 8.917 13.640 22.122 1.00 37.78 929 GLY A C 1
ATOM 7163 O O . GLY A 1 929 ? 9.446 12.700 21.534 1.00 37.78 929 GLY A O 1
ATOM 7164 N N . VAL A 1 930 ? 8.831 14.846 21.547 1.00 35.03 930 VAL A N 1
ATOM 7165 C CA . VAL A 1 930 ? 9.106 15.050 20.109 1.00 35.03 930 VAL A CA 1
ATOM 7166 C C . VAL A 1 930 ? 10.488 15.662 19.863 1.00 35.03 930 VAL A C 1
ATOM 7168 O O . VAL A 1 930 ? 10.644 16.882 19.783 1.00 35.03 930 VAL A O 1
ATOM 7171 N N . ILE A 1 931 ? 11.492 14.807 19.636 1.00 39.75 931 ILE A N 1
ATOM 7172 C CA . ILE A 1 931 ? 12.798 15.212 19.084 1.00 39.75 931 ILE A CA 1
ATOM 7173 C C . ILE A 1 931 ? 12.611 15.598 17.606 1.00 39.75 931 ILE A C 1
ATOM 7175 O O . ILE A 1 931 ? 12.835 14.812 16.684 1.00 39.75 931 ILE A O 1
ATOM 7179 N N . ARG A 1 932 ? 12.152 16.831 17.359 1.00 32.84 932 ARG A N 1
ATOM 7180 C CA . ARG A 1 932 ? 11.822 17.307 16.008 1.00 32.84 932 ARG A CA 1
ATOM 7181 C C . ARG A 1 932 ? 13.090 17.660 15.219 1.00 32.84 932 ARG A C 1
ATOM 7183 O O . ARG A 1 932 ? 13.555 18.800 15.226 1.00 32.84 932 ARG A O 1
ATOM 7190 N N . LYS A 1 933 ? 13.653 16.655 14.538 1.00 32.56 933 LYS A N 1
ATOM 7191 C CA . LYS A 1 933 ? 14.799 16.770 13.618 1.00 32.56 933 LYS A CA 1
ATOM 7192 C C . LYS A 1 933 ? 14.558 17.910 12.615 1.00 32.56 933 LYS A C 1
ATOM 7194 O O . LYS A 1 933 ? 13.538 17.931 11.929 1.00 32.56 933 LYS A O 1
ATOM 7199 N N . LYS A 1 934 ? 15.478 18.879 12.538 1.00 30.94 934 LYS A N 1
ATOM 7200 C CA . LYS A 1 934 ? 15.349 20.030 11.629 1.00 30.94 934 LYS A CA 1
ATOM 7201 C C . LYS A 1 934 ? 15.469 19.591 10.166 1.00 30.94 934 LYS A C 1
ATOM 7203 O O . LYS A 1 934 ? 16.546 19.195 9.737 1.00 30.94 934 LYS A O 1
ATOM 7208 N N . SER A 1 935 ? 14.408 19.814 9.397 1.00 28.70 935 SER A N 1
ATOM 7209 C CA . SER A 1 935 ? 14.497 20.227 7.993 1.00 28.70 935 SER A CA 1
ATOM 7210 C C . SER A 1 935 ? 13.833 21.601 7.884 1.00 28.70 935 SER A C 1
ATOM 7212 O O . SER A 1 935 ? 12.864 21.868 8.597 1.00 28.70 935 SER A O 1
ATOM 7214 N N . GLY A 1 936 ? 14.401 22.516 7.099 1.00 29.30 936 GLY A N 1
ATOM 7215 C CA . GLY A 1 936 ? 14.037 23.934 7.140 1.00 29.30 936 GLY A CA 1
ATOM 7216 C C . GLY A 1 936 ? 13.572 24.473 5.795 1.00 29.30 936 GLY A C 1
ATOM 7217 O O . GLY A 1 936 ? 14.284 24.345 4.803 1.00 29.30 936 GLY A O 1
ATOM 7218 N N . ARG A 1 937 ? 12.426 25.164 5.774 1.00 26.55 937 ARG A N 1
ATOM 7219 C CA . ARG A 1 937 ? 12.034 26.027 4.652 1.00 26.55 937 ARG A CA 1
ATOM 7220 C C . ARG A 1 937 ? 11.146 27.180 5.130 1.00 26.55 937 ARG A C 1
ATOM 7222 O O . ARG A 1 937 ? 10.203 26.955 5.874 1.00 26.55 937 ARG A O 1
ATOM 7229 N N . GLY A 1 938 ? 11.454 28.393 4.665 1.00 32.97 938 GLY A N 1
ATOM 7230 C CA . GLY A 1 938 ? 10.565 29.561 4.707 1.00 32.97 938 GLY A CA 1
ATOM 7231 C C . GLY A 1 938 ? 10.426 30.308 6.042 1.00 32.97 938 GLY A C 1
ATOM 7232 O O . GLY A 1 938 ? 9.572 29.979 6.854 1.00 32.97 938 GLY A O 1
ATOM 7233 N N . ILE A 1 939 ? 11.141 31.430 6.184 1.00 28.44 939 ILE A N 1
ATOM 7234 C CA . ILE A 1 939 ? 10.615 32.620 6.876 1.00 28.44 939 ILE A CA 1
ATOM 7235 C C . ILE A 1 939 ? 10.871 33.827 5.975 1.00 28.44 939 ILE A C 1
ATOM 7237 O O . ILE A 1 939 ? 12.006 34.085 5.577 1.00 28.44 939 ILE A O 1
ATOM 7241 N N . GLY A 1 940 ? 9.812 34.571 5.663 1.00 29.05 940 GLY A N 1
ATOM 7242 C CA . GLY A 1 940 ? 9.916 35.888 5.051 1.00 29.05 940 GLY A CA 1
ATOM 7243 C C . GLY A 1 940 ? 9.831 36.998 6.101 1.00 29.05 940 GLY A C 1
ATOM 7244 O O . GLY A 1 940 ? 9.043 36.902 7.032 1.00 29.05 940 GLY A O 1
ATOM 7245 N N . LYS A 1 941 ? 10.573 38.084 5.849 1.00 29.86 941 LYS A N 1
ATOM 7246 C CA . LYS A 1 941 ? 10.423 39.439 6.419 1.00 29.86 941 LYS A CA 1
ATOM 7247 C C . LYS A 1 941 ? 10.801 39.711 7.898 1.00 29.86 941 LYS A C 1
ATOM 7249 O O . LYS A 1 941 ? 10.134 39.326 8.844 1.00 29.86 941 LYS A O 1
ATOM 7254 N N . THR A 1 942 ? 11.787 40.615 7.995 1.00 27.31 942 THR A N 1
ATOM 7255 C CA . THR A 1 942 ? 11.829 41.855 8.811 1.00 27.31 942 THR A CA 1
ATOM 7256 C C . THR A 1 942 ? 12.049 41.847 10.333 1.00 27.31 942 THR A C 1
ATOM 7258 O O . THR A 1 942 ? 11.135 41.583 11.099 1.00 27.31 942 THR A O 1
ATOM 7261 N N . SER A 1 943 ? 13.171 42.498 10.692 1.00 26.64 943 SER A N 1
ATOM 7262 C CA . SER A 1 943 ? 13.365 43.430 11.826 1.00 26.64 943 SER A CA 1
ATOM 7263 C C . SER A 1 943 ? 13.463 42.862 13.252 1.00 26.64 943 SER A C 1
ATOM 7265 O O . SER A 1 943 ? 12.826 41.872 13.582 1.00 26.64 943 SER A O 1
ATOM 7267 N N . GLY A 1 944 ? 14.262 43.516 14.115 1.00 27.02 944 GLY A N 1
ATOM 7268 C CA . GLY A 1 944 ? 14.389 43.132 15.537 1.00 27.02 944 GLY A CA 1
ATOM 7269 C C . GLY A 1 944 ? 15.773 43.245 16.205 1.00 27.02 944 GLY A C 1
ATOM 7270 O O . GLY A 1 944 ? 16.135 42.362 16.963 1.00 27.02 944 GLY A O 1
ATOM 7271 N N . GLU A 1 945 ? 16.547 44.295 15.914 1.00 28.03 945 GLU A N 1
ATOM 7272 C CA . GLU A 1 945 ? 17.631 44.877 16.744 1.00 28.03 945 GLU A CA 1
ATOM 7273 C C . GLU A 1 945 ? 18.565 44.027 17.669 1.00 28.03 945 GLU A C 1
ATOM 7275 O O . GLU A 1 945 ? 18.175 43.501 18.703 1.00 28.03 945 GLU A O 1
ATOM 7280 N N . LYS A 1 946 ? 19.878 44.237 17.448 1.00 28.33 946 LYS A N 1
ATOM 7281 C CA . LYS A 1 946 ? 20.947 44.491 18.458 1.00 28.33 946 LYS A CA 1
ATOM 7282 C C . LYS A 1 946 ? 21.576 43.354 19.311 1.00 28.33 946 LYS A C 1
ATOM 7284 O O . LYS A 1 946 ? 21.020 42.842 20.269 1.00 28.33 946 LYS A O 1
ATOM 7289 N N . LYS A 1 947 ? 22.908 43.277 19.118 1.00 29.86 947 LYS A N 1
ATOM 7290 C CA . LYS A 1 947 ? 24.002 43.074 20.108 1.00 29.86 947 LYS A CA 1
ATOM 7291 C C . LYS A 1 947 ? 24.288 41.667 20.676 1.00 29.86 947 LYS A C 1
ATOM 7293 O O . LYS A 1 947 ? 23.824 41.277 21.739 1.00 29.86 947 LYS A O 1
ATOM 7298 N N . ARG A 1 948 ? 25.288 41.024 20.052 1.00 27.45 948 ARG A N 1
ATOM 7299 C CA . ARG A 1 948 ? 26.259 40.115 20.704 1.00 27.45 948 ARG A CA 1
ATOM 7300 C C . ARG A 1 948 ? 26.937 40.766 21.921 1.00 27.45 948 ARG A C 1
ATOM 7302 O O . ARG A 1 948 ? 27.283 41.944 21.834 1.00 27.45 948 ARG A O 1
ATOM 7309 N N . ASN A 1 949 ? 27.249 39.956 22.943 1.00 27.59 949 ASN A N 1
ATOM 7310 C CA . ASN A 1 949 ? 28.558 39.828 23.632 1.00 27.59 949 ASN A CA 1
ATOM 7311 C C . ASN A 1 949 ? 28.407 38.962 24.913 1.00 27.59 949 ASN A C 1
ATOM 7313 O O . ASN A 1 949 ? 27.375 39.063 25.557 1.00 27.59 949 ASN A O 1
ATOM 7317 N N . ILE A 1 950 ? 29.368 38.148 25.389 1.00 29.30 950 ILE A N 1
ATOM 7318 C CA . ILE A 1 950 ? 30.602 37.560 24.812 1.00 29.30 950 ILE A CA 1
ATOM 7319 C C . ILE A 1 950 ? 31.109 36.429 25.771 1.00 29.30 950 ILE A C 1
ATOM 7321 O O . ILE A 1 950 ? 30.629 36.360 26.896 1.00 29.30 950 ILE A O 1
ATOM 7325 N N . ARG A 1 951 ? 32.146 35.654 25.380 1.00 26.52 951 ARG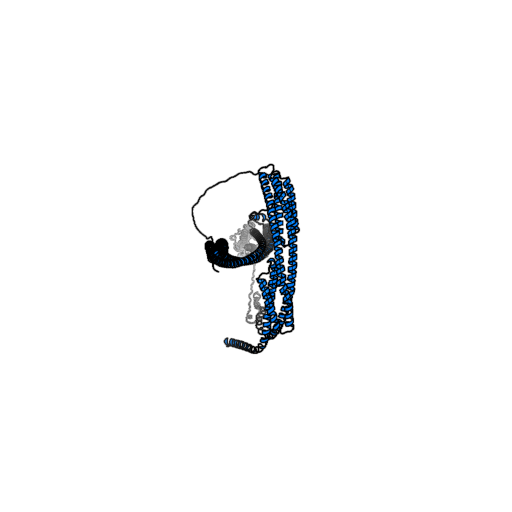 A N 1
ATOM 7326 C CA . ARG A 1 951 ? 33.101 34.881 26.244 1.00 26.52 951 ARG A CA 1
ATOM 7327 C C . ARG A 1 951 ? 32.733 33.508 26.882 1.00 26.52 951 ARG A C 1
ATOM 7329 O O . ARG A 1 951 ? 32.011 33.459 27.862 1.00 26.52 951 ARG A O 1
ATOM 7336 N N . THR A 1 952 ? 33.495 32.479 26.448 1.00 26.89 952 THR A N 1
ATOM 7337 C CA . THR A 1 952 ? 34.288 31.483 27.249 1.00 26.89 952 THR A CA 1
ATOM 7338 C C . THR A 1 952 ? 33.573 30.526 28.238 1.00 26.89 952 THR A C 1
ATOM 7340 O O . THR A 1 952 ? 32.442 30.766 28.617 1.00 26.89 952 THR A O 1
ATOM 7343 N N . ALA A 1 953 ? 34.157 29.403 28.694 1.00 27.25 953 ALA A N 1
ATOM 7344 C CA . ALA A 1 953 ? 35.553 28.917 28.651 1.00 27.25 953 ALA A CA 1
ATOM 7345 C C . ALA A 1 953 ? 35.659 27.385 28.424 1.00 27.25 953 ALA A C 1
ATOM 7347 O O . ALA A 1 953 ? 34.647 26.715 28.251 1.00 27.25 953 ALA A O 1
ATOM 7348 N N . ALA A 1 954 ? 36.884 26.841 28.450 1.00 31.45 954 ALA A N 1
ATOM 7349 C CA . ALA A 1 954 ? 37.183 25.406 28.368 1.00 31.45 954 ALA A CA 1
ATOM 7350 C C . ALA A 1 954 ? 37.956 24.897 29.608 1.00 31.45 954 ALA A C 1
ATOM 7352 O O . ALA A 1 954 ? 38.628 25.678 30.280 1.00 31.45 954 ALA A O 1
ATOM 7353 N N . GLY A 1 955 ? 37.894 23.584 29.857 1.00 27.50 955 GLY A N 1
ATOM 7354 C CA . GLY A 1 955 ? 38.670 22.812 30.846 1.00 27.50 955 GLY A CA 1
ATOM 7355 C C . GLY A 1 955 ? 38.104 21.379 30.906 1.00 27.50 955 GLY A C 1
ATOM 7356 O O . GLY A 1 955 ? 36.888 21.253 30.969 1.00 27.50 955 GLY A O 1
ATOM 7357 N N . SER A 1 956 ? 38.828 20.269 30.689 1.00 25.91 956 SER A N 1
ATOM 7358 C CA . SER A 1 956 ? 40.151 19.789 31.164 1.00 25.91 956 SER A CA 1
ATOM 7359 C C . SER A 1 956 ? 40.042 18.956 32.454 1.00 25.91 956 SER A C 1
ATOM 7361 O O . SER A 1 956 ? 39.593 19.488 33.466 1.00 25.91 956 SER A O 1
ATOM 7363 N N . GLY A 1 957 ? 40.463 17.675 32.434 1.00 26.77 957 GLY A N 1
ATOM 7364 C CA . GLY A 1 957 ? 40.470 16.818 33.639 1.00 26.77 957 GLY A CA 1
ATOM 7365 C C . GLY A 1 957 ? 40.584 15.288 33.453 1.00 26.77 957 GLY A C 1
ATOM 7366 O O . GLY A 1 957 ? 39.616 14.588 33.697 1.00 26.77 957 GLY A O 1
ATOM 7367 N N . ASN A 1 958 ? 41.771 14.800 33.070 1.00 29.09 958 ASN A N 1
ATOM 7368 C CA . ASN A 1 958 ? 42.408 13.483 33.330 1.00 29.09 958 ASN A CA 1
ATOM 7369 C C . ASN A 1 958 ? 41.644 12.141 33.528 1.00 29.09 958 ASN A C 1
ATOM 7371 O O . ASN A 1 958 ? 40.825 11.962 34.420 1.00 29.09 958 ASN A O 1
ATOM 7375 N N . ASN A 1 959 ? 42.194 11.139 32.826 1.00 29.05 959 ASN A N 1
ATOM 7376 C CA . ASN A 1 959 ? 42.312 9.695 33.105 1.00 29.05 959 ASN A CA 1
ATOM 7377 C C . ASN A 1 959 ? 42.258 9.195 34.570 1.00 29.05 959 ASN A C 1
ATOM 7379 O O . ASN A 1 959 ? 42.969 9.723 35.426 1.00 29.05 959 ASN A O 1
ATOM 7383 N N . THR A 1 960 ? 41.716 7.977 34.728 1.00 28.56 960 THR A N 1
ATOM 7384 C CA . THR A 1 960 ? 42.399 6.809 35.350 1.00 28.56 960 THR A CA 1
ATOM 7385 C C . THR A 1 960 ? 41.854 5.491 34.756 1.00 28.56 960 THR A C 1
ATOM 7387 O O . THR A 1 960 ? 40.913 5.531 33.967 1.00 28.56 960 THR A O 1
ATOM 7390 N N . ALA A 1 961 ? 42.471 4.336 35.053 1.00 28.95 961 ALA A N 1
ATOM 7391 C CA . ALA A 1 961 ? 42.158 3.030 34.442 1.00 28.95 961 ALA A CA 1
ATOM 7392 C C . ALA A 1 961 ? 42.388 1.843 35.415 1.00 28.95 961 ALA A C 1
ATOM 7394 O O . ALA A 1 961 ? 42.894 2.075 36.513 1.00 28.95 961 ALA A O 1
ATOM 7395 N N . VAL A 1 962 ? 42.140 0.607 34.927 1.00 26.88 962 VAL A N 1
ATOM 7396 C CA . VAL A 1 962 ? 42.527 -0.746 35.441 1.00 26.88 962 VAL A CA 1
ATOM 7397 C C . VAL A 1 962 ? 41.391 -1.623 36.035 1.00 26.88 962 VAL A C 1
ATOM 7399 O O . VAL A 1 962 ? 40.449 -1.119 36.636 1.00 26.88 962 VAL A O 1
ATOM 7402 N N . SER A 1 963 ? 41.555 -2.948 35.838 1.00 26.73 963 SER A N 1
ATOM 7403 C CA . SER A 1 963 ? 40.850 -4.144 36.372 1.00 26.73 963 SER A CA 1
ATOM 7404 C C . SER A 1 963 ? 39.408 -4.448 35.921 1.00 26.73 963 SER A C 1
ATOM 7406 O O . SER A 1 963 ? 38.453 -3.892 36.451 1.00 26.73 963 SER A O 1
ATOM 7408 N N . GLU A 1 964 ? 39.303 -5.369 34.948 1.00 28.31 964 GLU A N 1
ATOM 7409 C CA . GLU A 1 964 ? 38.672 -6.717 35.030 1.00 28.31 964 GLU A CA 1
ATOM 7410 C C . GLU A 1 964 ? 37.542 -6.910 36.074 1.00 28.31 964 GLU A C 1
ATOM 7412 O O . GLU A 1 964 ? 37.706 -6.562 37.238 1.00 28.31 964 GLU A O 1
ATOM 7417 N N . SER A 1 965 ? 36.396 -7.530 35.757 1.00 26.25 965 SER A N 1
ATOM 7418 C CA . SER A 1 965 ? 36.256 -8.835 35.074 1.00 26.25 965 SER A CA 1
ATOM 7419 C C . SER A 1 965 ? 34.839 -9.117 34.509 1.00 26.25 965 SER A C 1
ATOM 7421 O O . SER A 1 965 ? 33.900 -8.426 34.884 1.00 26.25 965 SER A O 1
ATOM 7423 N N . ASN A 1 966 ? 34.747 -10.154 33.657 1.00 28.30 966 ASN A N 1
ATOM 7424 C CA . ASN A 1 966 ? 33.659 -11.099 33.275 1.00 28.30 966 ASN A CA 1
ATOM 7425 C C . ASN A 1 966 ? 32.202 -10.866 33.787 1.00 28.30 966 ASN A C 1
ATOM 7427 O O . ASN A 1 966 ? 32.000 -10.418 34.910 1.00 28.30 966 ASN A O 1
ATOM 7431 N N . GLU A 1 967 ? 31.126 -11.239 33.072 1.00 32.56 967 GLU A N 1
ATOM 7432 C CA . GLU A 1 967 ? 30.960 -12.215 31.965 1.00 32.56 967 GLU A CA 1
ATOM 7433 C C . GLU A 1 967 ? 29.664 -11.926 31.150 1.00 32.56 967 GLU A C 1
ATOM 7435 O O . GLU A 1 967 ? 28.738 -11.335 31.700 1.00 32.56 967 GLU A O 1
ATOM 7440 N N . ASP A 1 968 ? 29.607 -12.402 29.894 1.00 30.86 968 ASP A N 1
ATOM 7441 C CA . ASP A 1 968 ? 28.421 -12.673 29.038 1.00 30.86 968 ASP A CA 1
ATOM 7442 C C . ASP A 1 968 ? 27.424 -11.532 28.652 1.00 30.86 968 ASP A C 1
ATOM 7444 O O . ASP A 1 968 ? 27.232 -10.555 29.368 1.00 30.86 968 ASP A O 1
ATOM 7448 N N . ALA A 1 969 ? 26.739 -11.554 27.492 1.00 30.70 969 ALA A N 1
ATOM 7449 C CA . ALA A 1 969 ? 26.674 -12.554 26.411 1.00 30.70 969 ALA A CA 1
ATOM 7450 C C . ALA A 1 969 ? 26.650 -11.921 24.995 1.00 30.70 969 ALA A C 1
ATOM 7452 O O . ALA A 1 969 ? 26.175 -10.803 24.820 1.00 30.70 969 ALA A O 1
ATOM 7453 N N . GLU A 1 970 ? 27.137 -12.703 24.023 1.00 30.55 970 GLU A N 1
ATOM 7454 C CA . GLU A 1 970 ? 26.871 -12.739 22.566 1.00 30.55 970 GLU A CA 1
ATOM 7455 C C . GLU A 1 970 ? 26.548 -11.450 21.775 1.00 30.55 970 GLU A C 1
ATOM 7457 O O . GLU A 1 970 ? 25.539 -10.776 21.967 1.00 30.55 970 GLU A O 1
ATOM 7462 N N . ASN A 1 971 ? 27.367 -11.203 20.745 1.00 30.69 971 ASN A N 1
ATOM 7463 C CA . ASN A 1 971 ? 27.105 -10.243 19.675 1.00 30.69 971 ASN A CA 1
ATOM 7464 C C . ASN A 1 971 ? 27.738 -10.719 18.349 1.00 30.69 971 ASN A C 1
ATOM 7466 O O . ASN A 1 971 ? 28.773 -11.382 18.365 1.00 30.69 971 ASN A O 1
ATOM 7470 N N . ASP A 1 972 ? 27.175 -10.229 17.242 1.00 31.72 972 ASP A N 1
ATOM 7471 C CA . ASP A 1 972 ? 27.776 -10.111 15.901 1.00 31.72 972 ASP A CA 1
ATOM 7472 C C . ASP A 1 972 ? 27.836 -11.339 14.954 1.00 31.72 972 ASP A C 1
ATOM 7474 O O . ASP A 1 972 ? 27.652 -12.498 15.321 1.00 31.72 972 ASP A O 1
ATOM 7478 N N . PHE A 1 973 ? 28.013 -11.018 13.668 1.00 34.16 973 PHE A N 1
ATOM 7479 C CA . PHE A 1 973 ? 27.812 -11.857 12.487 1.00 34.16 973 PHE A CA 1
ATOM 7480 C C . PHE A 1 973 ? 29.045 -12.704 12.122 1.00 34.16 973 PHE A C 1
ATOM 7482 O O . PHE A 1 973 ? 30.185 -12.244 12.181 1.00 34.16 973 PHE A O 1
ATOM 7489 N N . GLY A 1 974 ? 28.805 -13.913 11.601 1.00 29.22 974 GLY A N 1
ATOM 7490 C CA . GLY A 1 974 ? 29.826 -14.785 11.014 1.00 29.22 974 GLY A CA 1
ATOM 7491 C C . GLY A 1 974 ? 29.378 -15.346 9.664 1.00 29.22 974 GLY A C 1
ATOM 7492 O O . GLY A 1 974 ? 28.525 -16.223 9.617 1.00 29.22 974 GLY A O 1
ATOM 7493 N N . LEU A 1 975 ? 29.954 -14.817 8.580 1.00 33.47 975 LEU A N 1
ATOM 7494 C CA . LEU A 1 975 ? 29.769 -15.265 7.191 1.00 33.47 975 LEU A CA 1
ATOM 7495 C C . LEU A 1 975 ? 29.855 -16.792 7.035 1.00 33.47 975 LEU A C 1
ATOM 7497 O O . LEU A 1 975 ? 30.829 -17.383 7.500 1.00 33.47 975 LEU A O 1
ATOM 7501 N N . ASP A 1 976 ? 28.964 -17.376 6.230 1.00 34.97 976 ASP A N 1
ATOM 7502 C CA . ASP A 1 976 ? 29.222 -18.669 5.584 1.00 34.97 976 ASP A CA 1
ATOM 7503 C C . ASP A 1 976 ? 29.166 -18.542 4.051 1.00 34.97 976 ASP A C 1
ATOM 7505 O O . ASP A 1 976 ? 28.501 -17.656 3.506 1.00 34.97 976 ASP A O 1
ATOM 7509 N N . LYS A 1 977 ? 29.940 -19.375 3.350 1.00 41.47 977 LYS A N 1
ATOM 7510 C CA . LYS A 1 977 ? 30.253 -19.253 1.917 1.00 41.47 977 LYS A CA 1
ATOM 7511 C C . LYS A 1 977 ? 29.807 -20.484 1.129 1.00 41.47 977 LYS A C 1
ATOM 7513 O O . LYS A 1 977 ? 30.651 -21.250 0.663 1.00 41.47 977 LYS A O 1
ATOM 7518 N N . GLU A 1 978 ? 28.509 -20.652 0.901 1.00 43.66 978 GLU A N 1
ATOM 7519 C CA . GLU A 1 978 ? 28.046 -21.774 0.074 1.00 43.66 978 GLU A CA 1
ATOM 7520 C C . GLU A 1 978 ? 26.788 -21.457 -0.751 1.00 43.66 978 GLU A C 1
ATOM 7522 O O . GLU A 1 978 ? 25.706 -21.948 -0.458 1.00 43.66 978 GLU A O 1
ATOM 7527 N N . PHE A 1 979 ? 26.929 -20.637 -1.807 1.00 32.22 979 PHE A N 1
ATOM 7528 C CA . PHE A 1 979 ? 25.913 -20.547 -2.875 1.00 32.22 979 PHE A CA 1
ATOM 7529 C C . PHE A 1 979 ? 26.443 -20.221 -4.295 1.00 32.22 979 PHE A C 1
ATOM 7531 O O . PHE A 1 979 ? 25.689 -19.769 -5.150 1.00 32.22 979 PHE A O 1
ATOM 7538 N N . GLU A 1 980 ? 27.708 -20.533 -4.617 1.00 39.91 980 GLU A N 1
ATOM 7539 C CA . GLU A 1 980 ? 28.173 -20.612 -6.023 1.00 39.91 980 GLU A CA 1
ATOM 7540 C C . GLU A 1 980 ? 27.921 -22.006 -6.631 1.00 39.91 980 GLU A C 1
ATOM 7542 O O . GLU A 1 980 ? 28.840 -22.718 -7.043 1.00 39.91 980 GLU A O 1
ATOM 7547 N N . LYS A 1 981 ? 26.643 -22.404 -6.661 1.00 41.84 981 LYS A N 1
ATOM 7548 C CA . LYS A 1 981 ? 26.078 -23.413 -7.575 1.00 41.84 981 LYS A CA 1
ATOM 7549 C C . LYS A 1 981 ? 24.569 -23.537 -7.352 1.00 41.84 981 LYS A C 1
ATOM 7551 O O . LYS A 1 981 ? 24.168 -24.230 -6.426 1.00 41.84 981 LYS A O 1
ATOM 7556 N N . TYR A 1 982 ? 23.772 -22.901 -8.211 1.00 36.78 982 TYR A N 1
ATOM 7557 C CA . TYR A 1 982 ? 22.661 -23.495 -8.976 1.00 36.78 982 TYR A CA 1
ATOM 7558 C C . TYR A 1 982 ? 22.138 -22.485 -10.007 1.00 36.78 982 TYR A C 1
ATOM 7560 O O . TYR A 1 982 ? 22.209 -21.271 -9.719 1.00 36.78 982 TYR A O 1
#